Protein AF-A0AAD9J5I2-F1 (afdb_monomer)

Radius of gyration: 40.3 Å; Cα contacts (8 Å, |Δi|>4): 2240; chains: 1; bounding box: 108×95×101 Å

Mean predicted aligned error: 22.35 Å

Solvent-accessible surface area (backbone atoms only — not comparable to full-atom values): 63716 Å² total; per-residue (Å²): 99,77,53,73,35,72,25,70,36,63,68,53,16,51,51,50,46,31,68,74,69,74,49,59,78,89,40,39,51,79,46,80,76,47,84,80,93,63,101,86,72,71,63,14,33,36,36,39,38,56,61,89,86,88,89,81,76,69,79,70,50,55,59,51,52,50,50,51,50,53,52,51,49,33,54,76,68,72,46,62,62,51,76,43,78,77,45,84,52,96,59,36,37,32,34,36,36,45,42,91,52,46,68,66,52,32,32,82,96,39,53,40,36,54,50,52,40,51,55,52,51,54,48,38,56,75,69,68,49,87,52,45,70,43,69,36,52,75,54,47,65,60,55,51,49,56,54,48,54,57,52,50,56,55,46,52,56,49,32,72,74,67,76,49,90,82,83,79,77,93,74,55,74,74,54,52,49,55,52,47,56,66,39,70,77,39,89,97,56,87,81,81,89,85,56,81,73,57,76,77,48,49,46,63,77,45,67,84,34,17,66,61,18,44,55,50,32,62,54,46,52,72,77,34,57,71,59,50,50,51,44,66,74,30,59,86,67,32,84,35,58,75,40,33,32,21,33,24,37,51,33,26,47,70,44,42,53,51,52,55,40,46,41,60,24,29,28,45,57,22,27,10,40,56,42,43,71,47,26,34,41,30,21,44,16,20,42,43,66,34,56,98,89,40,76,61,35,34,35,27,40,34,58,68,47,51,69,60,52,47,51,56,24,40,49,55,23,42,54,37,84,92,86,35,48,34,31,32,37,41,28,38,56,33,60,61,59,46,52,49,53,55,40,36,43,42,64,75,64,51,62,68,68,78,50,88,59,94,47,70,67,54,41,37,48,35,52,50,49,53,53,46,41,76,73,44,66,58,53,45,62,58,24,58,76,57,40,64,32,36,40,27,52,28,70,66,14,42,50,56,50,50,53,26,50,78,68,72,65,57,88,56,55,73,43,71,46,24,79,36,68,80,36,41,65,36,50,38,17,53,45,32,25,60,32,43,58,50,27,52,35,75,68,65,70,61,81,48,53,76,34,32,31,38,34,33,24,51,50,48,40,18,46,12,41,51,53,36,45,40,76,49,46,25,51,51,32,35,24,65,87,52,69,66,44,39,49,52,40,46,75,75,70,31,51,74,50,57,62,86,84,41,35,67,70,31,45,34,39,38,40,28,62,77,52,71,60,73,42,36,59,74,50,61,76,48,37,34,73,65,19,36,39,37,20,63,23,79,58,37,52,31,33,40,55,75,57,38,56,77,70,66,34,46,77,44,78,76,52,92,60,28,30,38,39,33,40,94,87,69,48,32,33,32,38,32,46,75,24,27,52,40,61,62,76,68,67,80,76,84,61,74,83,62,79,92,63,57,66,69,51,74,50,58,12,48,16,67,15,65,27,23,23,35,31,42,12,12,30,35,23,11,41,52,44,26,61,39,28,71,72,24,58,81,37,45,36,45,33,44,19,39,24,33,61,42,37,36,40,38,34,39,30,51,45,62,93,61,93,74,64,61,63,59,51,40,29,51,48,36,41,76,51,53,33,75,42,70,90,52,48,34,21,38,85,78,41,44,71,47,79,56,68,41,73,68,59,70,73,61,53,58,44,30,47,31,94,85,79,79,50,40,18,23,65,43,65,45,54,24,38,10,56,17,25,70,76,31,97,65,27,33,49,54,34,30,53,50,13,21,50,50,32,49,49,53,52,48,41,43,75,70,52,77,48,91,48,60,48,53,20,31,40,30,35,24,26,33,28,27,47,62,82,36,89,65,36,38,48,28,38,40,40,37,62,21,31,50,92,82,69,52,69,66,58,53,38,56,49,45,43,62,75,48,44,43,80,76,40,50,95,31,60,52,98,77,38,45,77,37,58,36,82,84,55,85,39,61,76,40,25,27,55,61,43,75,11,34,43,37,76,53,52,50,46,35,56,52,21,78,78,58,77,77,45,88,55,46,47,45,15,47,31,58,54,33,42,50,34,41,46,21,40,50,24,26,32,52,13,38,36,41,30,75,64,64,41,17,52,28,24,36,21,38,42,30,41,43,62,45,37,41,58,56,81,43,58,48,38,44,28,86,86,45,42,80,55,61,39,71,56,50,21,55,46,46,65,73,66,41,61,70,23,39,52,43,42,33,63,74,46,56,53,58,55,73,60,45,40,69,38,36,45,61,28,68,58,68,48,80,91,40,58,49,64,57,76,57,66,68,52,38,49,61,70,62,56,66,83,60,93,62,85,59,68,48,80,44,59,43,60,79,38,36,65,65,54,52,51,54,54,52,50,53,28,53,78,69,72,37,46,33,34,34,45,36,63,28,87,81,82,60,75,68,61,60,51,57,48,70,74,63,70,44,63,31,62,38,43,37,61,44,40,38,50,45,49,72,78,43,66,85,43,50,33,27,33,68,40,51,42,73,38,50,65,94,40,89,49,62,67,65,49,45,55,52,51,40,49,29,40,76,40,60,37,57,30,33,36,33,44,70,60,73,49,69,64,40,52,52,60,32,54,53,50,36,49,76,64,72,44,84,57,50,48,24,42,25,44,62,63,48,49,34,71,69,51,54,54,49,41,56,64,70,50,48,60,45,64,74,48,66,70,60,54,53,53,48,67,69,40,90,49,47,70,52,21,32,50,54,16,47,55,52,43,54,55,50,45,68,76,34,73,91,73,40,73,40,78,41,76,60,49,91,93,40,70,69,56,56,51,53,54,47,57,59,40,66,75,75,50,96,126

Sequence (1203 aa):
MEAEFEEKTVEDAISLAIATLGITRDQFDVEILEDKRGIFGRKARIKVRTVQQVSLSAETDYEHAIMDFIQGLLQRMNIRGGVDIVDRNDKIISINIYSEDASLLIGKDGKTLDSLQRIVHAISRRLAMEKRVLLDVEQYRERKKQKLLRLVAQIITKVKRTGKQYTFSSMAPSERRIIHQAVAEVEQLSTKSVGEADAYYKQIKDLKLAEWGRKEILLAEQEMPGLMSLRDQFETNKPLKEVRITGSLHMTVQTAVLIETLVMLGADVRWASCNIFSTQDHAAAAVVKGTTNYSSVPVFAWKGETVAEYWDLLWQAFSFPRNMGPQLIVDDGGDAALLFHKGCELEDGSQWVEEDSHNEDEHELKRLLKQIFARDSSFWHRCKEDLRGVSEETTTGVLRLHQREEENSLLIPAINVNDSVTKSKFDNLYGCRESLIDGIKRATDVMIAGKTVVVCGYGNVGKGCAQSLRGYGARVIISESDPICALQALMEGYAVKSVDSVVHEADIFVTATGNTDVITVSHMKKMKDYAIVCNIGHFDNEIQVASLIREGVKRQPIKAQVAKYVFPDNHCIIILAEGRLISKKMDLTNRENTGTKLRSYIVTAEAPGEGHPDKIADQIADAILDAALMRDPYARVACEVLTSTGLVLVGGEITTDGYIDIAKEARQVIQDIGYTSSQYGFDAHSVSILSAIQTQSSDIAQSVIGRNGAVIGAGDQGLVFGYACDETPEYMPFASLYSQRMMKKVAQLRKERTCSWMRPDAKGLVRIAYEQGKVSYLAGLVLSVQHDEHVSQKTIQEFCIEHVVKPLFGDLVCEKTNILINPSGRFIIGGPQGDTGLTGRKIIADSYGGSARHGGGAYSGKDPSKVDRSAAYMARNIAKTIVKAQLASQCEVQLSYAIGVSDPIGCEVSTFGTGKVPDKLLSKKALQVFDCSPQGIIDMFQLRHVLYRNTAVYGHFGREEFPWEQISKDKMHTLVQKNISAPGVCHLLCGKMTREDISFHLERCRVMNIQNVLVLRGDQRNREERIVQREGNHAFCHAGDLVAFVQRKFPDCSIGVAGFPEGHPETPNRFKEMDYLKWKVDQGAHYIVTQLFFDNRDFFDFCERAVLAGIFVPIIAGVMVVRAKKMLQKIAELAQGARIPAKLLSAVQLARNDDEVKKIGIEWALKQLEGLKNTAAGIHWYVLNQPDIAESVLADSCQNSTI

Nearest PDB structures (foldseek):
  5v96-assembly1_A  TM=9.820E-01  e=1.314E-48  Naegleria fowleri
  3ce6-assembly1_C  TM=9.735E-01  e=8.107E-47  Mycobacterium tuberculosis H37Rv
  3ond-assembly1_B  TM=9.559E-01  e=3.093E-47  Lupinus luteus
  8p4h-assembly2_C  TM=9.675E-01  e=4.039E-45  Homo sapiens
  6fbp-assembly1_B-2  TM=9.334E-01  e=6.193E-43  Homo sapiens

pLDDT: mean 83.34, std 14.67, range [24.05, 98.5]

Organism: NCBI:txid53620

InterPro domains:
  IPR000043 Adenosylhomocysteinase-like [PF05221] (203-565)
  IPR000043 Adenosylhomocysteinase-like [PTHR23420] (203-582)
  IPR000043 Adenosylhomocysteinase-like [SM00996] (200-660)
  IPR000043 Adenosylhomocysteinase-like [cd00401] (211-582)
  IPR001374 R3H domain [PF01424] (147-197)
  IPR001374 R3H domain [PS51061] (142-208)
  IPR001374 R3H domain [SM00393] (128-202)
  IPR002133 S-adenosylmethionine synthetase [MF_00086] (599-977)
  IPR002133 S-adenosylmethionine synthetase [TIGR01034] (603-969)
  IPR003171 Methylenetetrahydrofolate reductase-like, catalytic domain [PF02219] (975-1194)
  IPR003171 Methylenetetrahydrofolate reductase-like, catalytic domain [cd00537] (974-1194)
  IPR015878 S-adenosyl-L-homocysteine hydrolase, NAD binding domain [SM00997] (428-593)
  IPR015946 K homology domain-like, alpha/beta [G3DSA:3.30.300.20] (62-142)
  IPR020082 S-adenosyl-L-homocysteine hydrolase, conserved site [PS00738] (273-287)
  IPR020082 S-adenosyl-L-homocysteine hydrolase, conserved site [PS00739] (450-466)
  IPR022628 S-adenosylmethionine synthetase, N-terminal [PF00438] (601-697)
  IPR022629 S-adenosylmethionine synthetase, central domain [PF02772] (712-827)
  IPR022630 S-adenosylmethionine synthetase, C-terminal [PF02773] (829-966)
  IPR022631 S-adenosylmethionine synthetase, conserved site [PS00376] (713-723)
  IPR022631 S-adenosylmethionine synthetase, conserved site [PS00377] (855-863)

Secondary structure (DSSP, 8-state):
-EEEEEESSHHHHHHHHHHHHT--GGGEEEEEEE----TT---EEEEEEE-------HHHHHHHHHHHHHHHHHHHTT--EEEEEEEEETTEEEEEEEETTHHHHH-GGGHHHHHHHHHHHHHHHHTT--SEEEEEETTHHHHHHHHHHHHHHHHHHHHHHH----PPPP--HHHHHHHHHHHHTSTT-------HHHHTS-B-S-GGGHHHHHHHHHHHHHH-HHHHHHHHHTTTT-TTTT-EEEEES--SHHHHHHHHHHHHTT-EEEEE-SSTTT--HHHHHHHHH--SSS----EE--TT--HHHHHHHHHHHH-BTTTB--SEEEESSSHHHHHHHHHHHHHTT--GGGSPPSSHHHHHHHHHHHHHHHH-TTHHHHHHHH--EEEE-SHHHHHHHHHHHHTT---S-EEE-TTSHHHHTTIIIIIHHHHHHHHHHHHH----TT-EEEEE--SHHHHHHHHHHHHTT-EEEEE-S-HHHHHHHHHTTPEE--HHHHTTT-SEEEE-SS-SSSB-HHHHHHSPTTEEEEE-SSSGGGB-HHHHHHTTPEEEEEETTEEEEE-TTS-EEEEEGGGSB--S---STTS---TT----EEEEEEEE-TTSHHHHHHHHHHHHHHHHHTT-TT-EEEEEEEEETTEEEEEEEEE-SS---HHHHHHHHHHHHT---GGGS--TTT-EEEEEEEPPPHHHHHHHB-TTSS-BPPSS-EEEEEEEETTSTTSS-HHHHHHHHHHHHHHHHHHTTSSSSEEEEEEEEEEEEEETTEEEEEEEEEEEEEE-SSS-HHHHHHHHIIIIIHHHHGGG--TT-EEEESTTS---S-GGGTS-EETTTTHHHHTTGGGS---SS-STTB-TT-HHHHHHHHHHHHHHHHHHTTS-SEEEEEEEE-TT-SS-SEEEEE-TT--SS-HHHHHHHHHHHS--SHHHHHHHHT-SSS-STTTSSS-SSS-TTSGGG---HHHHHHHH----SSPPEEEEETTS--HHHHHHHHHHHHHTT--EEEEE------TTHHHHHHHTT-S-SSHHHHHHHHHHH-TTSEEEEEE-TT--TT---HHHHHHHHHHHHHTT--EEEE---SSHHHHHHHHHHHHHTT--S-EEEEEE----HHHHHHHHHHSTTPPPPHHHHHHHHH-SSHHHHHHHHHHHHHHHHHHHTTTSSEEEEE-TT-HHHHHHHHHHHHTT---

Foldseek 3Di:
DKDKFKDQDPVVRLVVVCVVVVDDPVQKDKDWDDDDDDDPGGMTMIMIGGDDDDDDDQPVVLVVVLQVVVVVVCVVVVWDWHKDFPDDDPAETEMEIEGPVLCVCCDDQRVNVVVVLVVSQVVCVVSVNRHRYHYYYPCPVVVVLVVLLVVLVVVVVVCVVPVDDDDDDDDDPVSVVSSQVSQVPDPPDHDDDDDPVVVLFADADDLVLQVVLVVLLVVVCVVCVVLVVLLVVQQPVLQQAAAEEQEAAQADSNVLSVQQSNVSSHYQAAYEYVDQARHDRSNSSNQQVADPSGDHHHYQHYHRDDLLSRLVSSVSSQQDPPLEGGQEYEYEQQVNVVLLLVLVCVLVPDPVLVDDDPDPNRVSSSVVSVVVCVVPSCSSVRNLVRHAEYEYQDPNSVVVQVVCVVVVSRSHDYHDNNPPCCRVQPCLAQLLLPQVVVLVCVQPVDQLAAFEEEEEDQGNNSNSPQNNSVVSHHLYAYEDPDVVSVVVCVVVPHHYDQLVVCLQRGQEYEYAHLDAPSAPPVSVVNHAAAREYEYQDADLRNHPLVVLVVQVFDWADPDVQWIWTADPVRRIYIYGNSSHRSGDDPDPPVPPCPDDWQDKDKDKFKFWACQAQQLLFLLLLLLQVQQQLVQPLPKFWFWKWKFAQLEIEIADEIDHPDDDPSLVSSLVSCVVLPQPDCLLSYHSVRRDYHYHYDHDDPVLVVLQQPPPRDFGAFSAWKKFKAKFFQQDPLRADPQLLLNLVLSVQLSVCVVVCVDVWFHSTKMKMWMFMDGSNHTQATQEIEIETATHPPDFPVNQVVCCCVRRVCVRHVVRDDPNYYYHYNVVGHRHHRHNRVDMHMAQPPVLSQARNPPDDGMDDGQGRGALSHCNNLLNLLQNLLQLLCCVLVQFRMKMWMFTHDRSHFQTPFIWMDRVPRGPDDRVVSRVLSVLLARSGSVSSCVQQVRSHNDSSVSSGSHVGSDPVGSSSDHDPVSSVSSNPDPPVDQDEAEDEALQDAPVRVVVVVVVCVSVVRQHYEYDDQPDDDPVVVVVSVVRNTHGRHSLVVLLVCCVPPVSHQYEYEDELQDDLRDPDPLVSLVSVVSSVVSPHQEYEYDDALDCVSVVSRVVSNVVSVHDHAYAYEAEFFQAPVVVVVCCVVVNGHDHDPVLNVQRVPDDGRRSSRVSRLVSRLVSCVVCVPPHPYYDYPCVPPVVSVVVSVVVVVVPDDD

Structure (mmCIF, N/CA/C/O backbone):
data_AF-A0AAD9J5I2-F1
#
_entry.id   AF-A0AAD9J5I2-F1
#
loop_
_atom_site.group_PDB
_atom_site.id
_atom_site.type_symbol
_atom_site.label_atom_id
_atom_site.label_alt_id
_atom_site.label_comp_id
_atom_site.label_asym_id
_atom_site.label_entity_id
_atom_site.label_seq_id
_atom_site.pdbx_PDB_ins_code
_atom_site.Cartn_x
_atom_site.Cartn_y
_atom_site.Cartn_z
_atom_site.occupancy
_atom_site.B_iso_or_equiv
_atom_site.auth_seq_id
_atom_site.auth_comp_id
_atom_site.auth_asym_id
_atom_site.auth_atom_id
_atom_site.pdbx_PDB_model_num
ATOM 1 N N . MET A 1 1 ? -48.622 -26.595 25.329 1.00 61.03 1 MET A N 1
ATOM 2 C CA . MET A 1 1 ? -49.098 -27.937 24.936 1.00 61.03 1 MET A CA 1
ATOM 3 C C . MET A 1 1 ? -47.968 -28.641 24.198 1.00 61.03 1 MET A C 1
ATOM 5 O O . MET A 1 1 ? -47.240 -27.941 23.504 1.00 61.03 1 MET A O 1
ATOM 9 N N . GLU A 1 2 ? -47.790 -29.955 24.377 1.00 75.69 2 GLU A N 1
ATOM 10 C CA . GLU A 1 2 ? -46.777 -30.761 23.668 1.00 75.69 2 GLU A CA 1
ATOM 11 C C . GLU A 1 2 ? -47.430 -31.949 22.955 1.00 75.69 2 GLU A C 1
ATOM 13 O O . GLU A 1 2 ? -48.237 -32.642 23.573 1.00 75.69 2 GLU A O 1
ATOM 18 N N . ALA A 1 3 ? -47.089 -32.183 21.685 1.00 76.19 3 ALA A N 1
ATOM 19 C CA . ALA A 1 3 ? -47.603 -33.302 20.887 1.00 76.19 3 ALA A CA 1
ATOM 20 C C . ALA A 1 3 ? -46.565 -33.786 19.857 1.00 76.19 3 ALA A C 1
ATOM 22 O O . ALA A 1 3 ? -45.766 -32.988 19.370 1.00 76.19 3 ALA A O 1
ATOM 23 N N . GLU A 1 4 ? -46.573 -35.082 19.531 1.00 88.81 4 GLU A N 1
ATOM 24 C CA . GLU A 1 4 ? -45.664 -35.702 18.554 1.00 88.81 4 GLU A CA 1
ATOM 25 C C . GLU A 1 4 ? -46.397 -36.095 17.270 1.00 88.81 4 GLU A C 1
ATOM 27 O O . GLU A 1 4 ? -47.546 -36.535 17.313 1.00 88.81 4 GLU A O 1
ATOM 32 N N . PHE A 1 5 ? -45.717 -35.952 16.132 1.00 82.69 5 PHE A N 1
ATOM 33 C CA . PHE A 1 5 ? -46.260 -36.216 14.800 1.00 82.69 5 PHE A CA 1
ATOM 34 C C . PHE A 1 5 ? -45.242 -36.986 13.956 1.00 82.69 5 PHE A C 1
ATOM 36 O O . PHE A 1 5 ? -44.043 -36.715 14.023 1.00 82.69 5 PHE A O 1
ATOM 43 N N . GLU A 1 6 ? -45.715 -37.952 13.169 1.00 84.25 6 GLU A N 1
ATOM 44 C CA . GLU A 1 6 ? -44.872 -38.843 12.366 1.00 84.25 6 GLU A CA 1
ATOM 45 C C . GLU A 1 6 ? -45.388 -38.927 10.930 1.00 84.25 6 GLU A C 1
ATOM 47 O O . GLU A 1 6 ? -46.539 -39.297 10.707 1.00 84.25 6 GLU A O 1
ATOM 52 N N . GLU A 1 7 ? -44.530 -38.617 9.959 1.00 81.75 7 GLU A N 1
ATOM 53 C CA . GLU A 1 7 ? -44.855 -38.672 8.530 1.00 81.75 7 GLU A CA 1
ATOM 54 C C . GLU A 1 7 ? -43.626 -38.991 7.674 1.00 81.75 7 GLU A C 1
ATOM 56 O O . GLU A 1 7 ? -42.522 -39.124 8.181 1.00 81.75 7 GLU A O 1
ATOM 61 N N . LYS A 1 8 ? -43.779 -39.154 6.357 1.00 76.38 8 LYS A N 1
ATOM 62 C CA . LYS A 1 8 ? -42.672 -39.556 5.461 1.00 76.38 8 LYS A CA 1
ATOM 63 C C . LYS A 1 8 ? -41.458 -38.620 5.487 1.00 76.38 8 LYS A C 1
ATOM 65 O O . LYS A 1 8 ? -40.343 -39.089 5.233 1.00 76.38 8 LYS A O 1
ATOM 70 N N . THR A 1 9 ? -41.663 -37.334 5.762 1.00 76.94 9 THR A N 1
ATOM 71 C CA . THR A 1 9 ? -40.609 -36.322 5.910 1.00 76.94 9 THR A CA 1
ATOM 72 C C . THR A 1 9 ? -40.885 -35.416 7.110 1.00 76.94 9 THR A C 1
ATOM 74 O O . THR A 1 9 ? -42.014 -35.328 7.592 1.00 76.94 9 THR A O 1
ATOM 77 N N . VAL A 1 10 ? -39.849 -34.728 7.600 1.00 77.75 10 VAL A N 1
ATOM 78 C CA . VAL A 1 10 ? -39.981 -33.752 8.695 1.00 77.75 10 VAL A CA 1
ATOM 79 C C . VAL A 1 10 ? -40.946 -32.624 8.310 1.00 77.75 10 VAL A C 1
ATOM 81 O O . VAL A 1 10 ? -41.762 -32.222 9.133 1.00 77.75 10 VAL A O 1
ATOM 84 N N . GLU A 1 11 ? -40.913 -32.144 7.062 1.00 79.81 11 GLU A N 1
ATOM 85 C CA . GLU A 1 11 ? -41.834 -31.101 6.582 1.00 79.81 11 GLU A CA 1
ATOM 86 C C . GLU A 1 11 ? -43.287 -31.580 6.519 1.00 79.81 11 GLU A C 1
ATOM 88 O O . GLU A 1 11 ? -44.193 -30.837 6.907 1.00 79.81 11 GLU A O 1
ATOM 93 N N . ASP A 1 12 ? -43.517 -32.830 6.110 1.00 82.06 12 ASP A N 1
ATOM 94 C CA . ASP A 1 12 ? -44.853 -33.431 6.122 1.00 82.06 12 ASP A CA 1
ATOM 95 C C . ASP A 1 12 ? -45.376 -33.566 7.560 1.00 82.06 12 ASP A C 1
ATOM 97 O O . ASP A 1 12 ? -46.532 -33.246 7.836 1.00 82.06 12 ASP A O 1
ATOM 101 N N . ALA A 1 13 ? -44.513 -33.959 8.504 1.00 84.50 13 ALA A N 1
ATOM 102 C CA . ALA A 1 13 ? -44.870 -34.066 9.917 1.00 84.50 13 ALA A CA 1
ATOM 103 C C . ALA A 1 13 ? -45.175 -32.691 10.541 1.00 84.50 13 ALA A C 1
ATOM 105 O O . ALA A 1 13 ? -46.119 -32.567 11.323 1.00 84.50 13 ALA A O 1
ATOM 106 N N . ILE A 1 14 ? -44.431 -31.640 10.166 1.00 83.19 14 ILE A N 1
ATOM 107 C CA . ILE A 1 14 ? -44.702 -30.256 10.595 1.00 83.19 14 ILE A CA 1
ATOM 108 C C . ILE A 1 14 ? -46.031 -29.776 10.009 1.00 83.19 14 ILE A C 1
ATOM 110 O O . ILE A 1 14 ? -46.837 -29.177 10.719 1.00 83.19 14 ILE A O 1
ATOM 114 N N . SER A 1 15 ? -46.284 -30.062 8.734 1.00 85.25 15 SER A N 1
ATOM 115 C CA . SER A 1 15 ? -47.533 -29.694 8.063 1.00 85.25 15 SER A CA 1
ATOM 116 C C . SER A 1 15 ? -48.736 -30.399 8.694 1.00 85.25 15 SER A C 1
ATOM 118 O O . SER A 1 15 ? -49.770 -29.770 8.926 1.00 85.25 15 SER A O 1
ATOM 120 N N . LEU A 1 16 ? -48.583 -31.677 9.059 1.00 84.06 16 LEU A N 1
ATOM 121 C CA . LEU A 1 16 ? -49.587 -32.432 9.805 1.00 84.06 16 LEU A CA 1
ATOM 122 C C . LEU A 1 16 ? -49.821 -31.834 11.199 1.00 84.06 16 LEU A C 1
ATOM 124 O O . LEU A 1 16 ? -50.971 -31.722 11.622 1.00 84.06 16 LEU A O 1
ATOM 128 N N . ALA A 1 17 ? -48.765 -31.399 11.893 1.00 83.31 17 ALA A N 1
ATOM 129 C CA . ALA A 1 17 ? -48.886 -30.734 13.188 1.00 83.31 17 ALA A CA 1
ATOM 130 C C . ALA A 1 17 ? -49.653 -29.404 13.085 1.00 83.31 17 ALA A C 1
ATOM 132 O O . ALA A 1 17 ? -50.561 -29.168 13.877 1.00 83.31 17 ALA A O 1
ATOM 133 N N . ILE A 1 18 ? -49.358 -28.574 12.077 1.00 82.75 18 ILE A N 1
ATOM 134 C CA . ILE A 1 18 ? -50.075 -27.313 11.792 1.00 82.75 18 ILE A CA 1
ATOM 135 C C . ILE A 1 18 ? -51.557 -27.583 11.542 1.00 82.75 18 ILE A C 1
ATOM 137 O O . ILE A 1 18 ? -52.419 -26.963 12.165 1.00 82.75 18 ILE A O 1
ATOM 141 N N . ALA A 1 19 ? -51.857 -28.541 10.660 1.00 83.44 19 ALA A N 1
ATOM 142 C CA . ALA A 1 19 ? -53.227 -28.879 10.293 1.00 83.44 19 ALA A CA 1
ATOM 143 C C . ALA A 1 19 ? -54.022 -29.462 11.472 1.00 83.44 19 ALA A C 1
ATOM 145 O O . ALA A 1 19 ? -55.202 -29.155 11.629 1.00 83.44 19 ALA A O 1
ATOM 146 N N . THR A 1 20 ? -53.380 -30.279 12.313 1.00 80.38 20 THR A N 1
ATOM 147 C CA . THR A 1 20 ? -54.040 -30.951 13.443 1.00 80.38 20 THR A CA 1
ATOM 148 C C . THR A 1 20 ? -54.223 -30.023 14.641 1.00 80.38 20 THR A C 1
ATOM 150 O O . THR A 1 20 ? -55.242 -30.093 15.323 1.00 80.38 20 THR A O 1
ATOM 153 N N . LEU A 1 21 ? -53.245 -29.155 14.913 1.00 77.88 21 LEU A N 1
ATOM 154 C CA . LEU A 1 21 ? -53.273 -28.250 16.063 1.00 77.88 21 LEU A CA 1
ATOM 155 C C . LEU A 1 21 ? -53.943 -26.903 15.755 1.00 77.88 21 LEU A C 1
ATOM 157 O O . LEU A 1 21 ? -54.269 -26.176 16.690 1.00 77.88 21 LEU A O 1
ATOM 161 N N . GLY A 1 22 ? -54.167 -26.572 14.478 1.00 72.94 22 GLY A N 1
ATOM 162 C CA . GLY A 1 22 ? -54.841 -25.339 14.061 1.00 72.94 22 GLY A CA 1
ATOM 163 C C . GLY A 1 22 ? -54.053 -24.065 14.381 1.00 72.94 22 GLY A C 1
ATOM 164 O O . GLY A 1 22 ? -54.652 -23.021 14.625 1.00 72.94 22 GLY A O 1
ATOM 165 N N . ILE A 1 23 ? -52.723 -24.160 14.415 1.00 75.56 23 ILE A N 1
ATOM 166 C CA . ILE A 1 23 ? -51.796 -23.083 14.793 1.00 75.56 23 ILE A CA 1
ATOM 167 C C . ILE A 1 23 ? -50.800 -22.816 13.668 1.00 75.56 23 ILE A C 1
ATOM 169 O O . ILE A 1 23 ? -50.444 -23.724 12.918 1.00 75.56 23 ILE A O 1
ATOM 173 N N . THR A 1 24 ? -50.324 -21.581 13.548 1.00 70.56 24 THR A N 1
ATOM 174 C CA . THR A 1 24 ? -49.332 -21.201 12.533 1.00 70.56 24 THR A CA 1
ATOM 175 C C . THR A 1 24 ? -47.908 -21.540 12.994 1.00 70.56 24 THR A C 1
ATOM 177 O O . THR A 1 24 ? -47.651 -21.723 14.184 1.00 70.56 24 THR A O 1
ATOM 180 N N . ARG A 1 25 ? -46.965 -21.708 12.053 1.00 73.50 25 ARG A N 1
ATOM 181 C CA . ARG A 1 25 ? -45.614 -22.257 12.319 1.00 73.50 25 ARG A CA 1
ATOM 182 C C . ARG A 1 25 ? -44.805 -21.474 13.362 1.00 73.50 25 ARG A C 1
ATOM 184 O O . ARG A 1 25 ? -43.940 -22.053 14.010 1.00 73.50 25 ARG A O 1
ATOM 191 N N . ASP A 1 26 ? -45.085 -20.189 13.498 1.00 62.28 26 ASP A N 1
ATOM 192 C CA . ASP A 1 26 ? -44.521 -19.218 14.440 1.00 62.28 26 ASP A CA 1
ATOM 193 C C . ASP A 1 26 ? -45.067 -19.352 15.872 1.00 62.28 26 ASP A C 1
ATOM 195 O O . ASP A 1 26 ? -44.483 -18.820 16.812 1.00 62.28 26 ASP A O 1
ATOM 199 N N . GLN A 1 27 ? -46.161 -20.090 16.059 1.00 66.94 27 GLN A N 1
ATOM 200 C CA . GLN A 1 27 ? -46.820 -20.263 17.355 1.00 66.94 27 GLN A CA 1
ATOM 201 C C . GLN A 1 27 ? -46.332 -21.503 18.115 1.00 66.94 27 GLN A C 1
ATOM 203 O O . GLN A 1 27 ? -46.846 -21.812 19.195 1.00 66.94 27 GLN A O 1
ATOM 208 N N . PHE A 1 28 ? -45.355 -22.233 17.570 1.00 76.06 28 PHE A N 1
ATOM 209 C CA . PHE A 1 28 ? -44.786 -23.414 18.206 1.00 76.06 28 PHE A CA 1
ATOM 210 C C . PHE A 1 28 ? -43.340 -23.701 17.788 1.00 76.06 28 PHE A C 1
ATOM 212 O O . PHE A 1 28 ? -42.938 -23.461 16.653 1.00 76.06 28 PHE A O 1
ATOM 219 N N . ASP A 1 29 ? -42.583 -24.318 18.690 1.00 77.75 29 ASP A N 1
ATOM 220 C CA . ASP A 1 29 ? -41.260 -24.874 18.408 1.00 77.75 29 ASP A CA 1
ATOM 221 C C . ASP A 1 29 ? -41.345 -26.353 18.020 1.00 77.75 29 ASP A C 1
ATOM 223 O O . ASP A 1 29 ? -42.249 -27.063 18.466 1.00 77.75 29 ASP A O 1
ATOM 227 N N . VAL A 1 30 ? -40.402 -26.812 17.186 1.00 78.12 30 VAL A N 1
ATOM 228 C CA . VAL A 1 30 ? -40.324 -28.197 16.687 1.00 78.12 30 VAL A CA 1
ATOM 229 C C . VAL A 1 30 ? -38.977 -28.810 17.045 1.00 78.12 30 VAL A C 1
ATOM 231 O O . VAL A 1 30 ? -37.935 -28.255 16.708 1.00 78.12 30 VAL A O 1
ATOM 234 N N . GLU A 1 31 ? -39.009 -29.991 17.647 1.00 83.62 31 GLU A N 1
ATOM 235 C CA . GLU A 1 31 ? -37.853 -30.838 17.929 1.00 83.62 31 GLU A CA 1
ATOM 236 C C . GLU A 1 31 ? -37.930 -32.111 17.069 1.00 83.62 31 GLU A C 1
ATOM 238 O O . GLU A 1 31 ? -38.962 -32.781 17.036 1.00 83.62 31 GLU A O 1
ATOM 243 N N . ILE A 1 32 ? -36.864 -32.447 16.338 1.00 82.38 32 ILE A N 1
ATOM 244 C CA . ILE A 1 32 ? -36.816 -33.651 15.490 1.00 82.38 32 ILE A CA 1
ATOM 245 C C . ILE A 1 32 ? -36.312 -34.815 16.340 1.00 82.38 32 ILE A C 1
ATOM 247 O O . ILE A 1 32 ? -35.191 -34.771 16.841 1.00 82.38 32 ILE A O 1
ATOM 251 N N . LEU A 1 33 ? -37.129 -35.857 16.486 1.00 82.06 33 LEU A N 1
ATOM 252 C CA . LEU A 1 33 ? -36.809 -37.000 17.339 1.00 82.06 33 LEU A CA 1
ATOM 253 C C . LEU A 1 33 ? -36.090 -38.122 16.576 1.00 82.06 33 LEU A C 1
ATOM 255 O O . LEU A 1 33 ? -35.214 -38.770 17.143 1.00 82.06 33 LEU A O 1
ATOM 259 N N . GLU A 1 34 ? -36.429 -38.358 15.303 1.00 75.62 34 GLU A N 1
ATOM 260 C CA . GLU A 1 34 ? -35.822 -39.431 14.500 1.00 75.62 34 GLU A CA 1
ATOM 261 C C . GLU A 1 34 ? -35.813 -39.124 12.990 1.00 75.62 34 GLU A C 1
ATOM 263 O O . GLU A 1 34 ? -36.843 -38.759 12.420 1.00 75.62 34 GLU A O 1
ATOM 268 N N . ASP A 1 35 ? -34.651 -39.324 12.346 1.00 69.62 35 ASP A N 1
ATOM 269 C CA . ASP A 1 35 ? -34.449 -39.253 10.886 1.00 69.62 35 ASP A CA 1
ATOM 270 C C . ASP A 1 35 ? -33.286 -40.181 10.444 1.00 69.62 35 ASP A C 1
ATOM 272 O O . ASP A 1 35 ? -32.115 -39.790 10.454 1.00 69.62 35 ASP A O 1
ATOM 276 N N . LYS A 1 36 ? -33.564 -41.460 10.121 1.00 53.81 36 LYS A N 1
ATOM 277 C CA . LYS A 1 36 ? -32.543 -42.425 9.635 1.00 53.81 36 LYS A CA 1
ATOM 278 C C . LYS A 1 36 ? -33.032 -43.337 8.498 1.00 53.81 36 LYS A C 1
ATOM 280 O O . LYS A 1 36 ? -34.180 -43.768 8.457 1.00 53.81 36 LYS A O 1
ATOM 285 N N . ARG A 1 37 ? -32.114 -43.675 7.573 1.00 45.59 37 ARG A N 1
ATOM 286 C CA . ARG A 1 37 ? -32.344 -44.512 6.371 1.00 45.59 37 ARG A CA 1
ATOM 287 C C . ARG A 1 37 ? -32.210 -46.016 6.656 1.00 45.59 37 ARG A C 1
ATOM 289 O O . ARG A 1 37 ? -31.135 -46.472 7.030 1.00 45.59 37 ARG A O 1
ATOM 296 N N . GLY A 1 38 ? -33.256 -46.786 6.346 1.00 50.09 38 GLY A N 1
ATOM 297 C CA . GLY A 1 38 ? -33.253 -48.255 6.317 1.00 50.09 38 GLY A CA 1
ATOM 298 C C . GLY A 1 38 ? -34.159 -48.830 5.214 1.00 50.09 38 GLY A C 1
ATOM 299 O O . GLY A 1 38 ? -35.032 -48.140 4.694 1.00 50.09 38 GLY A O 1
ATOM 300 N N . ILE A 1 39 ? -33.927 -50.097 4.853 1.00 43.62 39 ILE A N 1
ATOM 301 C CA . ILE A 1 39 ? -34.329 -50.773 3.595 1.00 43.62 39 ILE A CA 1
ATOM 302 C C . ILE A 1 39 ? -35.860 -50.929 3.375 1.00 43.62 39 ILE A C 1
ATOM 304 O O . ILE A 1 39 ? -36.273 -51.263 2.270 1.00 43.62 39 ILE A O 1
ATOM 308 N N . PHE A 1 40 ? -36.724 -50.616 4.352 1.00 47.34 40 PHE A N 1
ATOM 309 C CA . PHE A 1 40 ? -38.176 -50.891 4.286 1.00 47.34 40 PHE A CA 1
ATOM 310 C C . PHE A 1 40 ? -39.133 -49.669 4.291 1.00 47.34 40 PHE A C 1
ATOM 312 O O . PHE A 1 40 ? -40.333 -49.841 4.482 1.00 47.34 40 PHE A O 1
ATOM 319 N N . GLY A 1 41 ? -38.663 -48.451 3.986 1.00 51.28 41 GLY A N 1
ATOM 320 C CA . GLY A 1 41 ? -39.528 -47.266 3.778 1.00 51.28 41 GLY A CA 1
ATOM 321 C C . GLY A 1 41 ? -39.503 -46.238 4.925 1.00 51.28 41 GLY A C 1
ATOM 322 O O . GLY A 1 41 ? -39.315 -46.595 6.081 1.00 51.28 41 GLY A O 1
ATOM 323 N N . ARG A 1 42 ? -39.621 -44.943 4.575 1.00 70.00 42 ARG A N 1
ATOM 324 C CA . ARG A 1 42 ? -39.322 -43.760 5.420 1.00 70.00 42 ARG A CA 1
ATOM 325 C C . ARG A 1 42 ? -40.470 -43.347 6.347 1.00 70.00 42 ARG A C 1
ATOM 327 O O . ARG A 1 42 ? -41.593 -43.218 5.858 1.00 70.00 42 ARG A O 1
ATOM 334 N N . LYS A 1 43 ? -40.149 -42.993 7.597 1.00 61.50 43 LYS A N 1
ATOM 335 C CA . LYS A 1 43 ? -40.946 -42.103 8.458 1.00 61.50 43 LYS A CA 1
ATOM 336 C C . LYS A 1 43 ? -40.019 -41.257 9.348 1.00 61.50 43 LYS A C 1
ATOM 338 O O . LYS A 1 43 ? -39.061 -41.788 9.900 1.00 61.50 43 LYS A O 1
ATOM 343 N N . ALA A 1 44 ? -40.281 -39.959 9.424 1.00 74.25 44 ALA A N 1
ATOM 344 C CA . ALA A 1 44 ? -39.639 -38.950 10.253 1.00 74.25 44 ALA A CA 1
ATOM 345 C C . ALA A 1 44 ? -40.609 -38.531 11.363 1.00 74.25 44 ALA A C 1
ATOM 347 O O . ALA A 1 44 ? -41.795 -38.308 11.100 1.00 74.25 44 ALA A O 1
ATOM 348 N N . ARG A 1 45 ? -40.108 -38.416 12.597 1.00 83.94 45 ARG A N 1
ATOM 349 C CA . ARG A 1 45 ? -40.926 -38.094 13.774 1.00 83.94 45 ARG A CA 1
ATOM 350 C C . ARG A 1 45 ? -40.453 -36.814 14.449 1.00 83.94 45 ARG A C 1
ATOM 352 O O . ARG A 1 45 ? -39.257 -36.639 14.686 1.00 83.94 45 ARG A O 1
ATOM 359 N N . ILE A 1 46 ? -41.396 -35.936 14.779 1.00 85.50 46 ILE A N 1
ATOM 360 C CA . ILE A 1 46 ? -41.154 -34.629 15.398 1.00 85.50 46 ILE A CA 1
ATOM 361 C C . ILE A 1 46 ? -42.005 -34.441 16.655 1.00 85.50 46 ILE A C 1
ATOM 363 O O . ILE A 1 46 ? -43.065 -35.050 16.788 1.00 85.50 46 ILE A O 1
ATOM 367 N N . LYS A 1 47 ? -41.586 -33.530 17.531 1.00 86.75 47 LYS A N 1
ATOM 368 C CA . LYS A 1 47 ? -42.321 -33.069 18.709 1.00 86.75 47 LYS A CA 1
ATOM 369 C C . LYS A 1 47 ? -42.532 -31.559 18.651 1.00 86.75 47 LYS A C 1
ATOM 371 O O . LYS A 1 47 ? -41.615 -30.828 18.300 1.00 86.75 47 LYS A O 1
ATOM 376 N N . VAL A 1 48 ? -43.729 -31.091 18.994 1.00 84.44 48 VAL A N 1
ATOM 377 C CA . VAL A 1 48 ? -44.157 -29.692 18.847 1.00 84.44 48 VAL A CA 1
ATOM 378 C C . VAL A 1 48 ? -44.574 -29.081 20.188 1.00 84.44 48 VAL A C 1
ATOM 380 O O . VAL A 1 48 ? -45.347 -29.710 20.909 1.00 84.44 48 VAL A O 1
ATOM 383 N N . ARG A 1 49 ? -44.121 -27.854 20.511 1.00 82.44 49 ARG A N 1
ATOM 384 C CA . ARG A 1 49 ? -44.452 -27.117 21.754 1.00 82.44 49 ARG A CA 1
ATOM 385 C C . ARG A 1 49 ? -44.954 -25.688 21.476 1.00 82.44 49 ARG A C 1
ATOM 387 O O . ARG A 1 49 ? -44.212 -24.876 20.946 1.00 82.44 49 ARG A O 1
ATOM 394 N N . THR A 1 50 ? -46.185 -25.350 21.877 1.00 69.06 50 THR A N 1
ATOM 395 C CA . THR A 1 50 ? -46.810 -24.019 21.640 1.00 69.06 50 THR A CA 1
ATOM 396 C C . THR A 1 50 ? -46.291 -22.891 22.541 1.00 69.06 50 THR A C 1
ATOM 398 O O . THR A 1 50 ? -46.187 -23.097 23.755 1.00 69.06 50 THR A O 1
ATOM 401 N N . VAL A 1 51 ? -46.125 -21.685 21.982 1.00 55.84 51 VAL A N 1
ATOM 402 C CA . VAL A 1 51 ? -45.703 -20.442 22.663 1.00 55.84 51 VAL A CA 1
ATOM 403 C C . VAL A 1 51 ? -46.878 -19.444 22.708 1.00 55.84 51 VAL A C 1
ATOM 405 O O . VAL A 1 51 ? -47.501 -19.180 21.686 1.00 55.84 51 VAL A O 1
ATOM 408 N N . GLN A 1 52 ? -47.226 -18.903 23.883 1.00 41.19 52 GLN A N 1
ATOM 409 C CA . GLN A 1 52 ? -48.345 -17.955 24.059 1.00 41.19 52 GLN A CA 1
ATOM 410 C C . GLN A 1 52 ? -47.848 -16.497 24.091 1.00 41.19 52 GLN A C 1
ATOM 412 O O . GLN A 1 52 ? -46.955 -16.180 24.873 1.00 41.19 52 GLN A O 1
ATOM 417 N N . GLN A 1 53 ? -48.471 -15.600 23.315 1.00 36.94 53 GLN A N 1
ATOM 418 C CA . GLN A 1 53 ? -48.305 -14.141 23.424 1.00 36.94 53 GLN A CA 1
ATOM 419 C C . GLN A 1 53 ? -49.612 -13.471 23.877 1.00 36.94 53 GLN A C 1
ATOM 421 O O . GLN A 1 53 ? -50.690 -13.805 23.391 1.00 36.94 53 GLN A O 1
ATOM 426 N N . VAL A 1 54 ? -49.503 -12.506 24.795 1.00 31.42 54 VAL A N 1
ATOM 427 C CA . VAL A 1 54 ? -50.588 -11.626 25.265 1.00 31.42 54 VAL A CA 1
ATOM 428 C C . VAL A 1 54 ? -50.248 -10.187 24.857 1.00 31.42 54 VAL A C 1
ATOM 430 O O . VAL A 1 54 ? -49.105 -9.766 25.014 1.00 31.42 54 VAL A O 1
ATOM 433 N N . SER A 1 55 ? -51.226 -9.438 24.338 1.00 34.31 55 SER A N 1
ATOM 434 C CA . SER A 1 55 ? -51.085 -8.060 23.834 1.00 34.31 55 SER A CA 1
ATOM 435 C C . SER A 1 55 ? -51.732 -7.014 24.760 1.00 34.31 55 SER A C 1
ATOM 437 O O . SER A 1 55 ? -52.922 -7.147 25.044 1.00 34.31 55 SER A O 1
ATOM 439 N N . LEU A 1 56 ? -51.008 -5.946 25.137 1.00 31.16 56 LEU A N 1
ATOM 440 C CA . LEU A 1 56 ? -51.516 -4.696 25.751 1.00 31.16 56 LEU A CA 1
ATOM 441 C C . LEU A 1 56 ? -50.670 -3.478 25.279 1.00 31.16 56 LEU A C 1
ATOM 443 O O . LEU A 1 56 ? -49.533 -3.641 24.848 1.00 31.16 56 LEU A O 1
ATOM 447 N N . SER A 1 57 ? -51.256 -2.273 25.280 1.00 38.69 57 SER A N 1
ATOM 448 C CA . SER A 1 57 ? -50.799 -1.037 24.599 1.00 38.69 57 SER A CA 1
ATOM 449 C C . SER A 1 57 ? -49.564 -0.342 25.215 1.00 38.69 57 SER A C 1
ATOM 451 O O . SER A 1 57 ? -49.558 -0.048 26.405 1.00 38.69 57 SER A O 1
ATOM 453 N N . ALA A 1 58 ? -48.571 0.013 24.386 1.00 52.03 58 ALA A N 1
ATOM 454 C CA . ALA A 1 58 ? -47.180 0.256 24.799 1.00 52.03 58 ALA A CA 1
ATOM 455 C C . ALA A 1 58 ? -46.833 1.610 25.471 1.00 52.03 58 ALA A C 1
ATOM 457 O O . ALA A 1 58 ? -45.976 1.627 26.343 1.00 52.03 58 ALA A O 1
ATOM 458 N N . GLU A 1 59 ? -47.432 2.759 25.132 1.00 47.25 59 GLU A N 1
ATOM 459 C CA . GLU A 1 59 ? -46.912 4.049 25.652 1.00 47.25 59 GLU A CA 1
ATOM 460 C C . GLU A 1 59 ? -47.280 4.356 27.113 1.00 47.25 59 GLU A C 1
ATOM 462 O O . GLU A 1 59 ? -46.497 4.980 27.829 1.00 47.25 59 GLU A O 1
ATOM 467 N N . THR A 1 60 ? -48.449 3.917 27.584 1.00 47.34 60 THR A N 1
ATOM 468 C CA . THR A 1 60 ? -48.912 4.201 28.954 1.00 47.34 60 THR A CA 1
ATOM 469 C C . THR A 1 60 ? -48.257 3.287 29.993 1.00 47.34 60 THR A C 1
ATOM 471 O O . THR A 1 60 ? -48.196 3.655 31.163 1.00 47.34 60 THR A O 1
ATOM 474 N N . ASP A 1 61 ? -47.727 2.135 29.576 1.00 58.94 61 ASP A N 1
ATOM 475 C CA . ASP A 1 61 ? -47.206 1.096 30.472 1.00 58.94 61 ASP A CA 1
ATOM 476 C C . ASP A 1 61 ? -45.784 1.410 30.970 1.00 58.94 61 ASP A C 1
ATOM 478 O O . ASP A 1 61 ? -45.437 1.140 32.115 1.00 58.94 61 ASP A O 1
ATOM 482 N N . TYR A 1 62 ? -44.954 2.063 30.151 1.00 67.50 62 TYR A N 1
ATOM 483 C CA . TYR A 1 62 ? -43.552 2.321 30.496 1.00 67.50 62 TYR A CA 1
ATOM 484 C C . TYR A 1 62 ? -43.351 3.426 31.534 1.00 67.50 62 TYR A C 1
ATOM 486 O O . TYR A 1 62 ? -42.480 3.316 32.400 1.00 67.50 62 TYR A O 1
ATOM 494 N N . GLU A 1 63 ? -44.148 4.495 31.460 1.00 70.56 63 GLU A N 1
ATOM 495 C CA . GLU A 1 63 ? -44.107 5.554 32.471 1.00 70.56 63 GLU A CA 1
ATOM 496 C C . GLU A 1 63 ? -44.592 5.015 33.818 1.00 70.56 63 GLU A C 1
ATOM 498 O O . GLU A 1 63 ? -43.902 5.195 34.819 1.00 70.56 63 GLU A O 1
ATOM 503 N N . HIS A 1 64 ? -45.704 4.271 33.832 1.00 72.81 64 HIS A N 1
ATOM 504 C CA . HIS A 1 64 ? -46.192 3.610 35.043 1.00 72.81 64 HIS A CA 1
ATOM 505 C C . HIS A 1 64 ? -45.179 2.591 35.574 1.00 72.81 64 HIS A C 1
ATOM 507 O O . HIS A 1 64 ? -44.867 2.630 36.757 1.00 72.81 64 HIS A O 1
ATOM 513 N N . ALA A 1 65 ? -44.558 1.773 34.719 1.00 73.50 65 ALA A N 1
ATOM 514 C CA . ALA A 1 65 ? -43.542 0.807 35.134 1.00 73.50 65 ALA A CA 1
ATOM 515 C C . ALA A 1 65 ? -42.304 1.462 35.769 1.00 73.50 65 ALA A C 1
ATOM 517 O O . ALA A 1 65 ? -41.739 0.921 36.720 1.00 73.50 65 ALA A O 1
ATOM 518 N N . ILE A 1 66 ? -41.865 2.628 35.278 1.00 80.06 66 ILE A N 1
ATOM 519 C CA . ILE A 1 66 ? -40.758 3.370 35.899 1.00 80.06 66 ILE A CA 1
ATOM 520 C C . ILE A 1 66 ? -41.188 4.018 37.209 1.00 80.06 66 ILE A C 1
ATOM 522 O O . ILE A 1 66 ? -40.426 3.978 38.175 1.00 80.06 66 ILE A O 1
ATOM 526 N N . MET A 1 67 ? -42.384 4.599 37.257 1.00 82.06 67 MET A N 1
ATOM 527 C CA . MET A 1 67 ? -42.916 5.205 38.475 1.00 82.06 67 MET A CA 1
ATOM 528 C C . MET A 1 67 ? -43.090 4.146 39.564 1.00 82.06 67 MET A C 1
ATOM 530 O O . MET A 1 67 ? -42.553 4.323 40.652 1.00 82.06 67 MET A O 1
ATOM 534 N N . ASP A 1 68 ? -43.689 2.999 39.243 1.00 81.81 68 ASP A N 1
ATOM 535 C CA . ASP A 1 68 ? -43.833 1.845 40.134 1.00 81.81 68 ASP A CA 1
ATOM 536 C C . ASP A 1 68 ? -42.481 1.265 40.542 1.00 81.81 68 ASP A C 1
ATOM 538 O O . ASP A 1 68 ? -42.288 0.883 41.697 1.00 81.81 68 ASP A O 1
ATOM 542 N N . PHE A 1 69 ? -41.505 1.233 39.630 1.00 84.38 69 PHE A N 1
ATOM 543 C CA . PHE A 1 69 ? -40.154 0.808 39.969 1.00 84.38 69 PHE A CA 1
ATOM 544 C C . PHE A 1 69 ? -39.502 1.754 40.985 1.00 84.38 69 PHE A C 1
ATOM 546 O O . PHE A 1 69 ? -38.940 1.289 41.978 1.00 84.38 69 PHE A O 1
ATOM 553 N N . ILE A 1 70 ? -39.575 3.071 40.766 1.00 85.12 70 ILE A N 1
ATOM 554 C CA . ILE A 1 70 ? -39.003 4.062 41.686 1.00 85.12 70 ILE A CA 1
ATOM 555 C C . ILE A 1 70 ? -39.760 4.018 43.020 1.00 85.12 70 ILE A C 1
ATOM 557 O O . ILE A 1 70 ? -39.124 3.957 44.070 1.00 85.12 70 ILE A O 1
ATOM 561 N N . GLN A 1 71 ? -41.092 3.952 42.996 1.00 85.19 71 GLN A N 1
ATOM 562 C CA . GLN A 1 71 ? -41.947 3.837 44.179 1.00 85.19 71 GLN A CA 1
ATOM 563 C C . GLN A 1 71 ? -41.624 2.563 44.981 1.00 85.19 71 GLN A C 1
ATOM 565 O O . GLN A 1 71 ? -41.446 2.610 46.199 1.00 85.19 71 GLN A O 1
ATOM 570 N N . GLY A 1 72 ? -41.471 1.423 44.302 1.00 82.00 72 GLY A N 1
ATOM 571 C CA . GLY A 1 72 ? -41.089 0.148 44.905 1.00 82.00 72 GLY A CA 1
ATOM 572 C C . GLY A 1 72 ? -39.660 0.152 45.450 1.00 82.00 72 GLY A C 1
ATOM 573 O O . GLY A 1 72 ? -39.384 -0.466 46.481 1.00 82.00 72 GLY A O 1
ATOM 574 N N . LEU A 1 73 ? -38.746 0.881 44.807 1.00 82.81 73 LEU A N 1
ATOM 575 C CA . LEU A 1 73 ? -37.388 1.077 45.303 1.00 82.81 73 LEU A CA 1
ATOM 576 C C . LEU A 1 73 ? -37.384 1.918 46.588 1.00 82.81 73 LEU A C 1
ATOM 578 O O . LEU A 1 73 ? -36.739 1.520 47.556 1.00 82.81 73 LEU A O 1
ATOM 582 N N . LEU A 1 74 ? -38.165 3.002 46.647 1.00 83.50 74 LEU A N 1
ATOM 583 C CA . LEU A 1 74 ? -38.348 3.803 47.865 1.00 83.50 74 LEU A CA 1
ATOM 584 C C . LEU A 1 74 ? -38.929 2.963 49.014 1.00 83.50 74 LEU A C 1
ATOM 586 O O . LEU A 1 74 ? -38.403 3.003 50.126 1.00 83.50 74 LEU A O 1
ATOM 590 N N . GLN A 1 75 ? -39.938 2.128 48.735 1.00 81.69 75 GLN A N 1
ATOM 591 C CA . GLN A 1 75 ? -40.521 1.216 49.728 1.00 81.69 75 GLN A CA 1
ATOM 592 C C . GLN A 1 75 ? -39.509 0.196 50.260 1.00 81.69 75 GLN A C 1
ATOM 594 O O . GLN A 1 75 ? -39.412 0.000 51.469 1.00 81.69 75 GLN A O 1
ATOM 599 N N . ARG A 1 76 ? -38.717 -0.437 49.385 1.00 82.50 76 ARG A N 1
ATOM 600 C CA . ARG A 1 76 ? -37.674 -1.397 49.800 1.00 82.50 76 ARG A CA 1
ATOM 601 C C . ARG A 1 76 ? -36.540 -0.736 50.578 1.00 82.50 76 ARG A C 1
ATOM 603 O O . ARG A 1 76 ? -35.923 -1.383 51.416 1.00 82.50 76 ARG A O 1
ATOM 610 N N . MET A 1 77 ? -36.281 0.541 50.311 1.00 78.75 77 MET A N 1
ATOM 611 C CA . MET A 1 77 ? -35.348 1.361 51.083 1.00 78.75 77 MET A CA 1
ATOM 612 C C . MET A 1 77 ? -35.952 1.880 52.397 1.00 78.75 77 MET A C 1
ATOM 614 O O . MET A 1 77 ? -35.240 2.522 53.164 1.00 78.75 77 MET A O 1
ATOM 618 N N . ASN A 1 78 ? -37.228 1.586 52.675 1.00 79.94 78 ASN A N 1
ATOM 619 C CA . ASN A 1 78 ? -37.981 2.069 53.832 1.00 79.94 78 ASN A CA 1
ATOM 620 C C . ASN A 1 78 ? -38.037 3.609 53.925 1.00 79.94 78 ASN A C 1
ATOM 622 O O . ASN A 1 78 ? -38.043 4.169 55.018 1.00 79.94 78 ASN A O 1
ATOM 626 N N . ILE A 1 79 ? -38.062 4.286 52.772 1.00 83.06 79 ILE A N 1
ATOM 627 C CA . ILE A 1 79 ? -38.107 5.748 52.652 1.00 83.06 79 ILE A CA 1
ATOM 628 C C . ILE A 1 79 ? -39.538 6.181 52.327 1.00 83.06 79 ILE A C 1
ATOM 630 O O . ILE A 1 79 ? -40.122 5.724 51.340 1.00 83.06 79 ILE A O 1
ATOM 634 N N . ARG A 1 80 ? -40.112 7.081 53.137 1.00 80.94 80 ARG A N 1
ATOM 635 C CA . ARG A 1 80 ? -41.464 7.614 52.897 1.00 80.94 80 ARG A CA 1
ATOM 636 C C . ARG A 1 80 ? -41.410 8.764 51.899 1.00 80.94 80 ARG A C 1
ATOM 638 O O . ARG A 1 80 ? -40.842 9.818 52.180 1.00 80.94 80 ARG A O 1
ATOM 645 N N . GLY A 1 81 ? -42.007 8.567 50.730 1.00 81.12 81 GLY A N 1
ATOM 646 C CA . GLY A 1 81 ? -42.044 9.566 49.670 1.00 81.12 81 GLY A CA 1
ATOM 647 C C . GLY A 1 81 ? -42.910 9.139 48.493 1.00 81.12 81 GLY A C 1
ATOM 648 O O . GLY A 1 81 ? -43.405 8.013 48.452 1.00 81.12 81 GLY A O 1
ATOM 649 N N . GLY A 1 82 ? -43.091 10.045 47.545 1.00 81.94 82 GLY A N 1
ATOM 650 C CA . GLY A 1 82 ? -43.728 9.760 46.271 1.00 81.94 82 GLY A CA 1
ATOM 651 C C . GLY A 1 82 ? -42.943 10.356 45.114 1.00 81.94 82 GLY A C 1
ATOM 652 O O . GLY A 1 82 ? -41.897 10.988 45.288 1.00 81.94 82 GLY A O 1
ATOM 653 N N . VAL A 1 83 ? -43.432 10.078 43.918 1.00 88.62 83 VAL A N 1
ATOM 654 C CA . VAL A 1 83 ? -42.746 10.355 42.666 1.00 88.62 83 VAL A CA 1
ATOM 655 C C . VAL A 1 83 ? -43.741 11.049 41.748 1.00 88.62 83 VAL A C 1
ATOM 657 O O . VAL A 1 83 ? -44.858 10.566 41.601 1.00 88.62 83 VAL A O 1
ATOM 660 N N . ASP A 1 84 ? -43.327 12.146 41.118 1.00 82.69 84 ASP A N 1
ATOM 661 C CA . ASP A 1 84 ? -44.123 12.891 40.139 1.00 82.69 84 ASP A CA 1
ATOM 662 C C . ASP A 1 84 ? -43.334 13.094 38.846 1.00 82.69 84 ASP A C 1
ATOM 664 O O . ASP A 1 84 ? -42.121 13.318 38.863 1.00 82.69 84 ASP A O 1
ATOM 668 N N . ILE A 1 85 ? -44.031 13.099 37.713 1.00 82.88 85 ILE A N 1
ATOM 669 C CA . ILE A 1 85 ? -43.466 13.552 36.439 1.00 82.88 85 ILE A CA 1
ATOM 670 C C . ILE A 1 85 ? -43.655 15.069 36.357 1.00 82.88 85 ILE A C 1
ATOM 672 O O . ILE A 1 85 ? -44.780 15.561 36.372 1.00 82.88 85 ILE A O 1
ATOM 676 N N . VAL A 1 86 ? -42.553 15.813 36.274 1.00 78.00 86 VAL A N 1
ATOM 677 C CA . VAL A 1 86 ? -42.544 17.287 36.305 1.00 78.00 86 VAL A CA 1
ATOM 678 C C . VAL A 1 86 ? -42.493 17.897 34.911 1.00 78.00 86 VAL A C 1
ATOM 680 O O . VAL A 1 86 ? -43.005 18.993 34.707 1.00 78.00 86 VAL A O 1
ATOM 683 N N . ASP A 1 87 ? -41.883 17.206 33.948 1.00 74.25 87 ASP A N 1
ATOM 684 C CA . ASP A 1 87 ? -41.821 17.672 32.564 1.00 74.25 87 ASP A CA 1
ATOM 685 C C . ASP A 1 87 ? -41.801 16.492 31.588 1.00 74.25 87 ASP A C 1
ATOM 687 O O . ASP A 1 87 ? -41.147 15.471 31.838 1.00 74.25 87 ASP A O 1
ATOM 691 N N . ARG A 1 88 ? -42.517 16.653 30.474 1.00 71.75 88 ARG A N 1
ATOM 692 C CA . ARG A 1 88 ? -42.622 15.684 29.383 1.00 71.75 88 ARG A CA 1
ATOM 693 C C . ARG A 1 88 ? -42.245 16.378 28.086 1.00 71.75 88 ARG A C 1
ATOM 695 O O . ARG A 1 88 ? -43.015 17.164 27.545 1.00 71.75 88 ARG A O 1
ATOM 702 N N . ASN A 1 89 ? -41.075 16.033 27.573 1.00 69.00 89 ASN A N 1
ATOM 703 C CA . ASN A 1 89 ? -40.652 16.403 26.232 1.00 69.00 89 ASN A CA 1
ATOM 704 C C . ASN A 1 89 ? -40.462 15.128 25.397 1.00 69.00 89 ASN A C 1
ATOM 706 O O . ASN A 1 89 ? -40.228 14.047 25.944 1.00 69.00 89 ASN A O 1
ATOM 710 N N . ASP A 1 90 ? -40.494 15.248 24.073 1.00 59.00 90 ASP A N 1
ATOM 711 C CA . ASP A 1 90 ? -40.397 14.137 23.118 1.00 59.00 90 ASP A CA 1
ATOM 712 C C . ASP A 1 90 ? -39.144 13.272 23.329 1.00 59.00 90 ASP A C 1
ATOM 714 O O . ASP A 1 90 ? -39.129 12.097 22.976 1.00 59.00 90 ASP A O 1
ATOM 718 N N . LYS A 1 91 ? -38.099 13.831 23.958 1.00 66.12 91 LYS A N 1
ATOM 719 C CA . LYS A 1 91 ? -36.816 13.156 24.220 1.00 66.12 91 LYS A CA 1
ATOM 720 C C . LYS A 1 91 ? -36.501 12.920 25.700 1.00 66.12 91 LYS A C 1
ATOM 722 O O . LYS A 1 91 ? -35.584 12.151 25.996 1.00 66.12 91 LYS A O 1
ATOM 727 N N . ILE A 1 92 ? -37.184 13.598 26.628 1.00 75.62 92 ILE A N 1
ATOM 728 C CA . ILE A 1 92 ? -36.834 13.592 28.058 1.00 75.62 92 ILE A CA 1
ATOM 729 C C . ILE A 1 92 ? -38.093 13.522 28.925 1.00 75.62 92 ILE A C 1
ATOM 731 O O . ILE A 1 92 ? -39.006 14.324 28.757 1.00 75.62 92 ILE A O 1
ATOM 735 N N . ILE A 1 93 ? -38.085 12.613 29.900 1.00 80.69 93 ILE A N 1
ATOM 736 C CA . ILE A 1 93 ? -39.073 12.548 30.983 1.00 80.69 93 ILE A CA 1
ATOM 737 C C . ILE A 1 93 ? -38.369 12.988 32.265 1.00 80.69 93 ILE A C 1
ATOM 739 O O . ILE A 1 93 ? -37.428 12.329 32.706 1.00 80.69 93 ILE A O 1
ATOM 743 N N . SER A 1 94 ? -38.795 14.101 32.857 1.00 81.38 94 SER A N 1
ATOM 744 C CA . SER A 1 94 ? -38.241 14.583 34.125 1.00 81.38 94 SER A CA 1
ATOM 745 C C . SER A 1 94 ? -39.114 14.119 35.281 1.00 81.38 94 SER A C 1
ATOM 747 O O . SER A 1 94 ? -40.293 14.454 35.344 1.00 81.38 94 SER A O 1
ATOM 749 N N . ILE A 1 95 ? -38.523 13.371 36.202 1.00 87.62 95 ILE A N 1
ATOM 750 C CA . ILE A 1 95 ? -39.165 12.782 37.368 1.00 87.62 95 ILE A CA 1
ATOM 751 C C . ILE A 1 95 ? -38.593 13.434 38.626 1.00 87.62 95 ILE A C 1
ATOM 753 O O . ILE A 1 95 ? -37.376 13.478 38.819 1.00 87.62 95 ILE A O 1
ATOM 757 N N . ASN A 1 96 ? -39.468 13.925 39.496 1.00 87.94 96 ASN A N 1
ATOM 758 C CA . ASN A 1 96 ? -39.104 14.468 40.795 1.00 87.94 96 ASN A CA 1
ATOM 759 C C . ASN A 1 96 ? -39.600 13.555 41.912 1.00 87.94 96 ASN A C 1
ATOM 761 O O . ASN A 1 96 ? -40.768 13.181 41.950 1.00 87.94 96 ASN A O 1
ATOM 765 N N . ILE A 1 97 ? -38.709 13.244 42.847 1.00 89.12 97 ILE A N 1
ATOM 766 C CA . ILE A 1 97 ? -39.039 12.501 44.061 1.00 89.12 97 ILE A CA 1
ATOM 767 C C . ILE A 1 97 ? -39.232 13.493 45.208 1.00 89.12 97 ILE A C 1
ATOM 769 O O . ILE A 1 97 ? -38.377 14.353 45.446 1.00 89.12 97 ILE A O 1
ATOM 773 N N . TYR A 1 98 ? -40.339 13.358 45.931 1.00 86.25 98 TYR A N 1
ATOM 774 C CA . TYR A 1 98 ? -40.636 14.090 47.160 1.00 86.25 98 TYR A CA 1
ATOM 775 C C . TYR A 1 98 ? -40.641 13.116 48.337 1.00 86.25 98 TYR A C 1
ATOM 777 O O . TYR A 1 98 ? -41.216 12.034 48.252 1.00 86.25 98 TYR A O 1
ATOM 785 N N . SER A 1 99 ? -39.962 13.453 49.432 1.00 84.19 99 SER A N 1
ATOM 786 C CA . SER A 1 99 ? -39.814 12.549 50.577 1.00 84.19 99 SER A CA 1
ATOM 787 C C . SER A 1 99 ? -39.460 13.321 51.841 1.00 84.19 99 SER A C 1
ATOM 789 O O . SER A 1 99 ? -38.647 14.240 51.791 1.00 84.19 99 SER A O 1
ATOM 791 N N . GLU A 1 100 ? -39.999 12.891 52.984 1.00 77.81 100 GLU A N 1
ATOM 792 C CA . GLU A 1 100 ? -39.604 13.414 54.304 1.00 77.81 100 GLU A CA 1
ATOM 793 C C . GLU A 1 100 ? -38.124 13.105 54.624 1.00 77.81 100 GLU A C 1
ATOM 795 O O . GLU A 1 100 ? -37.482 13.824 55.388 1.00 77.81 100 GLU A O 1
ATOM 800 N N . ASP A 1 101 ? -37.547 12.104 53.949 1.00 82.25 101 ASP A N 1
ATOM 801 C CA . ASP A 1 101 ? -36.153 11.669 54.054 1.00 82.25 101 ASP A CA 1
ATOM 802 C C . ASP A 1 101 ? -35.295 12.117 52.848 1.00 82.25 101 ASP A C 1
ATOM 804 O O . ASP A 1 101 ? -34.297 11.477 52.499 1.00 82.25 101 ASP A O 1
ATOM 808 N N . ALA A 1 102 ? -35.641 13.229 52.183 1.00 80.62 102 ALA A N 1
ATOM 809 C CA . ALA A 1 102 ? -34.960 13.710 50.970 1.00 80.62 102 ALA A CA 1
ATOM 810 C C . ALA A 1 102 ? -33.423 13.803 51.100 1.00 80.62 102 ALA A C 1
ATOM 812 O O . ALA A 1 102 ? -32.691 13.582 50.133 1.00 80.62 102 ALA A O 1
ATOM 813 N N . SER A 1 103 ? -32.908 14.076 52.303 1.00 78.56 103 SER A N 1
ATOM 814 C CA . SER A 1 103 ? -31.466 14.139 52.581 1.00 78.56 103 SER A CA 1
ATOM 815 C C . SER A 1 103 ? -30.728 12.814 52.322 1.00 78.56 103 SER A C 1
ATOM 817 O O . SER A 1 103 ? -29.602 12.835 51.815 1.00 78.56 103 SER A O 1
ATOM 819 N N . LEU A 1 104 ? -31.368 11.669 52.586 1.00 78.94 104 LEU A N 1
ATOM 820 C CA . LEU A 1 104 ? -30.834 10.329 52.317 1.00 78.94 104 LEU A CA 1
ATOM 821 C C . LEU A 1 104 ? -30.803 10.029 50.813 1.00 78.94 104 LEU A C 1
ATOM 823 O O . LEU A 1 104 ? -29.806 9.507 50.311 1.00 78.94 104 LEU A O 1
ATOM 827 N N . LEU A 1 105 ? -31.859 10.419 50.090 1.00 81.00 105 LEU A N 1
ATOM 828 C CA . LEU A 1 105 ? -31.979 10.238 48.638 1.00 81.00 105 LEU A CA 1
ATOM 829 C C . LEU A 1 105 ? -31.017 11.128 47.845 1.00 81.00 105 LEU A C 1
ATOM 831 O O . LEU A 1 105 ? -30.500 10.715 46.809 1.00 81.00 105 LEU A O 1
ATOM 835 N N . ILE A 1 106 ? -30.737 12.336 48.337 1.00 83.19 106 ILE A N 1
ATOM 836 C CA . ILE A 1 106 ? -29.731 13.226 47.750 1.00 83.19 106 ILE A CA 1
ATOM 837 C C . ILE A 1 106 ? -28.327 12.684 48.059 1.00 83.19 106 ILE A C 1
ATOM 839 O O . ILE A 1 106 ? -27.491 12.544 47.158 1.00 83.19 106 ILE A O 1
ATOM 843 N N . GLY A 1 107 ? -28.072 12.320 49.319 1.00 75.25 107 GLY A N 1
ATOM 844 C CA . GLY A 1 107 ? -26.758 11.902 49.798 1.00 75.25 107 GLY A CA 1
ATOM 845 C C . GLY A 1 107 ? -25.726 13.033 49.792 1.00 75.25 107 GLY A C 1
ATOM 846 O O . GLY A 1 107 ? -25.965 14.141 49.307 1.00 75.25 107 GLY A O 1
ATOM 847 N N . LYS A 1 108 ? -24.526 12.763 50.317 1.00 71.62 108 LYS A N 1
ATOM 848 C CA . LYS A 1 108 ? -23.445 13.762 50.362 1.00 71.62 108 LYS A CA 1
ATOM 849 C C . LYS A 1 108 ? -23.096 14.238 48.943 1.00 71.62 108 LYS A C 1
ATOM 851 O O . LYS A 1 108 ? -22.717 13.434 48.092 1.00 71.62 108 LYS A O 1
ATOM 856 N N . ASP A 1 109 ? -23.258 15.539 48.703 1.00 65.50 109 ASP A N 1
ATOM 857 C CA . ASP A 1 109 ? -23.041 16.237 47.425 1.00 65.50 109 ASP A CA 1
ATOM 858 C C . ASP A 1 109 ? -23.885 15.759 46.223 1.00 65.50 109 ASP A C 1
ATOM 860 O O . ASP A 1 109 ? -23.587 16.139 45.089 1.00 65.50 109 ASP A O 1
ATOM 864 N N . GLY A 1 110 ? -24.960 14.991 46.443 1.00 72.25 110 GLY A N 1
ATOM 865 C CA . GLY A 1 110 ? -25.819 14.461 45.370 1.00 72.25 110 GLY A CA 1
ATOM 866 C C . GLY A 1 110 ? -25.443 13.055 44.879 1.00 72.25 110 GLY A C 1
ATOM 867 O O . GLY A 1 110 ? -26.016 12.572 43.903 1.00 72.25 110 GLY A O 1
ATOM 868 N N . LYS A 1 111 ? -24.484 12.378 45.530 1.00 68.06 111 LYS A N 1
ATOM 869 C CA . LYS A 1 111 ? -23.980 11.060 45.094 1.00 68.06 111 LYS A CA 1
ATOM 870 C C . LYS A 1 111 ? -25.033 9.950 45.113 1.00 68.06 111 LYS A C 1
ATOM 872 O O . LYS A 1 111 ? -24.994 9.064 44.254 1.00 68.06 111 LYS A O 1
ATOM 877 N N . THR A 1 112 ? -25.958 9.976 46.072 1.00 75.44 112 THR A N 1
ATOM 878 C CA . THR A 1 112 ? -27.035 8.978 46.131 1.00 75.44 112 THR A CA 1
ATOM 879 C C . THR A 1 112 ? -28.018 9.212 44.988 1.00 75.44 112 THR A C 1
ATOM 881 O O . THR A 1 112 ? -28.349 8.271 44.270 1.00 75.44 112 THR A O 1
ATOM 884 N N . LEU A 1 113 ? -28.358 10.473 44.713 1.00 82.06 113 LEU A N 1
ATOM 885 C CA . LEU A 1 113 ? -29.205 10.861 43.586 1.00 82.06 113 LEU A CA 1
ATOM 886 C C . LEU A 1 113 ? -28.598 10.468 42.228 1.00 82.06 113 LEU A C 1
ATOM 888 O O . LEU A 1 113 ? -29.300 9.966 41.352 1.00 82.06 113 LEU A O 1
ATOM 892 N N . ASP A 1 114 ? -27.286 10.630 42.044 1.00 75.12 114 ASP A N 1
ATOM 893 C CA . ASP A 1 114 ? -26.592 10.172 40.830 1.00 75.12 114 ASP A CA 1
ATOM 894 C C . ASP A 1 114 ? -26.605 8.640 40.679 1.00 75.12 114 ASP A C 1
ATOM 896 O O . ASP A 1 114 ? -26.673 8.119 39.562 1.00 75.12 114 ASP A O 1
ATOM 900 N N . SER A 1 115 ? -26.561 7.907 41.792 1.00 75.81 115 SER A N 1
ATOM 901 C CA . SER A 1 115 ? -26.632 6.442 41.794 1.00 75.81 115 SER A CA 1
ATOM 902 C C . SER A 1 115 ? -28.042 5.956 41.448 1.00 75.81 115 SER A C 1
ATOM 904 O O . SER A 1 115 ? -28.196 5.088 40.588 1.00 75.81 115 SER A O 1
ATOM 906 N N . LEU A 1 116 ? -29.073 6.586 42.019 1.00 79.94 116 LEU A N 1
ATOM 907 C CA . LEU A 1 116 ? -30.479 6.342 41.681 1.00 79.94 116 LEU A CA 1
ATOM 908 C C . LEU A 1 116 ? -30.758 6.621 40.197 1.00 79.94 116 LEU A C 1
ATOM 910 O O . LEU A 1 116 ? -31.326 5.782 39.499 1.00 79.94 116 LEU A O 1
ATOM 914 N N . GLN A 1 117 ? -30.255 7.743 39.675 1.00 83.31 117 GLN A N 1
ATOM 915 C CA . GLN A 1 117 ? -30.354 8.106 38.259 1.00 83.31 117 GLN A CA 1
ATOM 916 C C . GLN A 1 117 ? -29.763 7.033 37.324 1.00 83.31 117 GLN A C 1
ATOM 918 O O . GLN A 1 117 ? -30.286 6.804 36.230 1.00 83.31 117 GLN A O 1
ATOM 923 N N . ARG A 1 118 ? -28.668 6.371 37.723 1.00 74.00 118 ARG A N 1
ATOM 924 C CA . ARG A 1 118 ? -28.048 5.290 36.935 1.00 74.00 118 ARG A CA 1
ATOM 925 C C . ARG A 1 118 ? -28.887 4.019 36.925 1.00 74.00 118 ARG A C 1
ATOM 927 O O . ARG A 1 118 ? -28.985 3.388 35.875 1.00 74.00 118 ARG A O 1
ATOM 934 N N . ILE A 1 119 ? -29.488 3.663 38.060 1.00 78.31 119 ILE A N 1
ATOM 935 C CA . ILE A 1 119 ? -30.363 2.490 38.177 1.00 78.31 119 ILE A CA 1
ATOM 936 C C . ILE A 1 119 ? -31.587 2.669 37.275 1.00 78.31 119 ILE A C 1
ATOM 938 O O . ILE A 1 119 ? -31.892 1.787 36.474 1.00 78.31 119 ILE A O 1
ATOM 942 N N . VAL A 1 120 ? -32.215 3.846 37.318 1.00 80.12 120 VAL A N 1
ATOM 943 C CA . VAL A 1 120 ? -33.368 4.158 36.462 1.00 80.12 120 VAL A CA 1
ATOM 944 C C . VAL A 1 120 ? -32.991 4.088 34.978 1.00 80.12 120 VAL A C 1
ATOM 946 O O . VAL A 1 120 ? -33.666 3.400 34.222 1.00 80.12 120 VAL A O 1
ATOM 949 N N . HIS A 1 121 ? -31.851 4.653 34.557 1.00 78.44 121 HIS A N 1
ATOM 950 C CA . HIS A 1 121 ? -31.380 4.526 33.166 1.00 78.44 121 HIS A CA 1
ATOM 951 C C . HIS A 1 121 ? -31.086 3.080 32.722 1.00 78.44 121 HIS A C 1
ATOM 953 O O . HIS A 1 121 ? -31.186 2.763 31.533 1.00 78.44 121 HIS A O 1
ATOM 959 N N . ALA A 1 122 ? -30.647 2.203 33.628 1.00 67.31 122 ALA A N 1
ATOM 960 C CA . ALA A 1 122 ? -30.422 0.795 33.301 1.00 67.31 122 ALA A CA 1
ATOM 961 C C . ALA A 1 122 ? -31.747 0.075 33.011 1.00 67.31 122 ALA A C 1
ATOM 963 O O . ALA A 1 122 ? -31.819 -0.747 32.099 1.00 67.31 122 ALA A O 1
ATOM 964 N N . ILE A 1 123 ? -32.802 0.437 33.737 1.00 71.94 123 ILE A N 1
ATOM 965 C CA . ILE A 1 123 ? -34.134 -0.147 33.584 1.00 71.94 123 ILE A CA 1
ATOM 966 C C . ILE A 1 123 ? -34.860 0.431 32.377 1.00 71.94 123 ILE A C 1
ATOM 968 O O . ILE A 1 123 ? -35.399 -0.346 31.597 1.00 71.94 123 ILE A O 1
ATOM 972 N N . SER A 1 124 ? -34.774 1.745 32.138 1.00 70.94 124 SER A N 1
ATOM 973 C CA . SER A 1 124 ? -35.316 2.364 30.920 1.00 70.94 124 SER A CA 1
ATOM 974 C C . SER A 1 124 ? -34.789 1.677 29.654 1.00 70.94 124 SER A C 1
ATOM 976 O O . SER A 1 124 ? -35.557 1.392 28.742 1.00 70.94 124 SER A O 1
ATOM 978 N N . ARG A 1 125 ? -33.495 1.315 29.623 1.00 67.44 125 ARG A N 1
ATOM 979 C CA . ARG A 1 125 ? -32.901 0.559 28.504 1.00 67.44 125 ARG A CA 1
ATOM 980 C C . ARG A 1 125 ? -33.451 -0.859 28.372 1.00 67.44 125 ARG A C 1
ATOM 982 O O . ARG A 1 125 ? -33.653 -1.329 27.261 1.00 67.44 125 ARG A O 1
ATOM 989 N N . ARG A 1 126 ? -33.692 -1.542 29.491 1.00 66.38 126 ARG A N 1
ATOM 990 C CA . ARG A 1 126 ? -34.227 -2.912 29.503 1.00 66.38 126 ARG A CA 1
ATOM 991 C C . ARG A 1 126 ? -35.692 -2.971 29.069 1.00 66.38 126 ARG A C 1
ATOM 993 O O . ARG A 1 126 ? -36.117 -3.979 28.522 1.00 66.38 126 ARG A O 1
ATOM 1000 N N . LEU A 1 127 ? -36.427 -1.886 29.292 1.00 65.94 127 LEU A N 1
ATOM 1001 C CA . LEU A 1 127 ? -37.802 -1.695 28.837 1.00 65.94 127 LEU A CA 1
ATOM 1002 C C . LEU A 1 127 ? -37.889 -1.166 27.393 1.00 65.94 127 LEU A C 1
ATOM 1004 O O . LEU A 1 127 ? -38.982 -0.856 26.942 1.00 65.94 127 LEU A O 1
ATOM 1008 N N . ALA A 1 128 ? -36.762 -1.056 26.675 1.00 60.78 128 ALA A N 1
ATOM 1009 C CA . ALA A 1 128 ? -36.687 -0.498 25.322 1.00 60.78 128 ALA A CA 1
ATOM 1010 C C . ALA A 1 128 ? -37.291 0.918 25.196 1.00 60.78 128 ALA A C 1
ATOM 1012 O O . ALA A 1 128 ? -37.790 1.301 24.142 1.00 60.78 128 ALA A O 1
ATOM 1013 N N . MET A 1 129 ? -37.231 1.719 26.265 1.00 65.00 129 MET A N 1
ATOM 1014 C CA . MET A 1 129 ? -37.733 3.090 26.232 1.00 65.00 129 MET A CA 1
ATOM 1015 C C . MET A 1 129 ? -36.786 4.007 25.463 1.00 65.00 129 MET A C 1
ATOM 1017 O O . MET A 1 129 ? -35.620 4.165 25.828 1.00 65.00 129 MET A O 1
ATOM 1021 N N . GLU A 1 130 ? -37.321 4.689 24.453 1.00 62.34 130 GLU A N 1
ATOM 1022 C CA . GLU A 1 130 ? -36.569 5.659 23.650 1.00 62.34 130 GLU A CA 1
ATOM 1023 C C . GLU A 1 130 ? -36.353 7.005 24.370 1.00 62.34 130 GLU A C 1
ATOM 1025 O O . GLU A 1 130 ? -35.417 7.744 24.056 1.00 62.34 130 GLU A O 1
ATOM 1030 N N . LYS A 1 131 ? -37.178 7.327 25.380 1.00 71.62 131 LYS A N 1
ATOM 1031 C CA . LYS A 1 131 ? -37.100 8.593 26.129 1.00 71.62 131 LYS A CA 1
ATOM 1032 C C . LYS A 1 131 ? -36.101 8.521 27.285 1.00 71.62 131 LYS A C 1
ATOM 1034 O O . LYS A 1 131 ? -36.076 7.572 28.069 1.00 71.62 131 LYS A O 1
ATOM 1039 N N . ARG A 1 132 ? -35.295 9.576 27.449 1.00 75.75 132 ARG A N 1
ATOM 1040 C CA . ARG A 1 132 ? -34.316 9.683 28.540 1.00 75.75 132 ARG A CA 1
ATOM 1041 C C . ARG A 1 132 ? -34.986 10.147 29.833 1.00 75.75 132 ARG A C 1
ATOM 1043 O O . ARG A 1 132 ? -35.542 11.237 29.878 1.00 75.75 132 ARG A O 1
ATOM 1050 N N . VAL A 1 133 ? -34.864 9.370 30.905 1.00 80.88 133 VAL A N 1
ATOM 1051 C CA . VAL A 1 133 ? -35.450 9.719 32.208 1.00 80.88 133 VAL A CA 1
ATOM 1052 C C . VAL A 1 133 ? -34.455 10.508 33.059 1.00 80.88 133 VAL A C 1
ATOM 1054 O O . VAL A 1 133 ? -33.372 10.011 33.352 1.00 80.88 133 VAL A O 1
ATOM 1057 N N . LEU A 1 134 ? -34.799 11.724 33.477 1.00 83.00 134 LEU A N 1
ATOM 1058 C CA . LEU A 1 134 ? -34.016 12.538 34.410 1.00 83.00 134 LEU A CA 1
ATOM 1059 C C . LEU A 1 134 ? -34.668 12.538 35.787 1.00 83.00 134 LEU A C 1
ATOM 1061 O O . LEU A 1 134 ? -35.869 12.724 35.894 1.00 83.00 134 LEU A O 1
ATOM 1065 N N . LEU A 1 135 ? -33.867 12.358 36.830 1.00 86.56 135 LEU A N 1
ATOM 1066 C CA . LEU A 1 135 ? -34.319 12.215 38.203 1.00 86.56 135 LEU A CA 1
ATOM 1067 C C . LEU A 1 135 ? -33.749 13.344 39.066 1.00 86.56 135 LEU A C 1
ATOM 1069 O O . LEU A 1 135 ? -32.529 13.568 39.116 1.00 86.56 135 LEU A O 1
ATOM 1073 N N . ASP A 1 136 ? -34.640 14.044 39.757 1.00 85.31 136 ASP A N 1
ATOM 1074 C CA . ASP A 1 136 ? -34.307 15.043 40.770 1.00 85.31 136 ASP A CA 1
ATOM 1075 C C . ASP A 1 136 ? -35.051 14.734 42.077 1.00 85.31 136 ASP A C 1
ATOM 1077 O O . ASP A 1 136 ? -36.060 14.031 42.085 1.00 85.31 136 ASP A O 1
ATOM 1081 N N . VAL A 1 137 ? -34.528 15.221 43.198 1.00 87.06 137 VAL A N 1
ATOM 1082 C CA . VAL A 1 137 ? -35.153 15.068 44.520 1.00 87.06 137 VAL A CA 1
ATOM 1083 C C . VAL A 1 137 ? -35.409 16.463 45.056 1.00 87.06 137 VAL A C 1
ATOM 1085 O O . VAL A 1 137 ? -34.468 17.229 45.270 1.00 87.06 137 VAL A O 1
ATOM 1088 N N . GLU A 1 138 ? -36.682 16.805 45.228 1.00 83.81 138 GLU A N 1
ATOM 1089 C CA . GLU A 1 138 ? -37.142 18.137 45.631 1.00 83.81 138 GLU A CA 1
ATOM 1090 C C . GLU A 1 138 ? -36.479 19.298 44.861 1.00 83.81 138 GLU A C 1
ATOM 1092 O O . GLU A 1 138 ? -36.160 20.333 45.445 1.00 83.81 138 GLU A O 1
ATOM 1097 N N . GLN A 1 139 ? -36.222 19.151 43.558 1.00 78.25 139 GLN A N 1
ATOM 1098 C CA . GLN A 1 139 ? -35.509 20.159 42.747 1.00 78.25 139 GLN A CA 1
ATOM 1099 C C . GLN A 1 139 ? -34.080 20.493 43.245 1.00 78.25 139 GLN A C 1
ATOM 1101 O O . GLN A 1 139 ? -33.578 21.612 43.069 1.00 78.25 139 GLN A O 1
ATOM 1106 N N . TYR A 1 140 ? -33.397 19.557 43.914 1.00 81.06 140 TYR A N 1
ATOM 1107 C CA . TYR A 1 140 ? -32.031 19.742 44.408 1.00 81.06 140 TYR A CA 1
ATOM 1108 C C . TYR A 1 140 ? -31.056 20.160 43.299 1.00 81.06 140 TYR A C 1
ATOM 1110 O O . TYR A 1 140 ? -30.277 21.100 43.506 1.00 81.06 140 TYR A O 1
ATOM 1118 N N . ARG A 1 141 ? -31.098 19.516 42.121 1.00 74.12 141 ARG A N 1
ATOM 1119 C CA . ARG A 1 141 ? -30.182 19.839 41.013 1.00 74.12 141 ARG A CA 1
ATOM 1120 C C . ARG A 1 141 ? -30.407 21.260 40.498 1.00 74.12 141 ARG A C 1
ATOM 1122 O O . ARG A 1 141 ? -29.429 21.979 40.276 1.00 74.12 141 ARG A O 1
ATOM 1129 N N . GLU A 1 142 ? -31.658 21.700 40.383 1.00 73.81 142 GLU A N 1
ATOM 1130 C CA . GLU A 1 142 ? -31.974 23.059 39.922 1.00 73.81 142 GLU A CA 1
ATOM 1131 C C . GLU A 1 142 ? -31.562 24.125 40.956 1.00 73.81 142 GLU A C 1
ATOM 1133 O O . GLU A 1 142 ? -30.897 25.107 40.613 1.00 73.81 142 GLU A O 1
ATOM 1138 N N . ARG A 1 143 ? -31.818 23.900 42.254 1.00 78.44 143 ARG A N 1
ATOM 1139 C CA . ARG A 1 143 ? -31.348 24.802 43.327 1.00 78.44 143 ARG A CA 1
ATOM 1140 C C . ARG A 1 143 ? -29.819 24.908 43.365 1.00 78.44 143 ARG A C 1
ATOM 1142 O O . ARG A 1 143 ? -29.275 26.001 43.556 1.00 78.44 143 ARG A O 1
ATOM 1149 N N . LYS A 1 144 ? -29.110 23.793 43.153 1.00 75.44 144 LYS A N 1
ATOM 1150 C CA . LYS A 1 144 ? -27.638 23.751 43.109 1.00 75.44 144 LYS A CA 1
ATOM 1151 C C . LYS A 1 144 ? -27.089 24.523 41.905 1.00 75.44 144 LYS A C 1
ATOM 1153 O O . LYS A 1 144 ? -26.159 25.311 42.072 1.00 75.44 144 LYS A O 1
ATOM 1158 N N . LYS A 1 145 ? -27.711 24.381 40.729 1.00 77.38 145 LYS A N 1
ATOM 1159 C CA . LYS A 1 145 ? -27.388 25.143 39.510 1.00 77.38 145 LYS A CA 1
ATOM 1160 C C . LYS A 1 145 ? -27.547 26.652 39.713 1.00 77.38 145 LYS A C 1
ATOM 1162 O O . LYS A 1 145 ? -26.613 27.400 39.426 1.00 77.38 145 LYS A O 1
ATOM 1167 N N . GLN A 1 146 ? -28.669 27.101 40.279 1.00 78.88 146 GLN A N 1
ATOM 1168 C CA . GLN A 1 146 ? -28.912 28.523 40.568 1.00 78.88 146 GLN A CA 1
ATOM 1169 C C . GLN A 1 146 ? -27.879 29.105 41.548 1.00 78.88 146 GLN A C 1
ATOM 1171 O O . GLN A 1 146 ? -27.387 30.221 41.364 1.00 78.88 146 GLN A O 1
ATOM 1176 N N . LYS A 1 147 ? -27.489 28.336 42.573 1.00 80.44 147 LYS A N 1
ATOM 1177 C CA . LYS A 1 147 ? -26.440 28.733 43.525 1.00 80.44 147 LYS A CA 1
ATOM 1178 C C . LYS A 1 147 ? -25.068 28.858 42.850 1.00 80.44 147 LYS A C 1
ATOM 1180 O O . LYS A 1 147 ? -24.339 29.809 43.134 1.00 80.44 147 LYS A O 1
ATOM 1185 N N . LEU A 1 148 ? -24.739 27.939 41.939 1.00 78.75 148 LEU A N 1
ATOM 1186 C CA . LEU A 1 148 ? -23.490 27.957 41.174 1.00 78.75 148 LEU A CA 1
ATOM 1187 C C . LEU A 1 148 ? -23.407 29.183 40.254 1.00 78.75 148 LEU A C 1
ATOM 1189 O O . LEU A 1 148 ? -22.395 29.875 40.253 1.00 78.75 148 LEU A O 1
ATOM 1193 N N . LEU A 1 149 ? -24.483 29.493 39.525 1.00 80.56 149 LEU A N 1
ATOM 1194 C CA . LEU A 1 149 ? -24.538 30.643 38.615 1.00 80.56 149 LEU A CA 1
ATOM 1195 C C . LEU A 1 149 ? -24.343 31.978 39.353 1.00 80.56 149 LEU A C 1
ATOM 1197 O O . LEU A 1 149 ? -23.584 32.831 38.892 1.00 80.56 149 LEU A O 1
ATOM 1201 N N . ARG A 1 150 ? -24.938 32.140 40.546 1.00 83.56 150 ARG A N 1
ATOM 1202 C CA . ARG A 1 150 ? -24.702 33.328 41.392 1.00 83.56 150 ARG A CA 1
ATOM 1203 C C . ARG A 1 150 ? -23.245 33.445 41.842 1.00 83.56 150 ARG A C 1
ATOM 1205 O O . ARG A 1 150 ? -22.690 34.542 41.830 1.00 83.56 150 ARG A O 1
ATOM 1212 N N . LEU A 1 151 ? -22.623 32.328 42.225 1.00 81.00 151 LEU A N 1
ATOM 1213 C CA . LEU A 1 151 ? -21.215 32.298 42.627 1.00 81.00 151 LEU A CA 1
ATOM 1214 C C . LEU A 1 151 ? -20.292 32.662 41.452 1.00 81.00 151 LEU A C 1
ATOM 1216 O O . LEU A 1 151 ? -19.378 33.469 41.614 1.00 81.00 151 LEU A O 1
ATOM 1220 N N . VAL A 1 152 ? -20.565 32.124 40.259 1.00 84.94 152 VAL A N 1
ATOM 1221 C CA . VAL A 1 152 ? -19.818 32.435 39.031 1.00 84.94 152 VAL A CA 1
ATOM 1222 C C . VAL A 1 152 ? -19.907 33.924 38.698 1.00 84.94 152 VAL A C 1
ATOM 1224 O O . VAL A 1 152 ? -18.872 34.544 38.464 1.00 84.94 152 VAL A O 1
ATOM 1227 N N . ALA A 1 153 ? -21.093 34.535 38.772 1.00 83.81 153 ALA A N 1
ATOM 1228 C CA . ALA A 1 153 ? -21.262 35.969 38.520 1.00 83.81 153 ALA A CA 1
ATOM 1229 C C . ALA A 1 153 ? -20.431 36.852 39.479 1.00 83.81 153 ALA A C 1
ATOM 1231 O O . ALA A 1 153 ? -19.811 37.835 39.063 1.00 83.81 153 ALA A O 1
ATOM 1232 N N . GLN A 1 154 ? -20.354 36.485 40.763 1.00 84.50 154 GLN A N 1
ATOM 1233 C CA . GLN A 1 154 ? -19.515 37.189 41.743 1.00 84.50 154 GLN A CA 1
ATOM 1234 C C . GLN A 1 154 ? -18.016 37.024 41.451 1.00 84.50 154 GLN A C 1
ATOM 1236 O O . GLN A 1 154 ? -17.245 37.982 41.568 1.00 84.50 154 GLN A O 1
ATOM 1241 N N . ILE A 1 155 ? -17.597 35.823 41.046 1.00 85.69 155 ILE A N 1
ATOM 1242 C CA . ILE A 1 155 ? -16.202 35.521 40.707 1.00 85.69 155 ILE A CA 1
ATOM 1243 C C . ILE A 1 155 ? -15.780 36.247 39.433 1.00 85.69 155 ILE A C 1
ATOM 1245 O O . ILE A 1 155 ? -14.703 36.832 39.426 1.00 85.69 155 ILE A O 1
ATOM 1249 N N . ILE A 1 156 ? -16.626 36.289 38.401 1.00 85.94 156 ILE A N 1
ATOM 1250 C CA . ILE A 1 156 ? -16.378 37.040 37.161 1.00 85.94 156 ILE A CA 1
ATOM 1251 C C . ILE A 1 156 ? -16.062 38.504 37.482 1.00 85.94 156 ILE A C 1
ATOM 1253 O O . ILE A 1 156 ? -15.024 39.017 37.061 1.00 85.94 156 ILE A O 1
ATOM 1257 N N . THR A 1 157 ? -16.893 39.157 38.300 1.00 84.56 157 THR A N 1
ATOM 1258 C CA . THR A 1 157 ? -16.670 40.548 38.730 1.00 84.56 157 THR A CA 1
ATOM 1259 C C . THR A 1 157 ? -15.355 40.700 39.502 1.00 84.56 157 THR A C 1
ATOM 1261 O O . THR A 1 157 ? -14.601 41.651 39.285 1.00 84.56 157 THR A O 1
ATOM 1264 N N . LYS A 1 158 ? -15.031 39.743 40.380 1.00 82.19 158 LYS A N 1
ATOM 1265 C CA . LYS A 1 158 ? -13.790 39.756 41.164 1.00 82.19 158 LYS A CA 1
ATOM 1266 C C . LYS A 1 158 ? -12.547 39.567 40.289 1.00 82.19 158 LYS A C 1
ATOM 1268 O O . LYS A 1 158 ? -11.589 40.309 40.477 1.00 82.19 158 LYS A O 1
ATOM 1273 N N . VAL A 1 159 ? -12.565 38.624 39.347 1.00 85.25 159 VAL A N 1
ATOM 1274 C CA . VAL A 1 159 ? -11.455 38.336 38.422 1.00 85.25 159 VAL A CA 1
ATOM 1275 C C . VAL A 1 159 ? -11.247 39.502 37.455 1.00 85.25 159 VAL A C 1
ATOM 1277 O O . VAL A 1 159 ? -10.109 39.929 37.287 1.00 85.25 159 VAL A O 1
ATOM 1280 N N . LYS A 1 160 ? -12.320 40.099 36.907 1.00 82.81 160 LYS A N 1
ATOM 1281 C CA . LYS A 1 160 ? -12.216 41.309 36.067 1.00 82.81 160 LYS A CA 1
ATOM 1282 C C . LYS A 1 160 ? -11.586 42.485 36.812 1.00 82.81 160 LYS A C 1
ATOM 1284 O O . LYS A 1 160 ? -10.788 43.213 36.236 1.00 82.81 160 LYS A O 1
ATOM 1289 N N . ARG A 1 161 ? -11.908 42.661 38.099 1.00 81.75 161 ARG A N 1
ATOM 1290 C CA . ARG A 1 161 ? -11.355 43.756 38.912 1.00 81.75 161 ARG A CA 1
ATOM 1291 C C . ARG A 1 161 ? -9.897 43.533 39.322 1.00 81.75 161 ARG A C 1
ATOM 1293 O O . ARG A 1 161 ? -9.162 44.500 39.468 1.00 81.75 161 ARG A O 1
ATOM 1300 N N . THR A 1 162 ? -9.491 42.293 39.596 1.00 82.44 162 THR A N 1
ATOM 1301 C CA . THR A 1 162 ? -8.167 42.001 40.180 1.00 82.44 162 THR A CA 1
ATOM 1302 C C . THR A 1 162 ? -7.144 41.470 39.182 1.00 82.44 162 THR A C 1
ATOM 1304 O O . THR A 1 162 ? -5.960 41.450 39.511 1.00 82.44 162 THR A O 1
ATOM 1307 N N . GLY A 1 163 ? -7.577 40.980 38.017 1.00 80.00 163 GLY A N 1
ATOM 1308 C CA . GLY A 1 163 ? -6.729 40.295 37.037 1.00 80.00 163 GLY A CA 1
ATOM 1309 C C . GLY A 1 163 ? -6.166 38.948 37.511 1.00 80.00 163 GLY A C 1
ATOM 1310 O O . GLY A 1 163 ? -5.358 38.346 36.811 1.00 80.00 163 GLY A O 1
ATOM 1311 N N . LYS A 1 164 ? -6.555 38.457 38.698 1.00 74.69 164 LYS A N 1
ATOM 1312 C CA . LYS A 1 164 ? -6.021 37.220 39.290 1.00 74.69 164 LYS A CA 1
ATOM 1313 C C . LYS A 1 164 ? -6.943 36.031 39.029 1.00 74.69 164 LYS A C 1
ATOM 1315 O O . LYS A 1 164 ? -8.154 36.135 39.214 1.00 74.69 164 LYS A O 1
ATOM 1320 N N . GLN A 1 165 ? -6.355 34.888 38.668 1.00 80.25 165 GLN A N 1
ATOM 1321 C CA . GLN A 1 165 ? -7.075 33.628 38.467 1.00 80.25 165 GLN A CA 1
ATOM 1322 C C . GLN A 1 165 ? -7.778 33.180 39.760 1.00 80.25 165 GLN A C 1
ATOM 1324 O O . GLN A 1 165 ? -7.220 33.282 40.853 1.00 80.25 165 GLN A O 1
ATOM 1329 N N . TYR A 1 166 ? -9.002 32.662 39.627 1.00 80.06 166 TYR A N 1
ATOM 1330 C CA . TYR A 1 166 ? -9.762 32.066 40.724 1.00 80.06 166 TYR A CA 1
ATOM 1331 C C . TYR A 1 166 ? -9.920 30.560 40.500 1.00 80.06 166 TYR A C 1
ATOM 1333 O O . TYR A 1 166 ? -10.356 30.131 39.431 1.00 80.06 166 TYR A O 1
ATOM 1341 N N . THR A 1 167 ? -9.580 29.764 41.512 1.00 80.31 167 THR A N 1
ATOM 1342 C CA . THR A 1 167 ? -9.712 28.303 41.485 1.00 80.31 167 THR A CA 1
ATOM 1343 C C . THR A 1 167 ? -10.956 27.899 42.263 1.00 80.31 167 THR A C 1
ATOM 1345 O O . THR A 1 167 ? -11.088 28.230 43.440 1.00 80.31 167 THR A O 1
ATOM 1348 N N . PHE A 1 168 ? -11.875 27.189 41.610 1.00 74.88 168 PHE A N 1
ATOM 1349 C CA . PHE A 1 168 ? -13.035 26.614 42.284 1.00 74.88 168 PHE A CA 1
ATOM 1350 C C . PHE A 1 168 ? -12.652 25.339 43.048 1.00 74.88 168 PHE A C 1
ATOM 1352 O O . PHE A 1 168 ? -11.733 24.623 42.651 1.00 74.88 168 PHE A O 1
ATOM 1359 N N . SER A 1 169 ? -13.386 25.029 44.117 1.00 67.12 169 SER A N 1
ATOM 1360 C CA . SER A 1 169 ? -13.307 23.731 44.795 1.00 67.12 169 SER A CA 1
ATOM 1361 C C . SER A 1 169 ? -13.744 22.581 43.873 1.00 67.12 169 SER A C 1
ATOM 1363 O O . SER A 1 169 ? -14.464 22.795 42.895 1.00 67.12 169 SER A O 1
ATOM 1365 N N . SER A 1 170 ? -13.303 21.355 44.185 1.00 58.09 170 SER A N 1
ATOM 1366 C CA . SER A 1 170 ? -13.648 20.145 43.422 1.00 58.09 170 SER A CA 1
ATOM 1367 C C . SER A 1 170 ? -15.165 20.000 43.249 1.00 58.09 170 SER A C 1
ATOM 1369 O O . SER A 1 170 ? -15.923 20.213 44.196 1.00 58.09 170 SER A O 1
ATOM 1371 N N . MET A 1 171 ? -15.604 19.676 42.031 1.00 64.81 171 MET A N 1
ATOM 1372 C CA . MET A 1 171 ? -17.016 19.690 41.635 1.00 64.81 171 MET A CA 1
ATOM 1373 C C . MET A 1 171 ? -17.307 18.686 40.508 1.00 64.81 171 MET A C 1
ATOM 1375 O O . MET A 1 171 ? -16.408 18.289 39.758 1.00 64.81 171 MET A O 1
ATOM 1379 N N . ALA A 1 172 ? -18.569 18.282 40.360 1.00 54.84 172 ALA A N 1
ATOM 1380 C CA . ALA A 1 172 ? -18.984 17.263 39.396 1.00 54.84 172 ALA A CA 1
ATOM 1381 C C . ALA A 1 172 ? -18.883 17.755 37.929 1.00 54.84 172 ALA A C 1
ATOM 1383 O O . ALA A 1 172 ? -18.969 18.955 37.663 1.00 54.84 172 ALA A O 1
ATOM 1384 N N . PRO A 1 173 ? -18.734 16.865 36.922 1.00 52.31 173 PRO A N 1
ATOM 1385 C CA . PRO A 1 173 ? -18.677 17.258 35.505 1.00 52.31 173 PRO A CA 1
ATOM 1386 C C . PRO A 1 173 ? -19.870 18.105 35.028 1.00 52.31 173 PRO A C 1
ATOM 1388 O O . PRO A 1 173 ? -19.688 19.041 34.251 1.00 52.31 173 PRO A O 1
ATOM 1391 N N . SER A 1 174 ? -21.076 17.809 35.518 1.00 55.22 174 SER A N 1
ATOM 1392 C CA . SER A 1 174 ? -22.296 18.580 35.244 1.00 55.22 174 SER A CA 1
ATOM 1393 C C . SER A 1 174 ? -22.214 20.014 35.778 1.00 55.22 174 SER A C 1
ATOM 1395 O O . SER A 1 174 ? -22.646 20.944 35.105 1.00 55.22 174 SER A O 1
ATOM 1397 N N . GLU A 1 175 ? -21.592 20.209 36.941 1.00 67.88 175 GLU A N 1
ATOM 1398 C CA . GLU A 1 175 ? -21.368 21.519 37.565 1.00 67.88 175 GLU A CA 1
ATOM 1399 C C . GLU A 1 175 ? -20.290 22.310 36.819 1.00 67.88 175 GLU A C 1
ATOM 1401 O O . GLU A 1 175 ? -20.501 23.478 36.498 1.00 67.88 175 GLU A O 1
ATOM 1406 N N . ARG A 1 176 ? -19.184 21.657 36.428 1.00 72.31 176 ARG A N 1
ATOM 1407 C CA . ARG A 1 176 ? -18.133 22.273 35.594 1.00 72.31 176 ARG A CA 1
ATOM 1408 C C . ARG A 1 176 ? -18.697 22.816 34.285 1.00 72.31 176 ARG A C 1
ATOM 1410 O O . ARG A 1 176 ? -18.328 23.911 33.871 1.00 72.31 176 ARG A O 1
ATOM 1417 N N . ARG A 1 177 ? -19.604 22.072 33.644 1.00 67.81 177 ARG A N 1
ATOM 1418 C CA . ARG A 1 177 ? -20.260 22.493 32.397 1.00 67.81 177 ARG A CA 1
ATOM 1419 C C . ARG A 1 177 ? -21.081 23.771 32.576 1.00 67.81 177 ARG A C 1
ATOM 1421 O O . ARG A 1 177 ? -20.997 24.643 31.718 1.00 67.81 177 ARG A O 1
ATOM 1428 N N . ILE A 1 178 ? -21.809 23.899 33.689 1.00 75.75 178 ILE A N 1
ATOM 1429 C CA . ILE A 1 178 ? -22.578 25.112 34.018 1.00 75.75 178 ILE A CA 1
ATOM 1430 C C . ILE A 1 178 ? -21.639 26.320 34.143 1.00 75.75 178 ILE A C 1
ATOM 1432 O O . ILE A 1 178 ? -21.941 27.385 33.614 1.00 75.75 178 ILE A O 1
ATOM 1436 N N . ILE A 1 179 ? -20.476 26.147 34.781 1.00 79.00 179 ILE A N 1
ATOM 1437 C CA . ILE A 1 179 ? -19.474 27.217 34.915 1.00 79.00 179 ILE A CA 1
ATOM 1438 C C . ILE A 1 179 ? -18.874 27.595 33.560 1.00 79.00 179 ILE A C 1
ATOM 1440 O O . ILE A 1 179 ? -18.806 28.777 33.238 1.00 79.00 179 ILE A O 1
ATOM 1444 N N . HIS A 1 180 ? -18.462 26.609 32.758 1.00 74.00 180 HIS A N 1
ATOM 1445 C CA . HIS A 1 180 ? -17.885 26.860 31.433 1.00 74.00 180 HIS A CA 1
ATOM 1446 C C . HIS A 1 180 ? -18.860 27.587 30.509 1.00 74.00 180 HIS A C 1
ATOM 1448 O O . HIS A 1 180 ? -18.458 28.532 29.841 1.00 74.00 180 HIS A O 1
ATOM 1454 N N . GLN A 1 181 ? -20.137 27.194 30.502 1.00 75.19 181 GLN A N 1
ATOM 1455 C CA . GLN A 1 181 ? -21.161 27.881 29.711 1.00 75.19 181 GLN A CA 1
ATOM 1456 C C . GLN A 1 181 ? -21.380 29.318 30.191 1.00 75.19 181 GLN A C 1
ATOM 1458 O O . GLN A 1 181 ? -21.378 30.230 29.375 1.00 75.19 181 GLN A O 1
ATOM 1463 N N . ALA A 1 182 ? -21.488 29.535 31.503 1.00 78.12 182 ALA A N 1
ATOM 1464 C CA . ALA A 1 182 ? -21.699 30.870 32.056 1.00 78.12 182 ALA A CA 1
ATOM 1465 C C . ALA A 1 182 ? -20.512 31.826 31.824 1.00 78.12 182 ALA A C 1
ATOM 1467 O O . ALA A 1 182 ? -20.714 33.034 31.735 1.00 78.12 182 ALA A O 1
ATOM 1468 N N . VAL A 1 183 ? -19.276 31.316 31.737 1.00 80.88 183 VAL A N 1
ATOM 1469 C CA . VAL A 1 183 ? -18.093 32.145 31.438 1.00 80.88 183 VAL A CA 1
ATOM 1470 C C . VAL A 1 183 ? -17.882 32.340 29.934 1.00 80.88 183 VAL A C 1
ATOM 1472 O O . VAL A 1 183 ? -17.395 33.396 29.542 1.00 80.88 183 VAL A O 1
ATOM 1475 N N . ALA A 1 184 ? -18.282 31.383 29.089 1.00 74.06 184 ALA A N 1
ATOM 1476 C CA . ALA A 1 184 ? -18.161 31.494 27.631 1.00 74.06 184 ALA A CA 1
ATOM 1477 C C . ALA A 1 184 ? -18.920 32.700 27.046 1.00 74.06 184 ALA A C 1
ATOM 1479 O O . ALA A 1 184 ? -18.520 33.232 26.015 1.00 74.06 184 ALA A O 1
ATOM 1480 N N . GLU A 1 185 ? -19.980 33.153 27.717 1.00 71.25 185 GLU A N 1
ATOM 1481 C CA . GLU A 1 185 ? -20.768 34.327 27.322 1.00 71.25 185 GLU A CA 1
ATOM 1482 C C . GLU A 1 185 ? -20.112 35.667 27.701 1.00 71.25 185 GLU A C 1
ATOM 1484 O O . GLU A 1 185 ? -20.623 36.731 27.355 1.00 71.25 185 GLU A O 1
ATOM 1489 N N . VAL A 1 186 ? -18.980 35.653 28.415 1.00 75.31 186 VAL A N 1
ATOM 1490 C CA . VAL A 1 186 ? -18.321 36.866 28.904 1.00 75.31 186 VAL A CA 1
ATOM 1491 C C . VAL A 1 186 ? -17.007 37.108 28.170 1.00 75.31 186 VAL A C 1
ATOM 1493 O O . VAL A 1 186 ? -15.999 36.450 28.425 1.00 75.31 186 VAL A O 1
ATOM 1496 N N . GLU A 1 187 ? -16.994 38.135 27.316 1.00 63.19 187 GLU A N 1
ATOM 1497 C CA . GLU A 1 187 ? -15.787 38.591 26.621 1.00 63.19 187 GLU A CA 1
ATOM 1498 C C . GLU A 1 187 ? -14.624 38.850 27.600 1.00 63.19 187 GLU A C 1
ATOM 1500 O O . GLU A 1 187 ? -14.802 39.450 28.671 1.00 63.19 187 GLU A O 1
ATOM 1505 N N . GLN A 1 188 ? -13.426 38.412 27.187 1.00 74.62 188 GLN A N 1
ATOM 1506 C CA . GLN A 1 188 ? -12.132 38.534 27.885 1.00 74.62 188 GLN A CA 1
ATOM 1507 C C . GLN A 1 188 ? -11.907 37.605 29.095 1.00 74.62 188 GLN A C 1
ATOM 1509 O O . GLN A 1 188 ? -10.923 37.774 29.816 1.00 74.62 188 GLN A O 1
ATOM 1514 N N . LEU A 1 189 ? -12.760 36.600 29.322 1.00 79.38 189 LEU A N 1
ATOM 1515 C CA . LEU A 1 189 ? -12.528 35.558 30.329 1.00 79.38 189 LEU A CA 1
ATOM 1516 C C . LEU A 1 189 ? -12.510 34.163 29.700 1.00 79.38 189 LEU A C 1
ATOM 1518 O O . LEU A 1 189 ? -13.196 33.891 28.724 1.00 79.38 189 LEU A O 1
ATOM 1522 N N . SER A 1 190 ? -11.716 33.263 30.281 1.00 75.62 190 SER A N 1
ATOM 1523 C CA . SER A 1 190 ? -11.697 31.847 29.914 1.00 75.62 190 SER A CA 1
ATOM 1524 C C . SER A 1 190 ? -11.656 30.973 31.162 1.00 75.62 190 SER A C 1
ATOM 1526 O O . SER A 1 190 ? -11.134 31.365 32.209 1.00 75.62 190 SER A O 1
ATOM 1528 N N . THR A 1 191 ? -12.216 29.773 31.055 1.00 79.69 191 THR A N 1
ATOM 1529 C CA . THR A 1 191 ? -12.195 28.757 32.107 1.00 79.69 191 THR A CA 1
ATOM 1530 C C . THR A 1 191 ? -11.508 27.503 31.600 1.00 79.69 191 THR A C 1
ATOM 1532 O O . THR A 1 191 ? -11.746 27.050 30.485 1.00 79.69 191 THR A O 1
ATOM 1535 N N . LYS A 1 192 ? -10.672 26.895 32.445 1.00 68.00 192 LYS A N 1
ATOM 1536 C CA . LYS A 1 192 ? -10.073 25.579 32.195 1.00 68.00 192 LYS A CA 1
ATOM 1537 C C . LYS A 1 192 ? -10.382 24.652 33.359 1.00 68.00 192 LYS A C 1
ATOM 1539 O O . LYS A 1 192 ? -10.283 25.049 34.518 1.00 68.00 192 LYS A O 1
ATOM 1544 N N . SER A 1 193 ? -10.776 23.419 33.060 1.00 56.72 193 SER A N 1
ATOM 1545 C CA . SER A 1 193 ? -10.866 22.380 34.082 1.00 56.72 193 SER A CA 1
ATOM 1546 C C . SER A 1 193 ? -9.488 21.772 34.273 1.00 56.72 193 SER A C 1
ATOM 1548 O O . SER A 1 193 ? -8.953 21.176 33.349 1.00 56.72 193 SER A O 1
ATOM 1550 N N . VAL A 1 194 ? -8.925 21.926 35.467 1.00 48.56 194 VAL A N 1
ATOM 1551 C CA . VAL A 1 194 ? -7.710 21.215 35.867 1.00 48.56 194 VAL A CA 1
ATOM 1552 C C . VAL A 1 194 ? -8.173 20.032 36.703 1.00 48.56 194 VAL A C 1
ATOM 1554 O O . VAL A 1 194 ? -8.639 20.210 37.824 1.00 48.56 194 VAL A O 1
ATOM 1557 N N . GLY A 1 195 ? -8.174 18.844 36.108 1.00 38.78 195 GLY A N 1
ATOM 1558 C CA . GLY A 1 195 ? -8.393 17.602 36.833 1.00 38.78 195 GLY A CA 1
ATOM 1559 C C . GLY A 1 195 ? -7.049 16.937 37.078 1.00 38.78 195 GLY A C 1
ATOM 1560 O O . GLY A 1 195 ? -6.375 16.578 36.119 1.00 38.78 195 GLY A O 1
ATOM 1561 N N . GLU A 1 196 ? -6.700 16.694 38.340 1.00 36.91 196 GLU A N 1
ATOM 1562 C CA . GLU A 1 196 ? -5.603 15.779 38.706 1.00 36.91 196 GLU A CA 1
ATOM 1563 C C . GLU A 1 196 ? -5.848 14.340 38.199 1.00 36.91 196 GLU A C 1
ATOM 1565 O O . GLU A 1 196 ? -4.956 13.504 38.238 1.00 36.91 196 GLU A O 1
ATOM 1570 N N . ALA A 1 197 ? -7.033 14.048 37.650 1.00 37.50 197 ALA A N 1
ATOM 1571 C CA . ALA A 1 197 ? -7.370 12.770 37.034 1.00 37.50 197 ALA A CA 1
ATOM 1572 C C . ALA A 1 197 ? -6.941 12.614 35.559 1.00 37.50 197 ALA A C 1
ATOM 1574 O O . ALA A 1 197 ? -7.066 11.513 35.048 1.00 37.50 197 ALA A O 1
ATOM 1575 N N . ASP A 1 198 ? -6.448 13.642 34.855 1.00 37.34 198 ASP A N 1
ATOM 1576 C CA . ASP A 1 198 ? -5.936 13.440 33.480 1.00 37.34 198 ASP A CA 1
ATOM 1577 C C . ASP A 1 198 ? -4.412 13.233 33.437 1.00 37.34 198 ASP A C 1
ATOM 1579 O O . ASP A 1 198 ? -3.920 12.544 32.548 1.00 37.34 198 ASP A O 1
ATOM 1583 N N . ALA A 1 199 ? -3.662 13.744 34.421 1.00 36.88 199 ALA A N 1
ATOM 1584 C CA . ALA A 1 199 ? -2.202 13.587 34.478 1.00 36.88 199 ALA A CA 1
ATOM 1585 C C . ALA A 1 199 ? -1.743 12.197 34.974 1.00 36.88 199 ALA A C 1
ATOM 1587 O O . ALA A 1 199 ? -0.620 11.789 34.697 1.00 36.88 199 ALA A O 1
ATOM 1588 N N . TYR A 1 200 ? -2.617 11.459 35.673 1.00 41.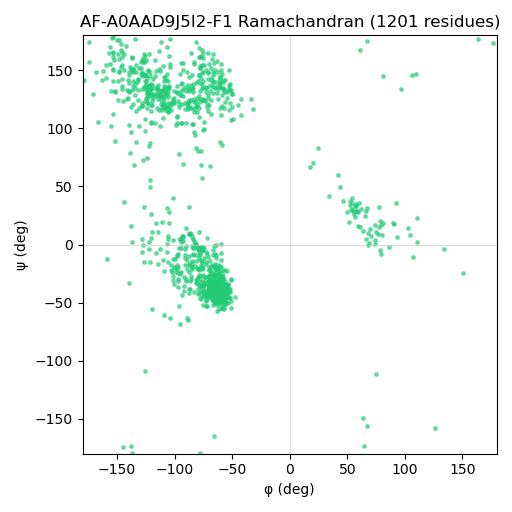16 200 TYR A N 1
ATOM 1589 C CA . TYR A 1 200 ? -2.316 10.141 36.259 1.00 41.16 200 TYR A CA 1
ATOM 1590 C C . TYR A 1 200 ? -2.695 8.934 35.378 1.00 41.16 200 TYR A C 1
ATOM 1592 O O . TYR A 1 200 ? -2.474 7.790 35.779 1.00 41.16 200 TYR A O 1
ATOM 1600 N N . TYR A 1 201 ? -3.308 9.151 34.208 1.00 53.19 201 TYR A N 1
ATOM 1601 C CA . TYR A 1 201 ? -3.990 8.067 33.480 1.00 53.19 201 TYR A CA 1
ATOM 1602 C C . TYR A 1 201 ? -3.569 7.892 32.015 1.00 53.19 201 TYR A C 1
ATOM 1604 O O . TYR A 1 201 ? -4.105 7.007 31.357 1.00 53.19 201 TYR A O 1
ATOM 1612 N N . LYS A 1 202 ? -2.643 8.705 31.492 1.00 64.50 202 LYS A N 1
ATOM 1613 C CA . LYS A 1 202 ? -2.066 8.555 30.142 1.00 64.50 202 LYS A CA 1
ATOM 1614 C C . LYS A 1 202 ? -0.894 9.516 29.952 1.00 64.50 202 LYS A C 1
ATOM 1616 O O . LYS A 1 202 ? -1.054 10.714 30.181 1.00 64.50 202 LYS A O 1
ATOM 1621 N N . GLN A 1 203 ? 0.248 9.015 29.496 1.00 78.88 203 GLN A N 1
ATOM 1622 C CA . GLN A 1 203 ? 1.406 9.830 29.125 1.00 78.88 203 GLN A CA 1
ATOM 1623 C C . GLN A 1 203 ? 1.895 9.384 27.747 1.00 78.88 203 GLN A C 1
ATOM 1625 O O . GLN A 1 203 ? 2.512 8.337 27.588 1.00 78.88 203 GLN A O 1
ATOM 1630 N N . ILE A 1 204 ? 1.533 10.174 26.738 1.00 87.38 204 ILE A N 1
ATOM 1631 C CA . ILE A 1 204 ? 1.846 9.943 25.327 1.00 87.38 204 ILE A CA 1
ATOM 1632 C C . ILE A 1 204 ? 2.274 11.262 24.687 1.00 87.38 204 ILE A C 1
ATOM 1634 O O . ILE A 1 204 ? 1.936 12.337 25.185 1.00 87.38 204 ILE A O 1
ATOM 1638 N N . LYS A 1 205 ? 2.952 11.187 23.541 1.00 82.06 205 LYS A N 1
ATOM 1639 C CA . LYS A 1 205 ? 3.516 12.365 22.870 1.00 82.06 205 LYS A CA 1
ATOM 1640 C C . LYS A 1 205 ? 2.482 13.349 22.325 1.00 82.06 205 LYS A C 1
ATOM 1642 O O . LYS A 1 205 ? 2.574 14.544 22.587 1.00 82.06 205 LYS A O 1
ATOM 1647 N N . ASP A 1 206 ? 1.520 12.867 21.534 1.00 84.19 206 ASP A N 1
ATOM 1648 C CA . ASP A 1 206 ? 0.499 13.717 20.909 1.00 84.19 206 ASP A CA 1
ATOM 1649 C C . ASP A 1 206 ? -0.797 12.945 20.615 1.00 84.19 206 ASP A C 1
ATOM 1651 O O . ASP A 1 206 ? -0.866 12.103 19.719 1.00 84.19 206 ASP A O 1
ATOM 1655 N N . LEU A 1 207 ? -1.872 13.292 21.328 1.00 85.62 207 LEU A N 1
ATOM 1656 C CA . LEU A 1 207 ? -3.194 12.685 21.154 1.00 85.62 207 LEU A CA 1
ATOM 1657 C C . LEU A 1 207 ? -3.831 12.998 19.782 1.00 85.62 207 LEU A C 1
ATOM 1659 O O . LEU A 1 207 ? -4.736 12.283 19.346 1.00 85.62 207 LEU A O 1
ATOM 1663 N N . LYS A 1 208 ? -3.380 14.040 19.067 1.00 89.94 208 LYS A N 1
ATOM 1664 C CA . LYS A 1 208 ? -3.900 14.387 17.730 1.00 89.94 208 LYS A CA 1
ATOM 1665 C C . LYS A 1 208 ? -3.611 13.303 16.693 1.00 89.94 208 LYS A C 1
ATOM 1667 O O . LYS A 1 208 ? -4.357 13.181 15.724 1.00 89.94 208 LYS A O 1
ATOM 1672 N N . LEU A 1 209 ? -2.588 12.480 16.922 1.00 89.06 209 LEU A N 1
ATOM 1673 C CA . LEU A 1 209 ? -2.202 11.388 16.027 1.00 89.06 209 LEU A CA 1
ATOM 1674 C C . LEU A 1 209 ? -3.188 10.207 16.042 1.00 89.06 209 LEU A C 1
ATOM 1676 O O . LEU A 1 209 ? -3.092 9.314 15.203 1.00 89.06 209 LEU A O 1
ATOM 1680 N N . ALA A 1 210 ? -4.168 10.208 16.948 1.00 89.19 210 ALA A N 1
ATOM 1681 C CA . ALA A 1 210 ? -5.084 9.092 17.151 1.00 89.19 210 ALA A CA 1
ATOM 1682 C C . ALA A 1 210 ? -5.917 8.710 15.915 1.00 89.19 210 ALA A C 1
ATOM 1684 O O . ALA A 1 210 ? -6.247 7.540 15.743 1.00 89.19 210 ALA A O 1
ATOM 1685 N N . GLU A 1 211 ? -6.280 9.664 15.048 1.00 88.50 211 GLU A N 1
ATOM 1686 C CA . GLU A 1 211 ? -7.027 9.337 13.822 1.00 88.50 211 GLU A CA 1
ATOM 1687 C C . GLU A 1 211 ? -6.155 8.572 12.817 1.00 88.50 211 GLU A C 1
ATOM 1689 O O . GLU A 1 211 ? -6.612 7.610 12.202 1.00 88.50 211 GLU A O 1
ATOM 1694 N N . TRP A 1 212 ? -4.886 8.965 12.681 1.00 88.25 212 TRP A N 1
ATOM 1695 C CA . TRP A 1 212 ? -3.923 8.240 11.857 1.00 88.25 212 TRP A CA 1
ATOM 1696 C C . TRP A 1 212 ? -3.654 6.850 12.437 1.00 88.25 212 TRP A C 1
ATOM 1698 O O . TRP A 1 212 ? -3.798 5.861 11.721 1.00 88.25 212 TRP A O 1
ATOM 1708 N N . GLY A 1 213 ? -3.379 6.759 13.741 1.00 88.56 213 GLY A N 1
ATOM 1709 C CA . GLY A 1 213 ? -3.202 5.476 14.420 1.00 88.56 213 GLY A CA 1
ATOM 1710 C C . GLY A 1 213 ? -4.394 4.545 14.242 1.00 88.56 213 GLY A C 1
ATOM 1711 O O . GLY A 1 213 ? -4.210 3.376 13.927 1.00 88.56 213 GLY A O 1
ATOM 1712 N N . ARG A 1 214 ? -5.627 5.063 14.330 1.00 93.50 214 ARG A N 1
ATOM 1713 C CA . ARG A 1 214 ? -6.834 4.260 14.101 1.00 93.50 214 ARG A CA 1
ATOM 1714 C C . ARG A 1 214 ? -6.893 3.684 12.687 1.00 93.50 214 ARG A C 1
ATOM 1716 O O . ARG A 1 214 ? -7.271 2.529 12.534 1.00 93.50 214 ARG A O 1
ATOM 1723 N N . LYS A 1 215 ? -6.518 4.460 11.665 1.00 88.62 215 LYS A N 1
ATOM 1724 C CA . LYS A 1 215 ? -6.481 3.976 10.274 1.00 88.62 215 LYS A CA 1
ATOM 1725 C C . LYS A 1 215 ? -5.471 2.842 10.105 1.00 88.62 215 LYS A C 1
ATOM 1727 O O . LYS A 1 215 ? -5.789 1.859 9.449 1.00 88.62 215 LYS A O 1
ATOM 1732 N N . GLU A 1 216 ? -4.296 2.941 10.728 1.00 81.38 216 GLU A N 1
ATOM 1733 C CA . GLU A 1 216 ? -3.310 1.854 10.679 1.00 81.38 216 GLU A CA 1
ATOM 1734 C C . GLU A 1 216 ? -3.738 0.622 11.481 1.00 81.38 216 GLU A C 1
ATOM 1736 O O . GLU A 1 216 ? -3.518 -0.491 11.013 1.00 81.38 216 GLU A O 1
ATOM 1741 N N . ILE A 1 217 ? -4.398 0.799 12.632 1.00 90.62 217 ILE A N 1
ATOM 1742 C CA . ILE A 1 217 ? -4.965 -0.314 13.412 1.00 90.62 217 ILE A CA 1
ATOM 1743 C C . ILE A 1 217 ? -5.992 -1.086 12.578 1.00 90.62 217 ILE A C 1
ATOM 1745 O O . ILE A 1 217 ? -5.901 -2.303 12.505 1.00 90.62 217 ILE A O 1
ATOM 1749 N N . LEU A 1 218 ? -6.904 -0.402 11.876 1.00 88.31 218 LEU A N 1
ATOM 1750 C CA . LEU A 1 218 ? -7.901 -1.060 11.016 1.00 88.31 218 LEU A CA 1
ATOM 1751 C C . LEU A 1 218 ? -7.268 -1.860 9.865 1.00 88.31 218 LEU A C 1
ATOM 1753 O O . LEU A 1 218 ? -7.800 -2.893 9.467 1.00 88.31 218 LEU A O 1
ATOM 1757 N N . LEU A 1 219 ? -6.136 -1.393 9.328 1.00 74.75 219 LEU A N 1
ATOM 1758 C CA . LEU A 1 219 ? -5.365 -2.153 8.340 1.00 74.75 219 LEU A CA 1
ATOM 1759 C C . LEU A 1 219 ? -4.688 -3.365 8.988 1.00 74.75 219 LEU A C 1
ATOM 1761 O O . LEU A 1 219 ? -4.754 -4.463 8.445 1.00 74.75 219 LEU A O 1
ATOM 1765 N N . ALA A 1 220 ? -4.080 -3.186 10.161 1.00 78.56 220 ALA A N 1
ATOM 1766 C CA . ALA A 1 220 ? -3.416 -4.266 10.882 1.00 78.56 220 ALA A CA 1
ATOM 1767 C C . ALA A 1 220 ? -4.387 -5.364 11.336 1.00 78.56 220 ALA A C 1
ATOM 1769 O O . ALA A 1 220 ? -4.016 -6.529 11.311 1.00 78.56 220 ALA A O 1
ATOM 1770 N N . GLU A 1 221 ? -5.635 -5.033 11.677 1.00 87.69 221 GLU A N 1
ATOM 1771 C CA . GLU A 1 221 ? -6.668 -6.028 11.992 1.00 87.69 221 GLU A CA 1
ATOM 1772 C C . GLU A 1 221 ? -6.903 -7.014 10.833 1.00 87.69 221 GLU A C 1
ATOM 1774 O O . GLU A 1 221 ? -7.146 -8.192 11.085 1.00 87.69 221 GLU A O 1
ATOM 1779 N N . GLN A 1 222 ? -6.771 -6.578 9.570 1.00 81.75 222 GLN A N 1
ATOM 1780 C CA . GLN A 1 222 ? -6.886 -7.477 8.409 1.00 81.75 222 GLN A CA 1
ATOM 1781 C C . GLN A 1 222 ? -5.704 -8.453 8.302 1.00 81.75 222 GLN A C 1
ATOM 1783 O O . GLN A 1 222 ? -5.876 -9.581 7.850 1.00 81.75 222 GLN A O 1
ATOM 1788 N N . GLU A 1 223 ? -4.527 -8.039 8.770 1.00 74.12 223 GLU A N 1
ATOM 1789 C CA . GLU A 1 223 ? -3.285 -8.822 8.743 1.00 74.12 223 GLU A CA 1
ATOM 1790 C C . GLU A 1 223 ? -3.035 -9.598 10.053 1.00 74.12 223 GLU A C 1
ATOM 1792 O O . GLU A 1 223 ? -2.017 -10.274 10.196 1.00 74.12 223 GLU A O 1
ATOM 1797 N N . MET A 1 224 ? -3.951 -9.528 11.028 1.00 85.88 224 MET A N 1
ATOM 1798 C CA . MET A 1 224 ? -3.854 -10.227 12.319 1.00 85.88 224 MET A CA 1
ATOM 1799 C C . MET A 1 224 ? -5.046 -11.176 12.558 1.00 85.88 224 MET A C 1
ATOM 1801 O O . MET A 1 224 ? -5.707 -11.092 13.601 1.00 85.88 224 MET A O 1
ATOM 1805 N N . PRO A 1 225 ? -5.319 -12.127 11.638 1.00 78.06 225 PRO A N 1
ATOM 1806 C CA . PRO A 1 225 ? -6.508 -12.982 11.695 1.00 78.06 225 PRO A CA 1
ATOM 1807 C C . PRO A 1 225 ? -6.582 -13.840 12.965 1.00 78.06 225 PRO A C 1
ATOM 1809 O O . PRO A 1 225 ? -7.677 -14.143 13.431 1.00 78.06 225 PRO A O 1
ATOM 1812 N N . GLY A 1 226 ? -5.441 -14.193 13.570 1.00 84.06 226 GLY A N 1
ATOM 1813 C CA . GLY A 1 226 ? -5.411 -14.938 14.833 1.00 84.06 226 GLY A CA 1
ATOM 1814 C C . GLY A 1 226 ? -6.055 -14.175 15.997 1.00 84.06 226 GLY A C 1
ATOM 1815 O O . GLY A 1 226 ? -6.883 -14.735 16.711 1.00 84.06 226 GLY A O 1
ATOM 1816 N N . LEU A 1 227 ? -5.739 -12.883 16.159 1.00 91.31 227 LEU A N 1
ATOM 1817 C CA . LEU A 1 227 ? -6.363 -12.049 17.193 1.00 91.31 227 LEU A CA 1
ATOM 1818 C C . LEU A 1 227 ? -7.834 -11.778 16.880 1.00 91.31 227 LEU A C 1
ATOM 1820 O O . LEU A 1 227 ? -8.665 -11.813 17.785 1.00 91.31 227 LEU A O 1
ATOM 1824 N N . MET A 1 228 ? -8.170 -11.565 15.605 1.00 92.69 228 MET A N 1
ATOM 1825 C CA . MET A 1 228 ? -9.559 -11.353 15.200 1.00 92.69 228 MET A CA 1
ATOM 1826 C C . MET A 1 228 ? -10.430 -12.585 15.463 1.00 92.69 228 MET A C 1
ATOM 1828 O O . MET A 1 228 ? -11.506 -12.460 16.037 1.00 92.69 228 MET A O 1
ATOM 1832 N N . SER A 1 229 ? -9.926 -13.785 15.177 1.00 90.44 229 SER A N 1
ATOM 1833 C CA . SER A 1 229 ? -10.634 -15.026 15.495 1.00 90.44 229 SER A CA 1
ATOM 1834 C C . SER A 1 229 ? -10.854 -15.213 17.001 1.00 90.44 229 SER A C 1
ATOM 1836 O O . SER A 1 229 ? -11.894 -15.735 17.394 1.00 90.44 229 SER A O 1
ATOM 1838 N N . LEU A 1 230 ? -9.906 -14.798 17.853 1.00 90.06 230 LEU A N 1
ATOM 1839 C CA . LEU A 1 230 ? -10.072 -14.856 19.313 1.00 90.06 230 LEU A CA 1
ATOM 1840 C C . LEU A 1 230 ? -11.145 -13.880 19.803 1.00 90.06 230 LEU A C 1
ATOM 1842 O O . LEU A 1 230 ? -11.916 -14.215 20.703 1.00 90.06 230 LEU A O 1
ATOM 1846 N N . ARG A 1 231 ? -11.210 -12.686 19.205 1.00 91.69 231 ARG A N 1
ATOM 1847 C CA . ARG A 1 231 ? -12.264 -11.705 19.482 1.00 91.69 231 ARG A CA 1
ATOM 1848 C C . ARG A 1 231 ? -13.643 -12.287 19.182 1.00 91.69 231 ARG A C 1
ATOM 1850 O O . ARG A 1 231 ? -14.502 -12.248 20.060 1.00 91.69 231 ARG A O 1
ATOM 1857 N N . ASP A 1 232 ? -13.814 -12.881 18.005 1.00 89.56 232 ASP A N 1
ATOM 1858 C CA . ASP A 1 232 ? -15.082 -13.485 17.581 1.00 89.56 232 ASP A CA 1
ATOM 1859 C C . ASP A 1 232 ? -15.461 -14.678 18.473 1.00 89.56 232 ASP A C 1
ATOM 1861 O O . ASP A 1 232 ? -16.584 -14.773 18.968 1.00 89.56 232 ASP A O 1
ATOM 1865 N N . GLN A 1 233 ? -14.502 -15.568 18.755 1.00 90.88 233 GLN A N 1
ATOM 1866 C CA . GLN A 1 233 ? -14.728 -16.765 19.569 1.00 90.88 233 GLN A CA 1
ATOM 1867 C C . GLN A 1 233 ? -15.198 -16.438 20.995 1.00 90.88 233 GLN A C 1
ATOM 1869 O O . GLN A 1 233 ? -16.030 -17.152 21.559 1.00 90.88 233 GLN A O 1
ATOM 1874 N N . PHE A 1 234 ? -14.656 -15.381 21.599 1.00 89.50 234 PHE A N 1
ATOM 1875 C CA . PHE A 1 234 ? -14.905 -15.024 22.997 1.00 89.50 234 PHE A CA 1
ATOM 1876 C C . PHE A 1 234 ? -15.725 -13.739 23.155 1.00 89.50 234 PHE A C 1
ATOM 1878 O O . PHE A 1 234 ? -15.753 -13.146 24.240 1.00 89.50 234 PHE A O 1
ATOM 1885 N N . GLU A 1 235 ? -16.440 -13.321 22.105 1.00 81.00 235 GLU A N 1
ATOM 1886 C CA . GLU A 1 235 ? -17.266 -12.115 22.123 1.00 81.00 235 GLU A CA 1
ATOM 1887 C C . GLU A 1 235 ? -18.279 -12.144 23.279 1.00 81.00 235 GLU A C 1
ATOM 1889 O O . GLU A 1 235 ? -18.432 -11.149 23.992 1.00 81.00 235 GLU A O 1
ATOM 1894 N N . THR A 1 236 ? -18.900 -13.301 23.520 1.00 85.50 236 THR A N 1
ATOM 1895 C CA . THR A 1 236 ? -19.909 -13.513 24.569 1.00 85.50 236 THR A CA 1
ATOM 1896 C C . THR A 1 236 ? -19.312 -13.909 25.922 1.00 85.50 236 THR A C 1
ATOM 1898 O O . THR A 1 236 ? -19.791 -13.447 26.956 1.00 85.50 236 THR A O 1
ATOM 1901 N N . ASN A 1 237 ? -18.262 -14.739 25.936 1.00 86.12 237 ASN A N 1
ATOM 1902 C CA . ASN A 1 237 ? -17.768 -15.411 27.148 1.00 86.12 237 ASN A CA 1
ATOM 1903 C C . ASN A 1 237 ? -16.649 -14.659 27.905 1.00 86.12 237 ASN A C 1
ATOM 1905 O O . ASN A 1 237 ? -16.089 -15.213 28.841 1.00 86.12 237 ASN A O 1
ATOM 1909 N N . LYS A 1 238 ? -16.315 -13.418 27.513 1.00 90.50 238 LYS A N 1
ATOM 1910 C CA . LYS A 1 238 ? -15.420 -12.453 28.208 1.00 90.50 238 LYS A CA 1
ATOM 1911 C C . LYS A 1 238 ? -14.480 -13.067 29.279 1.00 90.50 238 LYS A C 1
ATOM 1913 O O . LYS A 1 238 ? -14.645 -12.783 30.469 1.00 90.50 238 LYS A O 1
ATOM 1918 N N . PRO A 1 239 ? -13.502 -13.908 28.890 1.00 94.31 239 PRO A N 1
ATOM 1919 C CA . PRO A 1 239 ? -12.732 -14.726 29.832 1.00 94.31 239 PRO A CA 1
ATOM 1920 C C . PRO A 1 239 ? -11.805 -13.911 30.743 1.00 94.31 239 PRO A C 1
ATOM 1922 O O . PRO A 1 239 ? -11.379 -14.404 31.782 1.00 94.31 239 PRO A O 1
ATOM 1925 N N . LEU A 1 240 ? -11.503 -12.666 30.370 1.00 95.19 240 LEU A N 1
ATOM 1926 C CA . LEU A 1 240 ? -10.641 -11.757 31.124 1.00 95.19 240 LEU A CA 1
ATOM 1927 C C . LEU A 1 240 ? -11.438 -10.674 31.858 1.00 95.19 240 LEU A C 1
ATOM 1929 O O . LEU A 1 240 ? -10.874 -9.648 32.228 1.00 95.19 240 LEU A O 1
ATOM 1933 N N . LYS A 1 241 ? -12.748 -10.868 32.055 1.00 94.38 241 LYS A N 1
ATOM 1934 C CA . LYS A 1 241 ? -13.628 -9.883 32.694 1.00 94.38 241 LYS A CA 1
ATOM 1935 C C . LYS A 1 241 ? -13.056 -9.385 34.027 1.00 94.38 241 LYS A C 1
ATOM 1937 O O . LYS A 1 241 ? -12.913 -10.159 34.966 1.00 94.38 241 LYS A O 1
ATOM 1942 N N . GLU A 1 242 ? -12.795 -8.077 34.090 1.00 89.00 242 GLU A N 1
ATOM 1943 C CA . GLU A 1 242 ? -12.273 -7.345 35.258 1.00 89.00 242 GLU A CA 1
ATOM 1944 C C . GLU A 1 242 ? -10.857 -7.758 35.707 1.00 89.00 242 GLU A C 1
ATOM 1946 O O . GLU A 1 242 ? -10.397 -7.329 36.767 1.00 89.00 242 GLU A O 1
ATOM 1951 N N . VAL A 1 243 ? -10.132 -8.535 34.894 1.00 96.25 243 VAL A N 1
ATOM 1952 C CA . VAL A 1 243 ? -8.736 -8.895 35.170 1.00 96.25 243 VAL A CA 1
ATOM 1953 C C . VAL A 1 243 ? -7.832 -7.704 34.871 1.00 96.25 243 VAL A C 1
ATOM 1955 O O . VAL A 1 243 ? -7.842 -7.180 33.757 1.00 96.25 243 VAL A O 1
ATOM 1958 N N . ARG A 1 244 ? -7.028 -7.288 35.856 1.00 96.75 244 ARG A N 1
ATOM 1959 C CA . ARG A 1 244 ? -6.065 -6.185 35.706 1.00 96.75 244 ARG A CA 1
ATOM 1960 C C . ARG A 1 244 ? -4.787 -6.666 35.029 1.00 96.75 244 ARG A C 1
ATOM 1962 O O . ARG A 1 244 ? -4.091 -7.515 35.589 1.00 96.75 244 ARG A O 1
ATOM 1969 N N . ILE A 1 245 ? -4.463 -6.116 33.863 1.00 97.75 245 ILE A N 1
ATOM 1970 C CA . ILE A 1 245 ? -3.295 -6.509 33.066 1.00 97.75 245 ILE A CA 1
ATOM 1971 C C . ILE A 1 245 ? -2.357 -5.318 32.879 1.00 97.75 245 ILE A C 1
ATOM 1973 O O . ILE A 1 245 ? -2.764 -4.292 32.329 1.00 97.75 245 ILE A O 1
ATOM 1977 N N . THR A 1 246 ? -1.096 -5.477 33.281 1.00 97.81 246 THR A N 1
ATOM 1978 C CA . THR A 1 246 ? -0.011 -4.569 32.881 1.00 97.81 246 THR A CA 1
ATOM 1979 C C . THR A 1 246 ? 0.736 -5.182 31.704 1.00 97.81 246 THR A C 1
ATOM 1981 O O . THR A 1 246 ? 1.226 -6.304 31.803 1.00 97.81 246 THR A O 1
ATOM 1984 N N . GLY A 1 247 ? 0.825 -4.448 30.598 1.00 97.12 247 GLY A N 1
ATOM 1985 C CA . GLY A 1 247 ? 1.688 -4.797 29.473 1.00 97.12 247 GLY A CA 1
ATOM 1986 C C . GLY A 1 247 ? 2.978 -3.982 29.477 1.00 97.12 247 GLY A C 1
ATOM 1987 O O . GLY A 1 247 ? 2.923 -2.758 29.605 1.00 97.12 247 GLY A O 1
ATOM 1988 N N . SER A 1 248 ? 4.109 -4.662 29.311 1.00 96.69 248 SER A N 1
ATOM 1989 C CA . SER A 1 248 ? 5.432 -4.095 29.037 1.00 96.69 248 SER A CA 1
ATOM 1990 C C . SER A 1 248 ? 5.933 -4.697 27.731 1.00 96.69 248 SER A C 1
ATOM 1992 O O . SER A 1 248 ? 6.586 -5.733 27.709 1.00 96.69 248 SER A O 1
ATOM 1994 N N . LEU A 1 249 ? 5.517 -4.090 26.622 1.00 94.00 249 LEU A N 1
ATOM 1995 C CA . LEU A 1 249 ? 5.768 -4.588 25.269 1.00 94.00 249 LEU A CA 1
ATOM 1996 C C . LEU A 1 249 ? 5.763 -3.398 24.321 1.00 94.00 249 LEU A C 1
ATOM 1998 O O . LEU A 1 249 ? 4.933 -2.498 24.479 1.00 94.00 249 LEU A O 1
ATOM 2002 N N . HIS A 1 250 ? 6.662 -3.387 23.336 1.00 91.81 250 HIS A N 1
ATOM 2003 C CA . HIS A 1 250 ? 6.761 -2.367 22.288 1.00 91.81 250 HIS A CA 1
ATOM 2004 C C . HIS A 1 250 ? 5.397 -1.771 21.902 1.00 91.81 250 HIS A C 1
ATOM 2006 O O . HIS A 1 250 ? 4.536 -2.472 21.368 1.00 91.81 250 HIS A O 1
ATOM 2012 N N . MET A 1 251 ? 5.184 -0.472 22.126 1.00 95.38 251 MET A N 1
ATOM 2013 C CA . MET A 1 251 ? 3.880 0.165 21.892 1.00 95.38 251 MET A CA 1
ATOM 2014 C C . MET A 1 251 ? 3.666 0.486 20.400 1.00 95.38 251 MET A C 1
ATOM 2016 O O . MET A 1 251 ? 3.858 1.614 19.948 1.00 95.38 251 MET A O 1
ATOM 2020 N N . THR A 1 252 ? 3.279 -0.524 19.616 1.00 93.00 252 THR A N 1
ATOM 2021 C CA . THR A 1 252 ? 3.112 -0.459 18.148 1.00 93.00 252 THR A CA 1
ATOM 2022 C C . THR A 1 252 ? 1.651 -0.587 17.703 1.00 93.00 252 THR A C 1
ATOM 2024 O O . THR A 1 252 ? 0.771 -0.875 18.512 1.00 93.00 252 THR A O 1
ATOM 2027 N N . VAL A 1 253 ? 1.376 -0.417 16.403 1.00 89.25 253 VAL A N 1
ATOM 2028 C CA . VAL A 1 253 ? 0.055 -0.709 15.812 1.00 89.25 253 VAL A CA 1
ATOM 2029 C C . VAL A 1 253 ? -0.372 -2.164 16.053 1.00 89.25 253 VAL A C 1
ATOM 2031 O O . VAL A 1 253 ? -1.530 -2.407 16.371 1.00 89.25 253 VAL A O 1
ATOM 2034 N N . GLN A 1 254 ? 0.543 -3.132 15.957 1.00 90.00 254 GLN A N 1
ATOM 2035 C CA . GLN A 1 254 ? 0.243 -4.546 16.221 1.00 90.00 254 GLN A CA 1
ATOM 2036 C C . GLN A 1 254 ? -0.137 -4.764 17.690 1.00 90.00 254 GLN A C 1
ATOM 2038 O O . GLN A 1 254 ? -1.129 -5.421 18.002 1.00 90.00 254 GLN A O 1
ATOM 2043 N N . THR A 1 255 ? 0.612 -4.136 18.595 1.00 95.19 255 THR A N 1
ATOM 2044 C CA . THR A 1 255 ? 0.340 -4.170 20.036 1.00 95.19 255 THR A CA 1
ATOM 2045 C C . THR A 1 255 ? -0.983 -3.493 20.373 1.00 95.19 255 THR A C 1
ATOM 2047 O O . THR A 1 255 ? -1.702 -3.961 21.245 1.00 95.19 255 THR A O 1
ATOM 2050 N N . ALA A 1 256 ? -1.371 -2.442 19.647 1.00 95.69 256 ALA A N 1
ATOM 2051 C CA . ALA A 1 256 ? -2.690 -1.837 19.799 1.00 95.69 256 ALA A CA 1
ATOM 2052 C C . ALA A 1 256 ? -3.825 -2.835 19.497 1.00 95.69 256 ALA A C 1
ATOM 2054 O O . ALA A 1 256 ? -4.801 -2.882 20.244 1.00 95.69 256 ALA A O 1
ATOM 2055 N N . VAL A 1 257 ? -3.679 -3.688 18.472 1.00 94.94 257 VAL A N 1
ATOM 2056 C CA . VAL A 1 257 ? -4.645 -4.767 18.186 1.00 94.94 257 VAL A CA 1
ATOM 2057 C C . VAL A 1 257 ? -4.664 -5.800 19.321 1.00 94.94 257 VAL A C 1
ATOM 2059 O O . VAL A 1 257 ? -5.742 -6.250 19.719 1.00 94.94 257 VAL A O 1
ATOM 2062 N N . LEU A 1 258 ? -3.510 -6.148 19.900 1.00 96.12 258 LEU A N 1
ATOM 2063 C CA . LEU A 1 258 ? -3.434 -7.019 21.082 1.00 96.12 258 LEU A CA 1
ATOM 2064 C C . LEU A 1 258 ? -4.151 -6.400 22.292 1.00 96.12 258 LEU A C 1
ATOM 2066 O O . LEU A 1 258 ? -5.018 -7.046 22.877 1.00 96.12 258 LEU A O 1
ATOM 2070 N N . ILE A 1 259 ? -3.858 -5.140 22.623 1.00 96.31 259 ILE A N 1
ATOM 2071 C CA . ILE A 1 259 ? -4.490 -4.395 23.723 1.00 96.31 259 ILE A CA 1
ATOM 2072 C C . ILE A 1 259 ? -6.011 -4.388 23.564 1.00 96.31 259 ILE A C 1
ATOM 2074 O O . ILE A 1 259 ? -6.736 -4.749 24.488 1.00 96.31 259 ILE A O 1
ATOM 2078 N N . GLU A 1 260 ? -6.507 -4.022 22.382 1.00 94.81 260 GLU A N 1
ATOM 2079 C CA . GLU A 1 260 ? -7.947 -3.975 22.113 1.00 94.81 260 GLU A CA 1
ATOM 2080 C C . GLU A 1 260 ? -8.594 -5.361 22.157 1.00 94.81 260 GLU A C 1
ATOM 2082 O O . GLU A 1 260 ? -9.747 -5.485 22.568 1.00 94.81 260 GLU A O 1
ATOM 2087 N N . THR A 1 261 ? -7.841 -6.414 21.824 1.00 94.75 261 THR A N 1
ATOM 2088 C CA . THR A 1 261 ? -8.289 -7.799 22.010 1.00 94.75 261 THR A CA 1
ATOM 2089 C C . THR A 1 261 ? -8.446 -8.116 23.492 1.00 94.75 261 THR A C 1
ATOM 2091 O O . THR A 1 261 ? -9.515 -8.558 23.897 1.00 94.75 261 THR A O 1
ATOM 2094 N N . LEU A 1 262 ? -7.444 -7.829 24.328 1.00 95.06 262 LEU A N 1
ATOM 2095 C CA . LEU A 1 262 ? -7.513 -8.068 25.776 1.00 95.06 262 LEU A CA 1
ATOM 2096 C C . LEU A 1 262 ? -8.689 -7.320 26.424 1.00 95.06 262 LEU A C 1
ATOM 2098 O O . LEU A 1 262 ? -9.449 -7.909 27.196 1.00 95.06 262 LEU A O 1
ATOM 2102 N N . VAL A 1 263 ? -8.898 -6.054 26.048 1.00 93.38 263 VAL A N 1
ATOM 2103 C CA . VAL A 1 263 ? -10.050 -5.252 26.494 1.00 93.38 263 VAL A CA 1
ATOM 2104 C C . VAL A 1 263 ? -11.367 -5.870 26.027 1.00 93.38 263 VAL A C 1
ATOM 2106 O O . VAL A 1 263 ? -12.303 -5.998 26.816 1.00 93.38 263 VAL A O 1
ATOM 2109 N N . MET A 1 264 ? -11.454 -6.307 24.768 1.00 90.88 264 MET A N 1
ATOM 2110 C CA . MET A 1 264 ? -12.651 -6.971 24.249 1.00 90.88 264 MET A CA 1
ATOM 2111 C C . MET A 1 264 ? -12.934 -8.291 24.968 1.00 90.88 264 MET A C 1
ATOM 2113 O O . MET A 1 264 ? -14.100 -8.637 25.139 1.00 90.88 264 MET A O 1
ATOM 2117 N N . LEU A 1 265 ? -11.908 -9.006 25.424 1.00 93.00 265 LEU A N 1
ATOM 2118 C CA . LEU A 1 265 ? -12.043 -10.201 26.257 1.00 93.00 265 LEU A CA 1
ATOM 2119 C C . LEU A 1 265 ? -12.413 -9.877 27.717 1.00 93.00 265 LEU A C 1
ATOM 2121 O O . LEU A 1 265 ? -12.704 -10.797 28.480 1.00 93.00 265 LEU A O 1
ATOM 2125 N N . GLY A 1 266 ? -12.474 -8.594 28.090 1.00 92.12 266 GLY A N 1
ATOM 2126 C CA . GLY A 1 266 ? -12.987 -8.092 29.364 1.00 92.12 266 GLY A CA 1
ATOM 2127 C C . GLY A 1 266 ? -11.941 -7.503 30.318 1.00 92.12 266 GLY A C 1
ATOM 2128 O O . GLY A 1 266 ? -12.324 -7.111 31.421 1.00 92.12 266 GLY A O 1
ATOM 2129 N N . ALA A 1 267 ? -10.665 -7.443 29.925 1.00 94.69 267 ALA A N 1
ATOM 2130 C CA . ALA A 1 267 ? -9.572 -7.006 30.795 1.00 94.69 267 ALA A CA 1
ATOM 2131 C C . ALA A 1 267 ? -9.571 -5.490 31.072 1.00 94.69 267 ALA A C 1
ATOM 2133 O O . ALA A 1 267 ? -9.939 -4.685 30.213 1.00 94.69 267 ALA A O 1
ATOM 2134 N N . ASP A 1 268 ? -9.073 -5.106 32.250 1.00 93.38 268 ASP A N 1
ATOM 2135 C CA . ASP A 1 268 ? -8.673 -3.736 32.595 1.00 93.38 268 ASP A CA 1
ATOM 2136 C C . ASP A 1 268 ? -7.167 -3.582 32.343 1.00 93.38 268 ASP A C 1
ATOM 2138 O O . ASP A 1 268 ? -6.339 -4.129 33.073 1.00 93.38 268 ASP A O 1
ATOM 2142 N N . VAL A 1 269 ? -6.809 -2.896 31.260 1.00 95.31 269 VAL A N 1
ATOM 2143 C CA . VAL A 1 269 ? -5.447 -2.897 30.712 1.00 95.31 269 VAL A CA 1
ATOM 2144 C C . VAL A 1 269 ? -4.732 -1.579 31.016 1.00 95.31 269 VAL A C 1
ATOM 2146 O O . VAL A 1 269 ? -5.320 -0.505 30.902 1.00 95.31 269 VAL A O 1
ATOM 2149 N N . ARG A 1 270 ? -3.440 -1.643 31.346 1.00 96.06 270 ARG A N 1
ATOM 2150 C CA . ARG A 1 270 ? -2.502 -0.506 31.373 1.00 96.06 270 ARG A CA 1
ATOM 2151 C C . ARG A 1 270 ? -1.226 -0.907 30.640 1.00 96.06 270 ARG A C 1
ATOM 2153 O O . ARG A 1 270 ? -0.800 -2.052 30.760 1.00 96.06 270 ARG A O 1
ATOM 2160 N N . TRP A 1 271 ? -0.620 0.006 29.885 1.00 97.50 271 TRP A N 1
ATOM 2161 C CA . TRP A 1 271 ? 0.487 -0.354 28.993 1.00 97.50 271 TRP A CA 1
ATOM 2162 C C . TRP A 1 271 ? 1.668 0.612 29.064 1.00 97.50 271 TRP A C 1
ATOM 2164 O O . TRP A 1 271 ? 1.470 1.828 29.060 1.00 97.50 271 TRP A O 1
ATOM 2174 N N . ALA A 1 272 ? 2.879 0.063 29.055 1.00 96.69 272 ALA A N 1
ATOM 2175 C CA . ALA A 1 272 ? 4.136 0.756 28.795 1.00 96.69 272 ALA A CA 1
ATOM 2176 C C . ALA A 1 272 ? 4.893 0.039 27.665 1.00 96.69 272 ALA A C 1
ATOM 2178 O O . ALA A 1 272 ? 4.647 -1.132 27.368 1.00 96.69 272 ALA A O 1
ATOM 2179 N N . SER A 1 273 ? 5.788 0.762 26.999 1.00 94.44 273 SER A N 1
ATOM 2180 C CA . SER A 1 273 ? 6.716 0.153 26.043 1.00 94.44 273 SER A CA 1
ATOM 2181 C C . SER A 1 273 ? 7.817 -0.606 26.792 1.00 94.44 273 SER A C 1
ATOM 2183 O O . SER A 1 273 ? 8.140 -0.218 27.906 1.00 94.44 273 SER A O 1
ATOM 2185 N N . CYS A 1 274 ? 8.428 -1.624 26.177 1.00 90.06 274 CYS A N 1
ATOM 2186 C CA . CYS A 1 274 ? 9.644 -2.286 26.686 1.00 90.06 274 CYS A CA 1
ATOM 2187 C C . CYS A 1 274 ? 10.942 -1.722 26.064 1.00 90.06 274 CYS A C 1
ATOM 2189 O O . CYS A 1 274 ? 12.036 -2.235 26.270 1.00 90.06 274 CYS A O 1
ATOM 2191 N N . ASN A 1 275 ? 10.841 -0.673 25.232 1.00 86.31 275 ASN A N 1
ATOM 2192 C CA . ASN A 1 275 ? 12.011 -0.023 24.639 1.00 86.31 275 ASN A CA 1
ATOM 2193 C C . ASN A 1 275 ? 11.738 1.439 24.261 1.00 86.31 275 ASN A C 1
ATOM 2195 O O . ASN A 1 275 ? 10.785 1.725 23.521 1.00 86.31 275 ASN A O 1
ATOM 2199 N N . ILE A 1 276 ? 12.664 2.318 24.656 1.00 85.69 276 ILE A N 1
ATOM 2200 C CA . ILE A 1 276 ? 12.609 3.781 24.506 1.00 85.69 276 ILE A CA 1
ATOM 2201 C C . ILE A 1 276 ? 12.421 4.306 23.073 1.00 85.69 276 ILE A C 1
ATOM 2203 O O . ILE A 1 276 ? 11.973 5.436 22.882 1.00 85.69 276 ILE A O 1
ATOM 2207 N N . PHE A 1 277 ? 12.750 3.526 22.036 1.00 82.25 277 PHE A N 1
ATOM 2208 C CA . PHE A 1 277 ? 12.640 3.951 20.630 1.00 82.25 277 PHE A CA 1
ATOM 2209 C C . PHE A 1 277 ? 11.575 3.205 19.826 1.00 82.25 277 PHE A C 1
ATOM 2211 O O . PHE A 1 277 ? 11.349 3.533 18.657 1.00 82.25 277 PHE A O 1
ATOM 2218 N N . SER A 1 278 ? 10.929 2.212 20.429 1.00 83.12 278 SER A N 1
ATOM 2219 C CA . SER A 1 278 ? 10.033 1.298 19.714 1.00 83.12 278 SER A CA 1
ATOM 2220 C C . SER A 1 278 ? 8.589 1.786 19.604 1.00 83.12 278 SER A C 1
ATOM 2222 O O . SER A 1 278 ? 7.838 1.303 18.752 1.00 83.12 278 SER A O 1
ATOM 2224 N N . THR A 1 279 ? 8.200 2.756 20.432 1.00 89.88 279 THR A N 1
ATOM 2225 C CA . THR A 1 279 ? 6.843 3.297 20.445 1.00 89.88 279 THR A CA 1
ATOM 2226 C C . THR A 1 279 ? 6.490 3.943 19.106 1.00 89.88 279 THR A C 1
ATOM 2228 O O . THR A 1 279 ? 7.246 4.736 18.545 1.00 89.88 279 THR A O 1
ATOM 2231 N N . GLN A 1 280 ? 5.301 3.629 18.600 1.00 89.19 280 GLN A N 1
ATOM 2232 C CA . GLN A 1 280 ? 4.649 4.339 17.506 1.00 89.19 280 GLN A CA 1
ATOM 2233 C C . GLN A 1 280 ? 3.642 5.316 18.112 1.00 89.19 280 GLN A C 1
ATOM 2235 O O . GLN A 1 280 ? 2.577 4.917 18.588 1.00 89.19 280 GLN A O 1
ATOM 2240 N N . ASP A 1 281 ? 3.992 6.604 18.109 1.00 92.12 281 ASP A N 1
ATOM 2241 C CA . ASP A 1 281 ? 3.246 7.651 18.821 1.00 92.12 281 ASP A CA 1
ATOM 2242 C C . ASP A 1 281 ? 1.768 7.723 18.380 1.00 92.12 281 ASP A C 1
ATOM 2244 O O . ASP A 1 281 ? 0.874 7.966 19.193 1.00 92.12 281 ASP A O 1
ATOM 2248 N N . HIS A 1 282 ? 1.481 7.453 17.101 1.00 89.19 282 HIS A N 1
ATOM 2249 C CA . HIS A 1 282 ? 0.118 7.398 16.566 1.00 89.19 282 HIS A CA 1
ATOM 2250 C C . HIS A 1 282 ? -0.677 6.190 17.066 1.00 89.19 282 HIS A C 1
ATOM 2252 O O . HIS A 1 282 ? -1.863 6.339 17.364 1.00 89.19 282 HIS A O 1
ATOM 2258 N N . ALA A 1 283 ? -0.043 5.023 17.219 1.00 92.12 283 ALA A N 1
ATOM 2259 C CA . ALA A 1 283 ? -0.676 3.840 17.801 1.00 92.12 283 ALA A CA 1
ATOM 2260 C C . ALA A 1 283 ? -1.030 4.076 19.277 1.00 92.12 283 ALA A C 1
ATOM 2262 O O . ALA A 1 283 ? -2.179 3.867 19.672 1.00 92.12 283 ALA A O 1
ATOM 2263 N N . ALA A 1 284 ? -0.083 4.607 20.060 1.00 94.38 284 ALA A N 1
ATOM 2264 C CA . ALA A 1 284 ? -0.310 4.991 21.453 1.00 94.38 284 ALA A CA 1
ATOM 2265 C C . ALA A 1 284 ? -1.479 5.987 21.574 1.00 94.38 284 ALA A C 1
ATOM 2267 O O . ALA A 1 284 ? -2.402 5.786 22.364 1.00 94.38 284 ALA A O 1
ATOM 2268 N N . ALA A 1 285 ? -1.512 7.017 20.720 1.00 93.12 285 ALA A N 1
ATOM 2269 C CA . ALA A 1 285 ? -2.603 7.988 20.684 1.00 93.12 285 ALA A CA 1
ATOM 2270 C C . ALA A 1 285 ? -3.968 7.362 20.359 1.00 93.12 285 ALA A C 1
ATOM 2272 O O . ALA A 1 285 ? -4.979 7.747 20.951 1.00 93.12 285 ALA A O 1
ATOM 2273 N N . ALA A 1 286 ? -4.021 6.401 19.434 1.00 93.19 286 ALA A N 1
ATOM 2274 C CA . ALA A 1 286 ? -5.264 5.747 19.031 1.00 93.19 286 ALA A CA 1
ATOM 2275 C C . ALA A 1 286 ? -5.844 4.832 20.117 1.00 93.19 286 ALA A C 1
ATOM 2277 O O . ALA A 1 286 ? -7.064 4.824 20.304 1.00 93.19 286 ALA A O 1
ATOM 2278 N N . VAL A 1 287 ? -4.983 4.115 20.843 1.00 93.00 287 VAL A N 1
ATOM 2279 C CA . VAL A 1 287 ? -5.359 3.275 21.992 1.00 93.00 287 VAL A CA 1
ATOM 2280 C C . VAL A 1 287 ? -5.873 4.138 23.146 1.00 93.00 287 VAL A C 1
ATOM 2282 O O . VAL A 1 287 ? -6.939 3.883 23.706 1.00 93.00 287 VAL A O 1
ATOM 2285 N N . VAL A 1 288 ? -5.171 5.234 23.439 1.00 92.06 288 VAL A N 1
ATOM 2286 C CA . VAL A 1 288 ? -5.567 6.188 24.483 1.00 92.06 288 VAL A CA 1
ATOM 2287 C C . VAL A 1 288 ? -6.869 6.914 24.147 1.00 92.06 288 VAL A C 1
ATOM 2289 O O . VAL A 1 288 ? -7.662 7.212 25.036 1.00 92.06 288 VAL A O 1
ATOM 2292 N N . LYS A 1 289 ? -7.117 7.241 22.875 1.00 89.81 289 LYS A N 1
ATOM 2293 C CA . LYS A 1 289 ? -8.370 7.897 22.475 1.00 89.81 289 LYS A CA 1
ATOM 2294 C C . LYS A 1 289 ? -9.573 6.954 22.582 1.00 89.81 289 LYS A C 1
ATOM 2296 O O . LYS A 1 289 ? -10.672 7.429 22.867 1.00 89.81 289 LYS A O 1
ATOM 2301 N N . GLY A 1 290 ? -9.366 5.655 22.366 1.00 83.44 290 GLY A N 1
ATOM 2302 C CA . GLY A 1 290 ? -10.434 4.660 22.290 1.00 83.44 290 GLY A CA 1
ATOM 2303 C C . GLY A 1 290 ? -11.376 4.881 21.097 1.00 83.44 290 GLY A C 1
ATOM 2304 O O . GLY A 1 290 ? -11.149 5.731 20.229 1.00 83.44 290 GLY A O 1
ATOM 2305 N N . THR A 1 291 ? -12.452 4.099 21.047 1.00 77.81 291 THR A N 1
ATOM 2306 C CA . THR A 1 291 ? -13.534 4.199 20.054 1.00 77.81 291 THR A CA 1
ATOM 2307 C C . THR A 1 291 ? -14.896 4.026 20.737 1.00 77.81 291 THR A C 1
ATOM 2309 O O . THR A 1 291 ? -14.989 3.950 21.958 1.00 77.81 291 THR A O 1
ATOM 2312 N N . THR A 1 292 ? -15.979 3.958 19.959 1.00 68.94 292 THR A N 1
ATOM 2313 C CA . THR A 1 292 ? -17.294 3.542 20.478 1.00 68.94 292 THR A CA 1
ATOM 2314 C C . THR A 1 292 ? -17.307 2.089 20.951 1.00 68.94 292 THR A C 1
ATOM 2316 O O . THR A 1 292 ? -18.104 1.753 21.821 1.00 68.94 292 THR A O 1
ATOM 2319 N N . ASN A 1 293 ? -16.426 1.249 20.396 1.00 62.12 293 ASN A N 1
ATOM 2320 C CA . ASN A 1 293 ? -16.368 -0.189 20.665 1.00 62.12 293 ASN A CA 1
ATOM 2321 C C . ASN A 1 293 ? -15.285 -0.546 21.695 1.00 62.12 293 ASN A C 1
ATOM 2323 O O . ASN A 1 293 ? -15.393 -1.571 22.360 1.00 62.12 293 ASN A O 1
ATOM 2327 N N . TYR A 1 294 ? -14.265 0.306 21.852 1.00 70.12 294 TYR A N 1
ATOM 2328 C CA . TYR A 1 294 ? -13.141 0.093 22.765 1.00 70.12 294 TYR A CA 1
ATOM 2329 C C . TYR A 1 294 ? -13.004 1.267 23.730 1.00 70.12 294 TYR A C 1
ATOM 2331 O O . TYR A 1 294 ? -12.863 2.418 23.313 1.00 70.12 294 TYR A O 1
ATOM 2339 N N . SER A 1 295 ? -13.011 0.983 25.028 1.00 70.50 295 SER A N 1
ATOM 2340 C CA . SER A 1 295 ? -12.725 1.977 26.061 1.00 70.50 295 SER A CA 1
ATOM 2341 C C . SER A 1 295 ? -11.302 2.532 25.935 1.00 70.50 295 SER A C 1
ATOM 2343 O O . SER A 1 295 ? -10.387 1.831 25.516 1.00 70.50 295 SER A O 1
ATOM 2345 N N . SER A 1 296 ? -11.117 3.798 26.322 1.00 84.94 296 SER A N 1
ATOM 2346 C CA . SER A 1 296 ? -9.795 4.426 26.471 1.00 84.94 296 SER A CA 1
ATOM 2347 C C . SER A 1 296 ? -8.913 3.590 27.398 1.00 84.94 296 SER A C 1
ATOM 2349 O O . SER A 1 296 ? -9.291 3.367 28.548 1.00 84.94 296 SER A O 1
ATOM 2351 N N . VAL A 1 297 ? -7.723 3.212 26.933 1.00 90.94 297 VAL A N 1
ATOM 2352 C CA . VAL A 1 297 ? -6.735 2.459 27.722 1.00 90.94 297 VAL A CA 1
ATOM 2353 C C . VAL A 1 297 ? -5.587 3.386 28.151 1.00 90.94 297 VAL A C 1
ATOM 2355 O O . VAL A 1 297 ? -5.076 4.134 27.314 1.00 90.94 297 VAL A O 1
ATOM 2358 N N . PRO A 1 298 ? -5.167 3.374 29.429 1.00 93.31 298 PRO A N 1
ATOM 2359 C CA . PRO A 1 298 ? -3.956 4.055 29.883 1.00 93.31 298 PRO A CA 1
ATOM 2360 C C . PRO A 1 298 ? -2.692 3.526 29.197 1.00 93.31 298 PRO A C 1
ATOM 2362 O O . PRO A 1 298 ? -2.324 2.364 29.371 1.00 93.31 298 PRO A O 1
ATOM 2365 N N . VAL A 1 299 ? -2.010 4.399 28.454 1.00 95.19 299 VAL A N 1
ATOM 2366 C CA . VAL A 1 299 ? -0.705 4.122 27.836 1.00 95.19 299 VAL A CA 1
ATOM 2367 C C . VAL A 1 299 ? 0.313 5.142 28.337 1.00 95.19 299 VAL A C 1
ATOM 2369 O O . VAL A 1 299 ? 0.019 6.342 28.389 1.00 95.19 299 VAL A O 1
ATOM 2372 N N . PHE A 1 300 ? 1.491 4.647 28.704 1.00 95.62 300 PHE A N 1
ATOM 2373 C CA . PHE A 1 300 ? 2.628 5.383 29.250 1.00 95.62 300 PHE A CA 1
ATOM 2374 C C . PHE A 1 300 ? 3.836 5.110 28.355 1.00 95.62 300 PHE A C 1
ATOM 2376 O O . PHE A 1 300 ? 4.665 4.262 28.665 1.00 95.62 300 PHE A O 1
ATOM 2383 N N . ALA A 1 301 ? 3.850 5.726 27.173 1.00 94.00 301 ALA A N 1
ATOM 2384 C CA . ALA A 1 301 ? 4.882 5.475 26.175 1.00 94.00 301 ALA A CA 1
ATOM 2385 C C . ALA A 1 301 ? 4.937 6.577 25.105 1.00 94.00 301 ALA A C 1
ATOM 2387 O O . ALA A 1 301 ? 3.900 7.043 24.615 1.00 94.00 301 ALA A O 1
ATOM 2388 N N . TRP A 1 302 ? 6.142 6.933 24.664 1.00 93.56 302 TRP A N 1
ATOM 2389 C CA . TRP A 1 302 ? 6.401 7.699 23.443 1.00 93.56 302 TRP A CA 1
ATOM 2390 C C . TRP A 1 302 ? 7.743 7.336 22.818 1.00 93.56 302 TRP A C 1
ATOM 2392 O O . TRP A 1 302 ? 8.610 6.706 23.411 1.00 93.56 302 TRP A O 1
ATOM 2402 N N . LYS A 1 303 ? 7.936 7.720 21.560 1.00 86.50 303 LYS A N 1
ATOM 2403 C CA . LYS A 1 303 ? 9.204 7.476 20.881 1.00 86.50 303 LYS A CA 1
ATOM 2404 C C . LYS A 1 303 ? 10.272 8.472 21.325 1.00 86.50 303 LYS A C 1
ATOM 2406 O O . LYS A 1 303 ? 10.117 9.677 21.093 1.00 86.50 303 LYS A O 1
ATOM 2411 N N . GLY A 1 304 ? 11.388 7.949 21.825 1.00 83.81 304 GLY A N 1
ATOM 2412 C CA . GLY A 1 304 ? 12.550 8.717 22.271 1.00 83.81 304 GLY A CA 1
ATOM 2413 C C . GLY A 1 304 ? 12.520 9.067 23.756 1.00 83.81 304 GLY A C 1
ATOM 2414 O O . GLY A 1 304 ? 12.933 10.168 24.104 1.00 83.81 304 GLY A O 1
ATOM 2415 N N . GLU A 1 305 ? 12.002 8.168 24.592 1.00 87.44 305 GLU A N 1
ATOM 2416 C CA . GLU A 1 305 ? 12.109 8.256 26.053 1.00 87.44 305 GLU A CA 1
ATOM 2417 C C . GLU A 1 305 ? 13.583 8.257 26.497 1.00 87.44 305 GLU A C 1
ATOM 2419 O O . GLU A 1 305 ? 14.456 7.671 25.851 1.00 87.44 305 GLU A O 1
ATOM 2424 N N . THR A 1 306 ? 13.867 8.908 27.618 1.00 89.44 306 THR A N 1
ATOM 2425 C CA . THR A 1 306 ? 15.094 8.672 28.386 1.00 89.44 306 THR A CA 1
ATOM 2426 C C . THR A 1 306 ? 14.968 7.384 29.203 1.00 89.44 306 THR A C 1
ATOM 2428 O O . THR A 1 306 ? 13.864 6.914 29.472 1.00 89.44 306 THR A O 1
ATOM 2431 N N . VAL A 1 307 ? 16.093 6.816 29.645 1.00 87.00 307 VAL A N 1
ATOM 2432 C CA . VAL A 1 307 ? 16.099 5.617 30.505 1.00 87.00 307 VAL A CA 1
ATOM 2433 C C . VAL A 1 307 ? 15.367 5.872 31.834 1.00 87.00 307 VAL A C 1
ATOM 2435 O O . VAL A 1 307 ? 14.643 5.010 32.326 1.00 87.00 307 VAL A O 1
ATOM 2438 N N . ALA A 1 308 ? 15.477 7.083 32.385 1.00 91.38 308 ALA A N 1
ATOM 2439 C CA . ALA A 1 308 ? 14.735 7.484 33.579 1.00 91.38 308 ALA A CA 1
ATOM 2440 C C . ALA A 1 308 ? 13.213 7.503 33.341 1.00 91.38 308 ALA A C 1
ATOM 2442 O O . ALA A 1 308 ? 12.453 6.947 34.136 1.00 91.38 308 ALA A O 1
ATOM 2443 N N . GLU A 1 309 ? 12.773 8.113 32.232 1.00 93.19 309 GLU A N 1
ATOM 2444 C CA . GLU A 1 309 ? 11.357 8.157 31.847 1.00 93.19 309 GLU A CA 1
ATOM 2445 C C . GLU A 1 309 ? 10.803 6.752 31.608 1.00 93.19 309 GLU A C 1
ATOM 2447 O O . GLU A 1 309 ? 9.714 6.454 32.082 1.00 93.19 309 GLU A O 1
ATOM 2452 N N . TYR A 1 310 ? 11.557 5.877 30.940 1.00 93.81 310 TYR A N 1
ATOM 2453 C CA . TYR A 1 310 ? 11.176 4.486 30.689 1.00 93.81 310 TYR A CA 1
ATOM 2454 C C . TYR A 1 310 ? 10.735 3.754 31.964 1.00 93.81 310 TYR A C 1
ATOM 2456 O O . TYR A 1 310 ? 9.611 3.251 32.045 1.00 93.81 310 TYR A O 1
ATOM 2464 N N . TRP A 1 311 ? 11.588 3.754 32.992 1.00 95.94 311 TRP A N 1
ATOM 2465 C CA . TRP A 1 311 ? 11.285 3.099 34.264 1.00 95.94 311 TRP A CA 1
ATOM 2466 C C . TRP A 1 311 ? 10.113 3.774 34.990 1.00 95.94 311 TRP A C 1
ATOM 2468 O O . TRP A 1 311 ? 9.217 3.088 35.491 1.00 95.94 311 TRP A O 1
ATOM 2478 N N . ASP A 1 312 ? 10.061 5.110 35.004 1.00 94.44 312 ASP A N 1
ATOM 2479 C CA . ASP A 1 312 ? 8.960 5.859 35.623 1.00 94.44 312 ASP A CA 1
ATOM 2480 C C . ASP A 1 312 ? 7.606 5.575 34.933 1.00 94.44 312 ASP A C 1
ATOM 2482 O O . ASP A 1 312 ? 6.564 5.502 35.594 1.00 94.44 312 ASP A O 1
ATOM 2486 N N . LEU A 1 313 ? 7.596 5.399 33.609 1.00 95.12 313 LEU A N 1
ATOM 2487 C CA . LEU A 1 313 ? 6.413 5.055 32.816 1.00 95.12 313 LEU A CA 1
ATOM 2488 C C . LEU A 1 313 ? 5.984 3.600 33.029 1.00 95.12 313 LEU A C 1
ATOM 2490 O O . LEU A 1 313 ? 4.789 3.341 33.204 1.00 95.12 313 LEU A O 1
ATOM 2494 N N . LEU A 1 314 ? 6.936 2.664 33.090 1.00 95.81 314 LEU A N 1
ATOM 2495 C CA . LEU A 1 314 ? 6.661 1.267 33.427 1.00 95.81 314 LEU A CA 1
ATOM 2496 C C . LEU A 1 314 ? 6.012 1.157 34.810 1.00 95.81 314 LEU A C 1
ATOM 2498 O O . LEU A 1 314 ? 4.995 0.481 34.971 1.00 95.81 314 LEU A O 1
ATOM 2502 N N . TRP A 1 315 ? 6.519 1.901 35.794 1.00 94.81 315 TRP A N 1
ATOM 2503 C CA . TRP A 1 315 ? 5.892 2.002 37.108 1.00 94.81 315 TRP A CA 1
ATOM 2504 C C . TRP A 1 315 ? 4.453 2.530 37.039 1.00 94.81 315 TRP A C 1
ATOM 2506 O O . TRP A 1 315 ? 3.554 1.985 37.683 1.00 94.81 315 TRP A O 1
ATOM 2516 N N . GLN A 1 316 ? 4.191 3.562 36.232 1.00 92.62 316 GLN A N 1
ATOM 2517 C CA . GLN A 1 316 ? 2.831 4.074 36.044 1.00 92.62 316 GLN A CA 1
ATOM 2518 C C . GLN A 1 316 ? 1.893 3.040 35.403 1.00 92.62 316 GLN A C 1
ATOM 2520 O O . GLN A 1 316 ? 0.718 2.971 35.782 1.00 92.62 316 GLN A O 1
ATOM 2525 N N . ALA A 1 317 ? 2.381 2.217 34.472 1.00 93.69 317 ALA A N 1
ATOM 2526 C CA . ALA A 1 317 ? 1.613 1.106 33.912 1.00 93.69 317 ALA A CA 1
ATOM 2527 C C . ALA A 1 317 ? 1.361 -0.005 34.948 1.00 93.69 317 ALA A C 1
ATOM 2529 O O . ALA A 1 317 ? 0.276 -0.588 34.962 1.00 93.69 317 ALA A O 1
ATOM 2530 N N . PHE A 1 318 ? 2.318 -0.255 35.845 1.00 93.38 318 PHE A N 1
ATOM 2531 C CA . PHE A 1 318 ? 2.214 -1.238 36.929 1.00 93.38 318 PHE A CA 1
ATOM 2532 C C . PHE A 1 318 ? 1.270 -0.787 38.060 1.00 93.38 318 PHE A C 1
ATOM 2534 O O . PHE A 1 318 ? 0.578 -1.595 38.677 1.00 93.38 318 PHE A O 1
ATOM 2541 N N . SER A 1 319 ? 1.202 0.516 38.337 1.00 90.25 319 SER A N 1
ATOM 2542 C CA . SER A 1 319 ? 0.405 1.072 39.433 1.00 90.25 319 SER A CA 1
ATOM 2543 C C . SER A 1 319 ? -1.056 1.294 39.019 1.00 90.25 319 SER A C 1
ATOM 2545 O O . SER A 1 319 ? -1.393 2.255 38.318 1.00 90.25 319 SER A O 1
ATOM 2547 N N . PHE A 1 320 ? -1.954 0.413 39.468 1.00 90.75 320 PHE A N 1
ATOM 2548 C CA . PHE A 1 320 ? -3.397 0.557 39.274 1.00 90.75 320 PHE A CA 1
ATOM 2549 C C . PHE A 1 320 ? -4.026 1.473 40.342 1.00 90.75 320 PHE A C 1
ATOM 2551 O O . PHE A 1 320 ? -3.515 1.609 41.460 1.00 90.75 320 PHE A O 1
ATOM 2558 N N . PRO A 1 321 ? -5.178 2.109 40.040 1.00 84.50 321 PRO A N 1
ATOM 2559 C CA . PRO A 1 321 ? -5.878 2.963 40.996 1.00 84.50 321 PRO A CA 1
ATOM 2560 C C . PRO A 1 321 ? -6.155 2.267 42.334 1.00 84.50 321 PRO A C 1
ATOM 2562 O O . PRO A 1 321 ? -6.398 1.065 42.382 1.00 84.50 321 PRO A O 1
ATOM 2565 N N . ARG A 1 322 ? -6.207 3.058 43.417 1.00 80.00 322 ARG A N 1
ATOM 2566 C CA . ARG A 1 322 ? -6.370 2.584 44.810 1.00 80.00 322 ARG A CA 1
ATOM 2567 C C . ARG A 1 322 ? -5.175 1.775 45.341 1.00 80.00 322 ARG A C 1
ATOM 2569 O O . ARG A 1 322 ? -5.367 0.921 46.197 1.00 80.00 322 ARG A O 1
ATOM 2576 N N . ASN A 1 323 ? -3.963 2.088 44.872 1.00 79.50 323 ASN A N 1
ATOM 2577 C CA . ASN A 1 323 ? -2.707 1.425 45.257 1.00 79.50 323 ASN A CA 1
ATOM 2578 C C . ASN A 1 323 ? -2.718 -0.092 45.002 1.00 79.50 323 ASN A C 1
ATOM 2580 O O . ASN A 1 323 ? -2.145 -0.859 45.775 1.00 79.50 323 ASN A O 1
ATOM 2584 N N . MET A 1 324 ? -3.390 -0.502 43.926 1.00 86.62 324 MET A N 1
ATOM 2585 C CA . MET A 1 324 ? -3.466 -1.891 43.480 1.00 86.62 324 MET A CA 1
ATOM 2586 C C . MET A 1 324 ? -2.353 -2.172 42.460 1.00 86.62 324 MET A C 1
ATOM 2588 O O . MET A 1 324 ? -1.893 -1.258 41.775 1.00 86.62 324 MET A O 1
ATOM 2592 N N . GLY A 1 325 ? -1.968 -3.439 42.318 1.00 91.25 325 GLY A N 1
ATOM 2593 C CA . GLY A 1 325 ? -1.116 -3.924 41.227 1.00 91.25 325 GLY A CA 1
ATOM 2594 C C . GLY A 1 325 ? -1.892 -4.701 40.155 1.00 91.25 325 GLY A C 1
ATOM 2595 O O . GLY A 1 325 ? -3.107 -4.922 40.304 1.00 91.25 325 GLY A O 1
ATOM 2596 N N . PRO A 1 326 ? -1.208 -5.137 39.082 1.00 96.50 326 PRO A N 1
ATOM 2597 C CA . PRO A 1 326 ? -1.769 -6.052 38.100 1.00 96.50 326 PRO A CA 1
ATOM 2598 C C . PRO A 1 326 ? -2.055 -7.427 38.710 1.00 96.50 326 PRO A C 1
ATOM 2600 O O . PRO A 1 326 ? -1.441 -7.840 39.689 1.00 96.50 326 PRO A O 1
ATOM 2603 N N . GLN A 1 327 ? -2.983 -8.152 38.090 1.00 97.31 327 GLN A N 1
ATOM 2604 C CA . GLN A 1 327 ? -3.211 -9.577 38.337 1.00 97.31 327 GLN A CA 1
ATOM 2605 C C . GLN A 1 327 ? -2.499 -10.449 37.304 1.00 97.31 327 GLN A C 1
ATOM 2607 O O . GLN A 1 327 ? -2.193 -11.599 37.597 1.00 97.31 327 GLN A O 1
ATOM 2612 N N . LEU A 1 328 ? -2.224 -9.919 36.111 1.00 98.06 328 LEU A N 1
ATOM 2613 C CA . LEU A 1 328 ? -1.411 -10.570 35.086 1.00 98.06 328 LEU A CA 1
ATOM 2614 C C . LEU A 1 328 ? -0.442 -9.567 34.463 1.00 98.06 328 LEU A C 1
ATOM 2616 O O . LEU A 1 328 ? -0.765 -8.383 34.324 1.00 98.06 328 LEU A O 1
ATOM 2620 N N . ILE A 1 329 ? 0.717 -10.065 34.047 1.00 97.94 329 ILE A N 1
ATOM 2621 C CA . ILE A 1 329 ? 1.707 -9.301 33.288 1.00 97.94 329 ILE A CA 1
ATOM 2622 C C . ILE A 1 329 ? 1.839 -9.908 31.888 1.00 97.94 329 ILE A C 1
ATOM 2624 O O . ILE A 1 329 ? 1.963 -11.124 31.744 1.00 97.94 329 ILE A O 1
ATOM 2628 N N . VAL A 1 330 ? 1.830 -9.052 30.867 1.00 97.81 330 VAL A N 1
ATOM 2629 C CA . VAL A 1 330 ? 2.291 -9.385 29.512 1.00 97.81 330 VAL A CA 1
ATOM 2630 C C . VAL A 1 330 ? 3.642 -8.704 29.330 1.00 97.81 330 VAL A C 1
ATOM 2632 O O . VAL A 1 330 ? 3.699 -7.476 29.381 1.00 97.81 330 VAL A O 1
ATOM 2635 N N . ASP A 1 331 ? 4.710 -9.481 29.178 1.00 95.69 331 ASP A N 1
ATOM 2636 C CA . ASP A 1 331 ? 6.088 -8.981 29.208 1.00 95.69 331 ASP A CA 1
ATOM 2637 C C . ASP A 1 331 ? 6.855 -9.372 27.935 1.00 95.69 331 ASP A C 1
ATOM 2639 O O . ASP A 1 331 ? 6.625 -10.428 27.334 1.00 95.69 331 ASP A O 1
ATOM 2643 N N . ASP A 1 332 ? 7.746 -8.482 27.519 1.00 90.19 332 ASP A N 1
ATOM 2644 C CA . ASP A 1 332 ? 8.650 -8.619 26.379 1.00 90.19 332 ASP A CA 1
ATOM 2645 C C . ASP A 1 332 ? 10.011 -8.084 26.836 1.00 90.19 332 ASP A C 1
ATOM 2647 O O . ASP A 1 332 ? 10.240 -6.875 26.896 1.00 90.19 332 ASP A O 1
ATOM 2651 N N . GLY A 1 333 ? 10.877 -9.014 27.244 1.00 84.31 333 GLY A N 1
ATOM 2652 C CA . GLY A 1 333 ? 12.209 -8.748 27.794 1.00 84.31 333 GLY A CA 1
ATOM 2653 C C . GLY A 1 333 ? 12.343 -8.966 29.298 1.00 84.31 333 GLY A C 1
ATOM 2654 O O . GLY A 1 333 ? 13.459 -9.029 29.829 1.00 84.31 333 GLY A O 1
ATOM 2655 N N . GLY A 1 334 ? 11.225 -9.157 29.994 1.00 90.06 334 GLY A N 1
ATOM 2656 C CA . GLY A 1 334 ? 11.182 -9.474 31.417 1.00 90.06 334 GLY A CA 1
ATOM 2657 C C . GLY A 1 334 ? 11.378 -8.276 32.347 1.00 90.06 334 GLY A C 1
ATOM 2658 O O . GLY A 1 334 ? 11.724 -8.482 33.510 1.00 90.06 334 GLY A O 1
ATOM 2659 N N . ASP A 1 335 ? 11.229 -7.037 31.871 1.00 93.62 335 ASP A N 1
ATOM 2660 C CA . ASP A 1 335 ? 11.481 -5.839 32.684 1.00 93.62 335 ASP A CA 1
ATOM 2661 C C . ASP A 1 335 ? 10.360 -5.574 33.701 1.00 93.62 335 ASP A C 1
ATOM 2663 O O . ASP A 1 335 ? 10.643 -5.172 34.834 1.00 93.62 335 ASP A O 1
ATOM 2667 N N . ALA A 1 336 ? 9.096 -5.863 33.364 1.00 95.31 336 ALA A N 1
ATOM 2668 C CA . ALA A 1 336 ? 7.999 -5.755 34.329 1.00 95.31 336 ALA A CA 1
ATOM 2669 C C . ALA A 1 336 ? 8.111 -6.835 35.415 1.00 95.31 336 ALA A C 1
ATOM 2671 O O . ALA A 1 336 ? 7.920 -6.556 36.604 1.00 95.31 336 ALA A O 1
ATOM 2672 N N . ALA A 1 337 ? 8.470 -8.060 35.022 1.00 94.69 337 ALA A N 1
ATOM 2673 C CA . ALA A 1 337 ? 8.772 -9.140 35.949 1.00 94.69 337 ALA A CA 1
ATOM 2674 C C . ALA A 1 337 ? 9.987 -8.802 36.828 1.00 94.69 337 ALA A C 1
ATOM 2676 O O . ALA A 1 337 ? 9.942 -9.028 38.040 1.00 94.69 337 ALA A O 1
ATOM 2677 N N . LEU A 1 338 ? 11.052 -8.229 36.258 1.00 94.38 338 LEU A N 1
ATOM 2678 C CA . LEU A 1 338 ? 12.245 -7.802 36.993 1.00 94.38 338 LEU A CA 1
ATOM 2679 C C . LEU A 1 338 ? 11.909 -6.741 38.043 1.00 94.38 338 LEU A C 1
ATOM 2681 O O . LEU A 1 338 ? 12.310 -6.894 39.198 1.00 94.38 338 LEU A O 1
ATOM 2685 N N . LEU A 1 339 ? 11.152 -5.709 37.657 1.00 96.25 339 LEU A N 1
ATOM 2686 C CA . LEU A 1 339 ? 10.713 -4.636 38.547 1.00 96.25 339 LEU A CA 1
ATOM 2687 C C . LEU A 1 339 ? 9.946 -5.194 39.755 1.00 96.25 339 LEU A C 1
ATOM 2689 O O . LEU A 1 339 ? 10.246 -4.833 40.893 1.00 96.25 339 LEU A O 1
ATOM 2693 N N . PHE A 1 340 ? 9.016 -6.125 39.519 1.00 96.56 340 PHE A N 1
ATOM 2694 C CA . PHE A 1 340 ? 8.259 -6.790 40.581 1.00 96.56 340 PHE A CA 1
ATOM 2695 C C . PHE A 1 340 ? 9.158 -7.589 41.536 1.00 96.56 340 PHE A C 1
ATOM 2697 O O . PHE A 1 340 ? 9.091 -7.398 42.750 1.00 96.56 340 PHE A O 1
ATOM 2704 N N . HIS A 1 341 ? 10.024 -8.459 41.005 1.00 95.94 341 HIS A N 1
ATOM 2705 C CA . HIS A 1 341 ? 10.874 -9.309 41.841 1.00 95.94 341 HIS A CA 1
ATOM 2706 C C . HIS A 1 341 ? 11.877 -8.486 42.653 1.00 95.94 341 HIS A C 1
ATOM 2708 O O . HIS A 1 341 ? 11.998 -8.696 43.857 1.00 95.94 341 HIS A O 1
ATOM 2714 N N . LYS A 1 342 ? 12.552 -7.511 42.030 1.00 95.69 342 LYS A N 1
ATOM 2715 C CA . LYS A 1 342 ? 13.496 -6.626 42.731 1.00 95.69 342 LYS A CA 1
ATOM 2716 C C . LYS A 1 342 ? 12.804 -5.730 43.755 1.00 95.69 342 LYS A C 1
ATOM 2718 O O . LYS A 1 342 ? 13.389 -5.448 44.797 1.00 95.69 342 LYS A O 1
ATOM 2723 N N . GLY A 1 343 ? 11.559 -5.339 43.494 1.00 95.94 343 GLY A N 1
ATOM 2724 C CA . GLY A 1 343 ? 10.706 -4.664 44.464 1.00 95.94 343 GLY A CA 1
ATOM 2725 C C . GLY A 1 343 ? 10.430 -5.507 45.708 1.00 95.94 343 GLY A C 1
ATOM 2726 O O . GLY A 1 343 ? 10.662 -5.035 46.818 1.00 95.94 343 GLY A O 1
ATOM 2727 N N . CYS A 1 344 ? 10.012 -6.766 45.538 1.00 95.50 344 CYS A N 1
ATOM 2728 C CA . CYS A 1 344 ? 9.830 -7.689 46.663 1.00 95.50 344 CYS A CA 1
ATOM 2729 C C . CYS A 1 344 ? 11.142 -7.964 47.409 1.00 95.50 344 CYS A C 1
ATOM 2731 O O . CYS A 1 344 ? 11.155 -7.904 48.630 1.00 95.50 344 CYS A O 1
ATOM 2733 N N . GLU A 1 345 ? 12.247 -8.205 46.694 1.00 95.06 345 GLU A N 1
ATOM 2734 C CA . GLU A 1 345 ? 13.569 -8.416 47.304 1.00 95.06 345 GLU A CA 1
ATOM 2735 C C . GLU A 1 345 ? 13.981 -7.218 48.181 1.00 95.06 345 GLU A C 1
ATOM 2737 O O . GLU A 1 345 ? 14.519 -7.406 49.272 1.00 95.06 345 GLU A O 1
ATOM 2742 N N . LEU A 1 346 ? 13.719 -5.986 47.727 1.00 96.31 346 LEU A N 1
ATOM 2743 C CA . LEU A 1 346 ? 13.978 -4.771 48.502 1.00 96.31 346 LEU A CA 1
ATOM 2744 C C . LEU A 1 346 ? 13.101 -4.699 49.760 1.00 96.31 346 LEU A C 1
ATOM 2746 O O . LEU A 1 346 ? 13.610 -4.398 50.838 1.00 96.31 346 LEU A O 1
ATOM 2750 N N . GLU A 1 347 ? 11.805 -4.998 49.642 1.00 96.12 347 GLU A N 1
ATOM 2751 C CA . GLU A 1 347 ? 10.891 -5.025 50.791 1.00 96.12 347 GLU A CA 1
ATOM 2752 C C . GLU A 1 347 ? 11.216 -6.161 51.782 1.00 96.12 347 GLU A C 1
ATOM 2754 O O . GLU A 1 347 ? 10.999 -6.004 52.983 1.00 96.12 347 GLU A O 1
ATOM 2759 N N . ASP A 1 348 ? 11.817 -7.256 51.309 1.00 94.88 348 ASP A N 1
ATOM 2760 C CA . ASP A 1 348 ? 12.354 -8.356 52.124 1.00 94.88 348 ASP A CA 1
ATOM 2761 C C . ASP A 1 348 ? 13.726 -8.022 52.764 1.00 94.88 348 ASP A C 1
ATOM 2763 O O . ASP A 1 348 ? 14.271 -8.818 53.534 1.00 94.88 348 ASP A O 1
ATOM 2767 N N . GLY A 1 349 ? 14.283 -6.833 52.492 1.00 93.50 349 GLY A N 1
ATOM 2768 C CA . GLY A 1 349 ? 15.484 -6.296 53.144 1.00 93.50 349 GLY A CA 1
ATOM 2769 C C . GLY A 1 349 ? 16.776 -6.346 52.320 1.00 93.50 349 GLY A C 1
ATOM 2770 O O . GLY A 1 349 ? 17.846 -6.040 52.857 1.00 93.50 349 GLY A O 1
ATOM 2771 N N . SER A 1 350 ? 16.711 -6.705 51.033 1.00 94.38 350 SER A N 1
ATOM 2772 C CA . SER A 1 350 ? 17.877 -6.719 50.141 1.00 94.38 350 SER A CA 1
ATOM 2773 C C . SER A 1 350 ? 18.555 -5.349 50.056 1.00 94.38 350 SER A C 1
ATOM 2775 O O . SER A 1 350 ? 17.905 -4.322 49.869 1.00 94.38 350 SER A O 1
ATOM 2777 N N . GLN A 1 351 ? 19.887 -5.339 50.144 1.00 93.88 351 GLN A N 1
ATOM 2778 C CA . GLN A 1 351 ? 20.710 -4.132 50.008 1.00 93.88 351 GLN A CA 1
ATOM 2779 C C . GLN A 1 351 ? 21.194 -3.896 48.568 1.00 93.88 351 GLN A C 1
ATOM 2781 O O . GLN A 1 351 ? 21.951 -2.962 48.331 1.00 93.88 351 GLN A O 1
ATOM 2786 N N . TRP A 1 352 ? 20.737 -4.693 47.593 1.00 93.88 352 TRP A N 1
ATOM 2787 C CA . TRP A 1 352 ? 21.180 -4.610 46.193 1.00 93.88 352 TRP A CA 1
ATOM 2788 C C . TRP A 1 352 ? 21.048 -3.202 45.590 1.00 93.88 352 TRP A C 1
ATOM 2790 O O . TRP A 1 352 ? 21.879 -2.776 44.791 1.00 93.88 352 TRP A O 1
ATOM 2800 N N . VAL A 1 353 ? 20.027 -2.440 45.993 1.00 92.94 353 VAL A N 1
ATOM 2801 C CA . VAL A 1 353 ? 19.830 -1.061 45.516 1.00 92.94 353 VAL A CA 1
ATOM 2802 C C . VAL A 1 353 ? 20.916 -0.084 45.987 1.00 92.94 353 VAL A C 1
ATOM 2804 O O . VAL A 1 353 ? 21.046 0.996 45.413 1.00 92.94 353 VAL A O 1
ATOM 2807 N N . GLU A 1 354 ? 21.687 -0.433 47.018 1.00 92.94 354 GLU A N 1
ATOM 2808 C CA . GLU A 1 354 ? 22.832 0.342 47.513 1.00 92.94 354 GLU A CA 1
ATOM 2809 C C . GLU A 1 354 ? 24.162 -0.061 46.856 1.00 92.94 354 GLU A C 1
ATOM 2811 O O . GLU A 1 354 ? 25.158 0.636 47.028 1.00 92.94 354 GLU A O 1
ATOM 2816 N N . GLU A 1 355 ? 24.188 -1.151 46.085 1.00 93.06 355 GLU A N 1
ATOM 2817 C CA . GLU A 1 355 ? 25.371 -1.584 45.337 1.00 93.06 355 GLU A CA 1
ATOM 2818 C C . GLU A 1 355 ? 25.592 -0.730 44.078 1.00 93.06 355 GLU A C 1
ATOM 2820 O O . GLU A 1 355 ? 24.641 -0.205 43.480 1.00 93.06 355 GLU A O 1
ATOM 2825 N N . ASP A 1 356 ? 26.847 -0.653 43.625 1.00 86.94 356 ASP A N 1
ATOM 2826 C CA . ASP A 1 356 ? 27.215 0.037 42.386 1.00 86.94 356 ASP A CA 1
ATOM 2827 C C . ASP A 1 356 ? 26.429 -0.514 41.184 1.00 86.94 356 ASP A C 1
ATOM 2829 O O . ASP A 1 356 ? 26.142 -1.706 41.087 1.00 86.94 356 ASP A O 1
ATOM 2833 N N . SER A 1 357 ? 26.031 0.372 40.270 1.00 86.12 357 SER A N 1
ATOM 2834 C CA . SER A 1 357 ? 25.267 0.001 39.069 1.00 86.12 357 SER A CA 1
ATOM 2835 C C . SER A 1 357 ? 26.211 -0.356 37.922 1.00 86.12 357 SER A C 1
ATOM 2837 O O . SER A 1 357 ? 27.181 0.364 37.678 1.00 86.12 357 SER A O 1
ATOM 2839 N N . HIS A 1 358 ? 25.922 -1.425 37.178 1.00 76.69 358 HIS A N 1
ATOM 2840 C CA . HIS A 1 358 ? 26.754 -1.822 36.039 1.00 76.69 358 HIS A CA 1
ATOM 2841 C C . HIS A 1 358 ? 26.503 -0.970 34.788 1.00 76.69 358 HIS A C 1
ATOM 2843 O O . HIS A 1 358 ? 27.410 -0.780 33.972 1.00 76.69 358 HIS A O 1
ATOM 2849 N N . ASN A 1 359 ? 25.283 -0.455 34.626 1.00 78.94 359 ASN A N 1
ATOM 2850 C CA . ASN A 1 359 ? 24.873 0.389 33.506 1.00 78.94 359 ASN A CA 1
ATOM 2851 C C . ASN A 1 359 ? 23.798 1.415 33.928 1.00 78.94 359 ASN A C 1
ATOM 2853 O O . ASN A 1 359 ? 23.352 1.434 35.076 1.00 78.94 359 ASN A O 1
ATOM 2857 N N . GLU A 1 360 ? 23.422 2.294 32.995 1.00 83.56 360 GLU A N 1
ATOM 2858 C CA . GLU A 1 360 ? 22.417 3.345 33.213 1.00 83.56 360 GLU A CA 1
ATOM 2859 C C . GLU A 1 360 ? 21.016 2.767 33.478 1.00 83.56 360 GLU A C 1
ATOM 2861 O O . GLU A 1 360 ? 20.325 3.249 34.371 1.00 83.56 360 GLU A O 1
ATOM 2866 N N . ASP A 1 361 ? 20.624 1.696 32.778 1.00 84.50 361 ASP A N 1
ATOM 2867 C CA . ASP A 1 361 ? 19.339 1.015 32.994 1.00 84.50 361 ASP A CA 1
ATOM 2868 C C . ASP A 1 361 ? 19.191 0.500 34.435 1.00 84.50 361 ASP A C 1
ATOM 2870 O O . ASP A 1 361 ? 18.172 0.740 35.083 1.00 84.50 361 ASP A O 1
ATOM 2874 N N . GLU A 1 362 ? 20.221 -0.151 34.978 1.00 88.69 362 GLU A N 1
ATOM 2875 C CA . GLU A 1 362 ? 20.242 -0.626 36.363 1.00 88.69 362 GLU A CA 1
ATOM 2876 C C . GLU A 1 362 ? 20.239 0.537 37.362 1.00 88.69 362 GLU A C 1
ATOM 2878 O O . GLU A 1 362 ? 19.555 0.474 38.386 1.00 88.69 362 GLU A O 1
ATOM 2883 N N . HIS A 1 363 ? 20.979 1.607 37.061 1.00 91.50 363 HIS A N 1
ATOM 2884 C CA . HIS A 1 363 ? 21.030 2.799 37.903 1.00 91.50 363 HIS A CA 1
ATOM 2885 C C . HIS A 1 363 ? 19.642 3.425 38.081 1.00 91.50 363 HIS A C 1
ATOM 2887 O O . HIS A 1 363 ? 19.208 3.692 39.207 1.00 91.50 363 HIS A O 1
ATOM 2893 N N . GLU A 1 364 ? 18.919 3.608 36.977 1.00 94.44 364 GLU A N 1
ATOM 2894 C CA . GLU A 1 364 ? 17.581 4.195 36.979 1.00 94.44 364 GLU A CA 1
ATOM 2895 C C . GLU A 1 364 ? 16.534 3.264 37.609 1.00 94.44 364 GLU A C 1
ATOM 2897 O O . GLU A 1 364 ? 15.675 3.734 38.361 1.00 94.44 364 GLU A O 1
ATOM 2902 N N . LEU A 1 365 ? 16.650 1.943 37.424 1.00 95.19 365 LEU A N 1
ATOM 2903 C CA . LEU A 1 365 ? 15.824 0.963 38.137 1.00 95.19 365 LEU A CA 1
ATOM 2904 C C . LEU A 1 365 ? 16.029 1.047 39.659 1.00 95.19 365 LEU A C 1
ATOM 2906 O O . LEU A 1 365 ? 15.059 1.121 40.420 1.00 95.19 365 LEU A O 1
ATOM 2910 N N . LYS A 1 366 ? 17.285 1.073 40.124 1.00 96.88 366 LYS A N 1
ATOM 2911 C CA . LYS A 1 366 ? 17.615 1.220 41.553 1.00 96.88 366 LYS A CA 1
ATOM 2912 C C . LYS A 1 366 ? 17.069 2.538 42.110 1.00 96.88 366 LYS A C 1
ATOM 2914 O O . LYS A 1 366 ? 16.480 2.541 43.195 1.00 96.88 366 LYS A O 1
ATOM 2919 N N . ARG A 1 367 ? 17.202 3.646 41.365 1.00 96.69 367 ARG A N 1
ATOM 2920 C CA . ARG A 1 367 ? 16.614 4.951 41.724 1.00 96.69 367 ARG A CA 1
ATOM 2921 C C . ARG A 1 367 ? 15.102 4.835 41.914 1.00 96.69 367 ARG A C 1
ATOM 2923 O O . ARG A 1 367 ? 14.589 5.277 42.944 1.00 96.69 367 ARG A O 1
ATOM 2930 N N . LEU A 1 368 ? 14.397 4.260 40.941 1.00 96.88 368 LEU A N 1
ATOM 2931 C CA . LEU A 1 368 ? 12.946 4.102 40.983 1.00 96.88 368 LEU A CA 1
ATOM 2932 C C . LEU A 1 368 ? 12.508 3.253 42.184 1.00 96.88 368 LEU A C 1
ATOM 2934 O O . LEU A 1 368 ? 11.618 3.662 42.928 1.00 96.88 368 LEU A O 1
ATOM 2938 N N . LEU A 1 369 ? 13.151 2.107 42.423 1.00 97.25 369 LEU A N 1
ATOM 2939 C CA . LEU A 1 369 ? 12.812 1.221 43.541 1.00 97.25 369 LEU A CA 1
ATOM 2940 C C . LEU A 1 369 ? 12.967 1.915 44.899 1.00 97.25 369 LEU A C 1
ATOM 2942 O O . LEU A 1 369 ? 12.068 1.815 45.734 1.00 97.25 369 LEU A O 1
ATOM 2946 N N . LYS A 1 370 ? 14.039 2.695 45.099 1.00 96.19 370 LYS A N 1
ATOM 2947 C CA . LYS A 1 370 ? 14.214 3.522 46.308 1.00 96.19 370 LYS A CA 1
ATOM 2948 C C . LYS A 1 370 ? 13.087 4.540 46.473 1.00 96.19 370 LYS A C 1
ATOM 2950 O O . LYS A 1 370 ? 12.585 4.730 47.579 1.00 96.19 370 LYS A O 1
ATOM 2955 N N . GLN A 1 371 ? 12.668 5.188 45.384 1.00 95.38 371 GLN A N 1
ATOM 2956 C CA . GLN A 1 371 ? 11.566 6.153 45.413 1.00 95.38 371 GLN A CA 1
ATOM 2957 C C . GLN A 1 371 ? 10.222 5.496 45.748 1.00 95.38 371 GLN A C 1
ATOM 2959 O O . GLN A 1 371 ? 9.451 6.057 46.530 1.00 95.38 371 GLN A O 1
ATOM 2964 N N . ILE A 1 372 ? 9.943 4.316 45.188 1.00 94.44 372 ILE A N 1
ATOM 2965 C CA . ILE A 1 372 ? 8.726 3.550 45.481 1.00 94.44 372 ILE A CA 1
ATOM 2966 C C . ILE A 1 372 ? 8.733 3.110 46.946 1.00 94.44 372 ILE A C 1
ATOM 2968 O O . ILE A 1 372 ? 7.774 3.398 47.656 1.00 94.44 372 ILE A O 1
ATOM 2972 N N . PHE A 1 373 ? 9.833 2.522 47.421 1.00 94.81 373 PHE A N 1
ATOM 2973 C CA . PHE A 1 373 ? 9.971 2.041 48.797 1.00 94.81 373 PHE A CA 1
ATOM 2974 C C . PHE A 1 373 ? 9.845 3.165 49.835 1.00 94.81 373 PHE A C 1
ATOM 2976 O O . PHE A 1 373 ? 9.167 3.009 50.848 1.00 94.81 373 PHE A O 1
ATOM 2983 N N . ALA A 1 374 ? 10.432 4.337 49.565 1.00 94.38 374 ALA A N 1
ATOM 2984 C CA . ALA A 1 374 ? 10.297 5.509 50.431 1.00 94.38 374 ALA A CA 1
ATOM 2985 C C . ALA A 1 374 ? 8.856 6.046 50.496 1.00 94.38 374 ALA A C 1
ATOM 2987 O O . ALA A 1 374 ? 8.459 6.647 51.495 1.00 94.38 374 ALA A O 1
ATOM 2988 N N . ARG A 1 375 ? 8.075 5.859 49.425 1.00 91.62 375 ARG A N 1
ATOM 2989 C CA . ARG A 1 375 ? 6.674 6.285 49.351 1.00 91.62 375 ARG A CA 1
ATOM 2990 C C . ARG A 1 375 ? 5.726 5.270 49.989 1.00 91.62 375 ARG A C 1
ATOM 2992 O O . ARG A 1 375 ? 4.759 5.675 50.632 1.00 91.62 375 ARG A O 1
ATOM 2999 N N . ASP A 1 376 ? 5.968 3.986 49.762 1.00 90.81 376 ASP A N 1
ATOM 3000 C CA . ASP A 1 376 ? 5.170 2.868 50.256 1.00 90.81 376 ASP A CA 1
ATOM 3001 C C . ASP A 1 376 ? 6.045 1.613 50.332 1.00 90.81 376 ASP A C 1
ATOM 3003 O O . ASP A 1 376 ? 6.305 0.958 49.325 1.00 90.81 376 ASP A O 1
ATOM 3007 N N . SER A 1 377 ? 6.485 1.276 51.542 1.00 93.12 377 SER A N 1
ATOM 3008 C CA . SER A 1 377 ? 7.416 0.173 51.805 1.00 93.12 377 SER A CA 1
ATOM 3009 C C . SER A 1 377 ? 6.765 -1.217 51.796 1.00 93.12 377 SER A C 1
ATOM 3011 O O . SER A 1 377 ? 7.356 -2.163 52.303 1.00 93.12 377 SER A O 1
ATOM 3013 N N . SER A 1 378 ? 5.514 -1.326 51.344 1.00 92.44 378 SER A N 1
ATOM 3014 C CA . SER A 1 378 ? 4.746 -2.583 51.299 1.00 92.44 378 SER A CA 1
ATOM 3015 C C . SER A 1 378 ? 3.960 -2.735 49.996 1.00 92.44 378 SER A C 1
ATOM 3017 O O . SER A 1 378 ? 2.990 -3.494 49.916 1.00 92.44 378 SER A O 1
ATOM 3019 N N . PHE A 1 379 ? 4.303 -1.943 48.982 1.00 93.56 379 PHE A N 1
ATOM 3020 C CA . PHE A 1 379 ? 3.587 -1.932 47.720 1.00 93.56 379 PHE A CA 1
ATOM 3021 C C . PHE A 1 379 ? 3.725 -3.273 46.990 1.00 93.56 379 PHE A C 1
ATOM 3023 O O . PHE A 1 379 ? 2.723 -3.805 46.498 1.00 93.56 379 PHE A O 1
ATOM 3030 N N . TRP A 1 380 ? 4.935 -3.831 46.927 1.00 94.62 380 TRP A N 1
ATOM 3031 C CA . TRP A 1 380 ? 5.215 -5.039 46.153 1.00 94.62 380 TRP A CA 1
ATOM 3032 C C . TRP A 1 380 ? 4.657 -6.292 46.828 1.00 94.62 380 TRP A C 1
ATOM 3034 O O . TRP A 1 380 ? 4.034 -7.112 46.150 1.00 94.62 380 TRP A O 1
ATOM 3044 N N . HIS A 1 381 ? 4.756 -6.406 48.157 1.00 93.50 381 HIS A N 1
ATOM 3045 C CA . HIS A 1 381 ? 4.103 -7.465 48.934 1.00 93.50 381 HIS A CA 1
ATOM 3046 C C . HIS A 1 381 ? 2.589 -7.479 48.730 1.00 93.50 381 HIS A C 1
ATOM 3048 O O . HIS A 1 381 ? 2.022 -8.551 48.536 1.00 93.50 381 HIS A O 1
ATOM 3054 N N . ARG A 1 382 ? 1.929 -6.314 48.687 1.00 92.25 382 ARG A N 1
ATOM 3055 C CA . ARG A 1 382 ? 0.490 -6.259 48.371 1.00 92.25 382 ARG A CA 1
ATOM 3056 C C . ARG A 1 382 ? 0.191 -6.696 46.940 1.00 92.25 382 ARG A C 1
ATOM 3058 O O . ARG A 1 382 ? -0.786 -7.399 46.711 1.00 92.25 382 ARG A O 1
ATOM 3065 N N . CYS A 1 383 ? 1.021 -6.312 45.969 1.00 91.62 383 CYS A N 1
ATOM 3066 C CA . CYS A 1 383 ? 0.850 -6.768 44.586 1.00 91.62 383 CYS A CA 1
ATOM 3067 C C . CYS A 1 383 ? 1.002 -8.290 44.460 1.00 91.62 383 CYS A C 1
ATOM 3069 O O . CYS A 1 383 ? 0.265 -8.918 43.701 1.00 91.62 383 CYS A O 1
ATOM 3071 N N . LYS A 1 384 ? 1.918 -8.884 45.233 1.00 92.56 384 LYS A N 1
ATOM 3072 C CA . LYS A 1 384 ? 2.181 -10.328 45.253 1.00 92.56 384 LYS A CA 1
ATOM 3073 C C . LYS A 1 384 ? 0.954 -11.162 45.641 1.00 92.56 384 LYS A C 1
ATOM 3075 O O . LYS A 1 384 ? 0.835 -12.286 45.169 1.00 92.56 384 LYS A O 1
ATOM 3080 N N . GLU A 1 385 ? 0.035 -10.634 46.453 1.00 90.88 385 GLU A N 1
ATOM 3081 C CA . GLU A 1 385 ? -1.190 -11.352 46.850 1.00 90.88 385 GLU A CA 1
ATOM 3082 C C . GLU A 1 385 ? -2.151 -11.592 45.669 1.00 90.88 385 GLU A C 1
ATOM 3084 O O . GLU A 1 385 ? -2.827 -12.625 45.602 1.00 90.88 385 GLU A O 1
ATOM 3089 N N . ASP A 1 386 ? -2.190 -10.649 44.725 1.00 91.81 386 ASP A N 1
ATOM 3090 C CA . ASP A 1 386 ? -3.140 -10.629 43.609 1.00 91.81 386 ASP A CA 1
ATOM 3091 C C . ASP A 1 386 ? -2.536 -11.095 42.276 1.00 91.81 386 ASP A C 1
ATOM 3093 O O . ASP A 1 386 ? -3.283 -11.531 41.391 1.00 91.81 386 ASP A O 1
ATOM 3097 N N . LEU A 1 387 ? -1.213 -11.004 42.116 1.00 95.00 387 LEU A N 1
ATOM 3098 C CA . LEU A 1 387 ? -0.509 -11.330 40.878 1.00 95.00 387 LEU A CA 1
ATOM 3099 C C . LEU A 1 387 ? -0.496 -12.846 40.625 1.00 95.00 387 LEU A C 1
ATOM 3101 O O . LEU A 1 387 ? 0.041 -13.630 41.404 1.00 95.00 387 LEU A O 1
ATOM 3105 N N . ARG A 1 388 ? -1.107 -13.273 39.516 1.00 96.00 388 ARG A N 1
ATOM 3106 C CA . ARG A 1 388 ? -1.329 -14.686 39.163 1.00 96.00 388 ARG A CA 1
ATOM 3107 C C . ARG A 1 388 ? -0.310 -15.255 38.190 1.00 96.00 388 ARG A C 1
ATOM 3109 O O . ARG A 1 388 ? -0.174 -16.473 38.131 1.00 96.00 388 ARG A O 1
ATOM 3116 N N . GLY A 1 389 ? 0.388 -14.409 37.441 1.00 96.12 389 GLY A N 1
ATOM 3117 C CA . GLY A 1 389 ? 1.453 -14.858 36.556 1.00 96.12 389 GLY A CA 1
ATOM 3118 C C . GLY A 1 389 ? 1.867 -13.841 35.503 1.00 96.12 389 GLY A C 1
ATOM 3119 O O . GLY A 1 389 ? 1.278 -12.763 35.379 1.00 96.12 389 GLY A O 1
ATOM 3120 N N . VAL A 1 390 ? 2.887 -14.225 34.742 1.00 97.25 390 VAL A N 1
ATOM 3121 C CA . VAL A 1 390 ? 3.455 -13.471 33.622 1.00 97.25 390 VAL A CA 1
ATOM 3122 C C . VAL A 1 390 ? 3.470 -14.325 32.354 1.00 97.25 390 VAL A C 1
ATOM 3124 O O . VAL A 1 390 ? 3.755 -15.519 32.411 1.00 97.25 390 VAL A O 1
ATOM 3127 N N . SER A 1 391 ? 3.164 -13.731 31.203 1.00 97.25 391 SER A N 1
ATOM 3128 C CA . SER A 1 391 ? 3.418 -14.327 29.887 1.00 97.25 391 SER A CA 1
ATOM 3129 C C . SER A 1 391 ? 4.554 -13.573 29.203 1.00 97.25 391 SER A C 1
ATOM 3131 O O . SER A 1 391 ? 4.398 -12.378 28.956 1.00 97.25 391 SER A O 1
ATOM 3133 N N . GLU A 1 392 ? 5.657 -14.259 28.902 1.00 94.25 392 GLU A N 1
ATOM 3134 C CA . GLU A 1 392 ? 6.878 -13.653 28.352 1.00 94.25 392 GLU A CA 1
ATOM 3135 C C . GLU A 1 392 ? 7.110 -14.064 26.892 1.00 94.25 392 GLU A C 1
ATOM 3137 O O . GLU A 1 392 ? 7.130 -15.255 26.555 1.00 94.25 392 GLU A O 1
ATOM 3142 N N . GLU A 1 393 ? 7.286 -13.066 26.025 1.00 88.56 393 GLU A N 1
ATOM 3143 C CA . GLU A 1 393 ? 7.342 -13.228 24.570 1.00 88.56 393 GLU A CA 1
ATOM 3144 C C . GLU A 1 393 ? 8.753 -13.495 24.014 1.00 88.56 393 GLU A C 1
ATOM 3146 O O . GLU A 1 393 ? 8.880 -14.049 22.917 1.00 88.56 393 GLU A O 1
ATOM 3151 N N . THR A 1 394 ? 9.825 -13.151 24.730 1.00 82.25 394 THR A N 1
ATOM 3152 C CA . THR A 1 394 ? 11.191 -13.175 24.176 1.00 82.25 394 THR A CA 1
ATOM 3153 C C . THR A 1 394 ? 12.106 -14.215 24.793 1.00 82.25 394 THR A C 1
ATOM 3155 O O . THR A 1 394 ? 12.017 -14.543 25.972 1.00 82.25 394 THR A O 1
ATOM 3158 N N . THR A 1 395 ? 13.073 -14.684 23.999 1.00 80.25 395 THR A N 1
ATOM 3159 C CA . THR A 1 395 ? 14.132 -15.592 24.462 1.00 80.25 395 THR A CA 1
ATOM 3160 C C . THR A 1 395 ? 14.857 -15.043 25.693 1.00 80.25 395 THR A C 1
ATOM 3162 O O . THR A 1 395 ? 15.186 -15.790 26.608 1.00 80.25 395 THR A O 1
ATOM 3165 N N . THR A 1 396 ? 15.109 -13.734 25.728 1.00 80.25 396 THR A N 1
ATOM 3166 C CA . THR A 1 396 ? 15.885 -13.105 26.795 1.00 80.25 396 THR A CA 1
ATOM 3167 C C . THR A 1 396 ? 15.101 -12.991 28.099 1.00 80.25 396 THR A C 1
ATOM 3169 O O . THR A 1 396 ? 15.638 -13.329 29.155 1.00 80.25 396 THR A O 1
ATOM 3172 N N . GLY A 1 397 ? 13.831 -12.583 28.043 1.00 87.12 397 GLY A N 1
ATOM 3173 C CA . GLY A 1 397 ? 12.972 -12.602 29.226 1.00 87.12 397 GLY A CA 1
ATOM 3174 C C . GLY A 1 397 ? 12.759 -14.026 29.750 1.00 87.12 397 GLY A C 1
ATOM 3175 O O . GLY A 1 397 ? 12.853 -14.258 30.953 1.00 87.12 397 GLY A O 1
ATOM 3176 N N . VAL A 1 398 ? 12.588 -15.008 28.856 1.00 89.19 398 VAL A N 1
ATOM 3177 C CA . VAL A 1 398 ? 12.489 -16.432 29.224 1.00 89.19 398 VAL A CA 1
ATOM 3178 C C . VAL A 1 398 ? 13.749 -16.917 29.941 1.00 89.19 398 VAL A C 1
ATOM 3180 O O . VAL A 1 398 ? 13.642 -17.593 30.960 1.00 89.19 398 VAL A O 1
ATOM 3183 N N . LEU A 1 399 ? 14.941 -16.535 29.470 1.00 86.50 399 LEU A N 1
ATOM 3184 C CA . LEU A 1 399 ? 16.196 -16.891 30.136 1.00 86.50 399 LEU A CA 1
ATOM 3185 C C . LEU A 1 399 ? 16.271 -16.311 31.557 1.00 86.50 399 LEU A C 1
ATOM 3187 O O . LEU A 1 399 ? 16.658 -17.020 32.482 1.00 86.50 399 LEU A O 1
ATOM 3191 N N . ARG A 1 400 ? 15.850 -15.053 31.753 1.00 87.44 400 ARG A N 1
ATOM 3192 C CA . ARG A 1 400 ? 15.770 -14.427 33.088 1.00 87.44 400 ARG A CA 1
ATOM 3193 C C . ARG A 1 400 ? 14.806 -15.178 34.012 1.00 87.44 400 ARG A C 1
ATOM 3195 O O . ARG A 1 400 ? 15.082 -15.323 35.201 1.00 87.44 400 ARG A O 1
ATOM 3202 N N . LEU A 1 401 ? 13.682 -15.655 33.477 1.00 92.25 401 LEU A N 1
ATOM 3203 C CA . LEU A 1 401 ? 12.699 -16.432 34.234 1.00 92.25 401 LEU A CA 1
ATOM 3204 C C . LEU A 1 401 ? 13.237 -17.818 34.612 1.00 92.25 401 LEU A C 1
ATOM 3206 O O . LEU A 1 401 ? 13.096 -18.206 35.768 1.00 92.25 401 LEU A O 1
ATOM 3210 N N . HIS A 1 402 ? 13.908 -18.518 33.692 1.00 89.88 402 HIS A N 1
ATOM 3211 C CA . HIS A 1 402 ? 14.565 -19.794 33.990 1.00 89.88 402 HIS A CA 1
ATOM 3212 C C . HIS A 1 402 ? 15.695 -19.643 35.004 1.00 89.88 402 HIS A C 1
ATOM 3214 O O . HIS A 1 402 ? 15.771 -20.435 35.933 1.00 89.88 402 HIS A O 1
ATOM 3220 N N . GLN A 1 403 ? 16.516 -18.595 34.900 1.00 89.19 403 GLN A N 1
ATOM 3221 C CA . GLN A 1 403 ? 17.551 -18.326 35.898 1.00 89.19 403 GLN A CA 1
ATOM 3222 C C . GLN A 1 403 ? 16.940 -18.186 37.301 1.00 89.19 403 GLN A C 1
ATOM 3224 O O . GLN A 1 403 ? 17.420 -18.785 38.259 1.00 89.19 403 GLN A O 1
ATOM 3229 N N . ARG A 1 404 ? 15.832 -17.448 37.428 1.00 91.81 404 ARG A N 1
ATOM 3230 C CA . ARG A 1 404 ? 15.120 -17.315 38.707 1.00 91.81 404 ARG A CA 1
ATOM 3231 C C . ARG A 1 404 ? 14.468 -18.617 39.166 1.00 91.81 404 ARG A C 1
ATOM 3233 O O . ARG A 1 404 ? 14.402 -18.866 40.366 1.00 91.81 404 ARG A O 1
ATOM 3240 N N . GLU A 1 405 ? 13.969 -19.438 38.248 1.00 92.69 405 GLU A N 1
ATOM 3241 C CA . GLU A 1 405 ? 13.439 -20.770 38.557 1.00 92.69 405 GLU A CA 1
ATOM 3242 C C . GLU A 1 405 ? 14.541 -21.686 39.113 1.00 92.69 405 GLU A C 1
ATOM 3244 O O . GLU A 1 405 ? 14.366 -22.276 40.178 1.00 92.69 405 GLU A O 1
ATOM 3249 N N . GLU A 1 406 ? 15.704 -21.730 38.459 1.00 92.31 406 GLU A N 1
ATOM 3250 C CA . GLU A 1 406 ? 16.886 -22.484 38.898 1.00 92.31 406 GLU A CA 1
ATOM 3251 C C . GLU A 1 406 ? 17.406 -21.998 40.261 1.00 92.31 406 GLU A C 1
ATOM 3253 O O . GLU A 1 406 ? 17.759 -22.801 41.129 1.00 92.31 406 GLU A O 1
ATOM 3258 N N . GLU A 1 407 ? 17.387 -20.684 40.489 1.00 92.94 407 GLU A N 1
ATOM 3259 C CA . GLU A 1 407 ? 17.742 -20.050 41.763 1.00 92.94 407 GLU A CA 1
ATOM 3260 C C . GLU A 1 407 ? 16.644 -20.183 42.842 1.00 92.94 407 GLU A C 1
ATOM 3262 O O . GLU A 1 407 ? 16.841 -19.737 43.972 1.00 92.94 407 GLU A O 1
ATOM 3267 N N . ASN A 1 408 ? 15.492 -20.796 42.532 1.00 91.56 408 ASN A N 1
ATOM 3268 C CA . ASN A 1 408 ? 14.297 -20.857 43.389 1.00 91.56 408 ASN A CA 1
ATOM 3269 C C . ASN A 1 408 ? 13.808 -19.475 43.877 1.00 91.56 408 ASN A C 1
ATOM 3271 O O . ASN A 1 408 ? 13.230 -19.349 44.959 1.00 91.56 408 ASN A O 1
ATOM 3275 N N . SER A 1 409 ? 14.037 -18.431 43.080 1.00 91.94 409 SER A N 1
ATOM 3276 C CA . SER A 1 409 ? 13.674 -17.038 43.362 1.00 91.94 409 SER A CA 1
ATOM 3277 C C . SER A 1 409 ? 12.487 -16.532 42.527 1.00 91.94 409 SER A C 1
ATOM 3279 O O . SER A 1 409 ? 12.075 -15.380 42.678 1.00 91.94 409 SER A O 1
ATOM 3281 N N . LEU A 1 410 ? 11.911 -17.372 41.658 1.00 94.69 410 LEU A N 1
ATOM 3282 C CA . LEU A 1 410 ? 10.724 -17.044 40.866 1.00 94.69 410 LEU A CA 1
ATOM 3283 C C . LEU A 1 410 ? 9.468 -16.982 41.757 1.00 94.69 410 LEU A C 1
ATOM 3285 O O . LEU A 1 410 ? 9.035 -17.982 42.326 1.00 94.69 410 LEU A O 1
ATOM 3289 N N . LEU A 1 411 ? 8.872 -15.793 41.877 1.00 93.19 411 LEU A N 1
ATOM 3290 C CA . LEU A 1 411 ? 7.780 -15.513 42.820 1.00 93.19 411 LEU A CA 1
ATOM 3291 C C . LEU A 1 411 ? 6.377 -15.740 42.245 1.00 93.19 411 LEU A C 1
ATOM 3293 O O . LEU A 1 411 ? 5.418 -15.820 43.014 1.00 93.19 411 LEU A O 1
ATOM 3297 N N . ILE A 1 412 ? 6.245 -15.809 40.919 1.00 93.12 412 ILE A N 1
ATOM 3298 C CA . ILE A 1 412 ? 4.971 -15.957 40.207 1.00 93.12 412 ILE A CA 1
ATOM 3299 C C . ILE A 1 412 ? 5.078 -16.992 39.079 1.00 93.12 412 ILE A C 1
ATOM 3301 O O . ILE A 1 412 ? 6.148 -17.129 38.488 1.00 93.12 412 ILE A O 1
ATOM 3305 N N . PRO A 1 413 ? 3.982 -17.686 38.723 1.00 95.62 413 PRO A N 1
ATOM 3306 C CA . PRO A 1 413 ? 3.956 -18.554 37.550 1.00 95.62 413 PRO A CA 1
ATOM 3307 C C . PRO A 1 413 ? 4.304 -17.795 36.265 1.00 95.62 413 PRO A C 1
ATOM 3309 O O . PRO A 1 413 ? 3.846 -16.668 36.063 1.00 95.62 413 PRO A O 1
ATOM 3312 N N . ALA A 1 414 ? 5.057 -18.435 35.373 1.00 95.94 414 ALA A N 1
ATOM 3313 C CA . ALA A 1 414 ? 5.442 -17.866 34.090 1.00 95.94 414 ALA A CA 1
ATOM 3314 C C . ALA A 1 414 ? 5.032 -18.771 32.922 1.00 95.94 414 ALA A C 1
ATOM 3316 O O . ALA A 1 414 ? 5.204 -19.988 32.970 1.00 95.94 414 ALA A O 1
ATOM 3317 N N . ILE A 1 415 ? 4.503 -18.168 31.859 1.00 96.56 415 ILE A N 1
ATOM 3318 C CA . ILE A 1 415 ? 4.240 -18.829 30.581 1.00 96.56 415 ILE A CA 1
ATOM 3319 C C . ILE A 1 415 ? 5.295 -18.358 29.585 1.00 96.56 415 ILE A C 1
ATOM 3321 O O . ILE A 1 415 ? 5.339 -17.183 29.218 1.00 96.56 415 ILE A O 1
ATOM 3325 N N . ASN A 1 416 ? 6.111 -19.299 29.119 1.00 94.56 416 ASN A N 1
ATOM 3326 C CA . ASN A 1 416 ? 7.042 -19.094 28.018 1.00 94.56 416 ASN A CA 1
ATOM 3327 C C . ASN A 1 416 ? 6.263 -19.091 26.692 1.00 94.56 416 ASN A C 1
ATOM 3329 O O . ASN A 1 416 ? 5.909 -20.142 26.153 1.00 94.56 416 ASN A O 1
ATOM 3333 N N . VAL A 1 417 ? 5.963 -17.896 26.180 1.00 91.88 417 VAL A N 1
ATOM 3334 C CA . VAL A 1 417 ? 5.300 -17.725 24.881 1.00 91.88 417 VAL A CA 1
ATOM 3335 C C . VAL A 1 417 ? 6.318 -17.842 23.748 1.00 91.88 417 VAL A C 1
ATOM 3337 O O . VAL A 1 417 ? 5.978 -18.376 22.689 1.00 91.88 417 VAL A O 1
ATOM 3340 N N . ASN A 1 418 ? 7.565 -17.407 23.972 1.00 85.06 418 ASN A N 1
ATOM 3341 C CA . ASN A 1 418 ? 8.628 -17.417 22.966 1.00 85.06 418 ASN A CA 1
ATOM 3342 C C . ASN A 1 418 ? 8.805 -18.787 22.298 1.00 85.06 418 ASN A C 1
ATOM 3344 O O . ASN A 1 418 ? 8.868 -18.871 21.070 1.00 85.06 418 ASN A O 1
ATOM 3348 N N . ASP A 1 419 ? 8.833 -19.855 23.094 1.00 85.81 419 ASP A N 1
ATOM 3349 C CA . ASP A 1 419 ? 9.126 -21.211 22.620 1.00 85.81 419 ASP A CA 1
ATOM 3350 C C . ASP A 1 419 ? 7.907 -21.934 22.041 1.00 85.81 419 ASP A C 1
ATOM 3352 O O . ASP A 1 419 ? 8.012 -23.063 21.552 1.00 85.81 419 ASP A O 1
ATOM 3356 N N . SER A 1 420 ? 6.755 -21.259 21.976 1.00 86.75 420 SER A N 1
ATOM 3357 C CA . SER A 1 420 ? 5.674 -21.704 21.102 1.00 86.75 420 SER A CA 1
ATOM 3358 C C . SER A 1 420 ? 6.194 -21.787 19.666 1.00 86.75 420 SER A C 1
ATOM 3360 O O . SER A 1 420 ? 6.841 -20.865 19.159 1.00 86.75 420 SER A O 1
ATOM 3362 N N . VAL A 1 421 ? 5.899 -22.888 18.969 1.00 77.69 421 VAL A N 1
ATOM 3363 C CA . VAL A 1 421 ? 6.371 -23.111 17.588 1.00 77.69 421 VAL A CA 1
ATOM 3364 C C . VAL A 1 421 ? 5.925 -21.973 16.667 1.00 77.69 421 VAL A C 1
ATOM 3366 O O . VAL A 1 421 ? 6.704 -21.473 15.859 1.00 77.69 421 VAL A O 1
ATOM 3369 N N . THR A 1 422 ? 4.683 -21.521 16.832 1.00 77.19 422 THR A N 1
ATOM 3370 C CA . THR A 1 422 ? 4.084 -20.415 16.075 1.00 77.19 422 THR A CA 1
ATOM 3371 C C . THR A 1 422 ? 4.681 -19.047 16.400 1.00 77.19 422 THR A C 1
ATOM 3373 O O . THR A 1 422 ? 4.474 -18.122 15.624 1.00 77.19 422 THR A O 1
ATOM 3376 N N . LYS A 1 423 ? 5.444 -18.910 17.491 1.00 82.62 423 LYS A N 1
ATOM 3377 C CA . LYS A 1 423 ? 6.184 -17.691 17.829 1.00 82.62 423 LYS A CA 1
ATOM 3378 C C . LYS A 1 423 ? 7.622 -17.812 17.336 1.00 82.62 423 LYS A C 1
ATOM 3380 O O . LYS A 1 423 ? 7.994 -17.161 16.362 1.00 82.62 423 LYS A O 1
ATOM 3385 N N . SER A 1 424 ? 8.413 -18.700 17.934 1.00 75.00 424 SER A N 1
ATOM 3386 C CA . SER A 1 424 ? 9.850 -18.844 17.655 1.00 75.00 424 SER A CA 1
ATOM 3387 C C . SER A 1 424 ? 10.195 -19.081 16.178 1.00 75.00 424 SER A C 1
ATOM 3389 O O . SER A 1 424 ? 11.226 -18.593 15.709 1.00 75.00 424 SER A O 1
ATOM 3391 N N . LYS A 1 425 ? 9.369 -19.823 15.424 1.00 74.25 425 LYS A N 1
ATOM 3392 C CA . LYS A 1 425 ? 9.629 -20.132 14.004 1.00 74.25 425 LYS A CA 1
ATOM 3393 C C . LYS A 1 425 ? 9.037 -19.131 13.022 1.00 74.25 425 LYS A C 1
ATOM 3395 O O . LYS A 1 425 ? 9.409 -19.185 11.854 1.00 74.25 425 LYS A O 1
ATOM 3400 N N . PHE A 1 426 ? 8.168 -18.229 13.471 1.00 72.06 426 PHE A N 1
ATOM 3401 C CA . PHE A 1 426 ? 7.565 -17.218 12.605 1.00 72.06 426 PHE A CA 1
ATOM 3402 C C . PHE A 1 426 ? 8.103 -15.828 12.903 1.00 72.06 426 PHE A C 1
ATOM 3404 O O . PHE A 1 426 ? 8.726 -15.233 12.029 1.00 72.06 426 PHE A O 1
ATOM 3411 N N . ASP A 1 427 ? 7.920 -15.341 14.127 1.00 77.12 427 ASP A N 1
ATOM 3412 C CA . ASP A 1 427 ? 8.334 -13.995 14.522 1.00 77.12 427 ASP A CA 1
ATOM 3413 C C . ASP A 1 427 ? 9.858 -13.842 14.417 1.00 77.12 427 ASP A C 1
ATOM 3415 O O . ASP A 1 427 ? 10.361 -13.065 13.605 1.00 77.12 427 ASP A O 1
ATOM 3419 N N . ASN A 1 428 ? 10.611 -14.694 15.119 1.00 78.44 428 ASN A N 1
ATOM 3420 C CA . ASN A 1 428 ? 12.068 -14.565 15.162 1.00 78.44 428 ASN A CA 1
ATOM 3421 C C . ASN A 1 428 ? 12.718 -14.853 13.794 1.00 78.44 428 ASN A C 1
ATOM 3423 O O . ASN A 1 428 ? 13.739 -14.263 13.473 1.00 78.44 428 ASN A O 1
ATOM 3427 N N . LEU A 1 429 ? 12.163 -15.762 12.983 1.00 80.19 429 LEU A N 1
ATOM 3428 C CA . LEU A 1 429 ? 12.744 -16.126 11.683 1.00 80.19 429 LEU A CA 1
ATOM 3429 C C . LEU A 1 429 ? 12.237 -15.221 10.553 1.00 80.19 429 LEU A C 1
ATOM 3431 O O . LEU A 1 429 ? 13.013 -14.495 9.934 1.00 80.19 429 LEU A O 1
ATOM 3435 N N . TYR A 1 430 ? 10.938 -15.275 10.257 1.00 77.50 430 TYR A N 1
ATOM 3436 C CA . TYR A 1 430 ? 10.353 -14.542 9.134 1.00 77.50 430 TYR A CA 1
ATOM 3437 C C . TYR A 1 430 ? 10.185 -13.057 9.446 1.00 77.50 430 TYR A C 1
ATOM 3439 O O . TYR A 1 430 ? 10.441 -12.232 8.572 1.00 77.50 430 TYR A O 1
ATOM 3447 N N . GLY A 1 431 ? 9.847 -12.701 10.689 1.00 77.62 431 GLY A N 1
ATOM 3448 C CA . GLY A 1 431 ? 9.778 -11.304 11.118 1.00 77.62 431 GLY A CA 1
ATOM 3449 C C . GLY A 1 431 ? 11.123 -10.597 10.951 1.00 77.62 431 GLY A C 1
ATOM 3450 O O . GLY A 1 431 ? 11.190 -9.546 10.308 1.00 77.62 431 GLY A O 1
ATOM 3451 N N . CYS A 1 432 ? 12.219 -11.194 11.431 1.00 82.94 432 CYS A N 1
ATOM 3452 C CA . CYS A 1 432 ? 13.564 -10.631 11.250 1.00 82.94 432 CYS A CA 1
ATOM 3453 C C . CYS A 1 432 ? 14.025 -10.646 9.785 1.00 82.94 432 CYS A C 1
ATOM 3455 O O . CYS A 1 432 ? 14.715 -9.717 9.360 1.00 82.94 432 CYS A O 1
ATOM 3457 N N . ARG A 1 433 ? 13.603 -11.639 8.985 1.00 87.19 433 ARG A N 1
ATOM 3458 C CA . ARG A 1 433 ? 13.896 -11.679 7.543 1.00 87.19 433 ARG A CA 1
ATOM 3459 C C . ARG A 1 433 ? 13.343 -10.458 6.804 1.00 87.19 433 ARG A C 1
ATOM 3461 O O . ARG A 1 433 ? 14.044 -9.885 5.974 1.00 87.19 433 ARG A O 1
ATOM 3468 N N . GLU A 1 434 ? 12.126 -10.034 7.119 1.00 81.75 434 GLU A N 1
ATOM 3469 C CA . GLU A 1 434 ? 11.514 -8.860 6.484 1.00 81.75 434 GLU A CA 1
ATOM 3470 C C . GLU A 1 434 ? 12.034 -7.540 7.082 1.00 81.75 434 GLU A C 1
ATOM 3472 O O . GLU A 1 434 ? 12.336 -6.584 6.368 1.00 81.75 434 GLU A O 1
ATOM 3477 N N . SER A 1 435 ? 12.171 -7.474 8.407 1.00 82.44 435 SER A N 1
ATOM 3478 C CA . SER A 1 435 ? 12.401 -6.211 9.122 1.00 82.44 435 SER A CA 1
ATOM 3479 C C . SER A 1 435 ? 13.865 -5.768 9.219 1.00 82.44 435 SER A C 1
ATOM 3481 O O . SER A 1 435 ? 14.111 -4.560 9.286 1.00 82.44 435 SER A O 1
ATOM 3483 N N . LEU A 1 436 ? 14.841 -6.688 9.195 1.00 90.69 436 LEU A N 1
ATOM 3484 C CA . LEU A 1 436 ? 16.266 -6.334 9.257 1.00 90.69 436 LEU A CA 1
ATOM 3485 C C . LEU A 1 436 ? 16.647 -5.384 8.122 1.00 90.69 436 LEU A C 1
ATOM 3487 O O . LEU A 1 436 ? 17.215 -4.309 8.333 1.00 90.69 436 LEU A O 1
ATOM 3491 N N . ILE A 1 437 ? 16.362 -5.819 6.896 1.00 90.81 437 ILE A N 1
ATOM 3492 C CA . ILE A 1 437 ? 16.797 -5.119 5.695 1.00 90.81 437 ILE A CA 1
ATOM 3493 C C . ILE A 1 437 ? 16.074 -3.787 5.532 1.00 90.81 437 ILE A C 1
ATOM 3495 O O . ILE A 1 437 ? 16.689 -2.814 5.098 1.00 90.81 437 ILE A O 1
ATOM 3499 N N . ASP A 1 438 ? 14.805 -3.723 5.939 1.00 83.88 438 ASP A N 1
ATOM 3500 C CA . ASP A 1 438 ? 14.034 -2.486 6.002 1.00 83.88 438 ASP A CA 1
ATOM 3501 C C . ASP A 1 438 ? 14.701 -1.479 6.955 1.00 83.88 438 ASP A C 1
ATOM 3503 O O . ASP A 1 438 ? 14.955 -0.339 6.567 1.00 83.88 438 ASP A O 1
ATOM 3507 N N . GLY A 1 439 ? 15.097 -1.912 8.159 1.00 85.69 439 GLY A N 1
ATOM 3508 C CA . GLY A 1 439 ? 15.827 -1.080 9.121 1.00 85.69 439 GLY A CA 1
ATOM 3509 C C . GLY A 1 439 ? 17.144 -0.531 8.563 1.00 85.69 439 GLY A C 1
ATOM 3510 O O . GLY A 1 439 ? 17.372 0.681 8.586 1.00 85.69 439 GLY A O 1
ATOM 3511 N N . ILE A 1 440 ? 17.985 -1.396 7.983 1.00 91.38 440 ILE A N 1
ATOM 3512 C CA . ILE A 1 440 ? 19.267 -0.989 7.377 1.00 91.38 440 ILE A CA 1
ATOM 3513 C C . ILE A 1 440 ? 19.040 -0.005 6.220 1.00 91.38 440 ILE A C 1
ATOM 3515 O O . ILE A 1 440 ? 19.730 1.017 6.130 1.00 91.38 440 ILE A O 1
ATOM 3519 N N . LYS A 1 441 ? 18.065 -0.278 5.343 1.00 89.62 441 LYS A N 1
ATOM 3520 C CA . LYS A 1 441 ? 17.755 0.579 4.192 1.00 89.62 441 LYS A CA 1
ATOM 3521 C C . LYS A 1 441 ? 17.213 1.932 4.619 1.00 89.62 441 LYS A C 1
ATOM 3523 O O . LYS A 1 441 ? 17.739 2.938 4.168 1.00 89.62 441 LYS A O 1
ATOM 3528 N N . ARG A 1 442 ? 16.247 1.995 5.536 1.00 80.56 442 ARG A N 1
ATOM 3529 C CA . ARG A 1 442 ? 15.738 3.282 6.041 1.00 80.56 442 ARG A CA 1
ATOM 3530 C C . ARG A 1 442 ? 16.821 4.090 6.742 1.00 80.56 442 ARG A C 1
ATOM 3532 O O . ARG A 1 442 ? 16.836 5.317 6.641 1.00 80.56 442 ARG A O 1
ATOM 3539 N N . ALA A 1 443 ? 17.734 3.426 7.444 1.00 85.06 443 ALA A N 1
ATOM 3540 C CA . ALA A 1 443 ? 18.833 4.091 8.121 1.00 85.06 443 ALA A CA 1
ATOM 3541 C C . ALA A 1 443 ? 19.852 4.691 7.143 1.00 85.06 443 ALA A C 1
ATOM 3543 O O . ALA A 1 443 ? 20.272 5.834 7.326 1.00 85.06 443 ALA A O 1
ATOM 3544 N N . THR A 1 444 ? 20.247 3.940 6.115 1.00 87.56 444 THR A N 1
ATOM 3545 C CA . THR A 1 444 ? 21.482 4.229 5.363 1.00 87.56 444 THR A CA 1
ATOM 3546 C C . THR A 1 444 ? 21.312 4.348 3.852 1.00 87.56 444 THR A C 1
ATOM 3548 O O . THR A 1 444 ? 22.236 4.813 3.191 1.00 87.56 444 THR A O 1
ATOM 3551 N N . ASP A 1 445 ? 20.180 3.901 3.300 1.00 88.50 445 ASP A N 1
ATOM 3552 C CA . ASP A 1 445 ? 19.909 3.763 1.860 1.00 88.50 445 ASP A CA 1
ATOM 3553 C C . ASP A 1 445 ? 20.999 2.981 1.097 1.00 88.50 445 ASP A C 1
ATOM 3555 O O . ASP A 1 445 ? 21.122 3.056 -0.127 1.00 88.50 445 ASP A O 1
ATOM 3559 N N . VAL A 1 446 ? 21.805 2.198 1.821 1.00 91.25 446 VAL A N 1
ATOM 3560 C CA . VAL A 1 446 ? 22.996 1.559 1.272 1.00 91.25 446 VAL A CA 1
ATOM 3561 C C . VAL A 1 446 ? 22.625 0.428 0.306 1.00 91.25 446 VAL A C 1
ATOM 3563 O O . VAL A 1 446 ? 21.682 -0.346 0.518 1.00 91.25 446 VAL A O 1
ATOM 3566 N N . MET A 1 447 ? 23.405 0.298 -0.768 1.00 94.19 447 MET A N 1
ATOM 3567 C CA . MET A 1 447 ? 23.355 -0.878 -1.634 1.00 94.19 447 MET A CA 1
ATOM 3568 C C . MET A 1 447 ? 23.864 -2.103 -0.869 1.00 94.19 447 MET A C 1
ATOM 3570 O O . MET A 1 447 ? 24.930 -2.059 -0.263 1.00 94.19 447 MET A O 1
ATOM 3574 N N . ILE A 1 448 ? 23.098 -3.193 -0.915 1.00 96.81 448 ILE A N 1
ATOM 3575 C CA . ILE A 1 448 ? 23.387 -4.439 -0.187 1.00 96.81 448 ILE A CA 1
ATOM 3576 C C . ILE A 1 448 ? 24.084 -5.454 -1.098 1.00 96.81 448 ILE A C 1
ATOM 3578 O O . ILE A 1 448 ? 24.997 -6.154 -0.666 1.00 96.81 448 ILE A O 1
ATOM 3582 N N . ALA A 1 449 ? 23.693 -5.491 -2.375 1.00 95.62 449 ALA A N 1
ATOM 3583 C CA . ALA A 1 449 ? 24.279 -6.384 -3.363 1.00 95.62 449 ALA A CA 1
ATOM 3584 C C . ALA A 1 449 ? 25.796 -6.171 -3.479 1.00 95.62 449 ALA A C 1
ATOM 3586 O O . ALA A 1 449 ? 26.270 -5.039 -3.591 1.00 95.62 449 ALA A O 1
ATOM 3587 N N . GLY A 1 450 ? 26.550 -7.270 -3.435 1.00 92.31 450 GLY A N 1
ATOM 3588 C CA . GLY A 1 450 ? 28.012 -7.274 -3.502 1.00 92.31 450 GLY A CA 1
ATOM 3589 C C . GLY A 1 450 ? 28.729 -6.917 -2.195 1.00 92.31 450 GLY A C 1
ATOM 3590 O O . GLY A 1 450 ? 29.946 -7.084 -2.125 1.00 92.31 450 GLY A O 1
ATOM 3591 N N . LYS A 1 451 ? 28.019 -6.471 -1.147 1.00 97.12 451 LYS A N 1
ATOM 3592 C CA . LYS A 1 451 ? 28.635 -6.204 0.161 1.00 97.12 451 LYS A CA 1
ATOM 3593 C C . LYS A 1 451 ? 28.922 -7.481 0.928 1.00 97.12 451 LYS A C 1
ATOM 3595 O O . LYS A 1 451 ? 28.177 -8.456 0.845 1.00 97.12 451 LYS A O 1
ATOM 3600 N N . THR A 1 452 ? 29.988 -7.448 1.718 1.00 98.19 452 THR A N 1
ATOM 3601 C CA . THR A 1 452 ? 30.289 -8.495 2.694 1.00 98.19 452 THR A CA 1
ATOM 3602 C C . THR A 1 452 ? 29.586 -8.169 4.001 1.00 98.19 452 THR A C 1
ATOM 3604 O O . THR A 1 452 ? 29.807 -7.098 4.566 1.00 98.19 452 THR A O 1
ATOM 3607 N N . VAL A 1 453 ? 28.750 -9.083 4.485 1.00 98.31 453 VAL A N 1
ATOM 3608 C CA . VAL A 1 453 ? 27.957 -8.877 5.700 1.00 98.31 453 VAL A CA 1
ATOM 3609 C C . VAL A 1 453 ? 28.241 -9.988 6.692 1.00 98.31 453 VAL A C 1
ATOM 3611 O O . VAL A 1 453 ? 28.166 -11.161 6.334 1.00 98.31 453 VAL A O 1
ATOM 3614 N N . VAL A 1 454 ? 28.556 -9.619 7.929 1.00 98.50 454 VAL A N 1
ATOM 3615 C CA . VAL A 1 454 ? 28.770 -10.564 9.026 1.00 98.50 454 VAL A CA 1
ATOM 3616 C C . VAL A 1 454 ? 27.532 -10.568 9.908 1.00 98.50 454 VAL A C 1
ATOM 3618 O O . VAL A 1 454 ? 27.151 -9.528 10.444 1.00 98.50 454 VAL A O 1
ATOM 3621 N N . VAL A 1 455 ? 26.909 -11.734 10.051 1.00 98.31 455 VAL A N 1
ATOM 3622 C CA . VAL A 1 455 ? 25.808 -11.972 10.989 1.00 98.31 455 VAL A CA 1
ATOM 3623 C C . VAL A 1 455 ? 26.357 -12.784 12.161 1.00 98.31 455 VAL A C 1
ATOM 3625 O O . VAL A 1 455 ? 26.816 -13.913 11.984 1.00 98.31 455 VAL A O 1
ATOM 3628 N N . CYS A 1 456 ? 26.346 -12.198 13.354 1.00 97.50 456 CYS A N 1
ATOM 3629 C CA . CYS A 1 456 ? 26.792 -12.847 14.581 1.00 97.50 456 CYS A CA 1
ATOM 3630 C C . CYS A 1 456 ? 25.601 -13.537 15.255 1.00 97.50 456 CYS A C 1
ATOM 3632 O O . CYS A 1 456 ? 24.664 -12.861 15.674 1.00 97.50 456 CYS A O 1
ATOM 3634 N N . GLY A 1 457 ? 25.654 -14.864 15.366 1.00 95.69 457 GLY A N 1
ATOM 3635 C CA . GLY A 1 457 ? 24.569 -15.728 15.834 1.00 95.69 457 GLY A CA 1
ATOM 3636 C C . GLY A 1 457 ? 23.763 -16.322 14.677 1.00 95.69 457 GLY A C 1
ATOM 3637 O O . GLY A 1 457 ? 23.380 -15.611 13.748 1.00 95.69 457 GLY A O 1
ATOM 3638 N N . TYR A 1 458 ? 23.486 -17.632 14.728 1.00 96.88 458 TYR A N 1
ATOM 3639 C CA . TYR A 1 458 ? 22.705 -18.349 13.703 1.00 96.88 458 TYR A CA 1
ATOM 3640 C C . TYR A 1 458 ? 21.518 -19.129 14.288 1.00 96.88 458 TYR A C 1
ATOM 3642 O O . TYR A 1 458 ? 21.087 -20.162 13.765 1.00 96.88 458 TYR A O 1
ATOM 3650 N N . GLY A 1 459 ? 20.939 -18.592 15.366 1.00 90.00 459 GLY A N 1
ATOM 3651 C CA . GLY A 1 459 ? 19.619 -18.978 15.870 1.00 90.00 459 GLY A CA 1
ATOM 3652 C C . GLY A 1 459 ? 18.488 -18.607 14.896 1.00 90.00 459 GLY A C 1
ATOM 3653 O O . GLY A 1 459 ? 18.727 -18.296 13.731 1.00 90.00 459 GLY A O 1
ATOM 3654 N N . ASN A 1 460 ? 17.228 -18.621 15.346 1.00 87.38 460 ASN A N 1
ATOM 3655 C CA . ASN A 1 460 ? 16.094 -18.288 14.463 1.00 87.38 460 ASN A CA 1
ATOM 3656 C C . ASN A 1 460 ? 16.214 -16.860 13.876 1.00 87.38 460 ASN A C 1
ATOM 3658 O O . ASN A 1 460 ? 16.019 -16.694 12.675 1.00 87.38 460 ASN A O 1
ATOM 3662 N N . VAL A 1 461 ? 16.628 -15.874 14.687 1.00 88.94 461 VAL A N 1
ATOM 3663 C CA . VAL A 1 461 ? 16.887 -14.487 14.244 1.00 88.94 461 VAL A CA 1
ATOM 3664 C C . VAL A 1 461 ? 18.002 -14.443 13.203 1.00 88.94 461 VAL A C 1
ATOM 3666 O O . VAL A 1 461 ? 17.790 -13.984 12.083 1.00 88.94 461 VAL A O 1
ATOM 3669 N N . GLY A 1 462 ? 19.173 -14.995 13.534 1.00 95.00 462 GLY A N 1
ATOM 3670 C CA . GLY A 1 462 ? 20.332 -15.035 12.641 1.00 95.00 462 GLY A CA 1
ATOM 3671 C C . GLY A 1 462 ? 20.052 -15.696 11.287 1.00 95.00 462 GLY A C 1
ATOM 3672 O O . GLY A 1 462 ? 20.463 -15.169 10.252 1.00 95.00 462 GLY A O 1
ATOM 3673 N N . LYS A 1 463 ? 19.281 -16.792 11.272 1.00 95.62 463 LYS A N 1
ATOM 3674 C CA . LYS A 1 463 ? 18.812 -17.444 10.037 1.00 95.62 463 LYS A CA 1
ATOM 3675 C C . LYS A 1 463 ? 17.974 -16.494 9.176 1.00 95.62 463 LYS A C 1
ATOM 3677 O O . LYS A 1 463 ? 18.218 -16.375 7.977 1.00 95.62 463 LYS A O 1
ATOM 3682 N N . GLY A 1 464 ? 17.029 -15.774 9.782 1.00 92.00 464 GLY A N 1
ATOM 3683 C CA . GLY A 1 464 ? 16.185 -14.801 9.081 1.00 92.00 464 GLY A CA 1
ATOM 3684 C C . GLY A 1 464 ? 17.010 -13.667 8.476 1.00 92.00 464 GLY A C 1
ATOM 3685 O O . GLY A 1 464 ? 16.872 -13.342 7.294 1.00 92.00 464 GLY A O 1
ATOM 3686 N N . CYS A 1 465 ? 17.944 -13.133 9.263 1.00 96.44 465 CYS A N 1
ATOM 3687 C CA . CYS A 1 465 ? 18.895 -12.106 8.849 1.00 96.44 465 CYS A CA 1
ATOM 3688 C C . CYS A 1 465 ? 19.738 -12.547 7.646 1.00 96.44 465 CYS A C 1
ATOM 3690 O O . CYS A 1 465 ? 19.824 -11.838 6.641 1.00 96.44 465 CYS A O 1
ATOM 3692 N N . ALA A 1 466 ? 20.333 -13.738 7.728 1.00 97.25 466 ALA A N 1
ATOM 3693 C CA . ALA A 1 466 ? 21.189 -14.286 6.685 1.00 97.25 466 ALA A CA 1
ATOM 3694 C C . ALA A 1 466 ? 20.427 -14.559 5.380 1.00 97.25 466 ALA A C 1
ATOM 3696 O O . ALA A 1 466 ? 20.945 -14.282 4.292 1.00 97.25 466 ALA A O 1
ATOM 3697 N N . GLN A 1 467 ? 19.191 -15.061 5.470 1.00 95.19 467 GLN A N 1
ATOM 3698 C CA . GLN A 1 467 ? 18.319 -15.264 4.311 1.00 95.19 467 GLN A CA 1
ATOM 3699 C C . GLN A 1 467 ? 17.962 -13.934 3.642 1.00 95.19 467 GLN A C 1
ATOM 3701 O O . GLN A 1 467 ? 18.084 -13.810 2.423 1.00 95.19 467 GLN A O 1
ATOM 3706 N N . SER A 1 468 ? 17.593 -12.924 4.435 1.00 93.88 468 SER A N 1
ATOM 3707 C CA . SER A 1 468 ? 17.248 -11.584 3.946 1.00 93.88 468 SER A CA 1
ATOM 3708 C C . SER A 1 468 ? 18.402 -10.945 3.177 1.00 93.88 468 SER A C 1
ATOM 3710 O O . SER A 1 468 ? 18.280 -10.591 2.004 1.00 93.88 468 SER A O 1
ATOM 3712 N N . LEU A 1 469 ? 19.574 -10.872 3.809 1.00 97.19 469 LEU A N 1
ATOM 3713 C CA . LEU A 1 469 ? 20.753 -10.227 3.238 1.00 97.19 469 LEU A CA 1
ATOM 3714 C C . LEU A 1 469 ? 21.250 -10.948 1.978 1.00 97.19 469 LEU A C 1
ATOM 3716 O O . LEU A 1 469 ? 21.598 -10.294 0.992 1.00 97.19 469 LEU A O 1
ATOM 3720 N N . ARG A 1 470 ? 21.226 -12.288 1.968 1.00 96.38 470 ARG A N 1
ATOM 3721 C CA . ARG A 1 470 ? 21.564 -13.075 0.776 1.00 96.38 470 ARG A CA 1
ATOM 3722 C C . ARG A 1 470 ? 20.571 -12.851 -0.362 1.00 96.38 470 ARG A C 1
ATOM 3724 O O . ARG A 1 470 ? 21.004 -12.735 -1.505 1.00 96.38 470 ARG A O 1
ATOM 3731 N N . GLY A 1 471 ? 19.275 -12.740 -0.063 1.00 92.25 471 GLY A N 1
ATOM 3732 C CA . GLY A 1 471 ? 18.237 -12.416 -1.049 1.00 92.25 471 GLY A CA 1
ATOM 3733 C C . GLY A 1 471 ? 18.471 -11.073 -1.752 1.00 92.25 471 GLY A C 1
ATOM 3734 O O . GLY A 1 471 ? 18.155 -10.926 -2.928 1.00 92.25 471 GLY A O 1
ATOM 3735 N N . TYR A 1 472 ? 19.122 -10.125 -1.072 1.00 94.62 472 TYR A N 1
ATOM 3736 C CA . TYR A 1 472 ? 19.561 -8.846 -1.642 1.00 94.62 472 TYR A CA 1
ATOM 3737 C C . TYR A 1 472 ? 20.951 -8.888 -2.307 1.00 94.62 472 TYR A C 1
ATOM 3739 O O . TYR A 1 472 ? 21.487 -7.840 -2.671 1.00 94.62 472 TYR A O 1
ATOM 3747 N N . GLY A 1 473 ? 21.545 -10.072 -2.480 1.00 93.62 473 GLY A N 1
ATOM 3748 C CA . GLY A 1 473 ? 22.822 -10.266 -3.168 1.00 93.62 473 GLY A CA 1
ATOM 3749 C C . GLY A 1 473 ? 24.067 -9.984 -2.320 1.00 93.62 473 GLY A C 1
ATOM 3750 O O . GLY A 1 473 ? 25.137 -9.754 -2.888 1.00 93.62 473 GLY A O 1
ATOM 3751 N N . ALA A 1 474 ? 23.960 -9.954 -0.987 1.00 97.25 474 ALA A N 1
ATOM 3752 C CA . ALA A 1 474 ? 25.125 -9.827 -0.112 1.00 97.25 474 ALA A CA 1
ATOM 3753 C C . ALA A 1 474 ? 25.924 -11.138 -0.011 1.00 97.25 474 ALA A C 1
ATOM 3755 O O . ALA A 1 474 ? 25.363 -12.237 -0.005 1.00 97.25 474 ALA A O 1
ATOM 3756 N N . ARG A 1 475 ? 27.243 -11.018 0.174 1.00 97.75 475 ARG A N 1
ATOM 3757 C CA . ARG A 1 475 ? 28.110 -12.119 0.609 1.00 97.75 475 ARG A CA 1
ATOM 3758 C C . ARG A 1 475 ? 28.030 -12.233 2.130 1.00 97.75 475 ARG A C 1
ATOM 3760 O O . ARG A 1 475 ? 28.709 -11.500 2.846 1.00 97.75 475 ARG A O 1
ATOM 3767 N N . VAL A 1 476 ? 27.181 -13.137 2.609 1.00 98.31 476 VAL A N 1
ATOM 3768 C CA . VAL A 1 476 ? 26.917 -13.321 4.042 1.00 98.31 476 VAL A CA 1
ATOM 3769 C C . VAL A 1 476 ? 27.917 -14.298 4.670 1.00 98.31 476 VAL A C 1
ATOM 3771 O O . VAL A 1 476 ? 28.157 -15.386 4.143 1.00 98.31 476 VAL A O 1
ATOM 3774 N N . ILE A 1 477 ? 28.482 -13.900 5.807 1.00 98.50 477 ILE A N 1
ATOM 3775 C CA . ILE A 1 477 ? 29.367 -14.686 6.669 1.00 98.50 477 ILE A CA 1
ATOM 3776 C C . ILE A 1 477 ? 28.704 -14.795 8.040 1.00 98.50 477 ILE A C 1
ATOM 3778 O O . ILE A 1 477 ? 28.185 -13.807 8.555 1.00 98.50 477 ILE A O 1
ATOM 3782 N N . ILE A 1 478 ? 28.737 -15.980 8.635 1.00 98.50 478 ILE A N 1
ATOM 3783 C CA . ILE A 1 478 ? 28.173 -16.254 9.952 1.00 98.50 478 ILE A CA 1
ATOM 3784 C C . ILE A 1 478 ? 29.291 -16.371 10.988 1.00 98.50 478 ILE A C 1
ATOM 3786 O O . ILE A 1 478 ? 30.298 -17.031 10.741 1.00 98.50 478 ILE A O 1
ATOM 3790 N N . SER A 1 479 ? 29.102 -15.764 12.157 1.00 97.75 479 SER A N 1
ATOM 3791 C CA . SER A 1 479 ? 29.912 -16.037 13.349 1.00 97.75 479 SER A CA 1
ATOM 3792 C C . SER A 1 479 ? 29.053 -16.787 14.359 1.00 97.75 479 SER A C 1
ATOM 3794 O O . SER A 1 479 ? 28.013 -16.275 14.765 1.00 97.75 479 SER A O 1
ATOM 3796 N N . GLU A 1 480 ? 29.478 -17.983 14.762 1.00 96.88 480 GLU A N 1
ATOM 3797 C CA . GLU A 1 480 ? 28.750 -18.839 15.704 1.00 96.88 480 GLU A CA 1
ATOM 3798 C C . GLU A 1 480 ? 29.706 -19.539 16.676 1.00 96.88 480 GLU A C 1
ATOM 3800 O O . GLU A 1 480 ? 30.786 -19.982 16.283 1.00 96.88 480 GLU A O 1
ATOM 3805 N N . SER A 1 481 ? 29.275 -19.649 17.929 1.00 92.94 481 SER A N 1
ATOM 3806 C CA . SER A 1 481 ? 29.818 -20.512 18.971 1.00 92.94 481 SER A CA 1
ATOM 3807 C C . SER A 1 481 ? 29.164 -21.899 19.012 1.00 92.94 481 SER A C 1
ATOM 3809 O O . SER A 1 481 ? 29.837 -22.861 19.375 1.00 92.94 481 SER A O 1
ATOM 3811 N N . ASP A 1 482 ? 27.880 -22.029 18.654 1.00 90.62 482 ASP A N 1
ATOM 3812 C CA . ASP A 1 482 ? 27.178 -23.317 18.641 1.00 90.62 482 ASP A CA 1
ATOM 3813 C C . ASP A 1 482 ? 27.536 -24.109 17.363 1.00 90.62 482 ASP A C 1
ATOM 3815 O O . ASP A 1 482 ? 27.281 -23.642 16.243 1.00 90.62 482 ASP A O 1
ATOM 3819 N N . PRO A 1 483 ? 28.107 -25.325 17.488 1.00 86.25 483 PRO A N 1
ATOM 3820 C CA . PRO A 1 483 ? 28.564 -26.107 16.342 1.00 86.25 483 PRO A CA 1
ATOM 3821 C C . PRO A 1 483 ? 27.421 -26.632 15.459 1.00 86.25 483 PRO A C 1
ATOM 3823 O O . PRO A 1 483 ? 27.627 -26.843 14.264 1.00 86.25 483 PRO A O 1
ATOM 3826 N N . ILE A 1 484 ? 26.221 -26.837 16.006 1.00 89.12 484 ILE A N 1
ATOM 3827 C CA . ILE A 1 484 ? 25.043 -27.288 15.256 1.00 89.12 484 ILE A CA 1
ATOM 3828 C C . ILE A 1 484 ? 24.531 -26.141 14.388 1.00 89.12 484 ILE A C 1
ATOM 3830 O O . ILE A 1 484 ? 24.316 -26.322 13.187 1.00 89.12 484 ILE A O 1
ATOM 3834 N N . CYS A 1 485 ? 24.380 -24.950 14.966 1.00 91.25 485 CYS A N 1
ATOM 3835 C CA . CYS A 1 485 ? 23.989 -23.755 14.221 1.00 91.25 485 CYS A CA 1
ATOM 3836 C C . CYS A 1 485 ? 25.041 -23.378 13.164 1.00 91.25 485 CYS A C 1
ATOM 3838 O O . CYS A 1 485 ? 24.684 -23.067 12.025 1.00 91.25 485 CYS A O 1
ATOM 3840 N N . ALA A 1 486 ? 26.332 -23.493 13.488 1.00 90.69 486 ALA A N 1
ATOM 3841 C CA . ALA A 1 486 ? 27.416 -23.326 12.522 1.00 90.69 486 ALA A CA 1
ATOM 3842 C C . ALA A 1 486 ? 27.322 -24.332 11.361 1.00 90.69 486 ALA A C 1
ATOM 3844 O O . ALA A 1 486 ? 27.423 -23.950 10.194 1.00 90.69 486 ALA A O 1
ATOM 3845 N N . LEU A 1 487 ? 27.084 -25.615 11.655 1.00 86.81 487 LEU A N 1
ATOM 3846 C CA . LEU A 1 487 ? 26.919 -26.637 10.622 1.00 86.81 487 LEU A CA 1
ATOM 3847 C C . LEU A 1 487 ? 25.711 -26.338 9.724 1.00 86.81 487 LEU A C 1
ATOM 3849 O O . LEU A 1 487 ? 25.820 -26.460 8.507 1.00 86.81 487 LEU A O 1
ATOM 3853 N N . GLN A 1 488 ? 24.590 -25.885 10.291 1.00 89.94 488 GLN A N 1
ATOM 3854 C CA . GLN A 1 488 ? 23.420 -25.454 9.516 1.00 89.94 488 GLN A CA 1
ATOM 3855 C C . GLN A 1 488 ? 23.765 -24.310 8.553 1.00 89.94 488 GLN A C 1
ATOM 3857 O O . GLN A 1 488 ? 23.433 -24.390 7.372 1.00 89.94 488 GLN A O 1
ATOM 3862 N N . ALA A 1 489 ? 24.488 -23.288 9.022 1.00 95.19 489 ALA A N 1
ATOM 3863 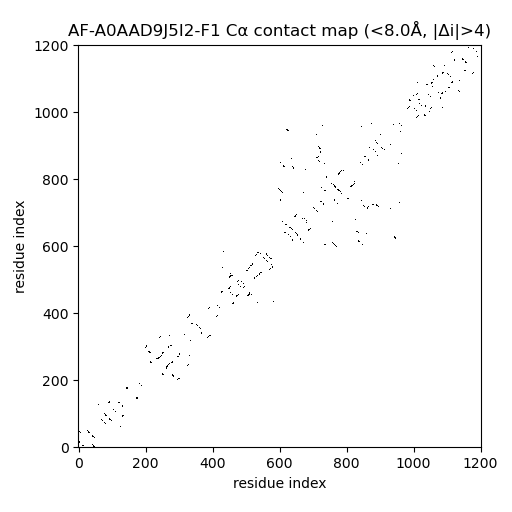C CA . ALA A 1 489 ? 24.936 -22.183 8.177 1.00 95.19 489 ALA A CA 1
ATOM 3864 C C . ALA A 1 489 ? 25.812 -22.661 7.005 1.00 95.19 489 ALA A C 1
ATOM 3866 O O . ALA A 1 489 ? 25.611 -22.234 5.866 1.00 95.19 489 ALA A O 1
ATOM 3867 N N . LEU A 1 490 ? 26.746 -23.586 7.262 1.00 91.69 490 LEU A N 1
ATOM 3868 C CA . LEU A 1 490 ? 27.589 -24.185 6.221 1.00 91.69 490 LEU A CA 1
ATOM 3869 C C . LEU A 1 490 ? 26.762 -24.964 5.192 1.00 91.69 490 LEU A C 1
ATOM 3871 O O . LEU A 1 490 ? 27.018 -24.847 3.995 1.00 91.69 490 LEU A O 1
ATOM 3875 N N . MET A 1 491 ? 25.760 -25.730 5.636 1.00 89.38 491 MET A N 1
ATOM 3876 C CA . MET A 1 491 ? 24.876 -26.495 4.744 1.00 89.38 491 MET A CA 1
ATOM 3877 C C . MET A 1 491 ? 24.006 -25.596 3.864 1.00 89.38 491 MET A C 1
ATOM 3879 O O . MET A 1 491 ? 23.697 -25.956 2.731 1.00 89.38 491 MET A O 1
ATOM 3883 N N . GLU A 1 492 ? 23.661 -24.401 4.340 1.00 90.38 492 GLU A N 1
ATOM 3884 C CA . GLU A 1 492 ? 22.983 -23.389 3.529 1.00 90.38 492 GLU A CA 1
ATOM 3885 C C . GLU A 1 492 ? 23.951 -22.631 2.599 1.00 90.38 492 GLU A C 1
ATOM 3887 O O . GLU A 1 492 ? 23.516 -21.858 1.747 1.00 90.38 492 GLU A O 1
ATOM 3892 N N . GLY A 1 493 ? 25.263 -22.867 2.691 1.00 90.56 493 GLY A N 1
ATOM 3893 C CA . GLY A 1 493 ? 26.286 -22.270 1.828 1.00 90.56 493 GLY A CA 1
ATOM 3894 C C . GLY A 1 493 ? 26.851 -20.940 2.333 1.00 90.56 493 GLY A C 1
ATOM 3895 O O . GLY A 1 493 ? 27.423 -20.186 1.544 1.00 90.56 493 GLY A O 1
ATOM 3896 N N . TYR A 1 494 ? 26.687 -20.629 3.620 1.00 97.38 494 TYR A N 1
ATOM 3897 C CA . TYR A 1 494 ? 27.341 -19.490 4.261 1.00 97.38 494 TYR A CA 1
ATOM 3898 C C . TYR A 1 494 ? 28.723 -19.879 4.788 1.00 97.38 494 TYR A C 1
ATOM 3900 O O . TYR A 1 494 ? 28.915 -20.978 5.299 1.00 97.38 494 TYR A O 1
ATOM 3908 N N . ALA A 1 495 ? 29.695 -18.969 4.715 1.00 96.88 495 ALA A N 1
ATOM 3909 C CA . ALA A 1 495 ? 30.975 -19.179 5.388 1.00 96.88 495 ALA A CA 1
ATOM 3910 C C . ALA A 1 495 ? 30.810 -18.954 6.897 1.00 96.88 495 ALA A C 1
ATOM 3912 O O . ALA A 1 495 ? 30.228 -17.943 7.287 1.00 96.88 495 ALA A O 1
ATOM 3913 N N . VAL A 1 496 ? 31.363 -19.840 7.730 1.00 97.81 496 VAL A N 1
ATOM 3914 C CA . VAL A 1 496 ? 31.411 -19.655 9.189 1.00 97.81 496 VAL A CA 1
ATOM 3915 C C . VAL A 1 496 ? 32.817 -19.242 9.607 1.00 97.81 496 VAL A C 1
ATOM 3917 O O . VAL A 1 496 ? 33.779 -19.962 9.337 1.00 97.81 496 VAL A O 1
ATOM 3920 N N . LYS A 1 497 ? 32.951 -18.063 10.217 1.00 97.69 497 LYS A N 1
ATOM 3921 C CA . LYS A 1 497 ? 34.235 -17.457 10.599 1.00 97.69 497 LYS A CA 1
ATOM 3922 C C . LYS A 1 497 ? 34.089 -16.643 11.887 1.00 97.69 497 LYS A C 1
ATOM 3924 O O . LYS A 1 497 ? 33.022 -16.101 12.150 1.00 97.69 497 LYS A O 1
ATOM 3929 N N . SER A 1 498 ? 35.169 -16.506 12.660 1.00 96.50 498 SER A N 1
ATOM 3930 C CA . SER A 1 498 ? 35.187 -15.599 13.816 1.00 96.50 498 SER A CA 1
ATOM 3931 C C . SER A 1 498 ? 35.194 -14.139 13.364 1.00 96.50 498 SER A C 1
ATOM 3933 O O . SER A 1 498 ? 35.815 -13.819 12.345 1.00 96.50 498 SER A O 1
ATOM 3935 N N . VAL A 1 499 ? 34.569 -13.246 14.141 1.00 96.50 499 VAL A N 1
ATOM 3936 C CA . VAL A 1 499 ? 34.544 -11.797 13.861 1.00 96.50 499 VAL A CA 1
ATOM 3937 C C . VAL A 1 499 ? 35.957 -11.243 13.644 1.00 96.50 499 VAL A C 1
ATOM 3939 O O . VAL A 1 499 ? 36.186 -10.560 12.648 1.00 96.50 499 VAL A O 1
ATOM 3942 N N . ASP A 1 500 ? 36.925 -11.608 14.493 1.00 95.44 500 ASP A N 1
ATOM 3943 C CA . ASP A 1 500 ? 38.328 -11.178 14.374 1.00 95.44 500 ASP A CA 1
ATOM 3944 C C . ASP A 1 500 ? 38.952 -11.477 13.006 1.00 95.44 500 ASP A C 1
ATOM 3946 O O . ASP A 1 500 ? 39.745 -10.688 12.497 1.00 95.44 500 ASP A O 1
ATOM 3950 N N . SER A 1 501 ? 38.591 -12.604 12.388 1.00 95.62 501 SER A N 1
ATOM 3951 C CA . SER A 1 501 ? 39.164 -13.016 11.102 1.00 95.62 501 SER A CA 1
ATOM 3952 C C . SER A 1 501 ? 38.590 -12.262 9.899 1.00 95.62 501 SER A C 1
ATOM 3954 O O . SER A 1 501 ? 39.195 -12.275 8.828 1.00 95.62 501 SER A O 1
ATOM 3956 N N . VAL A 1 502 ? 37.430 -11.612 10.055 1.00 95.56 502 VAL A N 1
ATOM 3957 C CA . VAL A 1 502 ? 36.695 -10.953 8.958 1.00 95.56 502 VAL A CA 1
ATOM 3958 C C . VAL A 1 502 ? 36.436 -9.468 9.184 1.00 95.56 502 VAL A C 1
ATOM 3960 O O . VAL A 1 502 ? 35.922 -8.792 8.291 1.00 95.56 502 VAL A O 1
ATOM 3963 N N . VAL A 1 503 ? 36.815 -8.933 10.346 1.00 96.25 503 VAL A N 1
ATOM 3964 C CA . VAL A 1 503 ? 36.524 -7.548 10.740 1.00 96.25 503 VAL A CA 1
ATOM 3965 C C . VAL A 1 503 ? 37.039 -6.514 9.728 1.00 96.25 503 VAL A C 1
ATOM 3967 O O . VAL A 1 503 ? 36.397 -5.493 9.501 1.00 96.25 503 VAL A O 1
ATOM 3970 N N . HIS A 1 504 ? 38.147 -6.815 9.049 1.00 95.12 504 HIS A N 1
ATOM 3971 C CA . HIS A 1 504 ? 38.766 -5.944 8.048 1.00 95.12 504 HIS A CA 1
ATOM 3972 C C . HIS A 1 504 ? 38.120 -6.033 6.649 1.00 95.12 504 HIS A C 1
ATOM 3974 O O . HIS A 1 504 ? 38.318 -5.144 5.821 1.00 95.12 504 HIS A O 1
ATOM 3980 N N . GLU A 1 505 ? 37.363 -7.097 6.350 1.00 93.25 505 GLU A N 1
ATOM 3981 C CA . GLU A 1 505 ? 36.777 -7.338 5.019 1.00 93.25 505 GLU A CA 1
ATOM 3982 C C . GLU A 1 505 ? 35.266 -7.088 4.943 1.00 93.25 505 GLU A C 1
ATOM 3984 O O . GLU A 1 505 ? 34.732 -6.953 3.838 1.00 93.25 505 GLU A O 1
ATOM 3989 N N . ALA A 1 506 ? 34.579 -6.990 6.078 1.00 97.25 506 ALA A N 1
ATOM 3990 C CA . ALA A 1 506 ? 33.137 -6.791 6.127 1.00 97.25 506 ALA A CA 1
ATOM 3991 C C . ALA A 1 506 ? 32.729 -5.312 6.024 1.00 97.25 506 ALA A C 1
ATOM 3993 O O . ALA A 1 506 ? 33.425 -4.415 6.494 1.00 97.25 506 ALA A O 1
ATOM 3994 N N . ASP A 1 507 ? 31.590 -5.071 5.376 1.00 98.00 507 ASP A N 1
ATOM 3995 C CA . ASP A 1 507 ? 30.997 -3.743 5.189 1.00 98.00 507 ASP A CA 1
ATOM 3996 C C . ASP A 1 507 ? 29.836 -3.494 6.167 1.00 98.00 507 ASP A C 1
ATOM 3998 O O . ASP A 1 507 ? 29.537 -2.346 6.496 1.00 98.00 507 ASP A O 1
ATOM 4002 N N . ILE A 1 508 ? 29.161 -4.563 6.608 1.00 98.38 508 ILE A N 1
ATOM 4003 C CA . ILE A 1 508 ? 28.023 -4.511 7.534 1.00 98.38 508 ILE A CA 1
ATOM 4004 C C . ILE A 1 508 ? 28.178 -5.610 8.591 1.00 98.38 508 ILE A C 1
ATOM 4006 O O . ILE A 1 508 ? 28.492 -6.753 8.256 1.00 98.38 508 ILE A O 1
ATOM 4010 N N . PHE A 1 509 ? 27.906 -5.269 9.847 1.00 98.31 509 PHE A N 1
ATOM 4011 C CA . PHE A 1 509 ? 27.867 -6.179 10.987 1.00 98.31 509 PHE A CA 1
ATOM 4012 C C . PHE A 1 509 ? 26.474 -6.156 11.615 1.00 98.31 509 PHE A C 1
ATOM 4014 O O . PHE A 1 509 ? 25.936 -5.085 11.914 1.00 98.31 509 PHE A O 1
ATOM 4021 N N . VAL A 1 510 ? 25.903 -7.343 11.808 1.00 97.94 510 VAL A N 1
ATOM 4022 C CA . VAL A 1 510 ? 24.588 -7.552 12.417 1.00 97.94 510 VAL A CA 1
ATOM 4023 C C . VAL A 1 510 ? 24.748 -8.495 13.602 1.00 97.94 510 VAL A C 1
ATOM 4025 O O . VAL A 1 510 ? 25.130 -9.648 13.412 1.00 97.94 510 VAL A O 1
ATOM 4028 N N . THR A 1 511 ? 24.449 -8.034 14.813 1.00 97.19 511 THR A N 1
ATOM 4029 C CA . THR A 1 511 ? 24.429 -8.887 16.012 1.00 97.19 511 THR A CA 1
ATOM 4030 C C . THR A 1 511 ? 23.025 -9.439 16.252 1.00 97.19 511 THR A C 1
ATOM 4032 O O . THR A 1 511 ? 22.051 -8.689 16.212 1.00 97.19 511 THR A O 1
ATOM 4035 N N . ALA A 1 512 ? 22.913 -10.757 16.413 1.00 94.38 512 ALA A N 1
ATOM 4036 C CA . ALA A 1 512 ? 21.661 -11.507 16.513 1.00 94.38 512 ALA A CA 1
ATOM 4037 C C . ALA A 1 512 ? 21.784 -12.675 17.514 1.00 94.38 512 ALA A C 1
ATOM 4039 O O . ALA A 1 512 ? 21.277 -13.774 17.262 1.00 94.38 512 ALA A O 1
ATOM 4040 N N . THR A 1 513 ? 22.521 -12.468 18.609 1.00 89.19 513 THR A N 1
ATOM 4041 C CA . THR A 1 513 ? 22.921 -13.551 19.521 1.00 89.19 513 THR A CA 1
ATOM 4042 C C . THR A 1 513 ? 22.081 -13.618 20.795 1.00 89.19 513 THR A C 1
ATOM 4044 O O . THR A 1 513 ? 21.898 -14.706 21.334 1.00 89.19 513 THR A O 1
ATOM 4047 N N . GLY A 1 514 ? 21.576 -12.482 21.287 1.00 81.44 514 GLY A N 1
ATOM 4048 C CA . GLY A 1 514 ? 21.061 -12.358 22.652 1.00 81.44 514 GLY A CA 1
ATOM 4049 C C . GLY A 1 514 ? 22.151 -12.417 23.732 1.00 81.44 514 GLY A C 1
ATOM 4050 O O . GLY A 1 514 ? 21.821 -12.607 24.899 1.00 81.44 514 GLY A O 1
ATOM 4051 N N . ASN A 1 515 ? 23.428 -12.289 23.357 1.00 85.94 515 ASN A N 1
ATOM 4052 C CA . ASN A 1 515 ? 24.599 -12.367 24.232 1.00 85.94 515 ASN A CA 1
ATOM 4053 C C . ASN A 1 515 ? 25.315 -11.007 24.328 1.00 85.94 515 ASN A C 1
ATOM 4055 O O . ASN A 1 515 ? 25.074 -10.109 23.527 1.00 85.94 515 ASN A O 1
ATOM 4059 N N . THR A 1 516 ? 26.219 -10.843 25.289 1.00 84.75 516 THR A N 1
ATOM 4060 C CA . THR A 1 516 ? 26.936 -9.582 25.517 1.00 84.75 516 THR A CA 1
ATOM 4061 C C . THR A 1 516 ? 28.288 -9.546 24.810 1.00 84.75 516 THR A C 1
ATOM 4063 O O . THR A 1 516 ? 28.890 -10.580 24.526 1.00 84.75 516 THR A O 1
ATOM 4066 N N . ASP A 1 517 ? 28.785 -8.338 24.535 1.00 89.69 517 ASP A N 1
ATOM 4067 C CA . ASP A 1 517 ? 30.158 -8.089 24.062 1.00 89.69 517 ASP A CA 1
ATOM 4068 C C . ASP A 1 517 ? 30.548 -8.802 22.752 1.00 89.69 517 ASP A C 1
ATOM 4070 O O . ASP A 1 517 ? 31.720 -9.075 22.486 1.00 89.69 517 ASP A O 1
ATOM 4074 N N . VAL A 1 518 ? 29.570 -9.053 21.882 1.00 94.50 518 VAL A N 1
ATOM 4075 C CA . VAL A 1 518 ? 29.763 -9.696 20.573 1.00 94.50 518 VAL A CA 1
ATOM 4076 C C . VAL A 1 518 ? 30.604 -8.812 19.646 1.00 94.50 518 VAL A C 1
ATOM 4078 O O . VAL A 1 518 ? 31.534 -9.275 18.977 1.00 94.50 518 VAL A O 1
ATOM 4081 N N . ILE A 1 519 ? 30.298 -7.512 19.610 1.00 96.44 519 ILE A N 1
ATOM 4082 C CA . ILE A 1 519 ? 31.076 -6.500 18.893 1.00 96.44 519 ILE A CA 1
ATOM 4083 C C . ILE A 1 519 ? 31.719 -5.555 19.907 1.00 96.44 519 ILE A C 1
ATOM 4085 O O . ILE A 1 519 ? 31.093 -4.643 20.450 1.00 96.44 519 ILE A O 1
ATOM 4089 N N . THR A 1 520 ? 33.011 -5.775 20.143 1.00 95.06 520 THR A N 1
ATOM 4090 C CA . THR A 1 520 ? 33.816 -5.003 21.092 1.00 95.06 520 THR A CA 1
ATOM 4091 C C . THR A 1 520 ? 34.394 -3.733 20.467 1.00 95.06 520 THR A C 1
ATOM 4093 O O . THR A 1 520 ? 34.482 -3.602 19.241 1.00 95.06 520 THR A O 1
ATOM 4096 N N . VAL A 1 521 ? 34.876 -2.804 21.301 1.00 92.62 521 VAL A N 1
ATOM 4097 C CA . VAL A 1 521 ? 35.609 -1.613 20.821 1.00 92.62 521 VAL A CA 1
ATOM 4098 C C . VAL A 1 521 ? 36.848 -2.001 20.002 1.00 92.62 521 VAL A C 1
ATOM 4100 O O . VAL A 1 521 ? 37.155 -1.358 18.998 1.00 92.62 521 VAL A O 1
ATOM 4103 N N . SER A 1 522 ? 37.519 -3.099 20.370 1.00 93.69 522 SER A N 1
ATOM 4104 C CA . SER A 1 522 ? 38.654 -3.653 19.617 1.00 93.69 522 SER A CA 1
ATOM 4105 C C . SER A 1 522 ? 38.257 -4.079 18.200 1.00 93.69 522 SER A C 1
ATOM 4107 O O . SER A 1 522 ? 38.990 -3.795 17.251 1.00 93.69 522 SER A O 1
ATOM 4109 N N . HIS A 1 523 ? 37.082 -4.699 18.030 1.00 97.06 523 HIS A N 1
ATOM 4110 C CA . HIS A 1 523 ? 36.549 -5.008 16.701 1.00 97.06 523 HIS A CA 1
ATOM 4111 C C . HIS A 1 523 ? 36.266 -3.719 15.927 1.00 97.06 523 HIS A C 1
ATOM 4113 O O . HIS A 1 523 ? 36.725 -3.562 14.801 1.00 97.06 523 HIS A O 1
ATOM 4119 N N . MET A 1 524 ? 35.566 -2.765 16.545 1.00 96.12 524 MET A N 1
ATOM 4120 C CA . MET A 1 524 ? 35.143 -1.530 15.881 1.00 96.12 524 MET A CA 1
ATOM 4121 C C . MET A 1 524 ? 36.315 -0.678 15.372 1.00 96.12 524 MET A C 1
ATOM 4123 O O . MET A 1 524 ? 36.235 -0.172 14.259 1.00 96.12 524 MET A O 1
ATOM 4127 N N . LYS A 1 525 ? 37.436 -0.612 16.104 1.00 93.75 525 LYS A N 1
ATOM 4128 C CA . LYS A 1 525 ? 38.682 0.047 15.651 1.00 93.75 525 LYS A CA 1
ATOM 4129 C C . LYS A 1 525 ? 39.302 -0.575 14.395 1.00 93.75 525 LYS A C 1
ATOM 4131 O O . LYS A 1 525 ? 40.085 0.067 13.709 1.00 93.75 525 LYS A O 1
ATOM 4136 N N . LYS A 1 526 ? 39.019 -1.851 14.134 1.00 95.75 526 LYS A N 1
ATOM 4137 C CA . LYS A 1 526 ? 39.592 -2.629 13.026 1.00 95.75 526 LYS A CA 1
ATOM 4138 C C . LYS A 1 526 ? 38.686 -2.676 11.792 1.00 95.75 526 LYS A C 1
ATOM 4140 O O . LYS A 1 526 ? 39.105 -3.211 10.762 1.00 95.75 526 LYS A O 1
ATOM 4145 N N . MET A 1 527 ? 37.453 -2.181 11.907 1.00 97.44 527 MET A N 1
ATOM 4146 C CA . MET A 1 527 ? 36.469 -2.193 10.826 1.00 97.44 527 MET A CA 1
ATOM 4147 C C . MET A 1 527 ? 36.878 -1.264 9.684 1.00 97.44 527 MET A C 1
ATOM 4149 O O . MET A 1 527 ? 37.642 -0.321 9.869 1.00 97.44 527 MET A O 1
ATOM 4153 N N . LYS A 1 528 ? 36.321 -1.494 8.493 1.00 96.38 528 LYS A N 1
ATOM 4154 C CA . LYS A 1 528 ? 36.468 -0.555 7.376 1.00 96.38 528 LYS A CA 1
ATOM 4155 C C . LYS A 1 528 ? 35.903 0.820 7.721 1.00 96.38 528 LYS A C 1
ATOM 4157 O O . LYS A 1 528 ? 34.986 0.950 8.536 1.00 96.38 528 LYS A O 1
ATOM 4162 N N . ASP A 1 529 ? 36.413 1.831 7.030 1.00 95.94 529 ASP A N 1
ATOM 4163 C CA . ASP A 1 529 ? 35.814 3.159 7.053 1.00 95.94 529 ASP A CA 1
ATOM 4164 C C . ASP A 1 529 ? 34.372 3.102 6.520 1.00 95.94 529 ASP A C 1
ATOM 4166 O O . ASP A 1 529 ? 34.080 2.427 5.530 1.00 95.94 529 ASP A O 1
ATOM 4170 N N . TYR A 1 530 ? 33.467 3.779 7.221 1.00 95.44 530 TYR A N 1
ATOM 4171 C CA . TYR A 1 530 ? 32.015 3.756 7.036 1.00 95.44 530 TYR A CA 1
ATOM 4172 C C . TYR A 1 530 ? 31.352 2.369 7.130 1.00 95.44 530 TYR A C 1
ATOM 4174 O O . TYR A 1 530 ? 30.241 2.191 6.623 1.00 95.44 530 TYR A O 1
ATOM 4182 N N . ALA A 1 531 ? 31.971 1.396 7.809 1.00 97.62 531 ALA A N 1
ATOM 4183 C CA . ALA A 1 531 ? 31.294 0.139 8.121 1.00 97.62 531 ALA A CA 1
ATOM 4184 C C . ALA A 1 531 ? 30.015 0.394 8.936 1.00 97.62 531 ALA A C 1
ATOM 4186 O O . ALA A 1 531 ? 29.987 1.249 9.827 1.00 97.62 531 ALA A O 1
ATOM 4187 N N . ILE A 1 532 ? 28.953 -0.348 8.624 1.00 98.19 532 ILE A N 1
ATOM 4188 C CA . ILE A 1 532 ? 27.664 -0.238 9.314 1.00 98.19 532 ILE A CA 1
ATOM 4189 C C . ILE A 1 532 ? 27.604 -1.299 10.408 1.00 98.19 532 ILE A C 1
ATOM 4191 O O . ILE A 1 532 ? 27.802 -2.480 10.137 1.00 98.19 532 ILE A O 1
ATOM 4195 N N . VAL A 1 533 ? 27.284 -0.889 11.631 1.00 97.50 533 VAL A N 1
ATOM 4196 C CA . VAL A 1 533 ? 27.116 -1.778 12.782 1.00 97.50 533 VAL A CA 1
ATOM 4197 C C . VAL A 1 533 ? 25.702 -1.618 13.318 1.00 97.50 533 VAL A C 1
ATOM 4199 O O . VAL A 1 533 ? 25.233 -0.505 13.576 1.00 97.50 533 VAL A O 1
ATOM 4202 N N . CYS A 1 534 ? 25.002 -2.734 13.464 1.00 95.94 534 CYS A N 1
ATOM 4203 C CA . CYS A 1 534 ? 23.645 -2.749 13.980 1.00 95.94 534 CYS A CA 1
ATOM 4204 C C . CYS A 1 534 ? 23.353 -4.027 14.757 1.00 95.94 534 CYS A C 1
ATOM 4206 O O . CYS A 1 534 ? 24.025 -5.046 14.592 1.00 95.94 534 CYS A O 1
ATOM 4208 N N . ASN A 1 535 ? 22.325 -3.948 15.590 1.00 93.69 535 ASN A N 1
ATOM 4209 C CA . ASN A 1 535 ? 21.879 -5.033 16.438 1.00 93.69 535 ASN A CA 1
ATOM 4210 C C . ASN A 1 535 ? 20.411 -5.327 16.168 1.00 93.69 535 ASN A C 1
ATOM 4212 O O . ASN A 1 535 ? 19.594 -4.414 16.064 1.00 93.69 535 ASN A O 1
ATOM 4216 N N . ILE A 1 536 ? 20.085 -6.603 16.044 1.00 89.19 536 ILE A N 1
ATOM 4217 C CA . ILE A 1 536 ? 18.718 -7.098 15.894 1.00 89.19 536 ILE A CA 1
ATOM 4218 C C . ILE A 1 536 ? 18.352 -8.098 17.001 1.00 89.19 536 ILE A C 1
ATOM 4220 O O . ILE A 1 536 ? 17.246 -8.632 17.022 1.00 89.19 536 ILE A O 1
ATOM 4224 N N . GLY A 1 537 ? 19.270 -8.344 17.936 1.00 81.38 537 GLY A N 1
ATOM 4225 C CA . GLY A 1 537 ? 18.954 -8.962 19.212 1.00 81.38 537 GLY A CA 1
ATOM 4226 C C . GLY A 1 537 ? 18.315 -7.978 20.190 1.00 81.38 537 GLY A C 1
ATOM 4227 O O . GLY A 1 537 ? 18.047 -6.821 19.866 1.00 81.38 537 GLY A O 1
ATOM 4228 N N . HIS A 1 538 ? 18.017 -8.473 21.386 1.00 70.19 538 HIS A N 1
ATOM 4229 C CA . HIS A 1 538 ? 17.059 -7.837 22.287 1.00 70.19 538 HIS A CA 1
ATOM 4230 C C . HIS A 1 538 ? 17.616 -6.590 23.012 1.00 70.19 538 HIS A C 1
ATOM 4232 O O . HIS A 1 538 ? 16.976 -5.539 22.996 1.00 70.19 538 HIS A O 1
ATOM 4238 N N . PHE A 1 539 ? 18.826 -6.667 23.579 1.00 71.81 539 PHE A N 1
ATOM 4239 C CA . PHE A 1 539 ? 19.462 -5.566 24.324 1.00 71.81 539 PHE A CA 1
ATOM 4240 C C . PHE A 1 539 ? 20.583 -4.883 23.541 1.00 71.81 539 PHE A C 1
ATOM 4242 O O . PHE A 1 539 ? 21.121 -5.449 22.596 1.00 71.81 539 PHE A O 1
ATOM 4249 N N . ASP A 1 540 ? 20.971 -3.674 23.952 1.00 75.88 540 ASP A N 1
ATOM 4250 C CA . ASP A 1 540 ? 22.043 -2.888 23.325 1.00 75.88 540 ASP A CA 1
ATOM 4251 C C . ASP A 1 540 ? 23.468 -3.323 23.677 1.00 75.88 540 ASP A C 1
ATOM 4253 O O . ASP A 1 540 ? 24.426 -2.870 23.053 1.00 75.88 540 ASP A O 1
ATOM 4257 N N . ASN A 1 541 ? 23.621 -4.250 24.618 1.00 81.56 541 ASN A N 1
ATOM 4258 C CA . ASN A 1 541 ? 24.910 -4.733 25.103 1.00 81.56 541 ASN A CA 1
ATOM 4259 C C . ASN A 1 541 ? 25.572 -5.811 24.221 1.00 81.56 541 ASN A C 1
ATOM 4261 O O . ASN A 1 541 ? 26.688 -6.236 24.529 1.00 81.56 541 ASN A O 1
ATOM 4265 N N . GLU A 1 542 ? 24.962 -6.214 23.097 1.00 88.81 542 GLU A N 1
ATOM 4266 C CA . GLU A 1 542 ? 25.679 -6.994 22.070 1.00 88.81 542 GLU A CA 1
ATOM 4267 C C . GLU A 1 542 ? 26.825 -6.165 21.452 1.00 88.81 542 GLU A C 1
ATOM 4269 O O . GLU A 1 542 ? 27.822 -6.716 20.975 1.00 88.81 542 GLU A O 1
ATOM 4274 N N . ILE A 1 543 ? 26.694 -4.830 21.466 1.00 93.00 543 ILE A N 1
ATOM 4275 C CA . ILE A 1 543 ? 27.663 -3.876 20.922 1.00 93.00 543 ILE A CA 1
ATOM 4276 C C . ILE A 1 543 ? 28.147 -2.953 22.044 1.00 93.00 543 ILE A C 1
ATOM 4278 O O . ILE A 1 543 ? 27.360 -2.304 22.725 1.00 93.00 543 ILE A O 1
ATOM 4282 N N . GLN A 1 544 ? 29.462 -2.797 22.197 1.00 91.25 544 GLN A N 1
ATOM 4283 C CA . GLN A 1 544 ? 30.052 -1.954 23.248 1.00 91.25 544 GLN A CA 1
ATOM 4284 C C . GLN A 1 544 ? 29.976 -0.436 22.958 1.00 91.25 544 GLN A C 1
ATOM 4286 O O . GLN A 1 544 ? 30.995 0.261 22.937 1.00 91.25 544 GLN A O 1
ATOM 4291 N N . VAL A 1 545 ? 28.774 0.114 22.748 1.00 87.56 545 VAL A N 1
ATOM 4292 C CA . VAL A 1 545 ? 28.564 1.532 22.390 1.00 87.56 545 VAL A CA 1
ATOM 4293 C C . VAL A 1 545 ? 28.990 2.480 23.516 1.00 87.56 545 VAL A C 1
ATOM 4295 O O . VAL A 1 545 ? 29.706 3.450 23.264 1.00 87.56 545 VAL A O 1
ATOM 4298 N N . ALA A 1 546 ? 28.634 2.180 24.770 1.00 81.06 546 ALA A N 1
ATOM 4299 C CA . ALA A 1 546 ? 29.012 2.997 25.930 1.00 81.06 546 ALA A CA 1
ATOM 4300 C C . ALA A 1 546 ? 30.539 3.091 26.120 1.00 81.06 546 ALA A C 1
ATOM 4302 O O . ALA A 1 546 ? 31.075 4.099 26.589 1.00 81.06 546 ALA A O 1
ATOM 4303 N N . SER A 1 547 ? 31.271 2.045 25.731 1.00 84.56 547 SER A N 1
ATOM 4304 C CA . SER A 1 547 ? 32.733 2.016 25.813 1.00 84.56 547 SER A CA 1
ATOM 4305 C C . SER A 1 547 ? 33.401 2.891 24.745 1.00 84.56 547 SER A C 1
ATOM 4307 O O . SER A 1 547 ? 34.452 3.459 25.024 1.00 84.56 547 SER A O 1
ATOM 4309 N N . LEU A 1 548 ? 32.776 3.115 23.578 1.00 83.88 548 LEU A N 1
ATOM 4310 C CA . LEU A 1 548 ? 33.304 4.038 22.556 1.00 83.88 548 LEU A CA 1
ATOM 4311 C C . LEU A 1 548 ? 33.409 5.475 23.070 1.00 83.88 548 LEU A C 1
ATOM 4313 O O . LEU A 1 548 ? 34.405 6.155 22.828 1.00 83.88 548 LEU A O 1
ATOM 4317 N N . ILE A 1 549 ? 32.386 5.931 23.798 1.00 73.06 549 ILE A N 1
ATOM 4318 C CA . ILE A 1 549 ? 32.345 7.291 24.350 1.00 73.06 549 ILE A CA 1
ATOM 4319 C C . ILE A 1 549 ? 33.478 7.475 25.369 1.00 73.06 549 ILE A C 1
ATOM 4321 O O . ILE A 1 549 ? 34.165 8.498 25.352 1.00 73.06 549 ILE A O 1
ATOM 4325 N N . ARG A 1 550 ? 33.727 6.458 26.207 1.00 75.06 550 ARG A N 1
ATOM 4326 C CA . ARG A 1 550 ? 34.822 6.455 27.193 1.00 75.06 550 ARG A CA 1
ATOM 4327 C C . ARG A 1 550 ? 36.210 6.488 26.548 1.00 75.06 550 ARG A C 1
ATOM 4329 O O . ARG A 1 550 ? 37.124 7.069 27.122 1.00 75.06 550 ARG A O 1
ATOM 4336 N N . GLU A 1 551 ? 36.364 5.931 25.350 1.00 78.62 551 GLU A N 1
ATOM 4337 C CA . GLU A 1 551 ? 37.629 5.930 24.603 1.00 78.62 551 GLU A CA 1
ATOM 4338 C C . GLU A 1 551 ? 37.875 7.193 23.751 1.00 78.62 551 GLU A C 1
ATOM 4340 O O . GLU A 1 551 ? 38.821 7.246 22.964 1.00 78.62 551 GLU A O 1
ATOM 4345 N N . GLY A 1 552 ? 37.052 8.236 23.901 1.00 78.81 552 GLY A N 1
ATOM 4346 C CA . GLY A 1 552 ? 37.241 9.509 23.197 1.00 78.81 552 GLY A CA 1
ATOM 4347 C C . GLY A 1 552 ? 36.799 9.496 21.729 1.00 78.81 552 GLY A C 1
ATOM 4348 O O . GLY A 1 552 ? 37.142 10.413 20.978 1.00 78.81 552 GLY A O 1
ATOM 4349 N N . VAL A 1 553 ? 36.021 8.490 21.311 1.00 89.19 553 VAL A N 1
ATOM 4350 C CA . VAL A 1 553 ? 35.408 8.425 19.977 1.00 89.19 553 VAL A CA 1
ATOM 4351 C C . VAL A 1 553 ? 34.296 9.470 19.881 1.00 89.19 553 VAL A C 1
ATOM 4353 O O . VAL A 1 553 ? 33.382 9.521 20.708 1.00 89.19 553 VAL A O 1
ATOM 4356 N N . LYS A 1 554 ? 34.352 10.328 18.859 1.00 89.62 554 LYS A N 1
ATOM 4357 C CA . LYS A 1 554 ? 33.398 11.433 18.700 1.00 89.62 554 LYS A CA 1
ATOM 4358 C C . LYS A 1 554 ? 32.139 10.964 17.980 1.00 89.62 554 LYS A C 1
ATOM 4360 O O . LYS A 1 554 ? 32.188 10.607 16.804 1.00 89.62 554 LYS A O 1
ATOM 4365 N N . ARG A 1 555 ? 30.992 11.044 18.656 1.00 91.69 555 ARG A N 1
ATOM 4366 C CA . ARG A 1 555 ? 29.671 10.817 18.052 1.00 91.69 555 ARG A CA 1
ATOM 4367 C C . ARG A 1 555 ? 29.228 12.042 17.247 1.00 91.69 555 ARG A C 1
ATOM 4369 O O . ARG A 1 555 ? 29.140 13.146 17.777 1.00 91.69 555 ARG A O 1
ATOM 4376 N N . GLN A 1 556 ? 28.901 11.835 15.977 1.00 91.00 556 GLN A N 1
ATOM 4377 C CA . GLN A 1 556 ? 28.333 12.824 15.063 1.00 91.00 556 GLN A CA 1
ATOM 4378 C C . GLN A 1 556 ? 26.971 12.318 14.557 1.00 91.00 556 GLN A C 1
ATOM 4380 O O . GLN A 1 556 ? 26.933 11.394 13.740 1.00 91.00 556 GLN A O 1
ATOM 4385 N N . PRO A 1 557 ? 25.841 12.871 15.032 1.00 88.38 557 PRO A N 1
ATOM 4386 C CA . PRO A 1 557 ? 24.523 12.451 14.564 1.00 88.38 557 PRO A CA 1
ATOM 4387 C C . PRO A 1 557 ? 24.339 12.796 13.077 1.00 88.38 557 PRO A C 1
ATOM 4389 O O . PRO A 1 557 ? 24.668 13.901 12.653 1.00 88.38 557 PRO A O 1
ATOM 4392 N N . ILE A 1 558 ? 23.806 11.854 12.294 1.00 84.56 558 ILE A N 1
ATOM 4393 C CA . ILE A 1 558 ? 23.426 12.063 10.885 1.00 84.56 558 ILE A CA 1
ATOM 4394 C C . ILE A 1 558 ? 21.932 12.385 10.810 1.00 84.56 558 ILE A C 1
ATOM 4396 O O . ILE A 1 558 ? 21.524 13.390 10.234 1.00 84.56 558 ILE A O 1
ATOM 4400 N N . LYS A 1 559 ? 21.113 11.520 11.409 1.00 81.62 559 LYS A N 1
ATOM 4401 C CA . LYS A 1 559 ? 19.665 11.684 11.579 1.00 81.62 559 LYS A CA 1
ATOM 4402 C C . LYS A 1 559 ? 19.213 10.899 12.810 1.00 81.62 559 LYS A C 1
ATOM 4404 O O . LYS A 1 559 ? 20.029 10.250 13.464 1.00 81.62 559 LYS A O 1
ATOM 4409 N N . ALA A 1 560 ? 17.926 10.962 13.140 1.00 74.88 560 ALA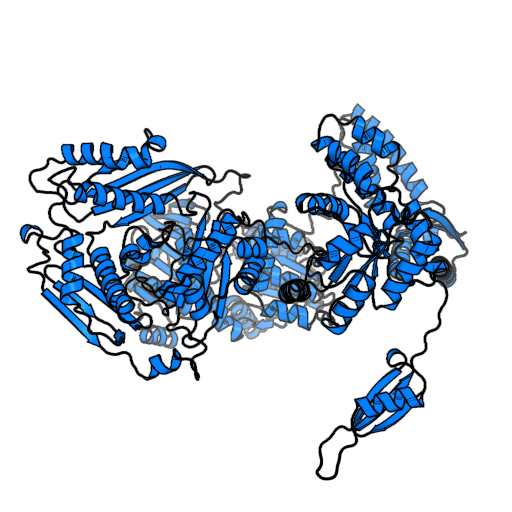 A N 1
ATOM 4410 C CA . ALA A 1 560 ? 17.370 10.178 14.239 1.00 74.88 560 ALA A CA 1
ATOM 4411 C C . ALA A 1 560 ? 17.773 8.694 14.099 1.00 74.88 560 ALA A C 1
ATOM 4413 O O . ALA A 1 560 ? 17.654 8.118 13.018 1.00 74.88 560 ALA A O 1
ATOM 4414 N N . GLN A 1 561 ? 18.310 8.116 15.181 1.00 81.31 561 GLN A N 1
ATOM 4415 C CA . GLN A 1 561 ? 18.789 6.728 15.253 1.00 81.31 561 GLN A CA 1
ATOM 4416 C C . GLN A 1 561 ? 19.933 6.362 14.278 1.00 81.31 561 GLN A C 1
ATOM 4418 O O . GLN A 1 561 ? 20.221 5.182 14.097 1.00 81.31 561 GLN A O 1
ATOM 4423 N N . VAL A 1 562 ? 20.616 7.334 13.664 1.00 90.06 562 VAL A N 1
ATOM 4424 C CA . VAL A 1 562 ? 21.787 7.082 12.807 1.00 90.06 562 VAL A CA 1
ATOM 4425 C C . VAL A 1 562 ? 22.896 8.057 13.170 1.00 90.06 562 VAL A C 1
ATOM 4427 O O . VAL A 1 562 ? 22.768 9.268 12.966 1.00 90.06 562 VAL A O 1
ATOM 4430 N N . ALA A 1 563 ? 24.004 7.532 13.683 1.00 90.88 563 ALA A N 1
ATOM 4431 C CA . ALA A 1 563 ? 25.152 8.338 14.071 1.00 90.88 563 ALA A CA 1
ATOM 4432 C C . ALA A 1 563 ? 26.454 7.762 13.518 1.00 90.88 563 ALA A C 1
ATOM 4434 O O . ALA A 1 563 ? 26.667 6.550 13.477 1.00 90.88 563 ALA A O 1
ATOM 4435 N N . LYS A 1 564 ? 27.336 8.671 13.111 1.00 94.44 564 LYS A N 1
ATOM 4436 C CA . LYS A 1 564 ? 28.719 8.376 12.762 1.00 94.44 564 LYS A CA 1
ATOM 4437 C C . LYS A 1 564 ? 29.576 8.460 14.022 1.00 94.44 564 LYS A C 1
ATOM 4439 O O . LYS A 1 564 ? 29.464 9.428 14.771 1.00 94.44 564 LYS A O 1
ATOM 4444 N N . TYR A 1 565 ? 30.443 7.485 14.240 1.00 94.69 565 TYR A N 1
ATOM 4445 C CA . TYR A 1 565 ? 31.406 7.457 15.337 1.00 94.69 565 TYR A CA 1
ATOM 4446 C C . TYR A 1 565 ? 32.803 7.609 14.745 1.00 94.69 565 TYR A C 1
ATOM 4448 O O . TYR A 1 565 ? 33.221 6.777 13.945 1.00 94.69 565 TYR A O 1
ATOM 4456 N N . VAL A 1 566 ? 33.471 8.714 15.083 1.00 94.69 566 VAL A N 1
ATOM 4457 C CA . VAL A 1 566 ? 34.764 9.123 14.518 1.00 94.69 566 VAL A CA 1
ATOM 4458 C C . VAL A 1 566 ? 35.875 8.815 15.515 1.00 94.69 566 VAL A C 1
ATOM 4460 O O . VAL A 1 566 ? 35.908 9.395 16.607 1.00 94.69 566 VAL A O 1
ATOM 4463 N N . PHE A 1 567 ? 36.770 7.909 15.142 1.00 93.50 567 PHE A N 1
ATOM 4464 C CA . PHE A 1 567 ? 37.930 7.512 15.931 1.00 93.50 567 PHE A CA 1
ATOM 4465 C C . PHE A 1 567 ? 39.054 8.565 15.856 1.00 93.50 567 PHE A C 1
ATOM 4467 O O . PHE A 1 567 ? 39.046 9.427 14.969 1.00 93.50 567 PHE A O 1
ATOM 4474 N N . PRO A 1 568 ? 40.028 8.544 16.790 1.00 89.19 568 PRO A N 1
ATOM 4475 C CA . PRO A 1 568 ? 41.130 9.514 16.814 1.00 89.19 568 PRO A CA 1
ATOM 4476 C C . PRO A 1 568 ? 42.006 9.547 15.551 1.00 89.19 568 PRO A C 1
ATOM 4478 O O . PRO A 1 568 ? 42.625 10.568 15.265 1.00 89.19 568 PRO A O 1
ATOM 4481 N N . ASP A 1 569 ? 42.052 8.454 14.792 1.00 89.94 569 ASP A N 1
ATOM 4482 C CA . ASP A 1 569 ? 42.757 8.310 13.511 1.00 89.94 569 ASP A CA 1
ATOM 4483 C C . ASP A 1 569 ? 41.917 8.754 12.291 1.00 89.94 569 ASP A C 1
ATOM 4485 O O . ASP A 1 569 ? 42.340 8.575 11.151 1.00 89.94 569 ASP A O 1
ATOM 4489 N N . ASN A 1 570 ? 40.760 9.389 12.525 1.00 88.38 570 ASN A N 1
ATOM 4490 C CA . ASN A 1 570 ? 39.753 9.822 11.545 1.00 88.38 570 ASN A CA 1
ATOM 4491 C C . ASN A 1 570 ? 38.977 8.701 10.835 1.00 88.38 570 ASN A C 1
ATOM 4493 O O . ASN A 1 570 ? 38.095 9.013 10.030 1.00 88.38 570 ASN A O 1
ATOM 4497 N N . HIS A 1 571 ? 39.234 7.430 11.151 1.00 92.50 571 HIS A N 1
ATOM 4498 C CA . HIS A 1 571 ? 38.365 6.330 10.736 1.00 92.50 571 HIS A CA 1
ATOM 4499 C C . HIS A 1 571 ? 36.965 6.519 11.330 1.00 92.50 571 HIS A C 1
ATOM 4501 O O . HIS A 1 571 ? 36.795 7.008 12.452 1.00 92.50 571 HIS A O 1
ATOM 4507 N N . CYS A 1 572 ? 35.941 6.188 10.552 1.00 93.94 572 CYS A N 1
ATOM 4508 C CA . CYS A 1 572 ? 34.556 6.344 10.953 1.00 93.94 572 CYS A CA 1
ATOM 4509 C C . CYS A 1 572 ? 33.786 5.032 10.813 1.00 93.94 572 CYS A C 1
ATOM 4511 O O . CYS A 1 572 ? 33.960 4.297 9.849 1.00 93.94 572 CYS A O 1
ATOM 4513 N N . ILE A 1 573 ? 32.832 4.793 11.710 1.00 97.00 573 ILE A N 1
ATOM 4514 C CA . ILE A 1 573 ? 31.791 3.764 11.542 1.00 97.00 573 ILE A CA 1
ATOM 4515 C C . ILE A 1 573 ? 30.406 4.385 11.688 1.00 97.00 573 ILE A C 1
ATOM 4517 O O . ILE A 1 573 ? 30.250 5.453 12.285 1.00 97.00 573 ILE A O 1
ATOM 4521 N N . ILE A 1 574 ? 29.391 3.717 11.151 1.00 97.06 574 ILE A N 1
ATOM 4522 C CA . ILE A 1 574 ? 27.988 4.098 11.311 1.00 97.06 574 ILE A CA 1
ATOM 4523 C C . ILE A 1 574 ? 27.338 3.101 12.265 1.00 97.06 574 ILE A C 1
ATOM 4525 O O . ILE A 1 574 ? 27.256 1.918 11.947 1.00 97.06 574 ILE A O 1
ATOM 4529 N N . ILE A 1 575 ? 26.839 3.576 13.405 1.00 94.94 575 ILE A N 1
ATOM 4530 C CA . ILE A 1 575 ? 26.073 2.746 14.342 1.00 94.94 575 ILE A CA 1
ATOM 4531 C C . ILE A 1 575 ? 24.599 3.120 14.240 1.00 94.94 575 ILE A C 1
ATOM 4533 O O . ILE A 1 575 ? 24.226 4.299 14.290 1.00 94.94 575 ILE A O 1
ATOM 4537 N N . LEU A 1 576 ? 23.764 2.097 14.081 1.00 92.75 576 LEU A N 1
ATOM 4538 C CA . LEU A 1 576 ? 22.316 2.239 13.990 1.00 92.75 576 LEU A CA 1
ATOM 4539 C C . LEU A 1 576 ? 21.674 2.076 15.367 1.00 92.75 576 LEU A C 1
ATOM 4541 O O . LEU A 1 576 ? 22.084 1.220 16.146 1.00 92.75 576 LEU A O 1
ATOM 4545 N N . ALA A 1 577 ? 20.675 2.913 15.650 1.00 86.25 577 ALA A N 1
ATOM 4546 C CA . ALA A 1 577 ? 19.861 2.903 16.867 1.00 86.25 577 ALA A CA 1
ATOM 4547 C C . ALA A 1 577 ? 20.664 2.853 18.182 1.00 86.25 577 ALA A C 1
ATOM 4549 O O . ALA A 1 577 ? 20.182 2.334 19.180 1.00 86.25 577 ALA A O 1
ATOM 4550 N N . GLU A 1 578 ? 21.892 3.383 18.180 1.00 86.00 578 GLU A N 1
ATOM 4551 C CA . GLU A 1 578 ? 22.803 3.346 19.338 1.00 86.00 578 GLU A CA 1
ATOM 4552 C C . GLU A 1 578 ? 23.060 1.925 19.867 1.00 86.00 578 GLU A C 1
ATOM 4554 O O . GLU A 1 578 ? 23.333 1.736 21.044 1.00 86.00 578 GLU A O 1
ATOM 4559 N N . GLY A 1 579 ? 22.988 0.922 18.986 1.00 84.94 579 GLY A N 1
ATOM 4560 C CA . GLY A 1 579 ? 23.167 -0.484 19.342 1.00 84.94 579 GLY A CA 1
ATOM 4561 C C . GLY A 1 579 ? 21.897 -1.183 19.829 1.00 84.94 579 GLY A C 1
ATOM 4562 O O . GLY A 1 579 ? 21.932 -2.387 20.049 1.00 84.94 579 GLY A O 1
ATOM 4563 N N . ARG A 1 580 ? 20.759 -0.486 19.936 1.00 83.50 580 ARG A N 1
ATOM 4564 C CA . ARG A 1 580 ? 19.450 -1.098 20.227 1.00 83.50 580 ARG A CA 1
ATOM 4565 C C . ARG A 1 580 ? 18.879 -1.807 18.993 1.00 83.50 580 ARG A C 1
ATOM 4567 O O . ARG A 1 580 ? 19.324 -1.578 17.866 1.00 83.50 580 ARG A O 1
ATOM 4574 N N . LEU A 1 581 ? 17.872 -2.650 19.224 1.00 81.19 581 LEU A N 1
ATOM 4575 C CA . LEU A 1 581 ? 17.191 -3.444 18.202 1.00 81.19 581 LEU A CA 1
ATOM 4576 C C . LEU A 1 581 ? 16.715 -2.583 17.016 1.00 81.19 581 LEU A C 1
ATOM 4578 O O . LEU A 1 581 ? 15.917 -1.656 17.171 1.00 81.19 581 LEU A O 1
ATOM 4582 N N . ILE A 1 582 ? 17.179 -2.912 15.807 1.00 81.94 582 ILE A N 1
ATOM 4583 C CA . ILE A 1 582 ? 16.816 -2.189 14.577 1.00 81.94 582 ILE A CA 1
ATOM 4584 C C . ILE A 1 582 ? 15.504 -2.676 13.944 1.00 81.94 582 ILE A C 1
ATOM 4586 O O . ILE A 1 582 ? 14.925 -1.975 13.109 1.00 81.94 582 ILE A O 1
ATOM 4590 N N . SER A 1 583 ? 15.015 -3.860 14.331 1.00 58.75 583 SER A N 1
ATOM 4591 C CA . SER A 1 583 ? 13.848 -4.515 13.729 1.00 58.75 583 SER A CA 1
ATOM 4592 C C . SER A 1 583 ? 12.522 -4.204 14.419 1.00 58.75 583 SER A C 1
ATOM 4594 O O . SER A 1 583 ? 11.889 -5.079 15.000 1.00 58.75 583 SER A O 1
ATOM 4596 N N . LYS A 1 584 ? 12.050 -2.965 14.297 1.00 46.66 584 LYS A N 1
ATOM 4597 C CA . LYS A 1 584 ? 10.609 -2.648 14.249 1.00 46.66 584 LYS A CA 1
ATOM 4598 C C . LYS A 1 584 ? 10.461 -1.204 13.774 1.00 46.66 584 LYS A C 1
ATOM 4600 O O . LYS A 1 584 ? 10.787 -0.269 14.494 1.00 46.66 584 LYS A O 1
ATOM 4605 N N . LYS A 1 585 ? 10.036 -1.057 12.508 1.00 45.28 585 LYS A N 1
ATOM 4606 C CA . LYS A 1 585 ? 9.763 0.191 11.765 1.00 45.28 585 LYS A CA 1
ATOM 4607 C C . LYS A 1 585 ? 10.530 1.415 12.305 1.00 45.28 585 LYS A C 1
ATOM 4609 O O . LYS A 1 585 ? 9.958 2.254 13.003 1.00 45.28 585 LYS A O 1
ATOM 4614 N N . MET A 1 586 ? 11.796 1.576 11.892 1.00 33.44 586 MET A N 1
ATOM 4615 C CA . MET A 1 586 ? 12.388 2.917 11.782 1.00 33.44 586 MET A CA 1
ATOM 4616 C C . MET A 1 586 ? 11.391 3.757 10.989 1.00 33.44 586 MET A C 1
ATOM 4618 O O . MET A 1 586 ? 11.129 3.475 9.827 1.00 33.44 586 MET A O 1
ATOM 4622 N N . ASP A 1 587 ? 10.713 4.675 11.655 1.00 33.50 587 ASP A N 1
ATOM 4623 C CA . ASP A 1 587 ? 9.513 5.290 11.116 1.00 33.50 587 ASP A CA 1
ATOM 4624 C C . ASP A 1 587 ? 9.800 6.036 9.796 1.00 33.50 587 ASP A C 1
ATOM 4626 O O . ASP A 1 587 ? 10.853 6.647 9.610 1.00 33.50 587 ASP A O 1
ATOM 4630 N N . LEU A 1 588 ? 8.829 5.979 8.881 1.00 33.16 588 LEU A N 1
ATOM 4631 C CA . LEU A 1 588 ? 8.738 6.777 7.651 1.00 33.16 588 LEU A CA 1
ATOM 4632 C C . LEU A 1 588 ? 8.587 8.285 7.967 1.00 33.16 588 LEU A C 1
ATOM 4634 O O . LEU A 1 588 ? 8.516 9.127 7.064 1.00 33.16 588 LEU A O 1
ATOM 4638 N N . THR A 1 589 ? 8.559 8.657 9.250 1.00 29.58 589 THR A N 1
ATOM 4639 C CA . THR A 1 589 ? 8.466 10.021 9.771 1.00 29.58 589 THR A CA 1
ATOM 4640 C C . THR A 1 589 ? 9.793 10.777 9.689 1.00 29.58 589 THR A C 1
ATOM 4642 O O . THR A 1 589 ? 10.399 11.150 10.686 1.00 29.58 589 THR A O 1
ATOM 4645 N N . ASN A 1 590 ? 10.207 11.074 8.463 1.00 25.52 590 ASN A N 1
ATOM 4646 C CA . ASN A 1 590 ? 10.561 12.453 8.106 1.00 25.52 590 ASN A CA 1
ATOM 4647 C C . ASN A 1 590 ? 9.684 12.955 6.941 1.00 25.52 590 ASN A C 1
ATOM 4649 O O . ASN A 1 590 ? 10.033 13.860 6.174 1.00 25.52 590 ASN A O 1
ATOM 4653 N N . ARG A 1 591 ? 8.477 12.394 6.810 1.00 29.00 591 ARG A N 1
ATOM 4654 C CA . ARG A 1 591 ? 7.354 13.111 6.210 1.00 29.00 591 ARG A CA 1
ATOM 4655 C C . ARG A 1 591 ? 6.521 13.717 7.327 1.00 29.00 591 ARG A C 1
ATOM 4657 O O . ARG A 1 591 ? 5.472 13.201 7.682 1.00 29.00 591 ARG A O 1
ATOM 4664 N N . GLU A 1 592 ? 7.018 14.824 7.880 1.00 27.28 592 GLU A N 1
ATOM 4665 C CA . GLU A 1 592 ? 6.162 15.778 8.575 1.00 27.28 592 GLU A CA 1
ATOM 4666 C C . GLU A 1 592 ? 4.907 16.012 7.731 1.00 27.28 592 GLU A C 1
ATOM 4668 O O . GLU A 1 592 ? 4.991 16.483 6.588 1.00 27.28 592 GLU A O 1
ATOM 4673 N N . ASN A 1 593 ? 3.757 15.698 8.32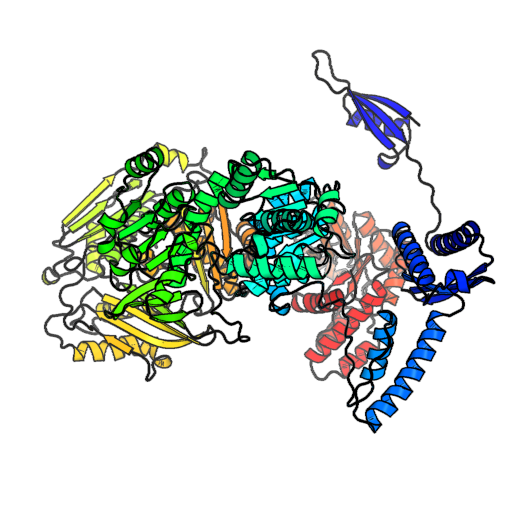5 1.00 26.30 593 ASN A N 1
ATOM 4674 C CA . ASN A 1 593 ? 2.450 16.189 7.923 1.00 26.30 593 ASN A CA 1
ATOM 4675 C C . ASN A 1 593 ? 2.405 17.692 8.252 1.00 26.30 593 ASN A C 1
ATOM 4677 O O . ASN A 1 593 ? 1.703 18.157 9.146 1.00 26.30 593 ASN A O 1
ATOM 4681 N N . THR A 1 594 ? 3.217 18.466 7.533 1.00 24.05 594 THR A N 1
ATOM 4682 C CA . THR A 1 594 ? 2.892 19.862 7.272 1.00 24.05 594 THR A CA 1
ATOM 4683 C C . THR A 1 594 ? 1.604 19.824 6.466 1.00 24.05 594 THR A C 1
ATOM 4685 O O . THR A 1 594 ? 1.516 19.097 5.475 1.00 24.05 594 THR A O 1
ATOM 4688 N N . GLY A 1 595 ? 0.574 20.522 6.944 1.00 27.28 595 GLY A N 1
ATOM 4689 C CA . GLY A 1 595 ? -0.726 20.568 6.285 1.00 27.28 595 GLY A CA 1
ATOM 4690 C C . GLY A 1 595 ? -0.566 20.724 4.776 1.00 27.28 595 GLY A C 1
ATOM 4691 O O . GLY A 1 595 ? 0.155 21.606 4.320 1.00 27.28 595 GLY A O 1
ATOM 4692 N N . THR A 1 596 ? -1.181 19.805 4.035 1.00 34.62 596 THR A N 1
ATOM 4693 C CA . THR A 1 596 ? -1.479 19.861 2.600 1.00 34.62 596 THR A CA 1
ATOM 4694 C C . THR A 1 596 ? -0.635 20.862 1.798 1.00 34.62 596 THR A C 1
ATOM 4696 O O . THR A 1 596 ? -1.126 21.862 1.281 1.00 34.62 596 THR A O 1
ATOM 4699 N N . LYS A 1 597 ? 0.655 20.563 1.635 1.00 30.59 597 LYS A N 1
ATOM 4700 C CA . LYS A 1 597 ? 1.402 20.967 0.443 1.00 30.59 597 LYS A CA 1
ATOM 4701 C C . LYS A 1 597 ? 2.017 19.712 -0.147 1.00 30.59 597 LYS A C 1
ATOM 4703 O O . LYS A 1 597 ? 3.044 19.228 0.318 1.00 30.59 597 LYS A O 1
ATOM 4708 N N . LEU A 1 598 ? 1.335 19.165 -1.152 1.00 41.91 598 LEU A N 1
ATOM 4709 C CA . LEU A 1 598 ? 1.863 18.143 -2.052 1.00 41.91 598 LEU A CA 1
ATOM 4710 C C . LEU A 1 598 ? 3.310 18.536 -2.433 1.00 41.91 598 LEU A C 1
ATOM 4712 O O . LEU A 1 598 ? 3.530 19.580 -3.052 1.00 41.91 598 LEU A O 1
ATOM 4716 N N . ARG A 1 599 ? 4.293 17.756 -1.955 1.00 52.66 599 ARG A N 1
ATOM 4717 C CA . ARG A 1 599 ? 5.730 18.048 -2.104 1.00 52.66 599 ARG A CA 1
ATOM 4718 C C . ARG A 1 599 ? 6.134 17.994 -3.578 1.00 52.66 599 ARG A C 1
ATOM 4720 O O . ARG A 1 599 ? 5.558 17.224 -4.341 1.00 52.66 599 ARG A O 1
ATOM 4727 N N . SER A 1 600 ? 7.141 18.774 -3.958 1.00 73.12 600 SER A N 1
ATOM 4728 C CA . SER A 1 600 ? 7.735 18.698 -5.293 1.00 73.12 600 SER A CA 1
ATOM 4729 C C . SER A 1 600 ? 8.584 17.430 -5.441 1.00 73.12 600 SER A C 1
ATOM 4731 O O . SER A 1 600 ? 9.356 17.101 -4.539 1.00 73.12 600 SER A O 1
ATOM 4733 N N . TYR A 1 601 ? 8.456 16.719 -6.560 1.00 84.75 601 TYR A N 1
ATOM 4734 C CA . TYR A 1 601 ? 9.236 15.511 -6.875 1.00 84.75 601 TYR A CA 1
ATOM 4735 C C . TYR A 1 601 ? 9.499 15.407 -8.383 1.00 84.75 601 TYR A C 1
ATOM 4737 O O . TYR A 1 601 ? 8.912 16.149 -9.165 1.00 84.75 601 TYR A O 1
ATOM 4745 N N . ILE A 1 602 ? 10.405 14.520 -8.807 1.00 88.25 602 ILE A N 1
ATOM 4746 C CA . ILE A 1 602 ? 10.748 14.315 -10.224 1.00 88.25 602 ILE A CA 1
ATOM 4747 C C . ILE A 1 602 ? 10.514 12.852 -10.591 1.00 88.25 602 ILE A C 1
ATOM 4749 O O . ILE A 1 602 ? 11.016 11.965 -9.904 1.00 88.25 602 ILE A O 1
ATOM 4753 N N . VAL A 1 603 ? 9.814 12.612 -11.700 1.00 90.19 603 VAL A N 1
ATOM 4754 C CA . VAL A 1 603 ? 9.660 11.279 -12.305 1.00 90.19 603 VAL A CA 1
ATOM 4755 C C . VAL A 1 603 ? 10.491 11.215 -13.579 1.00 90.19 603 VAL A C 1
ATOM 4757 O O . VAL A 1 603 ? 10.587 12.195 -14.317 1.00 90.19 603 VAL A O 1
ATOM 4760 N N . THR A 1 604 ? 11.116 10.064 -13.822 1.00 92.19 604 THR A N 1
ATOM 4761 C CA . THR A 1 604 ? 11.949 9.812 -15.002 1.00 92.19 604 THR A CA 1
ATOM 4762 C C . THR A 1 604 ? 11.411 8.610 -15.765 1.00 92.19 604 THR A C 1
ATOM 4764 O O . THR A 1 604 ?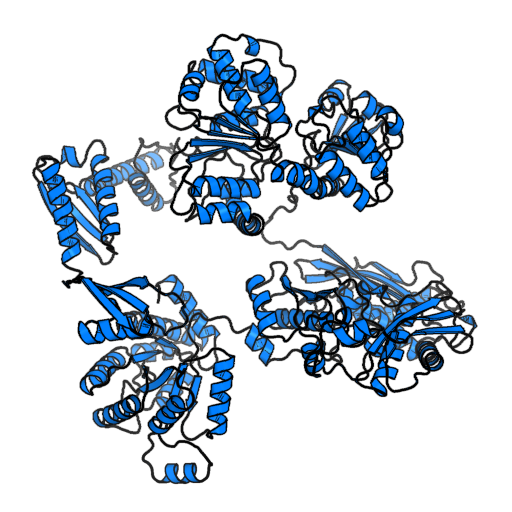 11.089 7.594 -15.152 1.00 92.19 604 THR A O 1
ATOM 4767 N N . ALA A 1 605 ? 11.348 8.717 -17.090 1.00 93.81 605 ALA A N 1
ATOM 4768 C CA . ALA A 1 605 ? 10.987 7.619 -17.976 1.00 93.81 605 ALA A CA 1
ATOM 4769 C C . ALA A 1 605 ? 11.968 7.526 -19.149 1.00 93.81 605 ALA A C 1
ATOM 4771 O O . ALA A 1 605 ? 12.376 8.548 -19.707 1.00 93.81 605 ALA A O 1
ATOM 4772 N N . GLU A 1 606 ? 12.327 6.300 -19.527 1.00 93.69 606 GLU A N 1
ATOM 4773 C CA . GLU A 1 606 ? 13.109 6.010 -20.730 1.00 93.69 606 GLU A CA 1
ATOM 4774 C C . GLU A 1 606 ? 12.217 5.452 -21.844 1.00 93.69 606 GLU A C 1
ATOM 4776 O O . GLU A 1 606 ? 11.183 4.845 -21.572 1.00 93.69 606 GLU A O 1
ATOM 4781 N N . ALA A 1 607 ? 12.616 5.663 -23.096 1.00 94.69 607 ALA A N 1
ATOM 4782 C CA . ALA A 1 607 ? 12.013 5.027 -24.259 1.00 94.69 607 ALA A CA 1
ATOM 4783 C C . ALA A 1 607 ? 13.092 4.734 -25.316 1.00 94.69 607 ALA A C 1
ATOM 4785 O O . ALA A 1 607 ? 13.788 5.661 -25.745 1.00 94.69 607 ALA A O 1
ATOM 4786 N N . PRO A 1 608 ? 13.253 3.474 -25.751 1.00 95.19 608 PRO A N 1
ATOM 4787 C CA . PRO A 1 608 ? 14.066 3.135 -26.915 1.00 95.19 608 PRO A CA 1
ATOM 4788 C C . PRO A 1 608 ? 13.323 3.434 -28.231 1.00 95.19 608 PRO A C 1
ATOM 4790 O O . PRO A 1 608 ? 12.092 3.397 -28.298 1.00 95.19 608 PRO A O 1
ATOM 4793 N N . GLY A 1 609 ? 14.075 3.730 -29.290 1.00 94.88 609 GLY A N 1
ATOM 4794 C CA . GLY A 1 609 ? 13.566 3.893 -30.650 1.00 94.88 609 GLY A CA 1
ATOM 4795 C C . GLY A 1 609 ? 13.305 2.558 -31.353 1.00 94.88 609 GLY A C 1
ATOM 4796 O O . GLY A 1 609 ? 13.734 1.502 -30.899 1.00 94.88 609 GLY A O 1
ATOM 4797 N N . GLU A 1 610 ? 12.628 2.602 -32.504 1.00 95.44 610 GLU A N 1
ATOM 4798 C CA . GLU A 1 610 ? 12.268 1.398 -33.279 1.00 95.44 610 GLU A CA 1
ATOM 4799 C C . GLU A 1 610 ? 13.476 0.610 -33.821 1.00 95.44 610 GLU A C 1
ATOM 4801 O O . GLU A 1 610 ? 13.332 -0.569 -34.124 1.00 95.44 610 GLU A O 1
ATOM 4806 N N . GLY A 1 611 ? 14.652 1.241 -33.942 1.00 95.12 611 GLY A N 1
ATOM 4807 C CA . GLY A 1 611 ? 15.903 0.586 -34.338 1.00 95.12 611 GLY A CA 1
ATOM 4808 C C . GLY A 1 611 ? 16.740 0.038 -33.181 1.00 95.12 611 GLY A C 1
ATOM 4809 O O . GLY A 1 611 ? 17.786 -0.557 -33.420 1.00 95.12 611 GLY A O 1
ATOM 4810 N N . HIS A 1 612 ? 16.301 0.208 -31.934 1.00 96.12 612 HIS A N 1
ATOM 4811 C CA . HIS A 1 612 ? 16.985 -0.382 -30.787 1.00 96.12 612 HIS A CA 1
ATOM 4812 C C . HIS A 1 612 ? 16.886 -1.920 -30.838 1.00 96.12 612 HIS A C 1
ATOM 4814 O O . HIS A 1 612 ? 15.799 -2.419 -31.139 1.00 96.12 612 HIS A O 1
ATOM 4820 N N . PRO A 1 613 ? 17.935 -2.694 -30.487 1.00 95.50 613 PRO A N 1
ATOM 4821 C CA . PRO A 1 613 ? 17.923 -4.161 -30.591 1.00 95.50 613 PRO A CA 1
ATOM 4822 C C . PRO A 1 613 ? 16.706 -4.829 -29.944 1.00 95.50 613 PRO A C 1
ATOM 4824 O O . PRO A 1 613 ? 16.021 -5.615 -30.591 1.00 95.50 613 PRO A O 1
ATOM 4827 N N . ASP A 1 614 ? 16.370 -4.455 -28.705 1.00 96.00 614 ASP A N 1
ATOM 4828 C CA . ASP A 1 614 ? 15.174 -4.981 -28.021 1.00 96.00 614 ASP A CA 1
ATOM 4829 C C . ASP A 1 614 ? 13.874 -4.709 -28.803 1.00 96.00 614 ASP A C 1
ATOM 4831 O O . ASP A 1 614 ? 13.009 -5.574 -28.904 1.00 96.00 614 ASP A O 1
ATOM 4835 N N . LYS A 1 615 ? 13.746 -3.531 -29.430 1.00 96.19 615 LYS A N 1
ATOM 4836 C CA . LYS A 1 615 ? 12.547 -3.169 -30.201 1.00 96.19 615 LYS A CA 1
ATOM 4837 C C . LYS A 1 615 ? 12.526 -3.810 -31.585 1.00 96.19 615 LYS A C 1
ATOM 4839 O O . LYS A 1 615 ? 11.443 -4.031 -32.122 1.00 96.19 615 LYS A O 1
ATOM 4844 N N . ILE A 1 616 ? 13.683 -4.138 -32.163 1.00 97.00 616 ILE A N 1
ATOM 4845 C CA . ILE A 1 616 ? 13.759 -4.991 -33.358 1.00 97.00 616 ILE A CA 1
ATOM 4846 C C . ILE A 1 616 ? 13.240 -6.391 -33.002 1.00 97.00 616 ILE A C 1
ATOM 4848 O O . ILE A 1 616 ? 12.394 -6.919 -33.721 1.00 97.00 616 ILE A O 1
ATOM 4852 N N . ALA A 1 617 ? 13.694 -6.964 -31.882 1.00 97.62 617 ALA A N 1
ATOM 4853 C CA . ALA A 1 617 ? 13.235 -8.268 -31.408 1.00 97.62 617 ALA A CA 1
ATOM 4854 C C . ALA A 1 617 ? 11.714 -8.305 -31.179 1.00 97.62 617 ALA A C 1
ATOM 4856 O O . ALA A 1 617 ? 11.043 -9.215 -31.668 1.00 97.62 617 ALA A O 1
ATOM 4857 N N . ASP A 1 618 ? 11.156 -7.296 -30.503 1.00 97.25 618 ASP A N 1
ATOM 4858 C CA . ASP A 1 618 ? 9.709 -7.169 -30.295 1.00 97.25 618 ASP A CA 1
ATOM 4859 C C . ASP A 1 618 ? 8.931 -7.084 -31.616 1.00 97.25 618 ASP A C 1
ATOM 4861 O O . ASP A 1 618 ? 7.949 -7.799 -31.806 1.00 97.25 618 ASP A O 1
ATOM 4865 N N . GLN A 1 619 ? 9.381 -6.239 -32.553 1.00 97.69 619 GLN A N 1
ATOM 4866 C CA . GLN A 1 619 ? 8.706 -6.060 -33.841 1.00 97.69 619 GLN A CA 1
ATOM 4867 C C . GLN A 1 619 ? 8.743 -7.319 -34.705 1.00 97.69 619 GLN A C 1
ATOM 4869 O O . GLN A 1 619 ? 7.765 -7.593 -35.394 1.00 97.69 619 GLN A O 1
ATOM 4874 N N . ILE A 1 620 ? 9.844 -8.078 -34.689 1.00 98.00 620 ILE A N 1
ATOM 4875 C CA . ILE A 1 620 ? 9.930 -9.357 -35.407 1.00 98.00 620 ILE A CA 1
ATOM 4876 C C . ILE A 1 620 ? 8.979 -10.375 -34.771 1.00 98.00 620 ILE A C 1
ATOM 4878 O O . ILE A 1 620 ? 8.228 -11.026 -35.494 1.00 98.00 620 ILE A O 1
ATOM 4882 N N . ALA A 1 621 ? 8.971 -10.487 -33.439 1.00 97.12 621 ALA A N 1
ATOM 4883 C CA . ALA A 1 621 ? 8.090 -11.413 -32.730 1.00 97.12 621 ALA A CA 1
ATOM 4884 C C . ALA A 1 621 ? 6.605 -11.116 -33.016 1.00 97.12 621 ALA A C 1
ATOM 4886 O O . ALA A 1 621 ? 5.837 -12.021 -33.346 1.00 97.12 621 ALA A O 1
ATOM 4887 N N . ASP A 1 622 ? 6.211 -9.842 -32.971 1.00 97.00 622 ASP A N 1
ATOM 4888 C CA . ASP A 1 622 ? 4.833 -9.429 -33.244 1.00 97.00 622 ASP A CA 1
ATOM 4889 C C . ASP A 1 622 ? 4.467 -9.470 -34.736 1.00 97.00 622 ASP A C 1
ATOM 4891 O O . ASP A 1 622 ? 3.312 -9.732 -35.063 1.00 97.00 622 ASP A O 1
ATOM 4895 N N . ALA A 1 623 ? 5.425 -9.293 -35.653 1.00 97.31 623 ALA A N 1
ATOM 4896 C CA . ALA A 1 623 ? 5.194 -9.517 -37.082 1.00 97.31 623 ALA A CA 1
ATOM 4897 C C . ALA A 1 623 ? 4.927 -10.998 -37.394 1.00 97.31 623 ALA A C 1
ATOM 4899 O O . ALA A 1 623 ? 4.064 -11.308 -38.212 1.00 97.31 623 ALA A O 1
ATOM 4900 N N . ILE A 1 624 ? 5.624 -11.917 -36.717 1.00 96.19 624 ILE A N 1
ATOM 4901 C CA . ILE A 1 624 ? 5.371 -13.360 -36.834 1.00 96.19 624 ILE A CA 1
ATOM 4902 C C . ILE A 1 624 ? 3.978 -13.705 -36.293 1.00 96.19 624 ILE A C 1
ATOM 4904 O O . ILE A 1 624 ? 3.249 -14.456 -36.940 1.00 96.19 624 ILE A O 1
ATOM 4908 N N . LEU A 1 625 ? 3.585 -13.128 -35.151 1.00 95.25 625 LEU A N 1
ATOM 4909 C CA . LEU A 1 625 ? 2.234 -13.272 -34.602 1.00 95.25 625 LEU A CA 1
ATOM 4910 C C . LEU A 1 625 ? 1.165 -12.763 -35.580 1.00 95.25 625 LEU A C 1
ATOM 4912 O O . LEU A 1 625 ? 0.206 -13.476 -35.866 1.00 95.25 625 LEU A O 1
ATOM 4916 N N . ASP A 1 626 ? 1.347 -11.567 -36.134 1.00 96.06 626 ASP A N 1
ATOM 4917 C CA . ASP A 1 626 ? 0.438 -10.995 -37.127 1.00 96.06 626 ASP A CA 1
ATOM 4918 C C . ASP A 1 626 ? 0.349 -11.874 -38.391 1.00 96.06 626 ASP A C 1
ATOM 4920 O O . ASP A 1 626 ? -0.746 -12.132 -38.894 1.00 96.06 626 ASP A O 1
ATOM 4924 N N . ALA A 1 627 ? 1.477 -12.402 -38.880 1.00 94.31 627 ALA A N 1
ATOM 4925 C CA . ALA A 1 627 ? 1.518 -13.312 -40.027 1.00 94.31 627 ALA A CA 1
ATOM 4926 C C . ALA A 1 627 ? 0.852 -14.674 -39.748 1.00 94.31 627 ALA A C 1
ATOM 4928 O O . ALA A 1 627 ? 0.350 -15.314 -40.679 1.00 94.31 627 ALA A O 1
ATOM 4929 N N . ALA A 1 628 ? 0.842 -15.122 -38.488 1.00 92.50 628 ALA A N 1
ATOM 4930 C CA . ALA A 1 628 ? 0.101 -16.300 -38.050 1.00 92.50 628 ALA A CA 1
ATOM 4931 C C . ALA A 1 628 ? -1.409 -16.017 -38.035 1.00 92.50 628 ALA A C 1
ATOM 4933 O O . ALA A 1 628 ? -2.166 -16.705 -38.717 1.00 92.50 628 ALA A O 1
ATOM 4934 N N . LEU A 1 629 ? -1.831 -14.946 -37.351 1.00 91.31 629 LEU A N 1
ATOM 4935 C CA . LEU A 1 629 ? -3.242 -14.566 -37.203 1.00 91.31 629 LEU A CA 1
ATOM 4936 C C . LEU A 1 629 ? -3.917 -14.202 -38.528 1.00 91.31 629 LEU A C 1
ATOM 4938 O O . LEU A 1 629 ? -5.108 -14.448 -38.704 1.00 91.31 629 LEU A O 1
ATOM 4942 N N . MET A 1 630 ? -3.163 -13.645 -39.480 1.00 91.88 630 MET A N 1
ATOM 4943 C CA . MET A 1 630 ? -3.664 -13.355 -40.826 1.00 91.88 630 MET A CA 1
ATOM 4944 C C . MET A 1 630 ? -4.096 -14.620 -41.578 1.00 91.88 630 MET A C 1
ATOM 4946 O O . MET A 1 630 ? -4.995 -14.559 -42.415 1.00 91.88 630 MET A O 1
ATOM 4950 N N . ARG A 1 631 ? -3.440 -15.755 -41.314 1.00 89.25 631 ARG A N 1
ATOM 4951 C CA . ARG A 1 631 ? -3.745 -17.042 -41.956 1.00 89.25 631 ARG A CA 1
ATOM 4952 C C . ARG A 1 631 ? -4.744 -17.855 -41.149 1.00 89.25 631 ARG A C 1
ATOM 4954 O O . ARG A 1 631 ? -5.624 -18.482 -41.727 1.00 89.25 631 ARG A O 1
ATOM 4961 N N . ASP A 1 632 ? -4.585 -17.828 -39.835 1.00 89.69 632 ASP A N 1
ATOM 4962 C CA . ASP A 1 632 ? -5.365 -18.592 -38.880 1.00 89.69 632 ASP A CA 1
ATOM 4963 C C . ASP A 1 632 ? -5.661 -17.709 -37.655 1.00 89.69 632 ASP A C 1
ATOM 4965 O O . ASP A 1 632 ? -4.791 -17.525 -36.800 1.00 89.69 632 ASP A O 1
ATOM 4969 N N . PRO A 1 633 ? -6.891 -17.177 -37.527 1.00 88.00 633 PRO A N 1
ATOM 4970 C CA . PRO A 1 633 ? -7.296 -16.361 -36.381 1.00 88.00 633 PRO A CA 1
ATOM 4971 C C . PRO A 1 633 ? -7.194 -17.072 -35.020 1.00 88.00 633 PRO A C 1
ATOM 4973 O O . PRO A 1 633 ? -7.311 -16.422 -33.980 1.00 88.00 633 PRO A O 1
ATOM 4976 N N . TYR A 1 634 ? -7.019 -18.396 -35.011 1.00 87.12 634 TYR A N 1
ATOM 4977 C CA . TYR A 1 634 ? -6.878 -19.234 -33.822 1.00 87.12 634 TYR A CA 1
ATOM 4978 C C . TYR A 1 634 ? -5.438 -19.704 -33.586 1.00 87.12 634 TYR A C 1
ATOM 4980 O O . TYR A 1 634 ? -5.206 -20.483 -32.655 1.00 87.12 634 TYR A O 1
ATOM 4988 N N . ALA A 1 635 ? -4.479 -19.200 -34.369 1.00 87.94 635 ALA A N 1
ATOM 4989 C CA . ALA A 1 635 ? -3.072 -19.524 -34.216 1.00 87.94 635 ALA A CA 1
ATOM 4990 C C . ALA A 1 635 ? -2.592 -19.286 -32.774 1.00 87.94 635 ALA A C 1
ATOM 4992 O O . ALA A 1 635 ? -2.902 -18.273 -32.139 1.00 87.94 635 ALA A O 1
ATOM 4993 N N . ARG A 1 636 ? -1.794 -20.227 -32.267 1.00 88.00 636 ARG A N 1
ATOM 4994 C CA . ARG A 1 636 ? -1.096 -20.121 -30.982 1.00 88.00 636 ARG A CA 1
ATOM 4995 C C . ARG A 1 636 ? 0.346 -19.749 -31.243 1.00 88.00 636 ARG A C 1
ATOM 4997 O O . ARG A 1 636 ? 1.043 -20.454 -31.970 1.00 88.00 636 ARG A O 1
ATOM 5004 N N . VAL A 1 637 ? 0.788 -18.651 -30.648 1.00 89.62 637 VAL A N 1
ATOM 5005 C CA . VAL A 1 637 ? 2.125 -18.104 -30.870 1.00 89.62 637 VAL A CA 1
ATOM 5006 C C . VAL A 1 637 ? 2.697 -17.700 -29.524 1.00 89.62 637 VAL A C 1
ATOM 5008 O O . VAL A 1 637 ? 2.136 -16.874 -28.806 1.00 89.62 637 VAL A O 1
ATOM 5011 N N . ALA A 1 638 ? 3.831 -18.294 -29.188 1.00 91.50 638 ALA A N 1
ATOM 5012 C CA . ALA A 1 638 ? 4.664 -17.911 -28.067 1.00 91.50 638 ALA A CA 1
ATOM 5013 C C . ALA A 1 638 ? 6.119 -17.983 -28.532 1.00 91.50 638 ALA A C 1
ATOM 5015 O O . ALA A 1 638 ? 6.817 -18.962 -28.273 1.00 91.50 638 ALA A O 1
ATOM 5016 N N . CYS A 1 639 ? 6.560 -16.959 -29.260 1.00 93.00 639 CYS A N 1
ATOM 5017 C CA . CYS A 1 639 ? 7.915 -16.882 -29.793 1.00 93.00 639 CYS A CA 1
ATOM 5018 C C . CYS A 1 639 ? 8.696 -15.710 -29.202 1.00 93.00 639 CYS A C 1
ATOM 5020 O O . CYS A 1 639 ? 8.145 -14.657 -28.890 1.00 93.00 639 CYS A O 1
ATOM 5022 N N . GLU A 1 640 ? 10.001 -15.895 -29.091 1.00 95.31 640 GLU A N 1
ATOM 5023 C CA . GLU A 1 640 ? 10.960 -14.915 -28.610 1.00 95.31 640 GLU A CA 1
ATOM 5024 C C . GLU A 1 640 ? 12.067 -14.760 -29.645 1.00 95.31 640 GLU A C 1
ATOM 5026 O O . GLU A 1 640 ? 12.437 -15.699 -30.357 1.00 95.31 640 GLU A O 1
ATOM 5031 N N . VAL A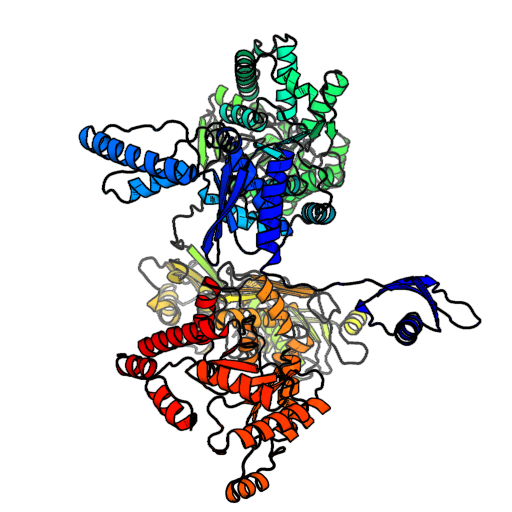 1 641 ? 12.577 -13.543 -29.750 1.00 97.75 641 VAL A N 1
ATOM 5032 C CA . VAL A 1 641 ? 13.569 -13.157 -30.739 1.00 97.75 641 VAL A CA 1
ATOM 5033 C C . VAL A 1 641 ? 14.772 -12.585 -30.014 1.00 97.75 641 VAL A C 1
ATOM 5035 O O . VAL A 1 641 ? 14.647 -11.696 -29.174 1.00 97.75 641 VAL A O 1
ATOM 5038 N N . LEU A 1 642 ? 15.950 -13.084 -30.368 1.00 97.62 642 LEU A N 1
ATOM 5039 C CA . LEU A 1 642 ? 17.230 -12.508 -29.990 1.00 97.62 642 LEU A CA 1
ATOM 5040 C C . LEU A 1 642 ? 17.854 -11.861 -31.223 1.00 97.62 642 LEU A C 1
ATOM 5042 O O . LEU A 1 642 ? 17.956 -12.487 -32.278 1.00 97.62 642 LEU A O 1
ATOM 5046 N N . THR A 1 643 ? 18.306 -10.619 -31.085 1.00 95.50 643 THR A N 1
ATOM 5047 C CA . THR A 1 643 ? 18.991 -9.882 -32.156 1.00 95.50 643 THR A CA 1
ATOM 5048 C C . THR A 1 643 ? 20.392 -9.502 -31.710 1.00 95.50 643 THR A C 1
ATOM 5050 O O . THR A 1 643 ? 20.555 -8.900 -30.651 1.00 95.50 643 THR A O 1
ATOM 5053 N N . SER A 1 644 ? 21.402 -9.798 -32.517 1.00 92.62 644 SER A N 1
ATOM 5054 C CA . SER A 1 644 ? 22.793 -9.412 -32.270 1.00 92.62 644 SER A CA 1
ATOM 5055 C C . SER A 1 644 ? 23.491 -9.089 -33.596 1.00 92.62 644 SER A C 1
ATOM 5057 O O . SER A 1 644 ? 22.855 -9.052 -34.654 1.00 92.62 644 SER A O 1
ATOM 5059 N N . THR A 1 645 ? 24.795 -8.829 -33.566 1.00 89.44 645 THR A N 1
ATOM 5060 C CA . THR A 1 645 ? 25.555 -8.410 -34.750 1.00 89.44 645 THR A CA 1
ATOM 5061 C C . THR A 1 645 ? 25.471 -9.473 -35.848 1.00 89.44 645 THR A C 1
ATOM 5063 O O . THR A 1 645 ? 25.999 -10.573 -35.705 1.00 89.44 645 THR A O 1
ATOM 5066 N N . GLY A 1 646 ? 24.782 -9.150 -36.946 1.00 87.38 646 GLY A N 1
ATOM 5067 C CA . GLY A 1 646 ? 24.576 -10.057 -38.080 1.00 87.38 646 GLY A CA 1
ATOM 5068 C C . GLY A 1 646 ? 23.690 -11.284 -37.811 1.00 87.38 646 GLY A C 1
ATOM 5069 O O . GLY A 1 646 ? 23.623 -12.152 -38.681 1.00 87.38 646 GLY A O 1
ATOM 5070 N N . LEU A 1 647 ? 22.998 -11.362 -36.666 1.00 92.94 647 LEU A N 1
ATOM 5071 C CA . LEU A 1 647 ? 22.209 -12.530 -36.262 1.00 92.94 647 LEU A CA 1
ATOM 5072 C C . LEU A 1 647 ? 20.820 -12.146 -35.736 1.00 92.94 647 LEU A C 1
ATOM 5074 O O . LEU A 1 647 ? 20.684 -11.282 -34.871 1.00 92.94 647 LEU A O 1
ATOM 5078 N N . VAL A 1 648 ? 19.809 -12.877 -36.195 1.00 97.38 648 VAL A N 1
ATOM 5079 C CA . VAL A 1 648 ? 18.479 -12.964 -35.589 1.00 97.38 648 VAL A CA 1
ATOM 5080 C C . VAL A 1 648 ? 18.188 -14.430 -35.293 1.00 97.38 648 VAL A C 1
ATOM 5082 O O . VAL A 1 648 ? 18.203 -15.259 -36.200 1.00 97.38 648 VAL A O 1
ATOM 5085 N N . LEU A 1 649 ? 17.918 -14.753 -34.032 1.00 97.38 649 LEU A N 1
ATOM 5086 C CA . LEU A 1 649 ? 17.463 -16.072 -33.606 1.00 97.38 649 LEU A CA 1
ATOM 5087 C C . LEU A 1 649 ? 16.007 -15.965 -33.164 1.00 97.38 649 LEU A C 1
ATOM 5089 O O . LEU A 1 649 ? 15.702 -15.215 -32.244 1.00 97.38 649 LEU A O 1
ATOM 5093 N N . VAL A 1 650 ? 15.128 -16.725 -33.806 1.00 97.25 650 VAL A N 1
ATOM 5094 C CA . VAL A 1 650 ? 13.711 -16.832 -33.453 1.00 97.25 650 VAL A CA 1
ATOM 5095 C C . VAL A 1 650 ? 13.482 -18.200 -32.822 1.00 97.25 650 VAL A C 1
ATOM 5097 O O . VAL A 1 650 ? 13.683 -19.213 -33.489 1.00 97.25 650 VAL A O 1
ATOM 5100 N N . GLY A 1 651 ? 13.067 -18.243 -31.560 1.00 94.56 651 GLY A N 1
ATOM 5101 C CA . GLY A 1 651 ? 12.783 -19.478 -30.825 1.00 94.56 651 GLY A CA 1
ATOM 5102 C C . GLY A 1 651 ? 11.394 -19.466 -30.194 1.00 94.56 651 GLY A C 1
ATOM 5103 O O . GLY A 1 651 ? 10.801 -18.407 -30.017 1.00 94.56 651 GLY A O 1
ATOM 5104 N N . GLY A 1 652 ? 10.864 -20.641 -29.861 1.00 91.25 652 GLY A N 1
ATOM 5105 C CA . GLY A 1 652 ? 9.591 -20.778 -29.148 1.00 91.25 652 GLY A CA 1
ATOM 5106 C C . GLY A 1 652 ? 8.591 -21.687 -29.852 1.00 91.25 652 GLY A C 1
ATOM 5107 O O . GLY A 1 652 ? 8.965 -22.554 -30.641 1.00 91.25 652 GLY A O 1
ATOM 5108 N N . GLU A 1 653 ? 7.313 -21.501 -29.541 1.00 89.12 653 GLU A N 1
ATOM 5109 C CA . GLU A 1 653 ? 6.234 -22.397 -29.951 1.00 89.12 653 GLU A CA 1
ATOM 5110 C C . GLU A 1 653 ? 5.256 -21.697 -30.889 1.00 89.12 653 GLU A C 1
ATOM 5112 O O . GLU A 1 653 ? 4.746 -20.618 -30.578 1.00 89.12 653 GLU A O 1
ATOM 5117 N N . ILE A 1 654 ? 4.968 -22.327 -32.029 1.00 89.75 654 ILE A N 1
ATOM 5118 C CA . ILE A 1 654 ? 3.951 -21.852 -32.971 1.00 89.75 654 ILE A CA 1
ATOM 5119 C C . ILE A 1 654 ? 3.094 -23.034 -33.416 1.00 89.75 654 ILE A C 1
ATOM 5121 O O . ILE A 1 654 ? 3.608 -24.056 -33.866 1.00 89.75 654 ILE A O 1
ATOM 5125 N N . THR A 1 655 ? 1.776 -22.877 -33.307 1.00 88.06 655 THR A N 1
ATOM 5126 C CA . THR A 1 655 ? 0.779 -23.814 -33.836 1.00 88.06 655 THR A CA 1
ATOM 5127 C C . THR A 1 655 ? -0.215 -23.032 -34.685 1.00 88.06 655 THR A C 1
ATOM 5129 O O . THR A 1 655 ? -0.851 -22.106 -34.190 1.00 88.06 655 THR A O 1
ATOM 5132 N N . THR A 1 656 ? -0.313 -23.370 -35.968 1.00 86.69 656 THR A N 1
ATOM 5133 C CA . THR A 1 656 ? -1.183 -22.700 -36.942 1.00 86.69 656 THR A CA 1
ATOM 5134 C C . THR A 1 656 ? -1.425 -23.617 -38.141 1.00 86.69 656 THR A C 1
ATOM 5136 O O . THR A 1 656 ? -0.573 -24.450 -38.459 1.00 86.69 656 THR A O 1
ATOM 5139 N N . ASP A 1 657 ? -2.547 -23.434 -38.836 1.00 79.94 657 ASP A N 1
ATOM 5140 C CA . ASP A 1 657 ? -2.891 -24.185 -40.054 1.00 79.94 657 ASP A CA 1
ATOM 5141 C C . ASP A 1 657 ? -2.093 -23.758 -41.312 1.00 79.94 657 ASP A C 1
ATOM 5143 O O . ASP A 1 657 ? -2.247 -24.350 -42.383 1.00 79.94 657 ASP A O 1
ATOM 5147 N N . GLY A 1 658 ? -1.228 -22.735 -41.224 1.00 77.31 658 GLY A N 1
ATOM 5148 C CA . GLY A 1 658 ? -0.500 -22.171 -42.369 1.00 77.31 658 GLY A CA 1
ATOM 5149 C C . GLY A 1 658 ? 1.019 -22.058 -42.193 1.00 77.31 658 GLY A C 1
ATOM 5150 O O . GLY A 1 658 ? 1.528 -21.789 -41.112 1.00 77.31 658 GLY A O 1
ATOM 5151 N N . TYR A 1 659 ? 1.775 -22.182 -43.290 1.00 84.31 659 TYR A N 1
ATOM 5152 C CA . TYR A 1 659 ? 3.227 -21.950 -43.278 1.00 84.31 659 TYR A CA 1
ATOM 5153 C C . TYR A 1 659 ? 3.565 -20.464 -43.075 1.00 84.31 659 TYR A C 1
ATOM 5155 O O . TYR A 1 659 ? 3.038 -19.603 -43.782 1.00 84.31 659 TYR A O 1
ATOM 5163 N N . ILE A 1 660 ? 4.489 -20.155 -42.158 1.00 88.69 660 ILE A N 1
ATOM 5164 C CA . ILE A 1 660 ? 5.020 -18.804 -41.926 1.00 88.69 660 ILE A CA 1
ATOM 5165 C C . ILE A 1 660 ? 6.486 -18.754 -42.350 1.00 88.69 660 ILE A C 1
ATOM 5167 O O . ILE A 1 660 ? 7.328 -19.460 -41.803 1.00 88.69 660 ILE A O 1
ATOM 5171 N N . ASP A 1 661 ? 6.798 -17.876 -43.304 1.00 92.12 661 ASP A N 1
ATOM 5172 C CA . ASP A 1 661 ? 8.175 -17.609 -43.709 1.00 92.12 661 ASP A CA 1
ATOM 5173 C C . ASP A 1 661 ? 8.829 -16.626 -42.727 1.00 92.12 661 ASP A C 1
ATOM 5175 O O . ASP A 1 661 ? 8.876 -15.417 -42.953 1.00 92.12 661 ASP A O 1
ATOM 5179 N N . ILE A 1 662 ? 9.319 -17.164 -41.609 1.00 94.31 662 ILE A N 1
ATOM 5180 C CA . ILE A 1 662 ? 9.944 -16.393 -40.524 1.00 94.31 662 ILE A CA 1
ATOM 5181 C C . ILE A 1 662 ? 11.103 -15.534 -41.042 1.00 94.31 662 ILE A C 1
ATOM 5183 O O . ILE A 1 662 ? 11.277 -14.394 -40.609 1.00 94.31 662 ILE A O 1
ATOM 5187 N N . ALA A 1 663 ? 11.890 -16.063 -41.983 1.00 93.88 663 ALA A N 1
ATOM 5188 C CA . ALA A 1 663 ? 13.020 -15.337 -42.542 1.00 93.88 663 ALA A CA 1
ATOM 5189 C C . ALA A 1 663 ? 12.554 -14.123 -43.349 1.00 93.88 663 ALA A C 1
ATOM 5191 O O . ALA A 1 663 ? 13.114 -13.035 -43.205 1.00 93.88 663 ALA A O 1
ATOM 5192 N N . LYS A 1 664 ? 11.514 -14.283 -44.172 1.00 95.31 664 LYS A N 1
ATOM 5193 C CA . LYS A 1 664 ? 10.925 -13.173 -44.922 1.00 95.31 664 LYS A CA 1
ATOM 5194 C C . LYS A 1 664 ? 10.349 -12.100 -43.998 1.00 95.31 664 LYS A C 1
ATOM 5196 O O . LYS A 1 664 ? 10.660 -10.928 -44.204 1.00 95.31 664 LYS A O 1
ATOM 5201 N N . GLU A 1 665 ? 9.575 -12.482 -42.981 1.00 95.81 665 GLU A N 1
ATOM 5202 C CA . GLU A 1 665 ? 8.971 -11.519 -42.047 1.00 95.81 665 GLU A CA 1
ATOM 5203 C C . GLU A 1 665 ? 10.042 -10.735 -41.275 1.00 95.81 665 GLU A C 1
ATOM 5205 O O . GLU A 1 665 ? 10.010 -9.504 -41.236 1.00 95.81 665 GLU A O 1
ATOM 5210 N N . ALA A 1 666 ? 11.059 -11.421 -40.741 1.00 96.81 666 ALA A N 1
ATOM 5211 C CA . ALA A 1 666 ? 12.155 -10.765 -40.036 1.00 96.81 666 ALA A CA 1
ATOM 5212 C C . ALA A 1 666 ? 12.928 -9.789 -40.943 1.00 96.81 666 ALA A C 1
ATOM 5214 O O . ALA A 1 666 ? 13.194 -8.658 -40.536 1.00 96.81 666 ALA A O 1
ATOM 5215 N N . ARG A 1 667 ? 13.241 -10.170 -42.192 1.00 97.00 667 ARG A N 1
ATOM 5216 C CA . ARG A 1 667 ? 13.906 -9.262 -43.148 1.00 97.00 667 ARG A CA 1
ATOM 5217 C C . ARG A 1 667 ? 13.053 -8.047 -43.480 1.00 97.00 667 ARG A C 1
ATOM 5219 O O . ARG A 1 667 ? 13.588 -6.941 -43.518 1.00 97.00 667 ARG A O 1
ATOM 5226 N N . GLN A 1 668 ? 11.750 -8.237 -43.688 1.00 97.06 668 GLN A N 1
ATOM 5227 C CA . GLN A 1 668 ? 10.837 -7.135 -43.982 1.00 97.06 668 GLN A CA 1
ATOM 5228 C C . GLN A 1 668 ? 10.795 -6.135 -42.822 1.00 97.06 668 GLN A C 1
ATOM 5230 O O . GLN A 1 668 ? 10.906 -4.933 -43.046 1.00 97.06 668 GLN A O 1
ATOM 5235 N N . VAL A 1 669 ? 10.727 -6.616 -41.577 1.00 97.31 669 VAL A N 1
ATOM 5236 C CA . VAL A 1 669 ? 10.776 -5.753 -40.388 1.00 97.31 669 VAL A CA 1
ATOM 5237 C C . VAL A 1 669 ? 12.080 -4.953 -40.331 1.00 97.31 669 VAL A C 1
ATOM 5239 O O . VAL A 1 669 ? 12.044 -3.735 -40.159 1.00 97.31 669 VAL A O 1
ATOM 5242 N N . ILE A 1 670 ? 13.228 -5.606 -40.525 1.00 97.00 670 ILE A N 1
ATOM 5243 C CA . ILE A 1 670 ? 14.551 -4.958 -40.508 1.00 97.00 670 ILE A CA 1
ATOM 5244 C C . ILE A 1 670 ? 14.656 -3.894 -41.616 1.00 97.00 670 ILE A C 1
ATOM 5246 O O . ILE A 1 670 ? 15.178 -2.796 -41.385 1.00 97.00 670 ILE A O 1
ATOM 5250 N N . GLN A 1 671 ? 14.104 -4.183 -42.797 1.00 96.31 671 GLN A N 1
ATOM 5251 C CA . GLN A 1 671 ? 14.042 -3.255 -43.922 1.00 96.31 671 GLN A CA 1
ATOM 5252 C C . GLN A 1 671 ? 13.141 -2.046 -43.627 1.00 96.31 671 GLN A C 1
ATOM 5254 O O . GLN A 1 671 ? 13.558 -0.914 -43.872 1.00 96.31 671 GLN A O 1
ATOM 5259 N N . ASP A 1 672 ? 11.955 -2.256 -43.052 1.00 95.44 672 ASP A N 1
ATOM 5260 C CA . ASP A 1 672 ? 11.002 -1.190 -42.702 1.00 95.44 672 ASP A CA 1
ATOM 5261 C C . ASP A 1 672 ? 11.547 -0.259 -41.602 1.00 95.44 672 ASP A C 1
ATOM 5263 O O . ASP A 1 672 ? 11.280 0.948 -41.588 1.00 95.44 672 ASP A O 1
ATOM 5267 N N . ILE A 1 673 ? 12.346 -0.810 -40.683 1.00 95.62 673 ILE A N 1
ATOM 5268 C CA . ILE A 1 673 ? 13.105 -0.043 -39.689 1.00 95.62 673 ILE A CA 1
ATOM 5269 C C . ILE A 1 673 ? 14.225 0.752 -40.371 1.00 95.62 673 ILE A C 1
ATOM 5271 O O . ILE A 1 673 ? 14.584 1.825 -39.901 1.00 95.62 673 ILE A O 1
ATOM 5275 N N . GLY A 1 674 ? 14.744 0.318 -41.518 1.00 93.38 674 GLY A N 1
ATOM 5276 C CA . GLY A 1 674 ? 15.723 1.057 -42.320 1.00 93.38 674 GLY A CA 1
ATOM 5277 C C . GLY A 1 674 ? 17.164 0.558 -42.203 1.00 93.38 674 GLY A C 1
ATOM 5278 O O . GLY A 1 674 ? 18.075 1.250 -42.658 1.00 93.38 674 GLY A O 1
ATOM 5279 N N . TYR A 1 675 ? 17.385 -0.638 -41.650 1.00 93.88 675 TYR A N 1
ATOM 5280 C CA . TYR A 1 675 ? 18.677 -1.331 -41.714 1.00 93.88 675 TYR A CA 1
ATOM 5281 C C . TYR A 1 675 ? 18.864 -1.962 -43.101 1.00 93.88 675 TYR A C 1
ATOM 5283 O O . TYR A 1 675 ? 18.601 -3.142 -43.314 1.00 93.88 675 TYR A O 1
ATOM 5291 N N . THR A 1 676 ? 19.268 -1.125 -44.058 1.00 90.69 676 THR A N 1
ATOM 5292 C CA . THR A 1 676 ? 19.315 -1.426 -45.507 1.00 90.69 676 THR A CA 1
ATOM 5293 C C . THR A 1 676 ? 20.720 -1.316 -46.110 1.00 90.69 676 THR A C 1
ATOM 5295 O O . THR A 1 676 ? 20.885 -1.273 -47.328 1.00 90.69 676 THR A O 1
ATOM 5298 N N . SER A 1 677 ? 21.741 -1.196 -45.260 1.00 85.38 677 SER A N 1
ATOM 5299 C CA . SER A 1 677 ? 23.137 -1.088 -45.672 1.00 85.38 677 SER A CA 1
ATOM 5300 C C . SER A 1 677 ? 24.029 -1.863 -44.715 1.00 85.38 677 SER A C 1
ATOM 5302 O O . SER A 1 677 ? 23.966 -1.676 -43.497 1.00 85.38 677 SER A O 1
ATOM 5304 N N . SER A 1 678 ? 24.941 -2.663 -45.268 1.00 80.62 678 SER A N 1
ATOM 5305 C CA . SER A 1 678 ? 25.959 -3.397 -44.507 1.00 80.62 678 SER A CA 1
ATOM 5306 C C . SER A 1 678 ? 26.894 -2.483 -43.702 1.00 80.62 678 SER A C 1
ATOM 5308 O O . SER A 1 678 ? 27.491 -2.921 -42.720 1.00 80.62 678 SER A O 1
ATOM 5310 N N . GLN A 1 679 ? 26.970 -1.191 -44.047 1.00 78.62 679 GLN A N 1
ATOM 5311 C CA . GLN A 1 679 ? 27.734 -0.180 -43.304 1.00 78.62 679 GLN A CA 1
ATOM 5312 C C . GLN A 1 679 ? 27.201 0.073 -41.886 1.00 78.62 679 GLN A C 1
ATOM 5314 O O . GLN A 1 679 ? 27.905 0.659 -41.064 1.00 78.62 679 GLN A O 1
ATOM 5319 N N . TYR A 1 680 ? 25.968 -0.343 -41.587 1.00 81.31 680 TYR A N 1
ATOM 5320 C CA . TYR A 1 680 ? 25.388 -0.245 -40.247 1.00 81.31 680 TYR A CA 1
ATOM 5321 C C . TYR A 1 680 ? 25.766 -1.427 -39.340 1.00 81.31 680 TYR A C 1
ATOM 5323 O O . TYR A 1 680 ? 25.299 -1.480 -38.207 1.00 81.31 680 TYR A O 1
ATOM 5331 N N . GLY A 1 681 ? 26.536 -2.407 -39.841 1.00 74.19 681 GLY A N 1
ATOM 5332 C CA . GLY A 1 681 ? 26.882 -3.642 -39.123 1.00 74.19 681 GLY A CA 1
ATOM 5333 C C . GLY A 1 681 ? 25.708 -4.603 -38.889 1.00 74.19 681 GLY A C 1
ATOM 5334 O O . GLY A 1 681 ? 25.887 -5.675 -38.312 1.00 74.19 681 GLY A O 1
ATOM 5335 N N . PHE A 1 682 ? 24.515 -4.230 -39.351 1.00 88.38 682 PHE A N 1
ATOM 5336 C CA . PHE A 1 682 ? 23.286 -5.009 -39.338 1.00 88.38 682 PHE A CA 1
ATOM 5337 C C . PHE A 1 682 ? 22.452 -4.588 -40.556 1.00 88.38 682 PHE A C 1
ATOM 5339 O O . PHE A 1 682 ? 22.198 -3.400 -40.747 1.00 88.38 682 PHE A O 1
ATOM 5346 N N . ASP A 1 683 ? 22.083 -5.544 -41.407 1.00 91.38 683 ASP A N 1
ATOM 5347 C CA . ASP A 1 683 ? 21.462 -5.287 -42.711 1.00 91.38 683 ASP A CA 1
ATOM 5348 C C . ASP A 1 683 ? 20.450 -6.379 -43.069 1.00 91.38 683 ASP A C 1
ATOM 5350 O O . ASP A 1 683 ? 20.735 -7.566 -42.911 1.00 91.38 683 ASP A O 1
ATOM 5354 N N . ALA A 1 684 ? 19.286 -5.982 -43.588 1.00 93.62 684 ALA A N 1
ATOM 5355 C CA . ALA A 1 684 ? 18.196 -6.892 -43.935 1.00 93.62 684 ALA A CA 1
ATOM 5356 C C . ALA A 1 684 ? 18.590 -7.959 -44.973 1.00 93.62 684 ALA A C 1
ATOM 5358 O O . ALA A 1 684 ? 18.026 -9.056 -44.963 1.00 93.62 684 ALA A O 1
ATOM 5359 N N . HIS A 1 685 ? 19.542 -7.673 -45.868 1.00 90.62 685 HIS A N 1
ATOM 5360 C CA . HIS A 1 685 ? 19.933 -8.600 -46.929 1.00 90.62 685 HIS A CA 1
ATOM 5361 C C . HIS A 1 685 ? 20.999 -9.599 -46.472 1.00 90.62 685 HIS A C 1
ATOM 5363 O O . HIS A 1 685 ? 20.925 -10.768 -46.852 1.00 90.62 685 HIS A O 1
ATOM 5369 N N . SER A 1 686 ? 21.964 -9.169 -45.653 1.00 89.88 686 SER A N 1
ATOM 5370 C CA . SER A 1 686 ? 23.075 -10.023 -45.207 1.00 89.88 686 SER A CA 1
ATOM 5371 C C . SER A 1 686 ? 22.895 -10.665 -43.825 1.00 89.88 686 SER A C 1
ATOM 5373 O O . SER A 1 686 ? 23.721 -11.492 -43.442 1.00 89.88 686 SER A O 1
ATOM 5375 N N . VAL A 1 687 ? 21.872 -10.289 -43.049 1.00 93.38 687 VAL A N 1
ATOM 5376 C CA . VAL A 1 687 ? 21.630 -10.851 -41.708 1.00 93.38 687 VAL A CA 1
ATOM 5377 C C . VAL A 1 687 ? 21.318 -12.351 -41.760 1.00 93.38 687 VAL A C 1
ATOM 5379 O O . VAL A 1 687 ? 20.524 -12.823 -42.582 1.00 93.38 687 VAL A O 1
ATOM 5382 N N . SER A 1 688 ? 21.932 -13.106 -40.847 1.00 94.50 688 SER A N 1
ATOM 5383 C CA . SER A 1 688 ? 21.627 -14.522 -40.635 1.00 94.50 688 SER A CA 1
ATOM 5384 C C . SER A 1 688 ? 20.371 -14.655 -39.785 1.00 94.50 688 SER A C 1
ATOM 5386 O O . SER A 1 688 ? 20.307 -14.096 -38.693 1.00 94.50 688 SER A O 1
ATOM 5388 N N . ILE A 1 689 ? 19.381 -15.406 -40.269 1.00 96.00 689 ILE A N 1
ATOM 5389 C CA . ILE A 1 689 ? 18.140 -15.675 -39.535 1.00 96.00 689 ILE A CA 1
ATOM 5390 C C . ILE A 1 689 ? 18.083 -17.164 -39.231 1.00 96.00 689 ILE A C 1
ATOM 5392 O O . ILE A 1 689 ? 18.044 -17.987 -40.145 1.00 96.00 689 ILE A O 1
ATOM 5396 N N . LEU A 1 690 ? 18.090 -17.496 -37.945 1.00 94.88 690 LEU A N 1
ATOM 5397 C CA . LEU A 1 690 ? 17.965 -18.854 -37.440 1.00 94.88 690 LEU A CA 1
ATOM 5398 C C . LEU A 1 690 ? 16.585 -19.021 -36.813 1.00 94.88 690 LEU A C 1
ATOM 5400 O O . LEU A 1 690 ? 16.165 -18.202 -35.999 1.00 94.88 690 LEU A O 1
ATOM 5404 N N . SER A 1 691 ? 15.889 -20.090 -37.188 1.00 92.69 691 SER A N 1
ATOM 5405 C CA . SER A 1 691 ? 14.608 -20.460 -36.596 1.00 92.69 691 SER A CA 1
ATOM 5406 C C . SER A 1 691 ? 14.766 -21.751 -35.802 1.00 92.69 691 SER A C 1
ATOM 5408 O O . SER A 1 691 ? 15.219 -22.763 -36.332 1.00 92.69 691 SER A O 1
ATOM 5410 N N . ALA A 1 692 ? 14.391 -21.690 -34.530 1.00 92.06 692 ALA A N 1
ATOM 5411 C CA . ALA A 1 692 ? 14.287 -22.795 -33.589 1.00 92.06 692 ALA A CA 1
ATOM 5412 C C . ALA A 1 692 ? 12.842 -22.867 -33.059 1.00 92.06 692 ALA A C 1
ATOM 5414 O O . ALA A 1 692 ? 12.603 -22.868 -31.851 1.00 92.06 692 ALA A O 1
ATOM 5415 N N . ILE A 1 693 ? 11.870 -22.837 -33.979 1.00 88.81 693 ILE A N 1
ATOM 5416 C CA . ILE A 1 693 ? 10.449 -22.982 -33.657 1.00 88.81 693 ILE A CA 1
ATOM 5417 C C . ILE A 1 693 ? 10.090 -24.462 -33.550 1.00 88.81 693 ILE A C 1
ATOM 5419 O O . ILE A 1 693 ? 10.438 -25.261 -34.419 1.00 88.81 693 ILE A O 1
ATOM 5423 N N . GLN A 1 694 ? 9.349 -24.802 -32.503 1.00 82.44 694 GLN A N 1
ATOM 5424 C CA . GLN A 1 694 ? 8.800 -26.133 -32.271 1.00 82.44 694 GLN A CA 1
ATOM 5425 C C . GLN A 1 694 ? 7.272 -26.085 -32.149 1.00 82.44 694 GLN A C 1
ATOM 5427 O O . GLN A 1 694 ? 6.671 -25.022 -31.975 1.00 82.44 694 GLN A O 1
ATOM 5432 N N . THR A 1 695 ? 6.630 -27.244 -32.259 1.00 66.88 695 THR A N 1
ATOM 5433 C CA . THR A 1 695 ? 5.188 -27.384 -32.018 1.00 66.88 695 THR A CA 1
ATOM 5434 C C . THR A 1 695 ? 4.918 -27.425 -30.512 1.00 66.88 695 THR A C 1
ATOM 5436 O O . THR A 1 695 ? 5.726 -27.957 -29.751 1.00 66.88 695 THR A O 1
ATOM 5439 N N . GLN A 1 696 ? 3.792 -26.865 -30.072 1.00 61.47 696 GLN A N 1
ATOM 5440 C CA . GLN A 1 696 ? 3.417 -26.822 -28.655 1.00 61.47 696 GLN A CA 1
ATOM 5441 C C . GLN A 1 696 ? 3.140 -28.227 -28.082 1.00 61.47 696 GLN A C 1
ATOM 5443 O O . GLN A 1 696 ? 2.621 -29.098 -28.782 1.00 61.47 696 GLN A O 1
ATOM 5448 N N . SER A 1 697 ? 3.455 -28.445 -26.797 1.00 55.09 697 SER A N 1
ATOM 5449 C CA . SER A 1 697 ? 3.174 -29.711 -26.096 1.00 55.09 697 SER A CA 1
ATOM 5450 C C . SER A 1 697 ? 1.673 -30.036 -26.047 1.00 55.09 697 SER A C 1
ATOM 5452 O O . SER A 1 697 ? 0.843 -29.172 -25.740 1.00 55.09 697 SER A O 1
ATOM 5454 N N . SER A 1 698 ? 1.327 -31.309 -26.274 1.00 51.75 698 SER A N 1
ATOM 5455 C CA . SER A 1 698 ? -0.051 -31.817 -26.223 1.00 51.75 698 SER A CA 1
ATOM 5456 C C . SER A 1 698 ? -0.717 -31.645 -24.853 1.00 51.75 698 SER A C 1
ATOM 5458 O O . SER A 1 698 ? -1.928 -31.438 -24.796 1.00 51.75 698 SER A O 1
ATOM 5460 N N . ASP A 1 699 ? 0.051 -31.676 -23.761 1.00 51.97 699 ASP A N 1
ATOM 5461 C CA . ASP A 1 699 ? -0.481 -31.615 -22.388 1.00 51.97 699 ASP A CA 1
ATOM 5462 C C . ASP A 1 699 ? -0.934 -30.192 -22.002 1.00 51.97 699 ASP A C 1
ATOM 5464 O O . ASP A 1 699 ? -1.945 -29.997 -21.319 1.00 51.97 699 ASP A O 1
ATOM 5468 N N . ILE A 1 700 ? -0.225 -29.172 -22.504 1.00 52.56 700 ILE A N 1
ATOM 5469 C CA . ILE A 1 700 ? -0.580 -27.755 -22.319 1.00 52.56 700 ILE A CA 1
ATOM 5470 C C . ILE A 1 700 ? -1.753 -27.388 -23.232 1.00 52.56 700 ILE A C 1
ATOM 5472 O O . ILE A 1 700 ? -2.698 -26.735 -22.788 1.00 52.56 700 ILE A O 1
ATOM 5476 N N . ALA A 1 701 ? -1.750 -27.871 -24.478 1.00 55.06 701 ALA A N 1
ATOM 5477 C CA . ALA A 1 701 ? -2.854 -27.661 -25.409 1.00 55.06 701 ALA A CA 1
ATOM 5478 C C . ALA A 1 701 ? -4.189 -28.199 -24.851 1.00 55.06 701 ALA A C 1
ATOM 5480 O O . ALA A 1 701 ? -5.206 -27.510 -24.920 1.00 55.06 701 ALA A O 1
ATOM 5481 N N . GLN A 1 702 ? -4.188 -29.378 -24.213 1.00 50.09 702 GLN A N 1
ATOM 5482 C CA . GLN A 1 702 ? -5.382 -29.965 -23.580 1.00 50.09 702 GLN A CA 1
ATOM 5483 C C . GLN A 1 702 ? -5.907 -29.176 -22.369 1.00 50.09 702 GLN A C 1
ATOM 5485 O O . GLN A 1 702 ? -7.097 -29.251 -22.071 1.00 50.09 702 GLN A O 1
ATOM 5490 N N . SER A 1 703 ? -5.047 -28.423 -21.678 1.00 48.31 703 SER A N 1
ATOM 5491 C CA . SER A 1 703 ? -5.410 -27.642 -20.483 1.00 48.31 703 SER A CA 1
ATOM 5492 C C . SER A 1 703 ? -5.985 -26.257 -20.823 1.00 48.31 703 SER A C 1
ATOM 5494 O O . SER A 1 703 ? -6.667 -25.645 -20.005 1.00 48.31 703 SER A O 1
ATOM 5496 N N . VAL A 1 704 ? -5.726 -25.768 -22.041 1.00 53.62 704 VAL A N 1
ATOM 5497 C CA . VAL A 1 704 ? -6.184 -24.465 -22.562 1.00 53.62 704 VAL A CA 1
ATOM 5498 C C . VAL A 1 704 ? -7.401 -24.624 -23.490 1.00 53.62 704 VAL A C 1
ATOM 5500 O O . VAL A 1 704 ? -8.175 -23.683 -23.675 1.00 53.62 704 VAL A O 1
ATOM 5503 N N . ILE A 1 705 ? -7.617 -25.825 -24.037 1.00 55.19 705 ILE A N 1
ATOM 5504 C CA . ILE A 1 705 ? -8.817 -26.201 -24.793 1.00 55.19 705 ILE A CA 1
ATOM 5505 C C . ILE A 1 705 ? -9.849 -26.764 -23.810 1.00 55.19 705 ILE A C 1
ATOM 5507 O O . ILE A 1 705 ? -9.729 -27.896 -23.345 1.00 55.19 705 ILE A O 1
ATOM 5511 N N . GLY A 1 706 ? -10.886 -25.986 -23.491 1.00 47.19 706 GLY A N 1
ATOM 5512 C CA . GLY A 1 706 ? -11.984 -26.470 -22.657 1.00 47.19 706 GLY A CA 1
ATOM 5513 C C . GLY A 1 706 ? -12.572 -27.771 -23.211 1.00 47.19 706 GLY A C 1
ATOM 5514 O O . GLY A 1 706 ? -12.867 -27.866 -24.406 1.00 47.19 706 GLY A O 1
ATOM 5515 N N . ARG A 1 707 ? -12.766 -28.772 -22.340 1.00 36.25 707 ARG A N 1
ATOM 5516 C CA . ARG A 1 707 ? -13.531 -29.991 -22.654 1.00 36.25 707 ARG A CA 1
ATOM 5517 C C . ARG A 1 707 ? -14.882 -29.549 -23.239 1.00 36.25 707 ARG A C 1
ATOM 5519 O O . ARG A 1 707 ? -15.710 -29.034 -22.498 1.00 36.25 707 ARG A O 1
ATOM 5526 N N . ASN A 1 708 ? -15.079 -29.717 -24.550 1.00 36.41 708 ASN A N 1
ATOM 5527 C CA . ASN A 1 708 ? -16.261 -29.325 -25.347 1.00 36.41 708 ASN A CA 1
ATOM 5528 C C . ASN A 1 708 ? -16.277 -27.919 -25.990 1.00 36.41 708 ASN A C 1
ATOM 5530 O O . ASN A 1 708 ? -17.339 -27.469 -26.411 1.00 36.41 708 ASN A O 1
ATOM 5534 N N . GLY A 1 709 ? -15.137 -27.235 -26.137 1.00 44.34 709 GLY A N 1
ATOM 5535 C CA . GLY A 1 709 ? -15.021 -26.092 -27.060 1.00 44.34 709 GLY A CA 1
ATOM 5536 C C . GLY A 1 709 ? -15.690 -24.779 -26.628 1.00 44.34 709 GLY A C 1
ATOM 5537 O O . GLY A 1 709 ? -15.870 -23.907 -27.471 1.00 44.34 709 GLY A O 1
ATOM 5538 N N . ALA A 1 710 ? -16.045 -24.611 -25.349 1.00 45.56 710 ALA A N 1
ATOM 5539 C CA . ALA A 1 710 ? -16.780 -23.423 -24.890 1.00 45.56 710 ALA A CA 1
ATOM 5540 C C . ALA A 1 710 ? -15.980 -22.430 -24.021 1.00 45.56 710 ALA A C 1
ATOM 5542 O O . ALA A 1 710 ? -16.359 -21.266 -23.968 1.00 45.56 710 ALA A O 1
ATOM 5543 N N . VAL A 1 711 ? -14.892 -22.831 -23.344 1.00 53.62 711 VAL A N 1
ATOM 5544 C CA . VAL A 1 711 ? -14.162 -21.930 -22.423 1.00 53.62 711 VAL A CA 1
ATOM 5545 C C . VAL A 1 711 ? -12.651 -22.149 -22.517 1.00 53.62 711 VAL A C 1
ATOM 5547 O O . VAL A 1 711 ? -12.176 -23.273 -22.365 1.00 53.62 711 VAL A O 1
ATOM 5550 N N . ILE A 1 712 ? -11.903 -21.073 -22.780 1.00 64.62 712 ILE A N 1
ATOM 5551 C CA . ILE A 1 712 ? -10.432 -21.061 -22.805 1.00 64.62 712 ILE A CA 1
ATOM 5552 C C . ILE A 1 712 ? -9.924 -20.744 -21.393 1.00 64.62 712 ILE A C 1
ATOM 5554 O O . ILE A 1 712 ? -10.245 -19.687 -20.848 1.00 64.62 712 ILE A O 1
ATOM 5558 N N . GLY A 1 713 ? -9.139 -21.651 -20.807 1.00 61.22 713 GLY A N 1
ATOM 5559 C CA . GLY A 1 713 ? -8.420 -21.413 -19.550 1.00 61.22 713 GLY A CA 1
ATOM 5560 C C . GLY A 1 713 ? -7.146 -20.590 -19.764 1.00 61.22 713 GLY A C 1
ATOM 5561 O O . GLY A 1 713 ? -6.638 -20.510 -20.884 1.00 61.22 713 GLY A O 1
ATOM 5562 N N . ALA A 1 714 ? -6.609 -19.977 -18.706 1.00 66.44 714 ALA A N 1
ATOM 5563 C CA . ALA A 1 714 ? -5.365 -19.217 -18.797 1.00 66.44 714 ALA A CA 1
ATOM 5564 C C . ALA A 1 714 ? -4.206 -20.101 -19.292 1.00 66.44 714 ALA A C 1
ATOM 5566 O O . ALA A 1 714 ? -3.955 -21.185 -18.761 1.00 66.44 714 ALA A O 1
ATOM 5567 N N . GLY A 1 715 ? -3.497 -19.625 -20.318 1.00 57.94 715 GLY A N 1
ATOM 5568 C CA . GLY A 1 715 ? -2.380 -20.342 -20.936 1.00 57.94 715 GLY A CA 1
ATOM 5569 C C . GLY A 1 715 ? -1.034 -20.197 -20.221 1.00 57.94 715 GLY A C 1
ATOM 5570 O O . GLY A 1 715 ? -0.047 -20.708 -20.752 1.00 57.94 715 GLY A O 1
ATOM 5571 N N . ASP A 1 716 ? -0.996 -19.471 -19.097 1.00 67.00 716 ASP A N 1
ATOM 5572 C CA . ASP A 1 716 ? 0.153 -19.304 -18.197 1.00 67.00 716 ASP A CA 1
ATOM 5573 C C . ASP A 1 716 ? -0.318 -18.894 -16.781 1.00 67.00 716 ASP A C 1
ATOM 5575 O O . ASP A 1 716 ? -1.468 -18.480 -16.597 1.00 67.00 716 ASP A O 1
ATOM 5579 N N . GLN A 1 717 ? 0.562 -19.014 -15.786 1.00 77.94 717 GLN A N 1
ATOM 5580 C CA . GLN A 1 717 ? 0.394 -18.422 -14.457 1.00 77.94 717 GLN A CA 1
ATOM 5581 C C . GLN A 1 717 ? 1.071 -17.055 -14.446 1.00 77.94 717 GLN A C 1
ATOM 5583 O O . GLN A 1 717 ? 2.208 -16.913 -14.885 1.00 77.94 717 GLN A O 1
ATOM 5588 N N . GLY A 1 718 ? 0.402 -16.034 -13.920 1.00 73.81 718 GLY A N 1
ATOM 5589 C CA . GLY A 1 718 ? 0.963 -14.695 -14.032 1.00 73.81 718 GLY A CA 1
ATOM 5590 C C . GLY A 1 718 ? 0.281 -13.655 -13.170 1.00 73.81 718 GLY A C 1
ATOM 5591 O O . GLY A 1 718 ? -0.922 -13.712 -12.906 1.00 73.81 718 GLY A O 1
ATOM 5592 N N . LEU A 1 719 ? 1.095 -12.690 -12.750 1.00 88.19 719 LEU A N 1
ATOM 5593 C CA . LEU A 1 719 ? 0.676 -11.448 -12.124 1.00 88.19 719 LEU A CA 1
ATOM 5594 C C . LEU A 1 719 ? 0.807 -10.334 -13.161 1.00 88.19 719 LEU A C 1
ATOM 5596 O O . LEU A 1 719 ? 1.896 -10.103 -13.688 1.00 88.19 719 LEU A O 1
ATOM 5600 N N . VAL A 1 720 ? -0.290 -9.645 -13.445 1.00 92.44 720 VAL A N 1
ATOM 5601 C CA . VAL A 1 720 ? -0.351 -8.576 -14.449 1.00 92.44 720 VAL A CA 1
ATOM 5602 C C . VAL A 1 720 ? -0.909 -7.304 -13.840 1.00 92.44 720 VAL A C 1
ATOM 5604 O O . VAL A 1 720 ? -1.782 -7.342 -12.973 1.00 92.44 720 VAL A O 1
ATOM 5607 N N . PHE A 1 721 ? -0.406 -6.171 -14.325 1.00 95.31 721 PHE A N 1
ATOM 5608 C CA . PHE A 1 721 ? -0.744 -4.851 -13.811 1.00 95.31 721 PHE A CA 1
ATOM 5609 C C . PHE A 1 721 ? -1.244 -3.930 -14.919 1.00 95.31 721 PHE A C 1
ATOM 5611 O O . PHE A 1 721 ? -0.711 -3.891 -16.030 1.00 95.31 721 PHE A O 1
ATOM 5618 N N . GLY A 1 722 ? -2.256 -3.143 -14.580 1.00 96.44 722 GLY A N 1
ATOM 5619 C CA . GLY A 1 722 ? -2.759 -2.024 -15.352 1.00 96.44 722 GLY A CA 1
ATOM 5620 C C . GLY A 1 722 ? -2.682 -0.747 -14.536 1.00 96.44 722 GLY A C 1
ATOM 5621 O O . GLY A 1 722 ? -2.899 -0.781 -13.332 1.00 96.44 722 GLY A O 1
ATOM 5622 N N . TYR A 1 723 ? -2.399 0.384 -15.170 1.00 97.50 723 TYR A N 1
ATOM 5623 C CA . TYR A 1 723 ? -2.318 1.671 -14.482 1.00 97.50 723 TYR A CA 1
ATOM 5624 C C . TYR A 1 723 ? -2.942 2.774 -15.323 1.00 97.50 723 TYR A C 1
ATOM 5626 O O . TYR A 1 723 ? -2.879 2.718 -16.550 1.00 97.50 723 TYR A O 1
ATOM 5634 N N . ALA A 1 724 ? -3.524 3.782 -14.678 1.00 97.69 724 ALA A N 1
ATOM 5635 C CA . ALA A 1 724 ? -3.984 5.019 -15.297 1.00 97.69 724 ALA A CA 1
ATOM 5636 C C . ALA A 1 724 ? -3.873 6.201 -14.322 1.00 97.69 724 ALA A C 1
ATOM 5638 O O . ALA A 1 724 ? -4.051 6.030 -13.117 1.00 97.69 724 ALA A O 1
ATOM 5639 N N . CYS A 1 725 ? -3.637 7.405 -14.843 1.00 95.44 725 CYS A N 1
ATOM 5640 C CA . CYS A 1 725 ? -3.666 8.662 -14.087 1.00 95.44 725 CYS A CA 1
ATOM 5641 C C . CYS A 1 725 ? -4.239 9.799 -14.937 1.00 95.44 725 CYS A C 1
ATOM 5643 O O . CYS A 1 725 ? -4.329 9.663 -16.149 1.00 95.44 725 CYS A O 1
ATOM 5645 N N . ASP A 1 726 ? -4.641 10.911 -14.333 1.00 94.12 726 ASP A N 1
ATOM 5646 C CA . ASP A 1 726 ? -5.231 12.065 -15.026 1.00 94.12 726 ASP A CA 1
ATOM 5647 C C . ASP A 1 726 ? -4.208 13.124 -15.488 1.00 94.12 726 ASP A C 1
ATOM 5649 O O . ASP A 1 726 ? -4.588 14.223 -15.891 1.00 94.12 726 ASP A O 1
ATOM 5653 N N . GLU A 1 727 ? -2.911 12.792 -15.490 1.00 92.88 727 GLU A N 1
ATOM 5654 C CA . GLU A 1 727 ? -1.828 13.692 -15.926 1.00 92.88 727 GLU A CA 1
ATOM 5655 C C . GLU A 1 727 ? -1.890 14.049 -17.418 1.00 92.88 727 GLU A C 1
ATOM 5657 O O . GLU A 1 727 ? -1.424 15.114 -17.826 1.00 92.88 727 GLU A O 1
ATOM 5662 N N . THR A 1 728 ? -2.436 13.149 -18.240 1.00 93.69 728 THR A N 1
ATOM 5663 C CA . THR A 1 728 ? -2.584 13.321 -19.691 1.00 93.69 728 THR A CA 1
ATOM 5664 C C . THR A 1 728 ? -3.997 12.932 -20.141 1.00 93.69 728 THR A C 1
ATOM 5666 O O . THR A 1 728 ? -4.641 12.106 -19.487 1.00 93.69 728 THR A O 1
ATOM 5669 N N . PRO A 1 729 ? -4.504 13.473 -21.267 1.00 92.31 729 PRO A N 1
ATOM 5670 C CA . PRO A 1 729 ? -5.806 13.084 -21.823 1.00 92.31 729 PRO A CA 1
ATOM 5671 C C . PRO A 1 729 ? -5.931 11.586 -22.141 1.00 92.31 729 PRO A C 1
ATOM 5673 O O . PRO A 1 729 ? -7.018 11.015 -22.078 1.00 92.31 729 PRO A O 1
ATOM 5676 N N . GLU A 1 730 ? -4.813 10.934 -22.461 1.00 94.81 730 GLU A N 1
ATOM 5677 C CA . GLU A 1 730 ? -4.712 9.498 -22.731 1.00 94.81 730 GLU A CA 1
ATOM 5678 C C . GLU A 1 730 ? -4.714 8.651 -21.448 1.00 94.81 730 GLU A C 1
ATOM 5680 O O . GLU A 1 730 ? -4.701 7.417 -21.500 1.00 94.81 730 GLU A O 1
ATOM 5685 N N . TYR A 1 731 ? -4.764 9.304 -20.291 1.00 96.31 731 TYR A N 1
ATOM 5686 C CA . TYR A 1 731 ? -4.682 8.731 -18.957 1.00 96.31 731 TYR A CA 1
ATOM 5687 C C . TYR A 1 731 ? -3.378 7.970 -18.678 1.00 96.31 731 TYR A C 1
ATOM 5689 O O . TYR A 1 731 ? -3.375 6.909 -18.047 1.00 96.31 731 TYR A O 1
ATOM 5697 N N . MET A 1 732 ? -2.271 8.462 -19.226 1.00 95.69 732 MET A N 1
ATOM 5698 C CA . MET A 1 732 ? -0.922 7.918 -19.063 1.00 95.69 732 MET A CA 1
ATOM 5699 C C . MET A 1 732 ? -0.048 8.854 -18.218 1.00 95.69 732 MET A C 1
ATOM 5701 O O . MET A 1 732 ? -0.247 10.071 -18.276 1.00 95.69 732 MET A O 1
ATOM 5705 N N . PRO A 1 733 ? 0.976 8.328 -17.518 1.00 95.38 733 PRO A N 1
ATOM 5706 C CA . PRO A 1 733 ? 1.999 9.169 -16.910 1.00 95.38 733 PRO A CA 1
ATOM 5707 C C . PRO A 1 733 ? 2.664 10.065 -17.955 1.00 95.38 733 PRO A C 1
ATOM 5709 O O . PRO A 1 733 ? 3.092 9.579 -19.010 1.00 95.38 733 PRO A O 1
ATOM 5712 N N . PHE A 1 734 ? 2.798 11.357 -17.659 1.00 95.06 734 PHE A N 1
ATOM 5713 C CA . PHE A 1 734 ? 3.293 12.343 -18.619 1.00 95.06 734 PHE A CA 1
ATOM 5714 C C . PHE A 1 734 ? 4.698 11.987 -19.116 1.00 95.06 734 PHE A C 1
ATOM 5716 O O . PHE A 1 734 ? 4.947 11.953 -20.321 1.00 95.06 734 PHE A O 1
ATOM 5723 N N . ALA A 1 735 ? 5.618 11.679 -18.193 1.00 94.12 735 ALA A N 1
ATOM 5724 C CA . ALA A 1 735 ? 7.007 11.359 -18.528 1.00 94.12 735 ALA A CA 1
ATOM 5725 C C . ALA A 1 735 ? 7.107 10.167 -19.499 1.00 94.12 735 ALA A C 1
ATOM 5727 O O . ALA A 1 735 ? 7.863 10.233 -20.468 1.00 94.12 735 ALA A O 1
ATOM 5728 N N . SER A 1 736 ? 6.317 9.116 -19.263 1.00 94.88 736 SER A N 1
ATOM 5729 C CA . SER A 1 736 ? 6.315 7.880 -20.056 1.00 94.88 736 SER A CA 1
ATOM 5730 C C . SER A 1 736 ? 5.681 8.080 -21.433 1.00 94.88 736 SER A C 1
ATOM 5732 O O . SER A 1 736 ? 6.256 7.679 -22.443 1.00 94.88 736 SER A O 1
ATOM 5734 N N . LEU A 1 737 ? 4.538 8.770 -21.510 1.00 95.38 737 LEU A N 1
ATOM 5735 C CA . LEU A 1 737 ? 3.891 9.056 -22.794 1.00 95.38 737 LEU A CA 1
ATOM 5736 C C . LEU A 1 737 ? 4.773 9.946 -23.683 1.00 95.38 737 LEU A C 1
ATOM 5738 O O . LEU A 1 737 ? 4.903 9.717 -24.888 1.00 95.38 737 LEU A O 1
ATOM 5742 N N . TYR A 1 738 ? 5.395 10.973 -23.103 1.00 95.12 738 TYR A N 1
ATOM 5743 C CA . TYR A 1 738 ? 6.188 11.925 -23.874 1.00 95.12 738 TYR A CA 1
ATOM 5744 C C . TYR A 1 738 ? 7.578 11.397 -24.253 1.00 95.12 738 TYR A C 1
ATOM 5746 O O . TYR A 1 738 ? 8.083 11.779 -25.312 1.00 95.12 738 TYR A O 1
ATOM 5754 N N . SER A 1 739 ? 8.180 10.479 -23.485 1.00 95.56 739 SER A N 1
ATOM 5755 C CA . SER A 1 739 ? 9.391 9.773 -23.935 1.00 95.56 739 SER A CA 1
ATOM 5756 C C . SER A 1 739 ? 9.100 8.903 -25.168 1.00 95.56 739 SER A C 1
ATOM 5758 O O . SER A 1 739 ? 9.864 8.929 -26.136 1.00 95.56 739 SER A O 1
ATOM 5760 N N . GLN A 1 740 ? 7.952 8.218 -25.196 1.00 95.25 740 GLN A N 1
ATOM 5761 C CA . GLN A 1 740 ? 7.500 7.420 -26.343 1.00 95.25 740 GLN A CA 1
ATOM 5762 C C . GLN A 1 740 ? 7.182 8.296 -27.566 1.00 95.25 740 GLN A C 1
ATOM 5764 O O . GLN A 1 740 ? 7.633 8.002 -28.677 1.00 95.25 740 GLN A O 1
ATOM 5769 N N . ARG A 1 741 ? 6.473 9.421 -27.378 1.00 95.50 741 ARG A N 1
ATOM 5770 C CA . ARG A 1 741 ? 6.206 10.401 -28.452 1.00 95.50 741 ARG A CA 1
ATOM 5771 C C . ARG A 1 741 ? 7.485 10.992 -29.034 1.00 95.50 741 ARG A C 1
ATOM 5773 O O . ARG A 1 741 ? 7.566 11.169 -30.248 1.00 95.50 741 ARG A O 1
ATOM 5780 N N . MET A 1 742 ? 8.490 11.245 -28.196 1.00 96.50 742 MET A N 1
ATOM 5781 C CA . MET A 1 742 ? 9.806 11.700 -28.640 1.00 96.50 742 MET A CA 1
ATOM 5782 C C . MET A 1 742 ? 10.463 10.684 -29.580 1.00 96.50 742 MET A C 1
ATOM 5784 O O . MET A 1 742 ? 10.893 11.058 -30.669 1.00 96.50 742 MET A O 1
ATOM 5788 N N . MET A 1 743 ? 10.471 9.396 -29.221 1.00 96.62 743 MET A N 1
ATOM 5789 C CA . MET A 1 743 ? 11.006 8.339 -30.093 1.00 96.62 743 MET A CA 1
ATOM 5790 C C . MET A 1 743 ? 10.208 8.182 -31.392 1.00 96.62 743 MET A C 1
ATOM 5792 O O . MET A 1 743 ? 10.802 8.021 -32.460 1.00 96.62 743 MET A O 1
ATOM 5796 N N . LYS A 1 744 ? 8.874 8.294 -31.334 1.00 95.62 744 LYS A N 1
ATOM 5797 C CA . LYS A 1 744 ? 8.014 8.270 -32.529 1.00 95.62 744 LYS A CA 1
ATOM 5798 C C . LYS A 1 744 ? 8.317 9.443 -33.463 1.00 95.62 744 LYS A C 1
ATOM 5800 O O . LYS A 1 744 ? 8.418 9.251 -34.672 1.00 95.62 744 LYS A O 1
ATOM 5805 N N . LYS A 1 745 ? 8.525 10.644 -32.911 1.00 96.75 745 LYS A N 1
ATOM 5806 C CA . LYS A 1 745 ? 8.866 11.843 -33.686 1.00 96.75 745 LYS A CA 1
ATOM 5807 C C . LYS A 1 745 ? 10.232 11.720 -34.364 1.00 96.75 745 LYS A C 1
ATOM 5809 O O . LYS A 1 745 ? 10.353 12.061 -35.535 1.00 96.75 745 LYS A O 1
ATOM 5814 N N . VAL A 1 746 ? 11.236 11.193 -33.662 1.00 96.94 746 VAL A N 1
ATOM 5815 C CA . VAL A 1 746 ? 12.573 10.926 -34.226 1.00 96.94 746 VAL A CA 1
ATOM 5816 C C . VAL A 1 746 ? 12.483 9.955 -35.407 1.00 96.94 746 VAL A C 1
ATOM 5818 O O . VAL A 1 746 ? 13.000 10.238 -36.487 1.00 96.94 746 VAL A O 1
ATOM 5821 N N . ALA A 1 747 ? 11.767 8.843 -35.237 1.00 95.88 747 ALA A N 1
ATOM 5822 C CA . ALA A 1 747 ? 11.563 7.865 -36.300 1.00 95.88 747 ALA A CA 1
ATOM 5823 C C . ALA A 1 747 ? 10.815 8.444 -37.511 1.00 95.88 747 ALA A C 1
ATOM 5825 O O . ALA A 1 747 ? 11.210 8.189 -38.649 1.00 95.88 747 ALA A O 1
ATOM 5826 N N . GLN A 1 748 ? 9.779 9.257 -37.274 1.00 96.19 748 GLN A N 1
ATOM 5827 C CA . GLN A 1 748 ? 9.052 9.968 -38.324 1.00 96.19 748 GLN A CA 1
ATOM 5828 C C . GLN A 1 748 ? 9.996 10.856 -39.149 1.00 96.19 748 GLN A C 1
ATOM 5830 O O . GLN A 1 748 ? 10.065 10.702 -40.365 1.00 96.19 748 GLN A O 1
ATOM 5835 N N . LEU A 1 749 ? 10.765 11.733 -38.492 1.00 96.56 749 LEU A N 1
ATOM 5836 C CA . LEU A 1 749 ? 11.682 12.668 -39.157 1.00 96.56 749 LEU A CA 1
ATOM 5837 C C . LEU A 1 749 ? 12.722 11.945 -40.024 1.00 96.56 749 LEU A C 1
ATOM 5839 O O . LEU A 1 749 ? 13.018 12.378 -41.143 1.00 96.56 749 LEU A O 1
ATOM 5843 N N . ARG A 1 750 ? 13.242 10.821 -39.523 1.00 95.12 750 ARG A N 1
ATOM 5844 C CA . ARG A 1 750 ? 14.164 9.945 -40.250 1.00 95.12 750 ARG A CA 1
ATOM 5845 C C . ARG A 1 750 ? 13.509 9.316 -41.480 1.00 95.12 750 ARG A C 1
ATOM 5847 O O . ARG A 1 750 ? 14.079 9.371 -42.567 1.00 95.12 750 ARG A O 1
ATOM 5854 N N . LYS A 1 751 ? 12.318 8.725 -41.329 1.00 93.88 751 LYS A N 1
ATOM 5855 C CA . LYS A 1 751 ? 11.581 8.063 -42.423 1.00 93.88 751 LYS A CA 1
ATOM 5856 C C . LYS A 1 751 ? 11.137 9.051 -43.505 1.00 93.88 751 LYS A C 1
ATOM 5858 O O . LYS A 1 751 ? 11.206 8.726 -44.686 1.00 93.88 751 LYS A O 1
ATOM 5863 N N . GLU A 1 752 ? 10.777 10.273 -43.118 1.00 95.12 752 GLU A N 1
ATOM 5864 C CA . GLU A 1 752 ? 10.476 11.391 -44.024 1.00 95.12 752 GLU A CA 1
ATOM 5865 C C . GLU A 1 752 ? 11.732 11.984 -44.690 1.00 95.12 752 GLU A C 1
ATOM 5867 O O . GLU A 1 752 ? 11.615 12.838 -45.567 1.00 95.12 752 GLU A O 1
ATOM 5872 N N . ARG A 1 753 ? 12.936 11.533 -44.301 1.00 89.56 753 ARG A N 1
ATOM 5873 C CA . ARG A 1 753 ? 14.235 12.026 -44.796 1.00 89.56 753 ARG A CA 1
ATOM 5874 C C . ARG A 1 753 ? 14.399 13.539 -44.647 1.00 89.56 753 ARG A C 1
ATOM 5876 O O . ARG A 1 753 ? 15.048 14.188 -45.463 1.00 89.56 753 ARG A O 1
ATOM 5883 N N . THR A 1 754 ? 13.849 14.094 -43.566 1.00 91.69 754 THR A N 1
ATOM 5884 C CA . THR A 1 754 ? 14.034 15.512 -43.200 1.00 91.69 754 THR A CA 1
ATOM 5885 C C . THR A 1 754 ? 15.500 15.852 -42.915 1.00 91.69 754 THR A C 1
ATOM 5887 O O . THR A 1 754 ? 15.911 17.003 -43.045 1.00 91.69 754 THR A O 1
ATOM 5890 N N . CYS A 1 755 ? 16.311 14.841 -42.597 1.00 90.69 755 CYS A N 1
ATOM 5891 C CA . CYS A 1 755 ? 17.763 14.897 -42.629 1.00 90.69 755 CYS A CA 1
ATOM 5892 C C . CYS A 1 755 ? 18.343 13.622 -43.267 1.00 90.69 755 CYS A C 1
ATOM 5894 O O . CYS A 1 755 ? 17.764 12.540 -43.169 1.00 90.69 755 CYS A O 1
ATOM 5896 N N . SER A 1 756 ? 19.499 13.742 -43.928 1.00 89.50 756 SER A N 1
ATOM 5897 C CA . SER A 1 756 ? 20.171 12.621 -44.608 1.00 89.50 756 SER A CA 1
ATOM 5898 C C . SER A 1 756 ? 21.070 11.785 -43.694 1.00 89.50 756 SER A C 1
ATOM 5900 O O . SER A 1 756 ? 21.495 10.702 -44.084 1.00 89.50 756 SER A O 1
ATOM 5902 N N . TRP A 1 757 ? 21.386 12.300 -42.504 1.00 93.12 757 TRP A N 1
ATOM 5903 C CA . TRP A 1 757 ? 22.430 11.764 -41.631 1.00 93.12 757 TRP A CA 1
ATOM 5904 C C . TRP A 1 757 ? 21.916 10.849 -40.518 1.00 93.12 757 TRP A C 1
ATOM 5906 O O . TRP A 1 757 ? 22.705 10.123 -39.915 1.00 93.12 757 TRP A O 1
ATOM 5916 N N . MET A 1 758 ? 20.619 10.882 -40.201 1.00 94.50 758 MET A N 1
ATOM 5917 C CA . MET A 1 758 ? 20.051 10.131 -39.077 1.00 94.50 758 MET A CA 1
ATOM 5918 C C . MET A 1 758 ? 19.878 8.651 -39.429 1.00 94.50 758 MET A C 1
ATOM 5920 O O . MET A 1 758 ? 19.337 8.301 -40.478 1.00 94.50 758 MET A O 1
ATOM 5924 N N . ARG A 1 759 ? 20.326 7.775 -38.530 1.00 94.25 759 ARG A N 1
ATOM 5925 C CA . ARG A 1 759 ? 20.293 6.313 -38.674 1.00 94.25 759 ARG A CA 1
ATOM 5926 C C . ARG A 1 759 ? 19.215 5.691 -37.764 1.00 94.25 759 ARG A C 1
ATOM 5928 O O . ARG A 1 759 ? 18.608 6.420 -36.981 1.00 94.25 759 ARG A O 1
ATOM 5935 N N . PRO A 1 760 ? 18.892 4.390 -37.912 1.00 94.31 760 PRO A N 1
ATOM 5936 C CA . PRO A 1 760 ? 17.702 3.808 -37.284 1.00 94.31 760 PRO A CA 1
ATOM 5937 C C . PRO A 1 760 ? 17.681 3.759 -35.746 1.00 94.31 760 PRO A C 1
ATOM 5939 O O . PRO A 1 760 ? 16.589 3.816 -35.179 1.00 94.31 760 PRO A O 1
ATOM 5942 N N . ASP A 1 761 ? 18.829 3.640 -35.067 1.00 95.50 761 ASP A N 1
ATOM 5943 C CA . ASP A 1 761 ? 18.860 3.514 -33.602 1.00 95.50 761 ASP A CA 1
ATOM 5944 C C . ASP A 1 761 ? 18.735 4.873 -32.891 1.00 95.50 761 ASP A C 1
ATOM 5946 O O . ASP A 1 761 ? 19.328 5.880 -33.284 1.00 95.50 761 ASP A O 1
ATOM 5950 N N . ALA A 1 762 ? 17.959 4.900 -31.813 1.00 95.50 762 ALA A N 1
ATOM 5951 C CA . ALA A 1 762 ? 17.792 6.060 -30.956 1.00 95.50 762 ALA A CA 1
ATOM 5952 C C . ALA A 1 762 ? 17.350 5.636 -29.552 1.00 95.50 762 ALA A C 1
ATOM 5954 O O . ALA A 1 762 ? 16.715 4.600 -29.362 1.00 95.50 762 ALA A O 1
ATOM 5955 N N . LYS A 1 763 ? 17.637 6.475 -28.556 1.00 94.50 763 LYS A N 1
ATOM 5956 C CA . LYS A 1 763 ? 17.153 6.305 -27.183 1.00 94.50 763 LYS A CA 1
ATOM 5957 C C . LYS A 1 763 ? 16.880 7.648 -26.528 1.00 94.50 763 LYS A C 1
ATOM 5959 O O . LYS A 1 763 ? 17.612 8.619 -26.729 1.00 94.50 763 LYS A O 1
ATOM 5964 N N . GLY A 1 764 ? 15.818 7.686 -25.741 1.00 94.31 764 GLY A N 1
ATOM 5965 C CA . GLY A 1 764 ? 15.315 8.882 -25.096 1.00 94.31 764 GLY A CA 1
ATOM 5966 C C . GLY A 1 764 ? 15.096 8.691 -23.607 1.00 94.31 764 GLY A C 1
ATOM 5967 O O . GLY A 1 764 ? 14.691 7.620 -23.164 1.00 94.31 764 GLY A O 1
ATOM 5968 N N . LEU A 1 765 ? 15.308 9.755 -22.842 1.00 95.62 765 LEU A N 1
ATOM 5969 C CA . LEU A 1 765 ? 14.956 9.837 -21.432 1.00 95.62 765 LEU A CA 1
ATOM 5970 C C . LEU A 1 765 ? 14.330 11.201 -21.155 1.00 95.62 765 LEU A C 1
ATOM 5972 O O . LEU A 1 765 ? 14.866 12.233 -21.557 1.00 95.62 765 LEU A O 1
ATOM 5976 N N . VAL A 1 766 ? 13.203 11.204 -20.451 1.00 95.75 766 VAL A N 1
ATOM 5977 C CA . VAL A 1 766 ? 12.444 12.407 -20.092 1.00 95.75 766 VAL A CA 1
ATOM 5978 C C . VAL A 1 766 ? 12.290 12.460 -18.577 1.00 95.75 766 VAL A C 1
ATOM 5980 O O . VAL A 1 766 ? 11.920 11.468 -17.947 1.00 95.75 766 VAL A O 1
ATOM 5983 N N . ARG A 1 767 ? 12.578 13.621 -17.982 1.00 95.25 767 ARG A N 1
ATOM 5984 C CA . ARG A 1 767 ? 12.444 13.894 -16.546 1.00 95.25 767 ARG A CA 1
ATOM 5985 C C . ARG A 1 767 ? 11.473 15.042 -16.337 1.00 95.25 767 ARG A C 1
ATOM 5987 O O . ARG A 1 767 ? 11.737 16.158 -16.778 1.00 95.25 767 ARG A O 1
ATOM 5994 N N . ILE A 1 768 ? 10.389 14.787 -15.620 1.00 94.62 768 ILE A N 1
ATOM 5995 C CA . ILE A 1 768 ? 9.336 15.771 -15.361 1.00 94.62 768 ILE A CA 1
ATOM 5996 C C . ILE A 1 768 ? 9.320 16.116 -13.882 1.00 94.62 768 ILE A C 1
ATOM 5998 O O . ILE A 1 768 ? 9.292 15.220 -13.037 1.00 94.62 768 ILE A O 1
ATOM 6002 N N . ALA A 1 769 ? 9.351 17.413 -13.582 1.00 92.06 769 ALA A N 1
ATOM 6003 C CA . ALA A 1 769 ? 9.134 17.917 -12.239 1.00 92.06 769 ALA A CA 1
ATOM 6004 C C . ALA A 1 769 ? 7.637 18.076 -11.980 1.00 92.06 769 ALA A C 1
ATOM 6006 O O . ALA A 1 769 ? 6.915 18.657 -12.791 1.00 92.06 769 ALA A O 1
ATOM 6007 N N . TYR A 1 770 ? 7.202 17.602 -10.821 1.00 89.50 770 TYR A N 1
ATOM 6008 C CA . TYR A 1 770 ? 5.850 17.752 -10.319 1.00 89.50 770 TYR A CA 1
ATOM 6009 C C . TYR A 1 770 ? 5.856 18.744 -9.169 1.00 89.50 770 TYR A C 1
ATOM 6011 O O . TYR A 1 770 ? 6.680 18.646 -8.259 1.00 89.50 770 TYR A O 1
ATOM 6019 N N . GLU A 1 771 ? 4.913 19.674 -9.191 1.00 84.75 771 GLU A N 1
ATOM 6020 C CA . GLU A 1 771 ? 4.619 20.578 -8.089 1.00 84.75 771 GLU A CA 1
ATOM 6021 C C . GLU A 1 771 ? 3.159 20.416 -7.726 1.00 84.75 771 GLU A C 1
ATOM 6023 O O . GLU A 1 771 ? 2.269 20.442 -8.570 1.00 84.75 771 GLU A O 1
ATOM 6028 N N . GLN A 1 772 ? 2.912 20.187 -6.446 1.00 77.25 772 GLN A N 1
ATOM 6029 C CA . GLN A 1 772 ? 1.582 19.885 -5.955 1.00 77.25 772 GLN A CA 1
ATOM 6030 C C . GLN A 1 772 ? 0.871 18.733 -6.697 1.00 77.25 772 GLN A C 1
ATOM 6032 O O . GLN A 1 772 ? -0.328 18.797 -6.956 1.00 77.25 772 GLN A O 1
ATOM 6037 N N . GLY A 1 773 ? 1.618 17.690 -7.076 1.00 75.25 773 GLY A N 1
ATOM 6038 C CA . GLY A 1 773 ? 1.081 16.548 -7.823 1.00 75.25 773 GLY A CA 1
ATOM 6039 C C . GLY A 1 773 ? 0.708 16.844 -9.280 1.00 75.25 773 GLY A C 1
ATOM 6040 O O . GLY A 1 773 ? 0.144 15.975 -9.930 1.00 75.25 773 GLY A O 1
ATOM 6041 N N . LYS A 1 774 ? 1.025 18.033 -9.807 1.00 85.44 774 LYS A N 1
ATOM 6042 C CA . LYS A 1 774 ? 0.811 18.402 -11.212 1.00 85.44 774 LYS A CA 1
ATOM 6043 C C . LYS A 1 774 ? 2.138 18.584 -11.931 1.00 85.44 774 LYS A C 1
ATOM 6045 O O . LYS A 1 774 ? 3.113 19.016 -11.320 1.00 85.44 774 LYS A O 1
ATOM 6050 N N . VAL A 1 775 ? 2.155 18.290 -13.228 1.00 90.62 775 VAL A N 1
ATOM 6051 C CA . VAL A 1 775 ? 3.293 18.574 -14.111 1.00 90.62 775 VAL A CA 1
ATOM 6052 C C . VAL A 1 775 ? 3.615 20.070 -14.045 1.00 90.62 775 VAL A C 1
ATOM 6054 O O . VAL A 1 775 ? 2.741 20.898 -14.290 1.00 90.62 775 VAL A O 1
ATOM 6057 N N . SER A 1 776 ? 4.855 20.400 -13.677 1.00 92.75 776 SER A N 1
ATOM 6058 C CA . SER A 1 776 ? 5.338 21.779 -13.538 1.00 92.75 776 SER A CA 1
ATOM 6059 C C . SER A 1 776 ? 6.223 22.174 -14.723 1.00 92.75 776 SER A C 1
ATOM 6061 O O . SER A 1 776 ? 5.859 23.046 -15.504 1.00 92.75 776 SER A O 1
ATOM 6063 N N . TYR A 1 777 ? 7.369 21.508 -14.901 1.00 94.25 777 TYR A N 1
ATOM 6064 C CA . TYR A 1 777 ? 8.310 21.797 -15.990 1.00 94.25 777 TYR A CA 1
ATOM 6065 C C . TYR A 1 777 ? 9.143 20.565 -16.373 1.00 94.25 777 TYR A C 1
ATOM 6067 O O . TYR A 1 777 ? 9.214 19.572 -15.636 1.00 94.25 777 TYR A O 1
ATOM 6075 N N . LEU A 1 778 ? 9.810 20.637 -17.527 1.00 96.19 778 LEU A N 1
ATOM 6076 C CA . LEU A 1 778 ? 10.771 19.633 -17.976 1.00 96.19 778 LEU A CA 1
ATOM 6077 C C . LEU A 1 778 ? 12.069 19.786 -17.170 1.00 96.19 778 LEU A C 1
ATOM 6079 O O . LEU A 1 778 ? 12.847 20.710 -17.396 1.00 96.19 778 LEU A O 1
ATOM 6083 N N . ALA A 1 779 ? 12.321 18.879 -16.228 1.00 95.44 779 ALA A N 1
ATOM 6084 C CA . ALA A 1 779 ? 13.528 18.905 -15.400 1.00 95.44 779 ALA A CA 1
ATOM 6085 C C . ALA A 1 779 ? 14.778 18.504 -16.194 1.00 95.44 779 ALA A C 1
ATOM 6087 O O . ALA A 1 779 ? 15.875 19.009 -15.960 1.00 95.44 779 ALA A O 1
ATOM 6088 N N . GLY A 1 780 ? 14.622 17.593 -17.151 1.00 96.31 780 GLY A N 1
ATOM 6089 C CA . GLY A 1 780 ? 15.698 17.248 -18.060 1.00 96.31 780 GLY A CA 1
ATOM 6090 C C . GLY A 1 780 ? 15.283 16.284 -19.156 1.00 96.31 780 GLY A C 1
ATOM 6091 O O . GLY A 1 780 ? 14.313 15.541 -19.018 1.00 96.31 780 GLY A O 1
ATOM 6092 N N . LEU A 1 781 ? 16.041 16.300 -20.242 1.00 97.25 781 LEU A N 1
ATOM 6093 C CA . LEU A 1 781 ? 15.816 15.478 -21.420 1.00 97.25 781 LEU A CA 1
ATOM 6094 C C . LEU A 1 781 ? 17.157 14.974 -21.934 1.00 97.25 781 LEU A C 1
ATOM 6096 O O . LEU A 1 781 ? 18.084 15.760 -22.111 1.00 97.25 781 LEU A O 1
ATOM 6100 N N . VAL A 1 782 ? 17.248 13.673 -22.190 1.00 97.44 782 VAL A N 1
ATOM 6101 C CA . VAL A 1 782 ? 18.366 13.073 -22.919 1.00 97.44 782 VAL A CA 1
ATOM 6102 C C . VAL A 1 782 ? 17.821 12.476 -24.202 1.00 97.44 782 VAL A C 1
ATOM 6104 O O . VAL A 1 782 ? 16.879 11.689 -24.168 1.00 97.44 782 VAL A O 1
ATOM 6107 N N . LEU A 1 783 ? 18.419 12.838 -25.328 1.00 97.62 783 LEU A N 1
ATOM 6108 C CA . LEU A 1 783 ? 18.106 12.253 -26.622 1.00 97.62 783 LEU A CA 1
ATOM 6109 C C . LEU A 1 783 ? 19.405 11.850 -27.307 1.00 97.62 783 LEU A C 1
ATOM 6111 O O . LEU A 1 783 ? 20.255 12.688 -27.602 1.00 97.62 783 LEU A O 1
ATOM 6115 N N . SER A 1 784 ? 19.548 10.555 -27.557 1.00 96.81 784 SER A N 1
ATOM 6116 C CA . SER A 1 784 ? 20.639 9.998 -28.341 1.00 96.81 784 SER A CA 1
ATOM 6117 C C . SER A 1 784 ? 20.094 9.462 -29.655 1.00 96.81 784 SER A C 1
ATOM 6119 O O . SER A 1 784 ? 19.280 8.545 -29.639 1.00 96.81 784 SER A O 1
ATOM 6121 N N . VAL A 1 785 ? 20.548 10.013 -30.777 1.00 96.75 785 VAL A N 1
ATOM 6122 C CA . VAL A 1 785 ? 20.208 9.551 -32.130 1.00 96.75 785 VAL A CA 1
ATOM 6123 C C . VAL A 1 785 ? 21.456 9.029 -32.822 1.00 96.75 785 VAL A C 1
ATOM 6125 O O . VAL A 1 785 ? 22.507 9.677 -32.782 1.00 96.75 785 VAL A O 1
ATOM 6128 N N . GLN A 1 786 ? 21.349 7.855 -33.436 1.00 95.19 786 GLN A N 1
ATOM 6129 C CA . GLN A 1 786 ? 22.412 7.303 -34.260 1.00 95.19 786 GLN A CA 1
ATOM 6130 C C . GLN A 1 786 ? 22.561 8.153 -35.524 1.00 95.19 786 GLN A C 1
ATOM 6132 O O . GLN A 1 786 ? 21.571 8.615 -36.101 1.00 95.19 786 GLN A O 1
ATOM 6137 N N . HIS A 1 787 ? 23.795 8.366 -35.971 1.00 93.94 787 HIS A N 1
ATOM 6138 C CA . HIS A 1 787 ? 24.070 9.264 -37.088 1.00 93.94 787 HIS A CA 1
ATOM 6139 C C . HIS A 1 787 ? 25.241 8.806 -37.965 1.00 93.94 787 HIS A C 1
ATOM 6141 O O . HIS A 1 787 ? 26.010 7.914 -37.601 1.00 93.94 787 HIS A O 1
ATOM 6147 N N . ASP A 1 788 ? 25.361 9.402 -39.151 1.00 91.44 788 ASP A N 1
ATOM 6148 C CA . ASP A 1 788 ? 26.534 9.246 -40.008 1.00 91.44 788 ASP A CA 1
ATOM 6149 C C . ASP A 1 788 ? 27.798 9.868 -39.396 1.00 91.44 788 ASP A C 1
ATOM 6151 O O . ASP A 1 788 ? 27.753 10.643 -38.443 1.00 91.44 788 ASP A O 1
ATOM 6155 N N . GLU A 1 789 ? 28.966 9.503 -39.913 1.00 89.75 789 GLU A N 1
ATOM 6156 C CA . GLU A 1 789 ? 30.232 9.953 -39.336 1.00 89.75 789 GLU A CA 1
ATOM 6157 C C . GLU A 1 789 ? 30.632 11.390 -39.700 1.00 89.75 789 GLU A C 1
ATOM 6159 O O . GLU A 1 789 ? 31.597 11.903 -39.129 1.00 89.75 789 GLU A O 1
ATOM 6164 N N . HIS A 1 790 ? 29.914 12.028 -40.628 1.00 89.88 790 HIS A N 1
ATOM 6165 C CA . HIS A 1 790 ? 30.281 13.315 -41.215 1.00 89.88 790 HIS A CA 1
ATOM 6166 C C . HIS A 1 790 ? 29.474 14.487 -40.643 1.00 89.88 790 HIS A C 1
ATOM 6168 O O . HIS A 1 790 ? 29.934 15.630 -40.706 1.00 89.88 790 HIS A O 1
ATOM 6174 N N . VAL A 1 791 ? 28.295 14.239 -40.067 1.00 94.12 791 VAL A N 1
ATOM 6175 C CA . VAL A 1 791 ? 27.486 15.282 -39.432 1.00 94.12 791 VAL A CA 1
ATOM 6176 C C . VAL A 1 791 ? 28.140 15.783 -38.139 1.00 94.12 791 VAL A C 1
ATOM 6178 O O . VAL A 1 791 ? 28.629 15.018 -37.304 1.00 94.12 791 VAL A O 1
ATOM 6181 N N . SER A 1 792 ? 28.145 17.104 -37.952 1.00 94.06 792 SER A N 1
ATOM 6182 C CA . SER A 1 792 ? 28.684 17.716 -36.739 1.00 94.06 792 SER A CA 1
ATOM 6183 C C . SER A 1 792 ? 27.700 17.616 -35.572 1.00 94.06 792 SER A C 1
ATOM 6185 O O . SER A 1 792 ? 26.488 17.764 -35.738 1.00 94.06 792 SER A O 1
ATOM 6187 N N . GLN A 1 793 ? 28.234 17.463 -34.357 1.00 94.62 793 GLN A N 1
ATOM 6188 C CA . GLN A 1 793 ? 27.443 17.426 -33.121 1.00 94.62 793 GLN A CA 1
ATOM 6189 C C . GLN A 1 793 ? 26.519 18.646 -32.964 1.00 94.62 793 GLN A C 1
ATOM 6191 O O . GLN A 1 793 ? 25.386 18.513 -32.507 1.00 94.62 793 GLN A O 1
ATOM 6196 N N . LYS A 1 794 ? 26.988 19.828 -33.384 1.00 94.31 794 LYS A N 1
ATOM 6197 C CA . LYS A 1 794 ? 26.204 21.068 -33.359 1.00 94.31 794 LYS A CA 1
ATOM 6198 C C . LYS A 1 794 ? 24.953 20.970 -34.240 1.00 94.31 794 LYS A C 1
ATOM 6200 O O . LYS A 1 794 ? 23.870 21.328 -33.793 1.00 94.31 794 LYS A O 1
ATOM 6205 N N . THR A 1 795 ? 25.090 20.416 -35.446 1.00 95.31 795 THR A N 1
ATOM 6206 C CA . THR A 1 795 ? 23.965 20.223 -36.378 1.00 95.31 795 THR A CA 1
ATOM 6207 C C . THR A 1 795 ? 22.926 19.264 -35.798 1.00 95.31 795 THR A C 1
ATOM 6209 O O . THR A 1 795 ? 21.731 19.536 -35.872 1.00 95.31 795 THR A O 1
ATOM 6212 N N . ILE A 1 796 ? 23.370 18.166 -35.172 1.00 96.12 796 ILE A N 1
ATOM 6213 C CA . ILE A 1 796 ? 22.473 17.204 -34.508 1.00 96.12 796 ILE A CA 1
ATOM 6214 C C . ILE A 1 796 ? 21.705 17.887 -33.370 1.00 96.12 796 ILE A C 1
ATOM 6216 O O . ILE A 1 796 ? 20.489 17.724 -33.266 1.00 96.12 796 ILE A O 1
ATOM 6220 N N . GLN A 1 797 ? 22.408 18.652 -32.527 1.00 96.12 797 GLN A N 1
ATOM 6221 C CA . GLN A 1 797 ? 21.827 19.390 -31.404 1.00 96.12 797 GLN A CA 1
ATOM 6222 C C . GLN A 1 797 ? 20.751 20.375 -31.862 1.00 96.12 797 GLN A C 1
ATOM 6224 O O . GLN A 1 797 ? 19.618 20.292 -31.389 1.00 96.12 797 GLN A O 1
ATOM 6229 N N . GLU A 1 798 ? 21.085 21.267 -32.796 1.00 96.31 798 GLU A N 1
ATOM 6230 C CA . GLU A 1 798 ? 20.162 22.280 -33.321 1.00 96.31 798 GLU A CA 1
ATOM 6231 C C . GLU A 1 798 ? 18.935 21.629 -33.972 1.00 96.31 798 GLU A C 1
ATOM 6233 O O . GLU A 1 798 ? 17.803 21.999 -33.661 1.00 96.31 798 GLU A O 1
ATOM 6238 N N . PHE A 1 799 ? 19.146 20.592 -34.787 1.00 97.31 799 PHE A N 1
ATOM 6239 C CA . PHE A 1 799 ? 18.067 19.861 -35.447 1.00 97.31 799 PHE A CA 1
ATOM 6240 C C . PHE A 1 799 ? 17.123 19.178 -34.449 1.00 97.31 799 PHE A C 1
ATOM 6242 O O . PHE A 1 799 ? 15.904 19.309 -34.551 1.00 97.31 799 PHE A O 1
ATOM 6249 N N . CYS A 1 800 ? 17.666 18.451 -33.466 1.00 96.88 800 CYS A N 1
ATOM 6250 C CA . CYS A 1 800 ? 16.849 17.749 -32.477 1.00 96.88 800 CYS A CA 1
ATOM 6251 C C . CYS A 1 800 ? 16.084 18.728 -31.580 1.00 96.88 800 CYS A C 1
ATOM 6253 O O . CYS A 1 800 ? 14.920 18.488 -31.257 1.00 96.88 800 CYS A O 1
ATOM 6255 N N . ILE A 1 801 ? 16.705 19.844 -31.192 1.00 96.31 801 ILE A N 1
ATOM 6256 C CA . ILE A 1 801 ? 16.029 20.877 -30.405 1.00 96.31 801 ILE A CA 1
ATOM 6257 C C . ILE A 1 801 ? 14.861 21.470 -31.201 1.00 96.31 801 ILE A C 1
ATOM 6259 O O . ILE A 1 801 ? 13.754 21.554 -30.670 1.00 96.31 801 ILE A O 1
ATOM 6263 N N . GLU A 1 802 ? 15.079 21.826 -32.468 1.00 96.81 802 GLU A N 1
ATOM 6264 C CA . GLU A 1 802 ? 14.070 22.486 -33.302 1.00 96.81 802 GLU A CA 1
ATOM 6265 C C . GLU A 1 802 ? 12.913 21.562 -33.693 1.00 96.81 802 GLU A C 1
ATOM 6267 O O . GLU A 1 802 ? 11.750 21.938 -33.576 1.00 96.81 802 GLU A O 1
ATOM 6272 N N . HIS A 1 803 ? 13.214 20.341 -34.135 1.00 96.69 803 HIS A N 1
ATOM 6273 C CA . HIS A 1 803 ? 12.218 19.464 -34.756 1.00 96.69 803 HIS A CA 1
ATOM 6274 C C . HIS A 1 803 ? 11.649 18.390 -33.820 1.00 96.69 803 HIS A C 1
ATOM 6276 O O . HIS A 1 803 ? 10.634 17.771 -34.156 1.00 96.69 803 HIS A O 1
ATOM 6282 N N . VAL A 1 804 ? 12.266 18.169 -32.651 1.00 96.75 804 VAL A N 1
ATOM 6283 C CA . VAL A 1 804 ? 11.817 17.169 -31.664 1.00 96.75 804 VAL A CA 1
ATOM 6284 C C . VAL A 1 804 ? 11.473 17.813 -30.325 1.00 96.75 804 VAL A C 1
ATOM 6286 O O . VAL A 1 804 ? 10.352 17.644 -29.850 1.00 96.75 804 VAL A O 1
ATOM 6289 N N . VAL A 1 805 ? 12.397 18.561 -29.713 1.00 95.75 805 VAL A N 1
ATOM 6290 C CA . VAL A 1 805 ? 12.196 19.071 -28.346 1.00 95.75 805 VAL A CA 1
ATOM 6291 C C . VAL A 1 805 ? 11.164 20.194 -28.309 1.00 95.75 805 VAL A C 1
ATOM 6293 O O . VAL A 1 805 ? 10.200 20.089 -27.555 1.00 95.75 805 VAL A O 1
ATOM 6296 N N . LYS A 1 806 ? 11.314 21.244 -29.127 1.00 94.56 806 LYS A N 1
ATOM 6297 C CA . LYS A 1 806 ? 10.372 22.377 -29.141 1.00 94.56 806 LYS A CA 1
ATOM 6298 C C . LYS A 1 806 ? 8.926 21.953 -29.442 1.00 94.56 806 LYS A C 1
ATOM 6300 O O . LYS A 1 806 ? 8.052 22.361 -28.681 1.00 94.56 806 LYS A O 1
ATOM 6305 N N . PRO A 1 807 ? 8.637 21.104 -30.453 1.00 95.88 807 PRO A N 1
ATOM 6306 C CA . PRO A 1 807 ? 7.261 20.708 -30.754 1.00 95.88 807 PRO A CA 1
ATOM 6307 C C . PRO A 1 807 ? 6.591 19.869 -29.661 1.00 95.88 807 PRO A C 1
ATOM 6309 O O . PRO A 1 807 ? 5.367 19.833 -29.600 1.00 95.88 807 PRO A O 1
ATOM 6312 N N . LEU A 1 808 ? 7.368 19.165 -28.829 1.00 95.50 808 LEU A N 1
ATOM 6313 C CA . LEU A 1 808 ? 6.832 18.270 -27.798 1.00 95.50 808 LEU A CA 1
ATOM 6314 C C . LEU A 1 808 ? 6.830 18.888 -26.397 1.00 95.50 808 LEU A C 1
ATOM 6316 O O . LEU A 1 808 ? 5.945 18.581 -25.604 1.00 95.50 808 LEU A O 1
ATOM 6320 N N . PHE A 1 809 ? 7.815 19.727 -26.083 1.00 95.69 809 PHE A N 1
ATOM 6321 C CA . PHE A 1 809 ? 8.064 20.219 -24.727 1.00 95.69 809 PHE A CA 1
ATOM 6322 C C . PHE A 1 809 ? 8.174 21.741 -24.635 1.00 95.69 809 PHE A C 1
ATOM 6324 O O . PHE A 1 809 ? 8.486 22.228 -23.554 1.00 95.69 809 PHE A O 1
ATOM 6331 N N . GLY A 1 810 ? 7.955 22.488 -25.724 1.00 90.50 810 GLY A N 1
ATOM 6332 C CA . GLY A 1 810 ? 8.211 23.933 -25.792 1.00 90.50 810 GLY A CA 1
ATOM 6333 C C . GLY A 1 810 ? 7.656 24.721 -24.603 1.00 90.50 810 GLY A C 1
ATOM 6334 O O . GLY A 1 810 ? 8.393 25.491 -23.995 1.00 90.50 810 GLY A O 1
ATOM 6335 N N . ASP A 1 811 ? 6.417 24.435 -24.203 1.00 90.94 811 ASP A N 1
ATOM 6336 C CA . ASP A 1 811 ? 5.737 25.118 -23.092 1.00 90.94 811 ASP A CA 1
ATOM 6337 C C . ASP A 1 811 ? 6.273 24.742 -21.695 1.00 90.94 811 ASP A C 1
ATOM 6339 O O . ASP A 1 811 ? 5.987 25.421 -20.713 1.00 90.94 811 ASP A O 1
ATOM 6343 N N . LEU A 1 812 ? 7.050 23.659 -21.589 1.00 93.06 812 LEU A N 1
ATOM 6344 C CA . LEU A 1 812 ? 7.607 23.131 -20.337 1.00 93.06 812 LEU A CA 1
ATOM 6345 C C . LEU A 1 812 ? 9.111 23.394 -20.181 1.00 93.06 812 LEU A C 1
ATOM 6347 O O . LEU A 1 812 ? 9.676 23.066 -19.133 1.00 93.06 812 LEU A O 1
ATOM 6351 N N . VAL A 1 813 ? 9.773 23.936 -21.206 1.00 93.44 813 VAL A N 1
ATOM 6352 C CA . VAL A 1 813 ? 11.196 24.294 -21.152 1.00 93.44 813 VAL A CA 1
ATOM 6353 C C . VAL A 1 813 ? 11.355 25.621 -20.413 1.00 93.44 813 VAL A C 1
ATOM 6355 O O . VAL A 1 813 ? 10.741 26.624 -20.765 1.00 93.44 813 VAL A O 1
ATOM 6358 N N . CYS A 1 814 ? 12.219 25.644 -19.402 1.00 91.44 814 CYS A N 1
ATOM 6359 C CA . CYS A 1 814 ? 12.568 26.848 -18.653 1.00 91.44 814 CYS A CA 1
ATOM 6360 C C . CYS A 1 814 ? 14.080 26.916 -18.389 1.00 91.44 814 CYS A C 1
ATOM 6362 O O . CYS A 1 814 ? 14.831 26.016 -18.757 1.00 91.44 814 CYS A O 1
ATOM 6364 N N . GLU A 1 815 ? 14.542 27.965 -17.704 1.00 89.12 815 GLU A N 1
ATOM 6365 C CA . GLU A 1 815 ? 15.967 28.158 -17.376 1.00 89.12 815 GLU A CA 1
ATOM 6366 C C . GLU A 1 815 ? 16.580 27.006 -16.557 1.00 89.12 815 GLU A C 1
ATOM 6368 O O . GLU A 1 815 ? 17.793 26.818 -16.557 1.00 89.12 815 GLU A O 1
ATOM 6373 N N . LYS A 1 816 ? 15.749 26.216 -15.862 1.00 88.94 816 LYS A N 1
ATOM 6374 C CA . LYS A 1 816 ? 16.178 25.053 -15.065 1.00 88.94 816 LYS A CA 1
ATOM 6375 C C . LYS A 1 816 ? 16.255 23.757 -15.878 1.00 88.94 816 LYS A C 1
ATOM 6377 O O . LYS A 1 816 ? 16.721 22.745 -15.357 1.00 88.94 816 LYS A O 1
ATOM 6382 N N . THR A 1 817 ? 15.755 23.751 -17.111 1.00 94.31 817 THR A N 1
ATOM 6383 C CA . THR A 1 817 ? 15.677 22.553 -17.946 1.00 94.31 817 THR A CA 1
ATOM 6384 C C . THR A 1 817 ? 17.059 22.171 -18.466 1.00 94.31 817 THR A C 1
ATOM 6386 O O . THR A 1 817 ? 17.705 22.945 -19.167 1.00 94.31 817 THR A O 1
ATOM 6389 N N . ASN A 1 818 ? 17.494 20.939 -18.189 1.00 95.25 818 ASN A N 1
ATOM 6390 C CA . ASN A 1 818 ? 18.737 20.405 -18.747 1.00 95.25 818 ASN A CA 1
ATOM 6391 C C . ASN A 1 818 ? 18.469 19.530 -19.984 1.00 95.25 818 ASN A C 1
ATOM 6393 O O . ASN A 1 818 ? 17.921 18.434 -19.855 1.00 95.25 818 ASN A O 1
ATOM 6397 N N . ILE A 1 819 ? 18.866 19.990 -21.173 1.00 96.69 819 ILE A N 1
ATOM 6398 C CA . ILE A 1 819 ? 18.704 19.253 -22.437 1.00 96.69 819 ILE A CA 1
ATOM 6399 C C . ILE A 1 819 ? 20.061 18.712 -22.884 1.00 96.69 819 ILE A C 1
ATOM 6401 O O . ILE A 1 819 ? 20.994 19.472 -23.132 1.00 96.69 819 ILE A O 1
ATOM 6405 N N . LEU A 1 820 ? 20.154 17.394 -23.043 1.00 96.81 820 LEU A N 1
ATOM 6406 C CA . LEU A 1 820 ? 21.355 16.693 -23.479 1.00 96.81 820 LEU A CA 1
ATOM 6407 C C . LEU A 1 820 ? 21.063 15.923 -24.770 1.00 96.81 820 LEU A C 1
ATOM 6409 O O . LEU A 1 820 ? 20.434 14.866 -24.750 1.00 96.81 820 LEU A O 1
ATOM 6413 N N . ILE A 1 821 ? 21.545 16.436 -25.902 1.00 96.94 821 ILE A N 1
ATOM 6414 C CA . ILE A 1 821 ? 21.488 15.728 -27.188 1.00 96.94 821 ILE A CA 1
ATOM 6415 C C . ILE A 1 821 ? 22.855 15.103 -27.460 1.00 96.94 821 ILE A C 1
ATOM 6417 O O . ILE A 1 821 ? 23.860 15.816 -27.421 1.00 96.94 821 ILE A O 1
ATOM 6421 N N . ASN A 1 822 ? 22.889 13.793 -27.722 1.00 95.25 822 ASN A N 1
ATOM 6422 C CA . ASN A 1 822 ? 24.102 12.996 -27.943 1.00 95.25 822 ASN A CA 1
ATOM 6423 C C . ASN A 1 822 ? 25.236 13.356 -26.953 1.00 95.25 822 ASN A C 1
ATOM 6425 O O . ASN A 1 822 ? 26.298 13.801 -27.382 1.00 95.25 822 ASN A O 1
ATOM 6429 N N . PRO A 1 823 ? 25.041 13.207 -25.625 1.00 90.06 823 PRO A N 1
ATOM 6430 C CA . PRO A 1 823 ? 26.016 13.675 -24.631 1.00 90.06 823 PRO A CA 1
ATOM 6431 C C . PRO A 1 823 ? 27.389 12.993 -24.736 1.00 90.06 823 PRO A C 1
ATOM 6433 O O . PRO A 1 823 ? 28.393 13.584 -24.356 1.00 90.06 823 PRO A O 1
ATOM 6436 N N . SER A 1 824 ? 27.455 11.776 -25.285 1.00 84.38 824 SER A N 1
ATOM 6437 C CA . SER A 1 824 ? 28.707 11.062 -25.576 1.00 84.38 824 SER A CA 1
ATOM 6438 C C . SER A 1 824 ? 29.439 11.574 -26.827 1.00 84.38 824 SER A C 1
ATOM 6440 O O . SER A 1 824 ? 30.497 11.055 -27.176 1.00 84.38 824 SER A O 1
ATOM 6442 N N . GLY A 1 825 ? 28.877 12.552 -27.542 1.00 87.75 825 GLY A N 1
ATOM 6443 C CA . GLY A 1 825 ? 29.354 12.979 -28.852 1.00 87.75 825 GLY A CA 1
ATOM 6444 C C . GLY A 1 825 ? 28.968 11.972 -29.937 1.00 87.75 825 GLY A C 1
ATOM 6445 O O . GLY A 1 825 ? 27.793 11.832 -30.267 1.00 87.75 825 GLY A O 1
ATOM 6446 N N . ARG A 1 826 ? 29.955 11.268 -30.506 1.00 87.81 826 ARG A N 1
ATOM 6447 C CA . ARG A 1 826 ? 29.738 10.363 -31.651 1.00 87.81 826 ARG A CA 1
ATOM 6448 C C . ARG A 1 826 ? 28.905 9.139 -31.247 1.00 87.81 826 ARG A C 1
ATOM 6450 O O . ARG A 1 826 ? 29.314 8.373 -30.379 1.00 87.81 826 ARG A O 1
ATOM 6457 N N . PHE A 1 827 ? 27.795 8.911 -31.947 1.00 92.38 827 PHE A N 1
ATOM 6458 C CA . PHE A 1 827 ? 26.966 7.706 -31.869 1.00 92.38 827 PHE A CA 1
ATOM 6459 C C . PHE A 1 827 ? 26.743 7.133 -33.280 1.00 92.38 827 PHE A C 1
ATOM 6461 O O . PHE A 1 827 ? 25.681 7.262 -33.882 1.00 92.38 827 PHE A O 1
ATOM 6468 N N . ILE A 1 828 ? 27.801 6.541 -33.840 1.00 90.50 828 ILE A N 1
ATOM 6469 C CA . ILE A 1 828 ? 27.811 6.001 -35.214 1.00 90.50 828 ILE A CA 1
ATOM 6470 C C . ILE A 1 828 ? 27.446 4.513 -35.223 1.00 90.50 828 ILE A C 1
ATOM 6472 O O . ILE A 1 828 ? 26.662 4.064 -36.065 1.00 90.50 828 ILE A O 1
ATOM 6476 N N . ILE A 1 829 ? 28.010 3.763 -34.272 1.00 88.81 829 ILE A N 1
ATOM 6477 C CA . ILE A 1 829 ? 27.727 2.344 -34.045 1.00 88.81 829 ILE A CA 1
ATOM 6478 C C . ILE A 1 829 ? 26.545 2.260 -33.080 1.00 88.81 829 ILE A C 1
ATOM 6480 O O . ILE A 1 829 ? 26.646 2.722 -31.946 1.00 88.81 829 ILE A O 1
ATOM 6484 N N . GLY A 1 830 ? 25.438 1.695 -33.549 1.00 87.75 830 GLY A N 1
ATOM 6485 C CA . GLY A 1 830 ? 24.186 1.517 -32.815 1.00 87.75 830 GLY A CA 1
ATOM 6486 C C . GLY A 1 830 ? 23.415 0.328 -33.384 1.00 87.75 830 GLY A C 1
ATOM 6487 O O . GLY A 1 830 ? 23.861 -0.300 -34.347 1.00 87.75 830 GLY A O 1
ATOM 6488 N N . GLY A 1 831 ? 22.269 -0.002 -32.803 1.00 90.81 831 GLY A N 1
ATOM 6489 C CA . GLY A 1 831 ? 21.520 -1.202 -33.159 1.00 90.81 831 GLY A CA 1
ATOM 6490 C C . GLY A 1 831 ? 22.255 -2.486 -32.763 1.00 90.81 831 GLY A C 1
ATOM 6491 O O . GLY A 1 831 ? 23.112 -2.461 -31.876 1.00 90.81 831 GLY A O 1
ATOM 6492 N N . PRO A 1 832 ? 21.963 -3.621 -33.426 1.00 92.44 832 PRO A N 1
ATOM 6493 C CA . PRO A 1 832 ? 22.528 -4.921 -33.053 1.00 92.44 832 PRO A CA 1
ATOM 6494 C C . PRO A 1 832 ? 24.056 -5.034 -33.196 1.00 92.44 832 PRO A C 1
ATOM 6496 O O . PRO A 1 832 ? 24.658 -5.994 -32.722 1.00 92.44 832 PRO A O 1
ATOM 6499 N N . GLN A 1 833 ? 24.706 -4.068 -33.858 1.00 90.06 833 GLN A N 1
ATOM 6500 C CA . GLN A 1 833 ? 26.168 -3.965 -33.888 1.00 90.06 833 GLN A CA 1
ATOM 6501 C C . GLN A 1 833 ? 26.745 -3.462 -32.551 1.00 90.06 833 GLN A C 1
ATOM 6503 O O . GLN A 1 833 ? 27.873 -3.797 -32.200 1.00 90.06 833 GLN A O 1
ATOM 6508 N N . GLY A 1 834 ? 25.999 -2.618 -31.832 1.00 86.44 834 GLY A N 1
ATOM 6509 C CA . GLY A 1 834 ? 26.438 -1.997 -30.581 1.00 86.44 834 GLY A CA 1
ATOM 6510 C C . GLY A 1 834 ? 25.915 -2.675 -29.313 1.00 86.44 834 GLY A C 1
ATOM 6511 O O . GLY A 1 834 ? 26.485 -2.451 -28.249 1.00 86.44 834 GLY A O 1
ATOM 6512 N N . ASP A 1 835 ? 24.849 -3.474 -29.408 1.00 90.56 835 ASP A N 1
ATOM 6513 C CA . ASP A 1 835 ? 24.209 -4.151 -28.271 1.00 90.56 835 ASP A CA 1
ATOM 6514 C C . ASP A 1 835 ? 23.426 -5.401 -28.732 1.00 90.56 835 ASP A C 1
ATOM 6516 O O . ASP A 1 835 ? 23.236 -5.626 -29.926 1.00 90.56 835 ASP A O 1
ATOM 6520 N N . THR A 1 836 ? 22.966 -6.230 -27.794 1.00 93.94 836 THR A N 1
ATOM 6521 C CA . THR A 1 836 ? 22.108 -7.399 -28.045 1.00 93.94 836 THR A CA 1
ATOM 6522 C C . THR A 1 836 ? 20.691 -7.148 -27.539 1.00 93.94 836 THR A C 1
ATOM 6524 O O . THR A 1 836 ? 20.489 -6.651 -26.432 1.00 93.94 836 THR A O 1
ATOM 6527 N N . GLY A 1 837 ? 19.709 -7.526 -28.353 1.00 94.62 837 GLY A N 1
ATOM 6528 C CA . GLY A 1 837 ? 18.285 -7.370 -28.081 1.00 94.62 837 GLY A CA 1
ATOM 6529 C C . GLY A 1 837 ? 17.598 -8.685 -27.747 1.00 94.62 837 GLY A C 1
ATOM 6530 O O . GLY A 1 837 ? 17.967 -9.722 -28.299 1.00 94.62 837 GLY A O 1
ATOM 6531 N N . LEU A 1 838 ? 16.589 -8.626 -26.877 1.00 96.31 838 LEU A N 1
ATOM 6532 C CA . LEU A 1 838 ? 15.708 -9.750 -26.555 1.00 96.31 838 LEU A CA 1
ATOM 6533 C C . LEU A 1 838 ? 14.253 -9.273 -26.423 1.00 96.31 838 LEU A C 1
ATOM 6535 O O . LEU A 1 838 ? 13.999 -8.225 -25.826 1.00 96.31 838 LEU A O 1
ATOM 6539 N N . THR A 1 839 ? 13.304 -10.056 -26.944 1.00 95.56 839 THR A N 1
ATOM 6540 C CA . THR A 1 839 ? 11.859 -9.792 -26.820 1.00 95.56 839 THR A CA 1
ATOM 6541 C C . THR A 1 839 ? 11.458 -9.518 -25.367 1.00 95.56 839 THR A C 1
ATOM 6543 O O . THR A 1 839 ? 11.806 -10.269 -24.458 1.00 95.56 839 THR A O 1
ATOM 6546 N N . GLY A 1 840 ? 10.728 -8.427 -25.135 1.00 90.69 840 GLY A N 1
ATOM 6547 C CA . GLY A 1 840 ? 10.193 -8.059 -23.822 1.00 90.69 840 GLY A CA 1
ATOM 6548 C C . GLY A 1 840 ? 11.203 -7.513 -22.807 1.00 90.69 840 GLY A C 1
ATOM 6549 O O . GLY A 1 840 ? 10.803 -7.141 -21.703 1.00 90.69 840 GLY A O 1
ATOM 6550 N N . ARG A 1 841 ? 12.496 -7.382 -23.146 1.00 91.38 841 ARG A N 1
ATOM 6551 C CA . ARG A 1 841 ? 13.526 -6.866 -22.218 1.00 91.38 841 ARG A CA 1
ATOM 6552 C C . ARG A 1 841 ? 13.258 -5.427 -21.751 1.00 91.38 841 ARG A C 1
ATOM 6554 O O . ARG A 1 841 ? 13.734 -5.021 -20.691 1.00 91.38 841 ARG A O 1
ATOM 6561 N N . LYS A 1 842 ? 12.485 -4.652 -22.522 1.00 89.62 842 LYS A N 1
ATOM 6562 C CA . LYS A 1 842 ? 12.142 -3.241 -22.262 1.00 89.62 842 LYS A CA 1
ATOM 6563 C C . LYS A 1 842 ? 10.699 -3.018 -21.790 1.00 89.62 842 LYS A C 1
ATOM 6565 O O . LYS A 1 842 ? 10.155 -1.932 -21.969 1.00 89.62 842 LYS A O 1
ATOM 6570 N N . ILE A 1 843 ? 10.121 -3.984 -21.070 1.00 87.00 843 ILE A N 1
ATOM 6571 C CA . ILE A 1 843 ? 8.721 -3.939 -20.606 1.00 87.00 843 ILE A CA 1
ATOM 6572 C C . ILE A 1 843 ? 8.328 -2.674 -19.814 1.00 87.00 843 ILE A C 1
ATOM 6574 O O . ILE A 1 843 ? 7.217 -2.163 -19.963 1.00 87.00 843 ILE A O 1
ATOM 6578 N N . ILE A 1 844 ? 9.243 -2.116 -19.009 1.00 90.12 844 ILE A N 1
ATOM 6579 C CA . ILE A 1 844 ? 9.006 -0.869 -18.256 1.00 90.12 844 ILE A CA 1
ATOM 6580 C C . ILE A 1 844 ? 8.828 0.319 -19.214 1.00 90.12 844 ILE A C 1
ATOM 6582 O O . ILE A 1 844 ? 7.945 1.153 -19.017 1.00 90.12 844 ILE A O 1
ATOM 6586 N N . ALA A 1 845 ? 9.639 0.393 -20.273 1.00 88.81 845 ALA A N 1
ATOM 6587 C CA . ALA A 1 845 ? 9.533 1.443 -21.288 1.00 88.81 845 ALA A CA 1
ATOM 6588 C C . ALA A 1 845 ? 8.281 1.275 -22.169 1.00 88.81 845 ALA A C 1
ATOM 6590 O O . ALA A 1 845 ? 7.732 2.253 -22.678 1.00 88.81 845 ALA A O 1
ATOM 6591 N N . ASP A 1 846 ? 7.814 0.036 -22.311 1.00 86.56 846 ASP A N 1
ATOM 6592 C CA . ASP A 1 846 ? 6.670 -0.351 -23.139 1.00 86.56 846 ASP A CA 1
ATOM 6593 C C . ASP A 1 846 ? 5.304 -0.132 -22.482 1.00 86.56 846 ASP A C 1
ATOM 6595 O O . ASP A 1 846 ? 4.268 -0.233 -23.146 1.00 86.56 846 ASP A O 1
ATOM 6599 N N . SER A 1 847 ? 5.294 0.199 -21.193 1.00 91.44 847 SER A N 1
ATOM 6600 C CA . SER A 1 847 ? 4.082 0.368 -20.398 1.00 91.44 847 SER A CA 1
ATOM 6601 C C . SER A 1 847 ? 4.043 1.736 -19.713 1.00 91.44 847 SER A C 1
ATOM 6603 O O . SER A 1 847 ? 3.829 2.745 -20.385 1.00 91.44 847 SER A O 1
ATOM 6605 N N . TYR A 1 848 ? 4.220 1.795 -18.393 1.00 92.31 848 TYR A N 1
ATOM 6606 C CA . TYR A 1 848 ? 3.973 2.995 -17.589 1.00 92.31 848 TYR A CA 1
ATOM 6607 C C . TYR A 1 848 ? 5.257 3.694 -17.133 1.00 92.31 848 TYR A C 1
ATOM 6609 O O . TYR A 1 848 ? 5.185 4.693 -16.414 1.00 92.31 848 TYR A O 1
ATOM 6617 N N . GLY A 1 849 ? 6.437 3.231 -17.559 1.00 87.69 849 GLY A N 1
ATOM 6618 C CA . GLY A 1 849 ? 7.717 3.724 -17.053 1.00 87.69 849 GLY A CA 1
ATOM 6619 C C . GLY A 1 849 ? 7.870 3.429 -15.560 1.00 87.69 849 GLY A C 1
ATOM 6620 O O . GLY A 1 849 ? 7.314 2.469 -15.048 1.00 87.69 849 GLY A O 1
ATOM 6621 N N . GLY A 1 850 ? 8.585 4.272 -14.816 1.00 82.38 850 GLY A N 1
ATOM 6622 C CA . GLY A 1 850 ? 8.759 4.086 -13.367 1.00 82.38 850 GLY A CA 1
ATOM 6623 C C . GLY A 1 850 ? 7.521 4.373 -12.501 1.00 82.38 850 GLY A C 1
ATOM 6624 O O . GLY A 1 850 ? 7.651 4.395 -11.281 1.00 82.38 850 GLY A O 1
ATOM 6625 N N . SER A 1 851 ? 6.354 4.649 -13.096 1.00 85.56 851 SER A N 1
ATOM 6626 C CA . SER A 1 851 ? 5.177 5.158 -12.374 1.00 85.56 851 SER A CA 1
ATOM 6627 C C . SER A 1 851 ? 4.268 4.081 -11.772 1.00 85.56 851 SER A C 1
ATOM 6629 O O . SER A 1 851 ? 3.455 4.411 -10.914 1.00 85.56 851 SER A O 1
ATOM 6631 N N . ALA A 1 852 ? 4.380 2.822 -12.203 1.00 89.88 852 ALA A N 1
ATOM 6632 C CA . ALA A 1 852 ? 3.513 1.726 -11.756 1.00 89.88 852 ALA A CA 1
ATOM 6633 C C . ALA A 1 852 ? 4.284 0.409 -11.592 1.00 89.88 852 ALA A C 1
ATOM 6635 O O . ALA A 1 852 ? 5.451 0.304 -11.982 1.00 89.88 852 ALA A O 1
ATOM 6636 N N . ARG A 1 853 ? 3.640 -0.605 -11.006 1.00 91.31 853 ARG A N 1
ATOM 6637 C CA . ARG A 1 853 ? 4.162 -1.979 -10.971 1.00 91.31 853 ARG A CA 1
ATOM 6638 C C . ARG A 1 853 ? 3.991 -2.658 -12.336 1.00 91.31 853 ARG A C 1
ATOM 6640 O O . ARG A 1 853 ? 3.186 -2.232 -13.161 1.00 91.31 853 ARG A O 1
ATOM 6647 N N . HIS A 1 854 ? 4.762 -3.719 -12.570 1.00 87.88 854 HIS A N 1
ATOM 6648 C CA . HIS A 1 854 ? 4.815 -4.428 -13.853 1.00 87.88 854 HIS A CA 1
ATOM 6649 C C . HIS A 1 854 ? 4.725 -5.939 -13.653 1.00 87.88 854 HIS A C 1
ATOM 6651 O O . HIS A 1 854 ? 5.175 -6.459 -12.631 1.00 87.88 854 HIS A O 1
ATOM 6657 N N . GLY A 1 855 ? 4.134 -6.624 -14.634 1.00 85.12 855 GLY A N 1
ATOM 6658 C CA . GLY A 1 855 ? 4.096 -8.084 -14.681 1.00 85.12 855 GLY A CA 1
ATOM 6659 C C . GLY A 1 855 ? 5.436 -8.685 -15.109 1.00 85.12 855 GLY A C 1
ATOM 6660 O O . GLY A 1 855 ? 6.329 -7.973 -15.569 1.00 85.12 855 GLY A O 1
ATOM 6661 N N . GLY A 1 856 ? 5.574 -10.001 -14.933 1.00 77.75 856 GLY A N 1
ATOM 6662 C CA . GLY A 1 856 ? 6.815 -10.727 -15.229 1.00 77.75 856 GLY A CA 1
ATOM 6663 C C . GLY A 1 856 ? 6.985 -11.175 -16.686 1.00 77.75 856 GLY A C 1
ATOM 6664 O O . GLY A 1 856 ? 8.114 -11.427 -17.099 1.00 77.75 856 GLY A O 1
ATOM 6665 N N . GLY A 1 857 ? 5.901 -11.286 -17.460 1.00 81.81 857 GLY A N 1
ATOM 6666 C CA . GLY A 1 857 ? 5.931 -11.803 -18.831 1.00 81.81 857 GLY A CA 1
ATOM 6667 C C . GLY A 1 857 ? 6.021 -10.724 -19.911 1.00 81.81 857 GLY A C 1
ATOM 6668 O O . GLY A 1 857 ? 5.462 -9.636 -19.777 1.00 81.81 857 GLY A O 1
ATOM 6669 N N . ALA A 1 858 ? 6.708 -11.041 -21.012 1.00 86.75 858 ALA A N 1
ATOM 6670 C CA . ALA A 1 858 ? 6.766 -10.194 -22.200 1.00 86.75 858 ALA A CA 1
ATOM 6671 C C . ALA A 1 858 ? 5.385 -10.062 -22.862 1.00 86.75 858 ALA A C 1
ATOM 6673 O O . ALA A 1 858 ? 4.664 -11.049 -23.002 1.00 86.75 858 ALA A O 1
ATOM 6674 N N . TYR A 1 859 ? 5.042 -8.859 -23.332 1.00 91.25 859 TYR A N 1
ATOM 6675 C CA . TYR A 1 859 ? 3.830 -8.665 -24.131 1.00 91.25 859 TYR A CA 1
ATOM 6676 C C . TYR A 1 859 ? 4.038 -9.203 -25.545 1.00 91.25 859 TYR A C 1
ATOM 6678 O O . TYR A 1 859 ? 3.253 -10.026 -26.006 1.00 91.25 859 TYR A O 1
ATOM 6686 N N . SER A 1 860 ? 5.114 -8.771 -26.204 1.00 94.25 860 SER A N 1
ATOM 6687 C CA . SER A 1 860 ? 5.480 -9.130 -27.576 1.00 94.25 860 SER A CA 1
ATOM 6688 C C . SER A 1 860 ? 5.669 -10.639 -27.780 1.00 94.25 860 SER A C 1
ATOM 6690 O O . SER A 1 860 ? 6.130 -11.349 -26.888 1.00 94.25 860 SER A O 1
ATOM 6692 N N . GLY A 1 861 ? 5.338 -11.140 -28.971 1.00 91.94 861 GLY A N 1
ATOM 6693 C CA . GLY A 1 861 ? 5.516 -12.540 -29.364 1.00 91.94 861 GLY A CA 1
ATOM 6694 C C . GLY A 1 861 ? 4.530 -13.528 -28.739 1.00 91.94 861 GLY A C 1
ATOM 6695 O O . GLY A 1 861 ? 4.664 -14.732 -28.952 1.00 91.94 861 GLY A O 1
ATOM 6696 N N . LYS A 1 862 ? 3.551 -13.041 -27.966 1.00 91.19 862 LYS A N 1
ATOM 6697 C CA . LYS A 1 862 ? 2.515 -13.856 -27.318 1.00 91.19 862 LYS A CA 1
ATOM 6698 C C . LYS A 1 862 ? 1.138 -13.624 -27.949 1.00 91.19 862 LYS A C 1
ATOM 6700 O O . LYS A 1 862 ? 0.740 -12.470 -28.120 1.00 91.19 862 LYS A O 1
ATOM 6705 N N . ASP A 1 863 ? 0.414 -14.698 -28.260 1.00 90.56 863 ASP A N 1
ATOM 6706 C CA . ASP A 1 863 ? -0.957 -14.642 -28.778 1.00 90.56 863 ASP A CA 1
ATOM 6707 C C . ASP A 1 863 ? -1.978 -14.194 -27.708 1.00 90.56 863 ASP A C 1
ATOM 6709 O O . ASP A 1 863 ? -1.681 -14.219 -26.511 1.00 90.56 863 ASP A O 1
ATOM 6713 N N . PRO A 1 864 ? -3.204 -13.799 -28.098 1.00 88.06 864 PRO A N 1
ATOM 6714 C CA . PRO A 1 864 ? -4.196 -13.236 -27.177 1.00 88.06 864 PRO A CA 1
ATOM 6715 C C . PRO A 1 864 ? -4.638 -14.138 -26.019 1.00 88.06 864 PRO A C 1
ATOM 6717 O O . PRO A 1 864 ? -5.202 -13.638 -25.046 1.00 88.06 864 PRO A O 1
ATOM 6720 N N . SER A 1 865 ? -4.420 -15.454 -26.092 1.00 81.94 865 SER A N 1
ATOM 6721 C CA . SER A 1 865 ? -4.721 -16.350 -24.965 1.00 81.94 865 SER A CA 1
ATOM 6722 C C . SER A 1 865 ? -3.685 -16.318 -23.847 1.00 81.94 865 SER A C 1
ATOM 6724 O O . SER A 1 865 ? -3.951 -16.812 -22.750 1.00 81.94 865 SER A O 1
ATOM 6726 N N . LYS A 1 866 ? -2.511 -15.734 -24.100 1.00 87.25 866 LYS A N 1
ATOM 6727 C CA . LYS A 1 866 ? -1.461 -15.568 -23.100 1.00 87.25 866 LYS A CA 1
ATOM 6728 C C . LYS A 1 866 ? -1.779 -14.361 -22.224 1.00 87.25 866 LYS A C 1
ATOM 6730 O O . LYS A 1 866 ? -1.806 -13.215 -22.682 1.00 87.25 866 LYS A O 1
ATOM 6735 N N . VAL A 1 867 ? -2.050 -14.650 -20.953 1.00 87.69 867 VAL A N 1
ATOM 6736 C CA . VAL A 1 867 ? -2.566 -13.680 -19.980 1.00 87.69 867 VAL A CA 1
ATOM 6737 C C . VAL A 1 867 ? -1.579 -12.553 -19.684 1.00 87.69 867 VAL A C 1
ATOM 6739 O O . VAL A 1 867 ? -2.030 -11.443 -19.420 1.00 87.69 867 VAL A O 1
ATOM 6742 N N . ASP A 1 868 ? -0.268 -12.772 -19.839 1.00 88.19 868 ASP A N 1
ATOM 6743 C CA . ASP A 1 868 ? 0.751 -11.716 -19.723 1.00 88.19 868 ASP A CA 1
ATOM 6744 C C . ASP A 1 868 ? 0.435 -10.503 -20.602 1.00 88.19 868 ASP A C 1
ATOM 6746 O O . ASP A 1 868 ? 0.604 -9.361 -20.177 1.00 88.19 868 ASP A O 1
ATOM 6750 N N . ARG A 1 869 ? -0.087 -10.746 -21.813 1.00 90.81 869 ARG A N 1
ATOM 6751 C CA . ARG A 1 869 ? -0.502 -9.698 -22.747 1.00 90.81 869 ARG A CA 1
ATOM 6752 C C . ARG A 1 869 ? -1.956 -9.292 -22.520 1.00 90.81 869 ARG A C 1
ATOM 6754 O O . ARG A 1 869 ? -2.246 -8.132 -22.226 1.00 90.81 869 ARG A O 1
ATOM 6761 N N . SER A 1 870 ? -2.891 -10.221 -22.712 1.00 91.81 870 SER A N 1
ATOM 6762 C CA . SER A 1 870 ? -4.315 -9.876 -22.809 1.00 91.81 870 SER A CA 1
ATOM 6763 C C . SER A 1 870 ? -4.885 -9.371 -21.486 1.00 91.81 870 SER A C 1
ATOM 6765 O O . SER A 1 870 ? -5.629 -8.387 -21.467 1.00 91.81 870 SER A O 1
ATOM 6767 N N . ALA A 1 871 ? -4.475 -9.949 -20.357 1.00 93.12 871 ALA A N 1
ATOM 6768 C CA . ALA A 1 871 ? -4.935 -9.478 -19.061 1.00 93.12 871 ALA A CA 1
ATOM 6769 C C . ALA A 1 871 ? -4.263 -8.165 -18.628 1.00 93.12 871 ALA A C 1
ATOM 6771 O O . ALA A 1 871 ? -4.910 -7.373 -17.944 1.00 93.12 871 ALA A O 1
ATOM 6772 N N . ALA A 1 872 ? -3.044 -7.853 -19.091 1.00 93.94 872 ALA A N 1
ATOM 6773 C CA . ALA A 1 872 ? -2.472 -6.512 -18.933 1.00 93.94 872 ALA A CA 1
ATOM 6774 C C . ALA A 1 872 ? -3.309 -5.449 -19.675 1.00 93.94 872 ALA A C 1
ATOM 6776 O O . ALA A 1 872 ? -3.545 -4.359 -19.147 1.00 93.94 872 ALA A O 1
ATOM 6777 N N . TYR A 1 873 ? -3.835 -5.779 -20.861 1.00 95.31 873 TYR A N 1
ATOM 6778 C CA . TYR A 1 873 ? -4.738 -4.899 -21.616 1.00 95.31 873 TYR A CA 1
ATOM 6779 C C . TYR A 1 873 ? -6.077 -4.694 -20.896 1.00 95.31 873 TYR A C 1
ATOM 6781 O O . TYR A 1 873 ? -6.570 -3.567 -20.812 1.00 95.31 873 TYR A O 1
ATOM 6789 N N . MET A 1 874 ? -6.639 -5.754 -20.309 1.00 95.94 874 MET A N 1
ATOM 6790 C CA . MET A 1 874 ? -7.846 -5.653 -19.483 1.00 95.94 874 MET A CA 1
ATOM 6791 C C . MET A 1 874 ? -7.609 -4.817 -18.221 1.00 95.94 874 MET A C 1
ATOM 6793 O O . MET A 1 874 ? -8.369 -3.889 -17.948 1.00 95.94 874 MET A O 1
ATOM 6797 N N . ALA A 1 875 ? -6.529 -5.079 -17.481 1.00 96.75 875 ALA A N 1
ATOM 6798 C CA . ALA A 1 875 ? -6.187 -4.326 -16.278 1.00 96.75 875 ALA A CA 1
ATOM 6799 C C . ALA A 1 875 ? -6.011 -2.829 -16.586 1.00 96.75 875 ALA A C 1
ATOM 6801 O O . ALA A 1 875 ? -6.527 -1.977 -15.859 1.00 96.75 875 ALA A O 1
ATOM 6802 N N . ARG A 1 876 ? -5.349 -2.493 -17.706 1.00 96.56 876 ARG A N 1
ATOM 6803 C CA . ARG A 1 876 ? -5.257 -1.116 -18.216 1.00 96.56 876 ARG A CA 1
ATOM 6804 C C . ARG A 1 876 ? -6.640 -0.517 -18.456 1.00 96.56 876 ARG A C 1
ATOM 6806 O O . ARG A 1 876 ? -6.899 0.602 -18.017 1.00 96.56 876 ARG A O 1
ATOM 6813 N N . ASN A 1 877 ? -7.522 -1.235 -19.150 1.00 97.19 877 ASN A N 1
ATOM 6814 C CA . ASN A 1 877 ? -8.861 -0.751 -19.480 1.00 97.19 877 ASN A CA 1
ATOM 6815 C C . ASN A 1 877 ? -9.694 -0.459 -18.221 1.00 97.19 877 ASN A C 1
ATOM 6817 O O . ASN A 1 877 ? -10.353 0.581 -18.144 1.00 97.19 877 ASN A O 1
ATOM 6821 N N . ILE A 1 878 ? -9.610 -1.330 -17.213 1.00 96.88 878 ILE A N 1
ATOM 6822 C CA . ILE A 1 878 ? -10.276 -1.151 -15.917 1.00 96.88 878 ILE A CA 1
ATOM 6823 C C . ILE A 1 878 ? -9.730 0.097 -15.213 1.00 96.88 878 ILE A C 1
ATOM 6825 O O . ILE A 1 878 ? -10.513 0.984 -14.868 1.00 96.88 878 ILE A O 1
ATOM 6829 N N . ALA A 1 879 ? -8.403 0.214 -15.069 1.00 97.50 879 ALA A N 1
ATOM 6830 C CA . ALA A 1 879 ? -7.760 1.367 -14.432 1.00 97.50 879 ALA A CA 1
ATOM 6831 C C . ALA A 1 879 ? -8.175 2.682 -15.112 1.00 97.50 879 ALA A C 1
ATOM 6833 O O . ALA A 1 879 ? -8.614 3.635 -14.463 1.00 97.50 879 ALA A O 1
ATOM 6834 N N . LYS A 1 880 ? -8.116 2.702 -16.449 1.00 96.69 880 LYS A N 1
ATOM 6835 C CA . LYS A 1 880 ? -8.511 3.847 -17.275 1.00 96.69 880 LYS A CA 1
ATOM 6836 C C . LYS A 1 880 ? -9.986 4.190 -17.090 1.00 96.69 880 LYS A C 1
ATOM 6838 O O . LYS A 1 880 ? -10.331 5.366 -17.000 1.00 96.69 880 LYS A O 1
ATOM 6843 N N . THR A 1 881 ? -10.856 3.184 -16.999 1.00 94.81 881 THR A N 1
ATOM 6844 C CA . THR A 1 881 ? -12.291 3.390 -16.768 1.00 94.81 881 THR A CA 1
ATOM 6845 C C . THR A 1 881 ? -12.547 4.022 -15.403 1.00 94.81 881 THR A C 1
ATOM 6847 O O . THR A 1 881 ? -13.335 4.958 -15.324 1.00 94.81 881 THR A O 1
ATOM 6850 N N . ILE A 1 882 ? -11.855 3.581 -14.348 1.00 93.56 882 ILE A N 1
ATOM 6851 C CA . ILE A 1 882 ? -11.983 4.132 -12.988 1.00 93.56 882 ILE A CA 1
ATOM 6852 C C . ILE A 1 882 ? -11.544 5.605 -12.938 1.00 93.56 882 ILE A C 1
ATOM 6854 O O . ILE A 1 882 ? -12.262 6.444 -12.384 1.00 93.56 882 ILE A O 1
ATOM 6858 N N . VAL A 1 883 ? -10.407 5.946 -13.555 1.00 94.88 883 VAL A N 1
ATOM 6859 C CA . VAL A 1 883 ? -9.913 7.335 -13.592 1.00 94.88 883 VAL A CA 1
ATOM 6860 C C . VAL A 1 883 ? -10.800 8.218 -14.471 1.00 94.88 883 VAL A C 1
ATOM 6862 O O . VAL A 1 883 ? -11.203 9.304 -14.056 1.00 94.88 883 VAL A O 1
ATOM 6865 N N . LYS A 1 884 ? -11.209 7.741 -15.654 1.00 92.94 884 LYS A N 1
ATOM 6866 C CA . LYS A 1 884 ? -12.129 8.472 -16.545 1.00 92.94 884 LYS A CA 1
ATOM 6867 C C . LYS A 1 884 ? -13.504 8.697 -15.919 1.00 92.94 884 LYS A C 1
ATOM 6869 O O . LYS A 1 884 ? -14.095 9.758 -16.111 1.00 92.94 884 LYS A O 1
ATOM 6874 N N . ALA A 1 885 ? -13.985 7.733 -15.138 1.00 85.38 885 ALA A N 1
ATOM 6875 C CA . ALA A 1 885 ? -15.189 7.846 -14.321 1.00 85.38 885 ALA A CA 1
ATOM 6876 C C . ALA A 1 885 ? -15.057 8.866 -13.174 1.00 85.38 885 ALA A C 1
ATOM 6878 O O . ALA A 1 885 ? -16.027 9.113 -12.458 1.00 85.38 885 ALA A O 1
ATOM 6879 N N . GLN A 1 886 ? -13.869 9.450 -12.982 1.00 85.12 886 GLN A N 1
ATOM 6880 C CA . GLN A 1 886 ? -13.530 10.353 -11.887 1.00 85.12 886 GLN A CA 1
ATOM 6881 C C . GLN A 1 886 ? -13.739 9.716 -10.509 1.00 85.12 886 GLN A C 1
ATOM 6883 O O . GLN A 1 886 ? -14.030 10.426 -9.542 1.00 85.12 886 GLN A O 1
ATOM 6888 N N . LEU A 1 887 ? -13.610 8.388 -10.415 1.00 82.31 887 LEU A N 1
ATOM 6889 C CA . LEU A 1 887 ? -13.651 7.658 -9.148 1.00 82.31 887 LEU A CA 1
ATOM 6890 C C . LEU A 1 887 ? -12.305 7.725 -8.418 1.00 82.31 887 LEU A C 1
ATOM 6892 O O . LEU A 1 887 ? -12.286 7.549 -7.207 1.00 82.31 887 LEU A O 1
ATOM 6896 N N . ALA A 1 888 ? -11.215 8.030 -9.126 1.00 89.94 888 ALA A N 1
ATOM 6897 C CA . ALA A 1 888 ? -9.882 8.319 -8.596 1.00 89.94 888 ALA A CA 1
ATOM 6898 C C . ALA A 1 888 ? -9.112 9.224 -9.579 1.00 89.94 888 ALA A C 1
ATOM 6900 O O . ALA A 1 888 ? -9.489 9.282 -10.750 1.00 89.94 888 ALA A O 1
ATOM 6901 N N . SER A 1 889 ? -8.050 9.908 -9.136 1.00 88.38 889 SER A N 1
ATOM 6902 C CA . SER A 1 889 ? -7.143 10.637 -10.050 1.00 88.38 889 SER A CA 1
ATOM 6903 C C . SER A 1 889 ? -6.019 9.745 -10.586 1.00 88.38 889 SER A C 1
ATOM 6905 O O . SER A 1 889 ? -5.492 9.983 -11.667 1.00 88.38 889 SER A O 1
ATOM 6907 N N . GLN A 1 890 ? -5.684 8.673 -9.866 1.00 94.44 890 GLN A N 1
ATOM 6908 C CA . GLN A 1 890 ? -4.801 7.606 -10.330 1.00 94.44 890 GLN A CA 1
ATOM 6909 C C . GLN A 1 890 ? -5.266 6.249 -9.807 1.00 94.44 890 GLN A C 1
ATOM 6911 O O . GLN A 1 890 ? -5.868 6.154 -8.737 1.00 94.44 890 GLN A O 1
ATOM 6916 N N . CYS A 1 891 ? -5.005 5.196 -10.573 1.00 96.50 891 CYS A N 1
ATOM 6917 C CA . CYS A 1 891 ? -5.470 3.850 -10.279 1.00 96.50 891 CYS A CA 1
ATOM 6918 C C . CYS A 1 891 ? -4.509 2.807 -10.855 1.00 96.50 891 CYS A C 1
ATOM 6920 O O . CYS A 1 891 ? -4.162 2.874 -12.031 1.00 96.50 891 CYS A O 1
ATOM 6922 N N . GLU A 1 892 ? -4.122 1.835 -10.033 1.00 97.81 892 GLU A N 1
ATOM 6923 C CA . GLU A 1 892 ? -3.478 0.584 -10.432 1.00 97.81 892 GLU A CA 1
ATOM 6924 C C . GLU A 1 892 ? -4.466 -0.571 -10.239 1.00 97.81 892 GLU A C 1
ATOM 6926 O O . GLU A 1 892 ? -5.209 -0.600 -9.258 1.00 97.81 892 GLU A O 1
ATOM 6931 N N . VAL A 1 893 ? -4.473 -1.515 -11.172 1.00 97.50 893 VAL A N 1
ATOM 6932 C CA . VAL A 1 893 ? -5.271 -2.741 -11.143 1.00 97.50 893 VAL A CA 1
ATOM 6933 C C . VAL A 1 893 ? -4.322 -3.917 -11.297 1.00 97.50 893 VAL A C 1
ATOM 6935 O O . VAL A 1 893 ? -3.564 -3.973 -12.262 1.00 97.50 893 VAL A O 1
ATOM 6938 N N . GLN A 1 894 ? -4.377 -4.863 -10.374 1.00 96.69 894 GLN A N 1
ATOM 6939 C CA . GLN A 1 894 ? -3.630 -6.111 -10.412 1.00 96.69 894 GLN A CA 1
ATOM 6940 C C . GLN A 1 894 ? -4.599 -7.258 -10.694 1.00 96.69 894 GLN A C 1
ATOM 6942 O O . GLN A 1 894 ? -5.598 -7.396 -9.991 1.00 96.69 894 GLN A O 1
ATOM 6947 N N . LEU A 1 895 ? -4.290 -8.095 -11.684 1.00 94.75 895 LEU A N 1
ATOM 6948 C CA . LEU A 1 895 ? -4.989 -9.356 -11.933 1.00 94.75 895 LEU A CA 1
ATOM 6949 C C . LEU A 1 895 ? -4.017 -10.526 -11.752 1.00 94.75 895 LEU A C 1
ATOM 6951 O O . LEU A 1 895 ? -2.831 -10.427 -12.080 1.00 94.75 895 LEU A O 1
ATOM 6955 N N . SER A 1 896 ? -4.525 -11.637 -11.233 1.00 92.19 896 SER A N 1
ATOM 6956 C CA . SER A 1 896 ? -3.750 -12.857 -10.997 1.00 92.19 896 SER A CA 1
ATOM 6957 C C . SER A 1 896 ? -4.437 -14.046 -11.662 1.00 92.19 896 SER A C 1
ATOM 6959 O O . SER A 1 896 ? -5.651 -14.192 -11.526 1.00 92.19 896 SER A O 1
ATOM 6961 N N . TYR A 1 897 ? -3.676 -14.907 -12.344 1.00 89.69 897 TYR A N 1
ATOM 6962 C CA . TYR A 1 897 ? -4.190 -16.103 -13.029 1.00 89.69 897 TYR A CA 1
ATOM 6963 C C . TYR A 1 897 ? -3.406 -17.358 -12.654 1.00 89.69 897 TYR A C 1
ATOM 6965 O O . TYR A 1 897 ? -2.210 -17.296 -12.364 1.00 89.69 897 TYR A O 1
ATOM 6973 N N . ALA A 1 898 ? -4.092 -18.500 -12.716 1.00 82.69 898 ALA A N 1
ATOM 6974 C CA . ALA A 1 898 ? -3.511 -19.831 -12.597 1.00 82.69 898 ALA A CA 1
ATOM 6975 C C . ALA A 1 898 ? -3.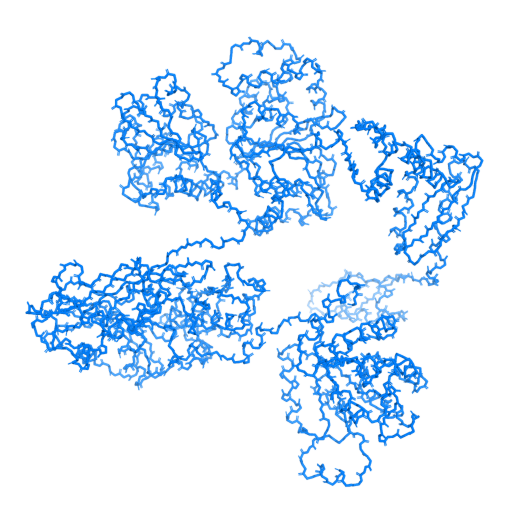760 -20.624 -13.890 1.00 82.69 898 ALA A C 1
ATOM 6977 O O . ALA A 1 898 ? -4.830 -20.510 -14.489 1.00 82.69 898 ALA A O 1
ATOM 6978 N N . ILE A 1 899 ? -2.783 -21.436 -14.305 1.00 77.50 899 ILE A N 1
ATOM 6979 C CA . ILE A 1 899 ? -2.835 -22.214 -15.554 1.00 77.50 899 ILE A CA 1
ATOM 6980 C C . ILE A 1 899 ? -4.100 -23.081 -15.597 1.00 77.50 899 ILE A C 1
ATOM 6982 O O . ILE A 1 899 ? -4.403 -23.802 -14.647 1.00 77.50 899 ILE A O 1
ATOM 6986 N N . GLY A 1 900 ? -4.830 -23.021 -16.713 1.00 68.81 900 GLY A N 1
ATOM 6987 C CA . GLY A 1 900 ? -6.044 -23.807 -16.952 1.00 68.81 900 GLY A CA 1
ATOM 6988 C C . GLY A 1 900 ? -7.308 -23.287 -16.254 1.00 68.81 900 GLY A C 1
ATOM 6989 O O . GLY A 1 900 ? -8.391 -23.811 -16.507 1.00 68.81 900 GLY A O 1
ATOM 6990 N N . VAL A 1 901 ? -7.212 -22.241 -15.425 1.00 78.00 901 VAL A N 1
ATOM 6991 C CA . VAL A 1 901 ? -8.372 -21.584 -14.800 1.00 78.00 901 VAL A CA 1
ATOM 6992 C C . VAL A 1 901 ? -8.866 -20.460 -15.712 1.00 78.00 901 VAL A C 1
ATOM 6994 O O . VAL A 1 901 ? -8.069 -19.673 -16.220 1.00 78.00 901 VAL A O 1
ATOM 6997 N N . SER A 1 902 ? -10.175 -20.403 -15.967 1.00 79.00 902 SER A N 1
ATOM 6998 C CA . SER A 1 902 ? -10.782 -19.378 -16.826 1.00 79.00 902 SER A CA 1
ATOM 6999 C C . SER A 1 902 ? -10.859 -18.016 -16.147 1.00 79.00 902 SER A C 1
ATOM 7001 O O . SER A 1 902 ? -10.525 -17.014 -16.765 1.00 79.00 902 SER A O 1
ATOM 7003 N N . ASP A 1 903 ? -11.280 -17.971 -14.886 1.00 83.56 903 ASP A N 1
ATOM 7004 C CA . ASP A 1 903 ? -11.439 -16.723 -14.142 1.00 83.56 903 ASP A CA 1
ATOM 7005 C C . ASP A 1 903 ? -10.143 -16.328 -13.417 1.00 83.56 903 ASP A C 1
ATOM 7007 O O . ASP A 1 903 ? -9.384 -17.203 -12.982 1.00 83.56 903 ASP A O 1
ATOM 7011 N N . PRO A 1 904 ? -9.868 -15.023 -13.243 1.00 89.06 904 PRO A N 1
ATOM 7012 C CA . PRO A 1 904 ? -8.747 -14.589 -12.421 1.00 89.06 904 PRO A CA 1
ATOM 7013 C C . PRO A 1 904 ? -8.926 -15.059 -10.971 1.00 89.06 904 PRO A C 1
ATOM 7015 O O . PRO A 1 904 ? -10.001 -14.931 -10.385 1.00 89.06 904 PRO A O 1
ATOM 7018 N N . ILE A 1 905 ? -7.841 -15.536 -10.357 1.00 88.75 905 ILE A N 1
ATOM 7019 C CA . ILE A 1 905 ? -7.816 -15.932 -8.939 1.00 88.75 905 ILE A CA 1
ATOM 7020 C C . ILE A 1 905 ? -7.858 -14.720 -7.997 1.00 88.75 905 ILE A C 1
ATOM 7022 O O . ILE A 1 905 ? -8.151 -14.867 -6.813 1.00 88.75 905 ILE A O 1
ATOM 7026 N N . GLY A 1 906 ? -7.570 -13.520 -8.512 1.00 87.31 906 GLY A N 1
ATOM 7027 C CA . GLY A 1 906 ? -7.615 -12.279 -7.748 1.00 87.31 906 GLY A CA 1
ATOM 7028 C C . GLY A 1 906 ? -7.667 -11.034 -8.632 1.00 87.31 906 GLY A C 1
ATOM 7029 O O . GLY A 1 906 ? -7.126 -11.019 -9.740 1.00 87.31 906 GLY A O 1
ATOM 7030 N N . CYS A 1 907 ? -8.316 -9.990 -8.113 1.00 93.56 907 CYS A N 1
ATOM 7031 C CA . CYS A 1 907 ? -8.338 -8.643 -8.673 1.00 93.56 907 CYS A CA 1
ATOM 7032 C C . CYS A 1 907 ? -8.198 -7.631 -7.535 1.00 93.56 907 CYS A C 1
ATOM 7034 O O . CYS A 1 907 ? -9.079 -7.559 -6.682 1.00 93.56 907 CYS A O 1
ATOM 7036 N N . GLU A 1 908 ? -7.136 -6.832 -7.556 1.00 96.00 908 GLU A N 1
ATOM 7037 C CA . GLU A 1 908 ? -6.880 -5.782 -6.566 1.00 96.00 908 GLU A CA 1
ATOM 7038 C C . GLU A 1 908 ? -6.782 -4.423 -7.255 1.00 96.00 908 GLU A C 1
ATOM 7040 O O . GLU A 1 908 ? -6.081 -4.266 -8.252 1.00 96.00 908 GLU A O 1
ATOM 7045 N N . VAL A 1 909 ? -7.490 -3.430 -6.724 1.00 94.62 909 VAL A N 1
ATOM 7046 C CA . VAL A 1 909 ? -7.469 -2.042 -7.191 1.00 94.62 909 VAL A CA 1
ATOM 7047 C C . VAL A 1 909 ? -6.808 -1.184 -6.124 1.00 94.62 909 VAL A C 1
ATOM 7049 O O . VAL A 1 909 ? -7.248 -1.190 -4.983 1.00 94.62 909 VAL A O 1
ATOM 7052 N N . SER A 1 910 ? -5.804 -0.395 -6.500 1.00 96.25 910 SER A N 1
ATOM 7053 C CA . SER A 1 910 ? -5.160 0.601 -5.639 1.00 96.25 910 SER A CA 1
ATOM 7054 C C . SER A 1 910 ? -5.319 1.989 -6.245 1.00 96.25 910 SER A C 1
ATOM 7056 O O . SER A 1 910 ? -4.842 2.248 -7.349 1.00 96.25 910 SER A O 1
ATOM 7058 N N . THR A 1 911 ? -5.953 2.917 -5.530 1.00 91.75 911 THR A N 1
ATOM 7059 C CA . THR A 1 911 ? -6.103 4.315 -5.985 1.00 91.75 911 THR A CA 1
ATOM 7060 C C . THR A 1 911 ? -5.024 5.245 -5.434 1.00 91.75 911 THR A C 1
ATOM 7062 O O . THR A 1 911 ? -5.087 6.464 -5.625 1.00 91.75 911 THR A O 1
ATOM 7065 N N . PHE A 1 912 ? -4.035 4.697 -4.716 1.00 87.00 912 PHE A N 1
ATOM 7066 C CA . PHE A 1 912 ? -2.961 5.451 -4.055 1.00 87.00 912 PHE A CA 1
ATOM 7067 C C . PHE A 1 912 ? -3.490 6.585 -3.157 1.00 87.00 912 PHE A C 1
ATOM 7069 O O . PHE A 1 912 ? -2.890 7.655 -3.054 1.00 87.00 912 PHE A O 1
ATOM 7076 N N . GLY A 1 913 ? -4.652 6.364 -2.529 1.00 80.94 913 GLY A N 1
ATOM 7077 C CA . GLY A 1 913 ? -5.319 7.343 -1.667 1.00 80.94 913 GLY A CA 1
ATOM 7078 C C . GLY A 1 913 ? -6.051 8.467 -2.410 1.00 80.94 913 GLY A C 1
ATOM 7079 O O . GLY A 1 913 ? -6.500 9.413 -1.769 1.00 80.94 913 GLY A O 1
ATOM 7080 N N . THR A 1 914 ? -6.184 8.382 -3.738 1.00 84.94 914 THR A N 1
ATOM 7081 C CA . THR A 1 914 ? -6.908 9.372 -4.559 1.00 84.94 914 THR A CA 1
ATOM 7082 C C . THR A 1 914 ? -8.360 8.982 -4.856 1.00 84.94 914 THR A C 1
ATOM 7084 O O . THR A 1 914 ? -9.095 9.750 -5.480 1.00 84.94 914 THR A O 1
ATOM 7087 N N . GLY A 1 915 ? -8.785 7.796 -4.414 1.00 77.12 915 GLY A N 1
ATOM 7088 C CA . GLY A 1 915 ? -10.129 7.269 -4.615 1.00 77.12 915 GLY A CA 1
ATOM 7089 C C . GLY A 1 915 ? -11.211 8.050 -3.866 1.00 77.12 915 GLY A C 1
ATOM 7090 O O . GLY A 1 915 ? -11.089 8.356 -2.683 1.00 77.12 915 GLY A O 1
ATOM 7091 N N . LYS A 1 916 ? -12.320 8.326 -4.555 1.00 76.25 916 LYS A N 1
ATOM 7092 C CA . LYS A 1 916 ? -13.581 8.825 -3.977 1.00 76.25 916 LYS A CA 1
ATOM 7093 C C . LYS A 1 916 ? -14.431 7.707 -3.372 1.00 76.25 916 LYS A C 1
ATOM 7095 O O . LYS A 1 916 ? -15.400 7.981 -2.670 1.00 76.25 916 LYS A O 1
ATOM 7100 N N . VAL A 1 917 ? -14.099 6.458 -3.687 1.00 73.38 917 VAL A N 1
ATOM 7101 C CA . VAL A 1 917 ? -14.741 5.244 -3.180 1.00 73.38 917 VAL A CA 1
ATOM 7102 C C . VAL A 1 917 ? -13.663 4.276 -2.682 1.00 73.38 917 VAL A C 1
ATOM 7104 O O . VAL A 1 917 ? -12.545 4.326 -3.194 1.00 73.38 917 VAL A O 1
ATOM 7107 N N . PRO A 1 918 ? -13.965 3.398 -1.707 1.00 77.00 918 PRO A N 1
ATOM 7108 C CA . PRO A 1 918 ? -12.979 2.456 -1.189 1.00 77.00 918 PRO A CA 1
ATOM 7109 C C . PRO A 1 918 ? -12.437 1.500 -2.261 1.00 77.00 918 PRO A C 1
ATOM 7111 O O . PRO A 1 918 ? -13.205 0.877 -2.995 1.00 77.00 918 PRO A O 1
ATOM 7114 N N . ASP A 1 919 ? -11.121 1.308 -2.267 1.00 81.81 919 ASP A N 1
ATOM 7115 C CA . ASP A 1 919 ? -10.372 0.424 -3.173 1.00 81.81 919 ASP A CA 1
ATOM 7116 C C . ASP A 1 919 ? -10.918 -1.019 -3.205 1.00 81.81 919 ASP A C 1
ATOM 7118 O O . ASP A 1 919 ? -11.110 -1.608 -4.272 1.00 81.81 919 ASP A O 1
ATOM 7122 N N . LYS A 1 920 ? -11.320 -1.561 -2.046 1.00 79.81 920 LYS A N 1
ATOM 7123 C CA . LYS A 1 920 ? -11.959 -2.888 -1.935 1.00 79.81 920 LYS A CA 1
ATOM 7124 C C . LYS A 1 920 ? -13.283 -2.979 -2.705 1.00 79.81 920 LYS A C 1
ATOM 7126 O O . LYS A 1 920 ? -13.605 -4.015 -3.287 1.00 79.81 920 LYS A O 1
ATOM 7131 N N . LEU A 1 921 ? -14.065 -1.898 -2.720 1.00 76.19 921 LEU A N 1
ATOM 7132 C CA . LEU A 1 9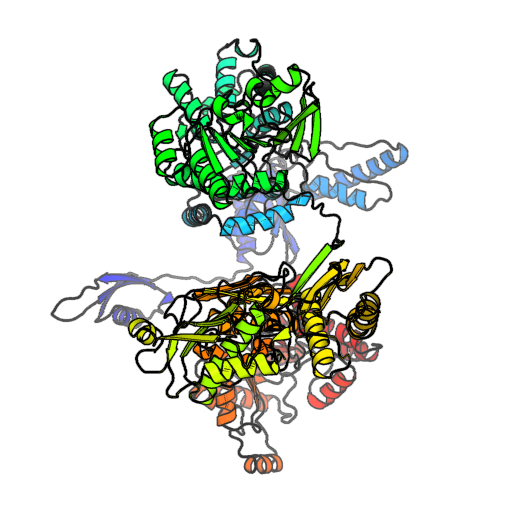21 ? -15.324 -1.856 -3.463 1.00 76.19 921 LEU A CA 1
ATOM 7133 C C . LEU A 1 921 ? -15.064 -1.800 -4.971 1.00 76.19 921 LEU A C 1
ATOM 7135 O O . LEU A 1 921 ? -15.738 -2.508 -5.720 1.00 76.19 921 LEU A O 1
ATOM 7139 N N . LEU A 1 922 ? -14.079 -1.007 -5.403 1.00 83.38 922 LEU A N 1
ATOM 7140 C CA . LEU A 1 922 ? -13.652 -0.956 -6.804 1.00 83.38 922 LEU A CA 1
ATOM 7141 C C . LEU A 1 922 ? -13.156 -2.320 -7.287 1.00 83.38 922 LEU A C 1
ATOM 7143 O O . LEU A 1 922 ? -13.558 -2.752 -8.362 1.00 83.38 922 LEU A O 1
ATOM 7147 N N . SER A 1 923 ? -12.380 -3.025 -6.462 1.00 88.56 923 SER A N 1
ATOM 7148 C CA . SER A 1 923 ? -11.875 -4.376 -6.746 1.00 88.56 923 SER A CA 1
ATOM 7149 C C . SER A 1 923 ? -13.009 -5.369 -7.003 1.00 88.56 923 SER A C 1
ATOM 7151 O O . SER A 1 923 ? -13.047 -6.033 -8.037 1.00 88.56 923 SER A O 1
ATOM 7153 N N . LYS A 1 924 ? -14.016 -5.396 -6.119 1.00 83.75 924 LYS A N 1
ATOM 7154 C CA . LYS A 1 924 ? -15.200 -6.250 -6.297 1.00 83.75 924 LYS A CA 1
ATOM 7155 C C . LYS A 1 924 ? -16.019 -5.860 -7.530 1.00 83.75 924 LYS A C 1
ATOM 7157 O O . LYS A 1 924 ? -16.482 -6.730 -8.262 1.00 83.75 924 LYS A O 1
ATOM 7162 N N . LYS A 1 925 ? -16.230 -4.560 -7.756 1.00 81.50 925 LYS A N 1
ATOM 7163 C CA . LYS A 1 925 ? -17.025 -4.057 -8.886 1.00 81.50 925 LYS A CA 1
ATOM 7164 C C . LYS A 1 925 ? -16.335 -4.296 -10.227 1.00 81.50 925 LYS A C 1
ATOM 7166 O O . LYS A 1 925 ? -17.029 -4.576 -11.197 1.00 81.50 925 LYS A O 1
ATOM 7171 N N . ALA A 1 926 ? -15.006 -4.239 -10.285 1.00 86.81 926 ALA A N 1
ATOM 7172 C CA . ALA A 1 926 ? -14.248 -4.542 -11.492 1.00 86.81 926 ALA A CA 1
ATOM 7173 C C . ALA A 1 926 ? -14.578 -5.952 -12.015 1.00 86.81 926 ALA A C 1
ATOM 7175 O O . ALA A 1 926 ? -14.994 -6.080 -13.160 1.00 86.81 926 ALA A O 1
ATOM 7176 N N . LEU A 1 927 ? -14.542 -6.979 -11.160 1.00 86.44 927 LEU A N 1
ATOM 7177 C CA . LEU A 1 927 ? -14.900 -8.352 -11.554 1.00 86.44 927 LEU A CA 1
ATOM 7178 C C . LEU A 1 927 ? -16.392 -8.552 -11.874 1.00 86.44 927 LEU A C 1
ATOM 7180 O O . LEU A 1 927 ? -16.750 -9.491 -12.573 1.00 86.44 927 LEU A O 1
ATOM 7184 N N . GLN A 1 928 ? -17.281 -7.686 -11.377 1.00 83.00 928 GLN A N 1
ATOM 7185 C CA . GLN A 1 928 ? -18.713 -7.738 -11.711 1.00 83.00 928 GLN A CA 1
ATOM 7186 C C . GLN A 1 928 ? -19.033 -7.086 -13.062 1.00 83.00 928 GLN A C 1
ATOM 7188 O O . GLN A 1 928 ? -20.018 -7.441 -13.703 1.00 83.00 928 GLN A O 1
ATOM 7193 N N . VAL A 1 929 ? -18.246 -6.086 -13.463 1.00 84.94 929 VAL A N 1
ATOM 7194 C CA . VAL A 1 929 ? -18.492 -5.270 -14.662 1.00 84.94 929 VAL A CA 1
ATOM 7195 C C . VAL A 1 929 ? -17.690 -5.770 -15.866 1.00 84.94 929 VAL A C 1
ATOM 7197 O O . VAL A 1 929 ? -18.116 -5.621 -17.018 1.00 84.94 929 VAL A O 1
ATOM 7200 N N . PHE A 1 930 ? -16.512 -6.338 -15.619 1.00 90.94 930 PHE A N 1
ATOM 7201 C CA . PHE A 1 930 ? -15.601 -6.810 -16.649 1.00 90.94 930 PHE A CA 1
ATOM 7202 C C . PHE A 1 930 ? -15.469 -8.326 -16.570 1.00 90.94 930 PHE A C 1
ATOM 7204 O O . PHE A 1 930 ? -15.115 -8.872 -15.531 1.00 90.94 930 PHE A O 1
ATOM 7211 N N . ASP A 1 931 ? -15.732 -8.984 -17.698 1.00 91.31 931 ASP A N 1
ATOM 7212 C CA . ASP A 1 931 ? -15.365 -10.380 -17.893 1.00 91.31 931 ASP A CA 1
ATOM 7213 C C . ASP A 1 931 ? -13.853 -10.444 -18.125 1.00 91.31 931 ASP A C 1
ATOM 7215 O O . ASP A 1 931 ? -13.355 -10.122 -19.207 1.00 91.31 931 ASP A O 1
ATOM 7219 N N . CYS A 1 932 ? -13.133 -10.774 -17.058 1.00 92.50 932 CYS A N 1
ATOM 7220 C CA . CYS A 1 932 ? -11.683 -10.897 -17.051 1.00 92.50 932 CYS A CA 1
ATOM 7221 C C . CYS A 1 932 ? -11.208 -12.300 -17.461 1.00 92.50 932 CYS A C 1
ATOM 7223 O O . CYS A 1 932 ? -10.024 -12.586 -17.333 1.00 92.50 932 CYS A O 1
ATOM 7225 N N . SER A 1 933 ? -12.075 -13.191 -17.946 1.00 90.31 933 SER A N 1
ATOM 7226 C CA . SER A 1 933 ? -11.610 -14.470 -18.488 1.00 90.31 933 SER A CA 1
ATOM 7227 C C . SER A 1 933 ? -10.834 -14.265 -19.801 1.00 90.31 933 SER A C 1
ATOM 7229 O O . SER A 1 933 ? -11.127 -13.320 -20.539 1.00 90.31 933 SER A O 1
ATOM 7231 N N . PRO A 1 934 ? -9.868 -15.134 -20.173 1.00 87.31 934 PRO A N 1
ATOM 7232 C CA . PRO A 1 934 ? -9.155 -15.015 -21.446 1.00 87.31 934 PRO A CA 1
ATOM 7233 C C . PRO A 1 934 ? -10.090 -14.896 -22.656 1.00 87.31 934 PRO A C 1
ATOM 7235 O O . PRO A 1 934 ? -9.850 -14.080 -23.544 1.00 87.31 934 PRO A O 1
ATOM 7238 N N . GLN A 1 935 ? -11.181 -15.668 -22.677 1.00 86.44 935 GLN A N 1
ATOM 7239 C CA . GLN A 1 935 ? -12.180 -15.602 -23.744 1.00 86.44 935 GLN A CA 1
ATOM 7240 C C . GLN A 1 935 ? -12.944 -14.267 -23.715 1.00 86.44 935 GLN A C 1
ATOM 7242 O O . GLN A 1 935 ? -13.027 -13.603 -24.747 1.00 86.44 935 GLN A O 1
ATOM 7247 N N . GLY A 1 936 ? -13.399 -13.819 -22.539 1.00 89.69 936 GLY A N 1
ATOM 7248 C CA . GLY A 1 936 ? -14.070 -12.529 -22.369 1.00 89.69 936 GLY A CA 1
ATOM 7249 C C . GLY A 1 936 ? -13.214 -11.334 -22.791 1.00 89.69 936 GLY A C 1
ATOM 7250 O O . GLY A 1 936 ? -13.705 -10.411 -23.444 1.00 89.69 936 GLY A O 1
ATOM 7251 N N . ILE A 1 937 ? -11.911 -11.372 -22.499 1.00 93.00 937 ILE A N 1
ATOM 7252 C CA . ILE A 1 937 ? -10.949 -10.345 -22.918 1.00 93.00 937 ILE A CA 1
ATOM 7253 C C . ILE A 1 937 ? -10.786 -10.339 -24.444 1.00 93.00 937 ILE A C 1
ATOM 7255 O O . ILE A 1 937 ? -10.830 -9.273 -25.068 1.00 93.00 937 ILE A O 1
ATOM 7259 N N . ILE A 1 938 ? -10.602 -11.519 -25.047 1.00 91.12 938 ILE A N 1
ATOM 7260 C CA . ILE A 1 938 ? -10.466 -11.668 -26.501 1.00 91.12 938 ILE A CA 1
ATOM 7261 C C . ILE A 1 938 ? -11.707 -11.129 -27.210 1.00 91.12 938 ILE A C 1
ATOM 7263 O O . ILE A 1 938 ? -11.557 -10.375 -28.169 1.00 91.12 938 ILE A O 1
ATOM 7267 N N . ASP A 1 939 ? -12.904 -11.464 -26.732 1.00 90.44 939 ASP A N 1
ATOM 7268 C CA . ASP A 1 939 ? -14.162 -11.035 -27.347 1.00 90.44 939 ASP A CA 1
ATOM 7269 C C . ASP A 1 939 ? -14.419 -9.541 -27.133 1.00 90.44 939 ASP A C 1
ATOM 7271 O O . ASP A 1 939 ? -14.844 -8.841 -28.054 1.00 90.44 939 ASP A O 1
ATOM 7275 N N . MET A 1 940 ? -14.105 -9.012 -25.947 1.00 91.38 940 MET A N 1
ATOM 7276 C CA . MET A 1 940 ? -14.291 -7.593 -25.644 1.00 91.38 940 MET A CA 1
ATOM 7277 C C . MET A 1 940 ? -13.422 -6.693 -26.527 1.00 91.38 940 MET A C 1
ATOM 7279 O O . MET A 1 940 ? -13.900 -5.660 -26.997 1.00 91.38 940 MET A O 1
ATOM 7283 N N . PHE A 1 941 ? -12.159 -7.064 -26.748 1.00 93.62 941 PHE A N 1
ATOM 7284 C CA . PHE A 1 941 ? -11.220 -6.264 -27.543 1.00 93.62 941 PHE A CA 1
ATOM 7285 C C . PHE A 1 941 ? -11.023 -6.789 -28.968 1.00 93.62 941 PHE A C 1
ATOM 7287 O O . PHE A 1 941 ? -10.216 -6.238 -29.714 1.00 93.62 941 PHE A O 1
ATOM 7294 N N . GLN A 1 942 ? -11.763 -7.832 -29.351 1.00 92.12 942 GLN A N 1
ATOM 7295 C CA . GLN A 1 942 ? -11.691 -8.491 -30.654 1.00 92.12 942 GLN A CA 1
ATOM 7296 C C . GLN A 1 942 ? -10.270 -8.938 -31.025 1.00 92.12 942 GLN A C 1
ATOM 7298 O O . GLN A 1 942 ? -9.874 -8.820 -32.169 1.00 92.12 942 GLN A O 1
ATOM 7303 N N . LEU A 1 943 ? -9.478 -9.472 -30.094 1.00 92.25 943 LEU A N 1
ATOM 7304 C CA . LEU A 1 943 ? -8.018 -9.631 -30.244 1.00 92.25 943 LEU A CA 1
ATOM 7305 C C . LEU A 1 943 ? -7.536 -10.619 -31.339 1.00 92.25 943 LEU A C 1
ATOM 7307 O O . LEU A 1 943 ? -6.343 -10.772 -31.544 1.00 92.25 943 LEU A O 1
ATOM 7311 N N . ARG A 1 944 ? -8.409 -11.303 -32.082 1.00 88.94 944 ARG A N 1
ATOM 7312 C CA . ARG A 1 944 ? -8.005 -12.277 -33.124 1.00 88.94 944 ARG A CA 1
ATOM 7313 C C . ARG A 1 944 ? -7.772 -11.654 -34.513 1.00 88.94 944 ARG A C 1
ATOM 7315 O O . ARG A 1 944 ? -8.042 -12.296 -35.522 1.00 88.94 944 ARG A O 1
ATOM 7322 N N . HIS A 1 945 ? -7.306 -10.407 -34.586 1.00 85.62 945 HIS A N 1
ATOM 7323 C CA . HIS A 1 945 ? -6.971 -9.735 -35.851 1.00 85.62 945 HIS A CA 1
ATOM 7324 C C . HIS A 1 945 ? -5.547 -9.171 -35.847 1.00 85.62 945 HIS A C 1
ATOM 7326 O O . HIS A 1 945 ? -4.917 -9.039 -34.803 1.00 85.62 945 HIS A O 1
ATOM 7332 N N . VAL A 1 946 ? -5.047 -8.847 -37.042 1.00 86.94 946 VAL A N 1
ATOM 7333 C CA . VAL A 1 946 ? -3.702 -8.301 -37.274 1.00 86.94 946 VAL A CA 1
ATOM 7334 C C . VAL A 1 946 ? -3.605 -6.889 -36.698 1.00 86.94 946 VAL A C 1
ATOM 7336 O O . VAL A 1 946 ? -4.259 -5.972 -37.199 1.00 86.94 946 VAL A O 1
ATOM 7339 N N . LEU A 1 947 ? -2.805 -6.717 -35.645 1.00 89.75 947 LEU A N 1
ATOM 7340 C CA . LEU A 1 947 ? -2.631 -5.432 -34.953 1.00 89.75 947 LEU A CA 1
ATOM 7341 C C . LEU A 1 947 ? -1.324 -5.330 -34.143 1.00 89.75 947 LEU A C 1
ATOM 7343 O O . LEU A 1 947 ? -0.963 -4.236 -33.700 1.00 89.75 947 LEU A O 1
ATOM 7347 N N . TYR A 1 948 ? -0.617 -6.439 -33.916 1.00 93.62 948 TYR A N 1
ATOM 7348 C CA . TYR A 1 948 ? 0.374 -6.559 -32.848 1.00 93.62 948 TYR A CA 1
ATOM 7349 C C . TYR A 1 948 ? 1.699 -5.893 -33.174 1.00 93.62 948 TYR A C 1
ATOM 7351 O O . TYR A 1 948 ? 2.278 -5.251 -32.296 1.00 93.62 948 TYR A O 1
ATOM 7359 N N . ARG A 1 949 ? 2.147 -5.921 -34.432 1.00 93.81 949 ARG A N 1
ATOM 7360 C CA . ARG A 1 949 ? 3.397 -5.267 -34.841 1.00 93.81 949 ARG A CA 1
ATOM 7361 C C . ARG A 1 949 ? 3.409 -3.776 -34.497 1.00 93.81 949 ARG A C 1
ATOM 7363 O O . ARG A 1 949 ? 4.441 -3.234 -34.109 1.00 93.81 949 ARG A O 1
ATOM 7370 N N . ASN A 1 950 ? 2.253 -3.117 -34.572 1.00 91.88 950 ASN A N 1
ATOM 7371 C CA . ASN A 1 950 ? 2.115 -1.708 -34.200 1.00 91.88 950 ASN A CA 1
ATOM 7372 C C . ASN A 1 950 ? 2.233 -1.473 -32.687 1.00 91.88 950 ASN A C 1
ATOM 7374 O O . ASN A 1 950 ? 2.537 -0.352 -32.273 1.00 91.88 950 ASN A O 1
ATOM 7378 N N . THR A 1 951 ? 1.989 -2.496 -31.862 1.00 92.38 951 THR A N 1
ATOM 7379 C CA . THR A 1 951 ? 2.112 -2.442 -30.396 1.00 92.38 951 THR A CA 1
ATOM 7380 C C . THR A 1 951 ? 3.561 -2.567 -29.933 1.00 92.38 951 THR A C 1
ATOM 7382 O O . THR A 1 951 ? 3.926 -1.962 -28.930 1.00 92.38 951 THR A O 1
ATOM 7385 N N . ALA A 1 952 ? 4.396 -3.251 -30.721 1.00 92.56 952 ALA A N 1
ATOM 7386 C CA . ALA A 1 952 ? 5.789 -3.544 -30.410 1.00 92.56 952 ALA A CA 1
ATOM 7387 C C . ALA A 1 952 ? 6.699 -2.311 -30.301 1.00 92.56 952 ALA A C 1
ATOM 7389 O O . ALA A 1 952 ? 7.839 -2.453 -29.881 1.00 92.56 952 ALA A O 1
ATOM 7390 N N . VAL A 1 953 ? 6.252 -1.106 -30.667 1.00 92.44 953 VAL A N 1
ATOM 7391 C CA . VAL A 1 953 ? 7.021 0.146 -30.545 1.00 92.44 953 VAL A CA 1
ATOM 7392 C C . VAL A 1 953 ? 6.148 1.296 -30.061 1.00 92.44 953 VAL A C 1
ATOM 7394 O O . VAL A 1 953 ? 4.949 1.336 -30.321 1.00 92.44 953 VAL A O 1
ATOM 7397 N N . TYR A 1 954 ? 6.780 2.265 -29.392 1.00 92.81 954 TYR A N 1
ATOM 7398 C CA . TYR A 1 954 ? 6.135 3.476 -28.862 1.00 92.81 954 TYR A CA 1
ATOM 7399 C C . TYR A 1 954 ? 5.051 3.205 -27.806 1.00 92.81 954 TYR A C 1
ATOM 7401 O O . TYR A 1 954 ? 4.105 3.980 -27.687 1.00 92.81 954 TYR A O 1
ATOM 7409 N N . GLY A 1 955 ? 5.216 2.121 -27.042 1.00 91.25 955 GLY A N 1
ATOM 7410 C CA . GLY A 1 955 ? 4.350 1.735 -25.929 1.00 91.25 955 GLY A CA 1
ATOM 7411 C C . GLY A 1 955 ? 3.068 1.016 -26.350 1.00 91.25 955 GLY A C 1
ATOM 7412 O O . GLY A 1 955 ? 2.451 1.343 -27.363 1.00 91.25 955 GLY A O 1
ATOM 7413 N N . HIS A 1 956 ? 2.621 0.054 -25.543 1.00 93.38 956 HIS A N 1
ATOM 7414 C CA . HIS A 1 956 ? 1.371 -0.685 -25.785 1.00 93.38 956 HIS A CA 1
ATOM 7415 C C . HIS A 1 956 ? 0.113 0.102 -25.376 1.00 93.38 956 HIS A C 1
ATOM 7417 O O . HIS A 1 956 ? -1.005 -0.298 -25.702 1.00 93.38 956 HIS A O 1
ATOM 7423 N N . PHE A 1 957 ? 0.278 1.214 -24.656 1.00 95.19 957 PHE A N 1
ATOM 7424 C CA . PHE A 1 957 ? -0.808 1.971 -24.034 1.00 95.19 957 PHE A CA 1
ATOM 7425 C C . PHE A 1 957 ? -0.797 3.445 -24.441 1.00 95.19 957 PHE A C 1
ATOM 7427 O O . PHE A 1 957 ? 0.200 3.968 -24.932 1.00 95.19 957 PHE A O 1
ATOM 7434 N N . GLY A 1 958 ? -1.927 4.122 -24.232 1.00 92.56 958 GLY A N 1
ATOM 7435 C CA . GLY A 1 958 ? -2.066 5.555 -24.508 1.00 92.56 958 GLY A CA 1
ATOM 7436 C C . GLY A 1 958 ? -2.260 5.923 -25.983 1.00 92.56 958 GLY A C 1
ATOM 7437 O O . GLY A 1 958 ? -2.023 7.070 -26.357 1.00 92.56 958 GLY A O 1
ATOM 7438 N N . ARG A 1 959 ? -2.687 4.977 -26.830 1.00 93.25 959 ARG A N 1
ATOM 7439 C CA . ARG A 1 959 ? -3.003 5.213 -28.249 1.00 93.25 959 ARG A CA 1
ATOM 7440 C C . ARG A 1 959 ? -4.428 4.773 -28.570 1.00 93.25 959 ARG A C 1
ATOM 7442 O O . ARG A 1 959 ? -4.772 3.612 -28.391 1.00 93.25 959 ARG A O 1
ATOM 7449 N N . GLU A 1 960 ? -5.254 5.698 -29.058 1.00 88.88 960 GLU A N 1
ATOM 7450 C CA . GLU A 1 960 ? -6.682 5.444 -29.322 1.00 88.88 960 GLU A CA 1
ATOM 7451 C C . GLU A 1 960 ? -6.935 4.421 -30.439 1.00 88.88 960 GLU A C 1
ATOM 7453 O O . GLU A 1 960 ? -8.013 3.836 -30.499 1.00 88.88 960 GLU A O 1
ATOM 7458 N N . GLU A 1 961 ? -5.942 4.165 -31.293 1.00 90.44 961 GLU A N 1
ATOM 7459 C CA . GLU A 1 961 ? -6.001 3.130 -32.332 1.00 90.44 961 GLU A CA 1
ATOM 7460 C C . GLU A 1 961 ? -6.165 1.706 -31.766 1.00 90.44 961 GLU A C 1
ATOM 7462 O O . GLU A 1 961 ? -6.576 0.808 -32.497 1.00 90.44 961 GLU A O 1
ATOM 7467 N N . PHE A 1 962 ? -5.886 1.492 -30.473 1.00 94.69 962 PHE A N 1
ATOM 7468 C CA . PHE A 1 962 ? -5.994 0.179 -29.844 1.00 94.69 962 PHE A CA 1
ATOM 7469 C C . PHE A 1 962 ? -7.335 -0.061 -29.142 1.00 94.69 962 PHE A C 1
ATOM 7471 O O . PHE A 1 962 ? -7.813 0.798 -28.393 1.00 94.69 962 PHE A O 1
ATOM 7478 N N . PRO A 1 963 ? -7.925 -1.263 -29.289 1.00 93.69 963 PRO A N 1
ATOM 7479 C CA . PRO A 1 963 ? -9.258 -1.554 -28.767 1.00 93.69 963 PRO A CA 1
ATOM 7480 C C . PRO A 1 963 ? -9.331 -1.503 -27.233 1.00 93.69 963 PRO A C 1
ATOM 7482 O O . PRO A 1 963 ? -10.333 -1.046 -26.688 1.00 93.69 963 PRO A O 1
ATOM 7485 N N . TRP A 1 964 ? -8.269 -1.884 -26.514 1.00 94.62 964 TRP A N 1
ATOM 7486 C CA . TRP A 1 964 ? -8.230 -1.811 -25.044 1.00 94.62 964 TRP A CA 1
ATOM 7487 C C . TRP A 1 964 ? -8.067 -0.395 -24.489 1.00 94.62 964 TRP A C 1
ATOM 7489 O O . TRP A 1 964 ? -8.265 -0.175 -23.294 1.00 94.62 964 TRP A O 1
ATOM 7499 N N . GLU A 1 965 ? -7.748 0.592 -25.326 1.00 94.69 965 GLU A N 1
ATOM 7500 C CA . GLU A 1 965 ? -7.746 1.997 -24.919 1.00 94.69 965 GLU A CA 1
ATOM 7501 C C . GLU A 1 965 ? -9.154 2.620 -25.006 1.00 94.69 965 GLU A C 1
ATOM 7503 O O . GLU A 1 965 ? -9.371 3.721 -24.489 1.00 94.69 965 GLU A O 1
ATOM 7508 N N . GLN A 1 966 ? -10.130 1.912 -25.585 1.00 92.56 966 GLN A N 1
ATOM 7509 C CA . GLN A 1 966 ? -11.519 2.352 -25.698 1.00 92.56 966 GLN A CA 1
ATOM 7510 C C . GLN A 1 966 ? -12.335 1.971 -24.455 1.00 92.56 966 GLN A C 1
ATOM 7512 O O . GLN A 1 966 ? -12.285 0.845 -23.965 1.00 92.56 966 GLN A O 1
ATOM 7517 N N . ILE A 1 967 ? -13.118 2.919 -23.931 1.00 87.31 967 ILE A N 1
ATOM 7518 C CA . ILE A 1 967 ? -13.915 2.726 -22.709 1.00 87.31 967 ILE A CA 1
ATOM 7519 C C . ILE A 1 967 ? -15.391 2.577 -23.063 1.00 87.31 967 ILE A C 1
ATOM 7521 O O . ILE A 1 967 ? -15.982 3.456 -23.694 1.00 87.31 967 ILE A O 1
ATOM 7525 N N . SER A 1 968 ? -16.008 1.496 -22.583 1.00 83.38 968 SER A N 1
ATOM 7526 C CA . SER A 1 968 ? -17.454 1.297 -22.681 1.00 83.38 968 SER A CA 1
ATOM 7527 C C . SER A 1 968 ? -18.191 2.245 -21.731 1.00 83.38 968 SER A C 1
ATOM 7529 O O . SER A 1 968 ? -18.006 2.194 -20.512 1.00 83.38 968 SER A O 1
ATOM 7531 N N . LYS A 1 969 ? -19.062 3.097 -22.289 1.00 74.31 969 LYS A N 1
ATOM 7532 C CA . LYS A 1 969 ? -19.912 4.007 -21.503 1.00 74.31 969 LYS A CA 1
ATOM 7533 C C . LYS A 1 969 ? -20.816 3.242 -20.539 1.00 74.31 969 LYS A C 1
ATOM 7535 O O . LYS A 1 969 ? -20.957 3.670 -19.400 1.00 74.31 969 LYS A O 1
ATOM 7540 N N . ASP A 1 970 ? -21.368 2.106 -20.956 1.00 71.00 970 ASP A N 1
ATOM 7541 C CA . ASP A 1 970 ? -22.260 1.292 -20.123 1.00 71.00 970 ASP A CA 1
ATOM 7542 C C . ASP A 1 970 ? -21.523 0.696 -18.917 1.00 71.00 970 ASP A C 1
ATOM 7544 O O . ASP A 1 970 ? -22.003 0.781 -17.784 1.00 71.00 970 ASP A O 1
ATOM 7548 N N . LYS A 1 971 ? -20.312 0.163 -19.132 1.00 75.81 971 LYS A N 1
ATOM 7549 C CA . LYS A 1 971 ? -19.461 -0.353 -18.046 1.00 75.81 971 LYS A CA 1
ATOM 7550 C C . LYS A 1 971 ? -19.033 0.760 -17.091 1.00 75.81 971 LYS A C 1
ATOM 7552 O O . LYS A 1 971 ? -19.112 0.595 -15.876 1.00 75.81 971 LYS A O 1
ATOM 7557 N N . MET A 1 972 ? -18.661 1.921 -17.630 1.00 75.31 972 MET A N 1
ATOM 7558 C CA . MET A 1 972 ? -18.344 3.111 -16.840 1.00 75.31 972 MET A CA 1
ATOM 7559 C C . MET A 1 972 ? -19.548 3.568 -16.002 1.00 75.31 972 MET A C 1
ATOM 7561 O O . MET A 1 972 ? -19.400 3.811 -14.809 1.00 75.31 972 MET A O 1
ATOM 7565 N N . HIS A 1 973 ? -20.750 3.629 -16.583 1.00 66.38 973 HIS A N 1
ATOM 7566 C CA . HIS A 1 973 ? -21.975 3.947 -15.847 1.00 66.38 973 HIS A CA 1
ATOM 7567 C C . HIS A 1 973 ? -22.260 2.928 -14.741 1.00 66.38 973 HIS A C 1
ATOM 7569 O O . HIS A 1 973 ? -22.615 3.328 -13.638 1.00 66.38 973 HIS A O 1
ATOM 7575 N N . THR A 1 974 ? -22.049 1.639 -15.002 1.00 67.56 974 THR A N 1
ATOM 7576 C CA . THR A 1 974 ? -22.248 0.565 -14.014 1.00 67.56 974 THR A CA 1
ATOM 7577 C C . THR A 1 974 ? -21.240 0.650 -12.858 1.00 67.56 974 THR A C 1
ATOM 7579 O O . THR A 1 974 ? -21.598 0.398 -11.710 1.00 67.56 974 THR A O 1
ATOM 7582 N N . LEU A 1 975 ? -19.996 1.066 -13.131 1.00 66.06 975 LEU A N 1
ATOM 7583 C CA . LEU A 1 975 ? -18.990 1.373 -12.104 1.00 66.06 975 LEU A CA 1
ATOM 7584 C C . LEU A 1 975 ? -19.345 2.624 -11.282 1.00 66.06 975 LEU A C 1
ATOM 7586 O O . LEU A 1 975 ? -19.114 2.650 -10.075 1.00 66.06 975 LEU A O 1
ATOM 7590 N N . VAL A 1 976 ? -19.886 3.662 -11.932 1.00 61.69 976 VAL A N 1
ATOM 7591 C CA . VAL A 1 976 ? -20.246 4.955 -11.314 1.00 61.69 976 VAL A CA 1
ATOM 7592 C C . VAL A 1 976 ? -21.563 4.898 -10.553 1.00 61.69 976 VAL A C 1
ATOM 7594 O O . VAL A 1 976 ? -21.776 5.736 -9.677 1.00 61.69 976 VAL A O 1
ATOM 7597 N N . GLN A 1 977 ? -22.440 3.936 -10.851 1.00 56.22 977 GLN A N 1
ATOM 7598 C CA . GLN A 1 977 ? -23.644 3.680 -10.070 1.00 56.22 977 GLN A CA 1
ATOM 7599 C C . GLN A 1 977 ? -23.240 3.315 -8.637 1.00 56.22 977 GLN A C 1
ATOM 7601 O O . GLN A 1 977 ? -23.045 2.154 -8.273 1.00 56.22 977 GLN A O 1
ATOM 7606 N N . LYS A 1 978 ? -23.103 4.364 -7.817 1.00 46.88 978 LYS A N 1
ATOM 7607 C CA . LYS A 1 978 ? -23.066 4.286 -6.369 1.00 46.88 978 LYS A CA 1
ATOM 7608 C C . LYS A 1 978 ? -24.284 3.468 -5.982 1.00 46.88 978 LYS A C 1
ATOM 7610 O O . LYS A 1 978 ? -25.383 3.736 -6.470 1.00 46.88 978 LYS A O 1
ATOM 7615 N N . ASN A 1 979 ? -24.092 2.495 -5.101 1.00 42.62 979 ASN A N 1
ATOM 7616 C CA . ASN A 1 979 ? -25.196 1.976 -4.313 1.00 42.62 979 ASN A CA 1
ATOM 7617 C C . ASN A 1 979 ? -25.754 3.170 -3.524 1.00 42.62 979 ASN A C 1
ATOM 7619 O O . ASN A 1 979 ? -25.336 3.435 -2.401 1.00 42.62 979 ASN A O 1
ATOM 7623 N N . ILE A 1 980 ? -26.659 3.932 -4.135 1.00 44.12 980 ILE A N 1
ATOM 7624 C CA . ILE A 1 980 ? -27.685 4.627 -3.387 1.00 44.12 980 ILE A CA 1
ATOM 7625 C C . ILE A 1 980 ? -28.362 3.477 -2.653 1.00 44.12 980 ILE A C 1
ATOM 7627 O O . ILE A 1 980 ? -28.867 2.557 -3.291 1.00 44.12 980 ILE A O 1
ATOM 7631 N N . SER A 1 981 ? -28.312 3.474 -1.325 1.00 42.03 981 SER A N 1
ATOM 7632 C CA . SER A 1 981 ? -28.940 2.437 -0.496 1.00 42.03 981 SER A CA 1
ATOM 7633 C C . SER A 1 981 ? -30.463 2.340 -0.702 1.00 42.03 981 SER A C 1
ATOM 7635 O O . SER A 1 981 ? -31.117 1.526 -0.062 1.00 42.03 981 SER A O 1
ATOM 7637 N N . ALA A 1 982 ? -31.031 3.170 -1.585 1.00 52.78 982 ALA A N 1
ATOM 7638 C CA . ALA A 1 982 ? -32.412 3.122 -2.012 1.00 52.78 982 ALA A CA 1
ATOM 7639 C C . ALA A 1 982 ? -32.589 2.100 -3.153 1.00 52.78 982 ALA A C 1
ATOM 7641 O O . ALA A 1 982 ? -31.859 2.147 -4.149 1.00 52.78 982 ALA A O 1
ATOM 7642 N N . PRO A 1 983 ? -33.579 1.204 -3.054 1.00 58.69 983 PRO A N 1
ATOM 7643 C CA . PRO A 1 983 ? -33.868 0.245 -4.108 1.00 58.69 983 PRO A CA 1
ATOM 7644 C C . PRO A 1 983 ? -34.294 0.959 -5.403 1.00 58.69 983 PRO A C 1
ATOM 7646 O O . PRO A 1 983 ? -35.174 1.821 -5.399 1.00 58.69 983 PRO A O 1
ATOM 7649 N N . GLY A 1 984 ? -33.676 0.595 -6.531 1.00 68.31 984 GLY A N 1
ATOM 7650 C CA . GLY A 1 984 ? -34.053 1.113 -7.850 1.00 68.31 984 GLY A CA 1
ATOM 7651 C C . GLY A 1 984 ? -35.453 0.650 -8.269 1.00 68.31 984 GLY A C 1
ATOM 7652 O O . GLY A 1 984 ? -35.873 -0.453 -7.912 1.00 68.31 984 GLY A O 1
ATOM 7653 N N . VAL A 1 985 ? -36.167 1.482 -9.039 1.00 79.81 985 VAL A N 1
ATOM 7654 C CA . VAL A 1 985 ? -37.507 1.181 -9.578 1.00 79.81 985 VAL A CA 1
ATOM 7655 C C . VAL A 1 985 ? -37.521 1.419 -11.089 1.00 79.81 985 VAL A C 1
ATOM 7657 O O . VAL A 1 985 ? -37.251 2.530 -11.542 1.00 79.81 985 VAL A O 1
ATOM 7660 N N . CYS A 1 986 ? -37.851 0.395 -11.876 1.00 84.38 986 CYS A N 1
ATOM 7661 C CA . CYS A 1 986 ? -37.973 0.490 -13.334 1.00 84.38 986 CYS A CA 1
ATOM 7662 C C . CYS A 1 986 ? -39.356 1.022 -13.736 1.00 84.38 986 CYS A C 1
ATOM 7664 O O . CYS A 1 986 ? -40.365 0.451 -13.337 1.00 84.38 986 CYS A O 1
ATOM 7666 N N . HIS A 1 987 ? -39.436 2.101 -14.519 1.00 86.56 987 HIS A N 1
ATOM 7667 C CA . HIS A 1 987 ? -40.714 2.675 -14.970 1.00 86.56 987 HIS A CA 1
ATOM 7668 C C . HIS A 1 987 ? -41.118 2.114 -16.341 1.00 86.56 987 HIS A C 1
ATOM 7670 O O . HIS A 1 987 ? -40.404 2.313 -17.323 1.00 86.56 987 HIS A O 1
ATOM 7676 N N . LEU A 1 988 ? -42.284 1.469 -16.427 1.00 85.38 988 LEU A N 1
ATOM 7677 C CA . LEU A 1 988 ? -42.846 0.918 -17.667 1.00 85.38 988 LEU A CA 1
ATOM 7678 C C . LEU A 1 988 ? -44.087 1.706 -18.093 1.00 85.38 988 LEU A C 1
ATOM 7680 O O . LEU A 1 988 ? -44.968 1.959 -17.277 1.00 85.38 988 LEU A O 1
ATOM 7684 N N . LEU A 1 989 ? -44.178 2.078 -19.373 1.00 79.56 989 LEU A N 1
ATOM 7685 C CA . LEU A 1 989 ? -45.277 2.892 -19.907 1.00 79.56 989 LEU A CA 1
ATOM 7686 C C . LEU A 1 989 ? -46.200 2.074 -20.820 1.00 79.56 989 LEU A C 1
ATOM 7688 O O . LEU A 1 989 ? -45.749 1.539 -21.835 1.00 79.56 989 LEU A O 1
ATOM 7692 N N . CYS A 1 990 ? -47.504 2.055 -20.524 1.00 71.31 990 CYS A N 1
ATOM 7693 C CA . CYS A 1 990 ? -48.504 1.473 -21.427 1.00 71.31 990 CYS A CA 1
ATOM 7694 C C . CYS A 1 990 ? -48.640 2.304 -22.714 1.00 71.31 990 CYS A C 1
ATOM 7696 O O . CYS A 1 990 ? -48.558 3.536 -22.687 1.00 71.31 990 CYS A O 1
ATOM 7698 N N . GLY A 1 991 ? -48.864 1.633 -23.848 1.00 64.94 991 GLY A N 1
ATOM 7699 C CA . GLY A 1 991 ? -49.120 2.293 -25.132 1.00 64.94 991 GLY A CA 1
ATOM 7700 C C . GLY A 1 991 ? -47.904 2.819 -25.900 1.00 64.94 991 GLY A C 1
ATOM 7701 O O . GLY A 1 991 ? -48.101 3.521 -26.885 1.00 64.94 991 GLY A O 1
ATOM 7702 N N . LYS A 1 992 ? -46.669 2.524 -25.465 1.00 66.25 992 LYS A N 1
ATOM 7703 C CA . LYS A 1 992 ? -45.434 2.884 -26.198 1.00 66.25 992 LYS A CA 1
ATOM 7704 C C . LYS A 1 992 ? -44.458 1.727 -26.428 1.00 66.25 992 LYS A C 1
ATOM 7706 O O . LYS A 1 992 ? -43.465 1.924 -27.117 1.00 66.25 992 LYS A O 1
ATOM 7711 N N . MET A 1 993 ? -44.717 0.554 -25.852 1.00 72.38 993 MET A N 1
ATOM 7712 C CA . MET A 1 993 ? -43.796 -0.588 -25.852 1.00 72.38 993 MET A CA 1
ATOM 7713 C C . MET A 1 993 ? -44.499 -1.863 -26.342 1.00 72.38 993 MET A C 1
ATOM 7715 O O . MET A 1 993 ? -45.695 -2.063 -26.090 1.00 72.38 993 MET A O 1
ATOM 7719 N N . THR A 1 994 ? -43.758 -2.716 -27.050 1.00 81.75 994 THR A N 1
ATOM 7720 C CA . THR A 1 994 ? -44.186 -4.071 -27.444 1.00 81.75 994 THR A CA 1
ATOM 7721 C C . THR A 1 994 ? -43.988 -5.072 -26.292 1.00 81.75 994 THR A C 1
ATOM 7723 O O . THR A 1 994 ? -43.447 -4.724 -25.238 1.00 81.75 994 THR A O 1
ATOM 7726 N N . ARG A 1 995 ? -44.433 -6.332 -26.445 1.00 80.69 995 ARG A N 1
ATOM 7727 C CA . ARG A 1 995 ? -44.234 -7.366 -25.403 1.00 80.69 995 ARG A CA 1
ATOM 7728 C C . ARG A 1 995 ? -42.760 -7.740 -25.289 1.00 80.69 995 ARG A C 1
ATOM 7730 O O . ARG A 1 995 ? -42.284 -8.061 -24.197 1.00 80.69 995 ARG A O 1
ATOM 7737 N N . GLU A 1 996 ? -42.065 -7.699 -26.415 1.00 78.81 996 GLU A N 1
ATOM 7738 C CA . GLU A 1 996 ? -40.645 -7.968 -26.573 1.00 78.81 996 GLU A CA 1
ATOM 7739 C C . GLU A 1 996 ? -39.826 -6.888 -25.863 1.00 78.81 996 GLU A C 1
ATOM 7741 O O . GLU A 1 996 ? -38.990 -7.233 -25.031 1.00 78.81 996 GLU A O 1
ATOM 7746 N N . ASP A 1 997 ? -40.149 -5.605 -26.076 1.00 78.31 997 ASP A N 1
ATOM 7747 C CA . ASP A 1 997 ? -39.485 -4.481 -25.396 1.00 78.31 997 ASP A CA 1
ATOM 7748 C C . ASP A 1 997 ? -39.628 -4.583 -23.874 1.00 78.31 997 ASP A C 1
ATOM 7750 O O . ASP A 1 997 ? -38.651 -4.477 -23.133 1.00 78.31 997 ASP A O 1
ATOM 7754 N N . ILE A 1 998 ? -40.849 -4.843 -23.395 1.00 82.69 998 ILE A N 1
ATOM 7755 C CA . ILE A 1 998 ? -41.132 -4.981 -21.960 1.00 82.69 998 ILE A CA 1
ATOM 7756 C C . ILE A 1 998 ? -40.341 -6.152 -21.369 1.00 82.69 998 ILE A C 1
ATOM 7758 O O . ILE A 1 998 ? -39.738 -6.016 -20.307 1.00 82.69 998 ILE A O 1
ATOM 7762 N N . SER A 1 999 ? -40.295 -7.290 -22.067 1.00 82.31 999 SER A N 1
ATOM 7763 C CA . SER A 1 999 ? -39.542 -8.465 -21.612 1.00 82.31 999 SER A CA 1
ATOM 7764 C C . SER A 1 999 ? -38.034 -8.204 -21.589 1.00 82.31 999 SER A C 1
ATOM 7766 O O . SER A 1 999 ? -37.363 -8.573 -20.631 1.00 82.31 999 SER A O 1
ATOM 7768 N N . PHE A 1 1000 ? -37.507 -7.530 -22.613 1.00 79.25 1000 PHE A N 1
ATOM 7769 C CA . PHE A 1 1000 ? -36.100 -7.151 -22.697 1.00 79.25 1000 PHE A CA 1
ATOM 7770 C C . PHE A 1 1000 ? -35.691 -6.215 -21.554 1.00 79.25 1000 PHE A C 1
ATOM 7772 O O . PHE A 1 1000 ? -34.653 -6.417 -20.922 1.00 79.25 1000 PHE A O 1
ATOM 7779 N N . HIS A 1 1001 ? -36.513 -5.208 -21.248 1.00 78.00 1001 HIS A N 1
ATOM 7780 C CA . HIS A 1 1001 ? -36.239 -4.284 -20.150 1.00 78.00 1001 HIS A CA 1
ATOM 7781 C C . HIS A 1 1001 ? -36.307 -4.963 -18.780 1.00 78.00 1001 HIS A C 1
ATOM 7783 O O . HIS A 1 1001 ? -35.443 -4.706 -17.942 1.00 78.00 1001 HIS A O 1
ATOM 7789 N N . LEU A 1 1002 ? -37.273 -5.858 -18.566 1.00 80.88 1002 LEU A N 1
ATOM 7790 C CA . LEU A 1 1002 ? -37.389 -6.610 -17.316 1.00 80.88 1002 LEU A CA 1
ATOM 7791 C C . LEU A 1 1002 ? -36.201 -7.556 -17.097 1.00 80.88 1002 LEU A C 1
ATOM 7793 O O . LEU A 1 1002 ? -35.674 -7.598 -15.987 1.00 80.88 1002 LEU A O 1
ATOM 7797 N N . GLU A 1 1003 ? -35.691 -8.218 -18.140 1.00 75.25 1003 GLU A N 1
ATOM 7798 C CA . GLU A 1 1003 ? -34.496 -9.059 -17.981 1.00 75.25 1003 GLU A CA 1
ATOM 7799 C C . GLU A 1 1003 ? -33.219 -8.265 -17.740 1.00 75.25 1003 GLU A C 1
ATOM 7801 O O . GLU A 1 1003 ? -32.377 -8.659 -16.931 1.00 75.25 1003 GLU A O 1
ATOM 7806 N N . ARG A 1 1004 ? -33.090 -7.086 -18.353 1.00 69.19 1004 ARG A N 1
ATOM 7807 C CA . ARG A 1 1004 ? -32.001 -6.168 -18.002 1.00 69.19 1004 ARG A CA 1
ATOM 7808 C C . ARG A 1 1004 ? -32.071 -5.747 -16.536 1.00 69.19 1004 ARG A C 1
ATOM 7810 O O . ARG A 1 1004 ? -31.036 -5.711 -15.876 1.00 69.19 1004 ARG A O 1
ATOM 7817 N N . CYS A 1 1005 ? -33.266 -5.462 -16.018 1.00 68.19 1005 CYS A N 1
ATOM 7818 C CA . CYS A 1 1005 ? -33.455 -5.165 -14.601 1.00 68.19 1005 CYS A CA 1
ATOM 7819 C C . CYS A 1 1005 ? -33.070 -6.353 -13.710 1.00 68.19 1005 CYS A C 1
ATOM 7821 O O . CYS A 1 1005 ? -32.373 -6.143 -12.720 1.00 68.19 1005 CYS A O 1
ATOM 7823 N N . ARG A 1 1006 ? -33.422 -7.589 -14.091 1.00 67.50 1006 ARG A N 1
ATOM 7824 C CA . ARG A 1 1006 ? -33.044 -8.815 -13.366 1.00 67.50 1006 ARG A CA 1
ATOM 7825 C C . ARG A 1 1006 ? -31.525 -8.990 -13.276 1.00 67.50 1006 ARG A C 1
ATOM 7827 O O . ARG A 1 1006 ? -31.007 -9.196 -12.183 1.00 67.50 1006 ARG A O 1
ATOM 7834 N N . VAL A 1 1007 ? -30.802 -8.822 -14.388 1.00 58.16 1007 VAL A N 1
ATOM 7835 C CA . VAL A 1 1007 ? -29.322 -8.860 -14.424 1.00 58.16 1007 VAL A CA 1
ATOM 7836 C C . VAL A 1 1007 ? -28.707 -7.763 -13.546 1.00 58.16 1007 VAL A C 1
ATOM 7838 O O . VAL A 1 1007 ? -27.679 -7.972 -12.907 1.00 58.16 1007 VAL A O 1
ATOM 7841 N N . MET A 1 1008 ? -29.356 -6.599 -13.475 1.00 52.12 1008 MET A N 1
ATOM 7842 C CA . MET A 1 1008 ? -28.943 -5.468 -12.637 1.00 52.12 1008 MET A CA 1
ATOM 7843 C C . MET A 1 1008 ? -29.428 -5.561 -11.178 1.00 52.12 1008 MET A C 1
ATOM 7845 O O . MET A 1 1008 ? -29.207 -4.626 -10.410 1.00 52.12 1008 MET A O 1
ATOM 7849 N N . ASN A 1 1009 ? -30.076 -6.663 -10.782 1.00 62.88 1009 ASN A N 1
ATOM 7850 C CA . ASN A 1 1009 ? -30.675 -6.869 -9.459 1.00 62.88 1009 ASN A CA 1
ATOM 7851 C C . ASN A 1 1009 ? -31.707 -5.787 -9.054 1.00 62.88 1009 ASN A C 1
ATOM 7853 O O . ASN A 1 1009 ? -31.836 -5.430 -7.884 1.00 62.88 1009 ASN A O 1
ATOM 7857 N N . ILE A 1 1010 ? -32.446 -5.249 -10.029 1.00 73.81 1010 ILE A N 1
ATOM 7858 C CA . ILE A 1 1010 ? -33.572 -4.330 -9.829 1.00 73.81 1010 ILE A CA 1
ATOM 7859 C C . ILE A 1 1010 ? -34.863 -5.146 -9.891 1.00 73.81 1010 ILE A C 1
ATOM 7861 O O . ILE A 1 1010 ? -35.262 -5.603 -10.959 1.00 73.81 1010 ILE A O 1
ATOM 7865 N N . GLN A 1 1011 ? -35.524 -5.312 -8.746 1.00 79.75 1011 GLN A N 1
ATOM 7866 C CA . GLN A 1 1011 ? -36.738 -6.130 -8.627 1.00 79.75 1011 GLN A CA 1
ATOM 7867 C C . GLN A 1 1011 ? -38.031 -5.304 -8.583 1.00 79.75 1011 GLN A C 1
ATOM 7869 O O . GLN A 1 1011 ? -39.111 -5.862 -8.746 1.00 79.75 1011 GLN A O 1
ATOM 7874 N N . ASN A 1 1012 ? -37.946 -3.982 -8.399 1.00 85.06 1012 ASN A N 1
ATOM 7875 C CA . ASN A 1 1012 ? -39.125 -3.119 -8.316 1.00 85.06 1012 ASN A CA 1
ATOM 7876 C C . ASN A 1 1012 ? -39.467 -2.514 -9.678 1.00 85.06 1012 ASN A C 1
ATOM 7878 O O . ASN A 1 1012 ? -38.610 -1.940 -10.356 1.00 85.06 1012 ASN A O 1
ATOM 7882 N N . VAL A 1 1013 ? -40.738 -2.585 -10.051 1.00 89.50 1013 VAL A N 1
ATOM 7883 C CA . VAL A 1 1013 ? -41.263 -2.108 -11.332 1.00 89.50 1013 VAL A CA 1
ATOM 7884 C C . VAL A 1 1013 ? -42.447 -1.197 -11.060 1.00 89.50 1013 VAL A C 1
ATOM 7886 O O . VAL A 1 1013 ? -43.320 -1.555 -10.289 1.00 89.50 1013 VAL A O 1
ATOM 7889 N N . LEU A 1 1014 ? -42.521 -0.037 -11.703 1.00 90.00 1014 LEU A N 1
ATOM 7890 C CA . LEU A 1 1014 ? -43.657 0.876 -11.630 1.00 90.00 1014 LEU A CA 1
ATOM 7891 C C . LEU A 1 1014 ? -44.341 0.958 -12.994 1.00 90.00 1014 LEU A C 1
ATOM 7893 O O . LEU A 1 1014 ? -43.754 1.441 -13.963 1.00 90.00 1014 LEU A O 1
ATOM 7897 N N . VAL A 1 1015 ? -45.592 0.510 -13.056 1.00 88.88 1015 VAL A N 1
ATOM 7898 C CA . VAL A 1 1015 ? -46.424 0.563 -14.259 1.00 88.88 1015 VAL A CA 1
ATOM 7899 C C . VAL A 1 1015 ? -47.159 1.901 -14.330 1.00 88.88 1015 VAL A C 1
ATOM 7901 O O . VAL A 1 1015 ? -47.883 2.296 -13.412 1.00 88.88 1015 VAL A O 1
ATOM 7904 N N . LEU A 1 1016 ? -46.976 2.603 -15.447 1.00 80.94 1016 LEU A N 1
ATOM 7905 C CA . LEU A 1 1016 ? -47.452 3.960 -15.686 1.00 80.94 1016 LEU A CA 1
ATOM 7906 C C . LEU A 1 1016 ? -48.336 4.035 -16.943 1.00 80.94 1016 LEU A C 1
ATOM 7908 O O . LEU A 1 1016 ? -48.027 3.439 -17.975 1.00 80.94 1016 LEU A O 1
ATOM 7912 N N . ARG A 1 1017 ? -49.379 4.879 -16.872 1.00 70.56 1017 ARG A N 1
ATOM 7913 C CA . ARG A 1 1017 ? -50.361 5.182 -17.944 1.00 70.56 1017 ARG A CA 1
ATOM 7914 C C . ARG A 1 1017 ? -51.174 3.967 -18.435 1.00 70.56 1017 ARG A C 1
ATOM 7916 O O . ARG A 1 1017 ? -50.851 2.836 -18.104 1.00 70.56 1017 ARG A O 1
ATOM 7923 N N . GLY A 1 1018 ? -52.248 4.212 -19.201 1.00 61.16 1018 GLY A N 1
ATOM 7924 C CA . GLY A 1 1018 ? -53.059 3.170 -19.863 1.00 61.16 1018 GLY A CA 1
ATOM 7925 C C . GLY A 1 1018 ? -54.591 3.293 -19.738 1.00 61.16 1018 GLY A C 1
ATOM 7926 O O . GLY A 1 1018 ? -55.339 2.537 -20.343 1.00 61.16 1018 GLY A O 1
ATOM 7927 N N . ASP A 1 1019 ? -55.129 4.255 -18.997 1.00 62.22 1019 ASP A N 1
ATOM 7928 C CA . ASP A 1 1019 ? -56.577 4.279 -18.713 1.00 62.22 1019 ASP A CA 1
ATOM 7929 C C . ASP A 1 1019 ? -57.354 5.284 -19.589 1.00 62.22 1019 ASP A C 1
ATOM 7931 O O . ASP A 1 1019 ? -58.265 5.966 -19.122 1.00 62.22 1019 ASP A O 1
ATOM 7935 N N . GLN A 1 1020 ? -57.002 5.382 -20.879 1.00 55.75 1020 GLN A N 1
ATOM 7936 C CA . GLN A 1 1020 ? -57.574 6.370 -21.806 1.00 55.75 1020 GLN A CA 1
ATOM 7937 C C . GLN A 1 1020 ? -58.994 6.008 -22.279 1.00 55.75 1020 GLN A C 1
ATOM 7939 O O . GLN A 1 1020 ? -59.298 4.860 -22.626 1.00 55.75 1020 GLN A O 1
ATOM 7944 N N . ARG A 1 1021 ? -59.873 7.022 -22.344 1.00 51.62 1021 ARG A N 1
ATOM 7945 C CA . ARG A 1 1021 ? -61.273 6.895 -22.803 1.00 51.62 1021 ARG A CA 1
ATOM 7946 C C . ARG A 1 1021 ? -61.583 7.543 -24.153 1.00 51.62 1021 ARG A C 1
ATOM 7948 O O . ARG A 1 1021 ? -62.649 7.252 -24.697 1.00 51.62 1021 ARG A O 1
ATOM 7955 N N . ASN A 1 1022 ? -60.712 8.388 -24.708 1.00 50.06 1022 ASN A N 1
ATOM 7956 C CA . ASN A 1 1022 ? -61.031 9.086 -25.955 1.00 50.06 1022 ASN A CA 1
ATOM 7957 C C . ASN A 1 1022 ? -60.881 8.189 -27.192 1.00 50.06 1022 ASN A C 1
ATOM 7959 O O . ASN A 1 1022 ? -59.964 7.378 -27.320 1.00 50.06 1022 ASN A O 1
ATOM 7963 N N . ARG A 1 1023 ? -61.842 8.326 -28.113 1.00 48.34 1023 ARG A N 1
ATOM 7964 C CA . ARG A 1 1023 ? -62.013 7.445 -29.280 1.00 48.34 1023 ARG A CA 1
ATOM 7965 C C . ARG A 1 1023 ? -60.885 7.597 -30.309 1.00 48.34 1023 ARG A C 1
ATOM 7967 O O . ARG A 1 1023 ? -60.577 6.622 -30.980 1.00 48.34 1023 ARG A O 1
ATOM 7974 N N . GLU A 1 1024 ? -60.268 8.776 -30.398 1.00 51.66 1024 GLU A N 1
ATOM 7975 C CA . GLU A 1 1024 ? -59.173 9.089 -31.332 1.00 51.66 1024 GLU A CA 1
ATOM 7976 C C . GLU A 1 1024 ? -57.830 8.470 -30.906 1.00 51.66 1024 GLU A C 1
ATOM 7978 O O . GLU A 1 1024 ? -57.141 7.880 -31.733 1.00 51.66 1024 GLU A O 1
ATOM 7983 N N . GLU A 1 1025 ? -57.485 8.474 -29.614 1.00 50.97 1025 GLU A N 1
ATOM 7984 C CA . GLU A 1 1025 ? -56.244 7.844 -29.123 1.00 50.97 1025 GLU A CA 1
ATOM 7985 C C . GLU A 1 1025 ? -56.287 6.307 -29.202 1.00 50.97 1025 GLU A C 1
ATOM 7987 O O . GLU A 1 1025 ? -55.273 5.663 -29.477 1.00 50.97 1025 GLU A O 1
ATOM 7992 N N . ARG A 1 1026 ? -57.483 5.708 -29.073 1.00 51.34 1026 ARG A N 1
ATOM 7993 C CA . ARG A 1 1026 ? -57.703 4.272 -29.344 1.00 51.34 1026 ARG A CA 1
ATOM 7994 C C . ARG A 1 1026 ? -57.401 3.878 -30.793 1.00 51.34 1026 ARG A C 1
ATOM 7996 O O . ARG A 1 1026 ? -57.090 2.713 -31.039 1.00 51.34 1026 ARG A O 1
ATOM 8003 N N . ILE A 1 1027 ? -57.531 4.807 -31.743 1.00 50.16 1027 ILE A N 1
ATOM 8004 C CA . ILE A 1 1027 ? -57.246 4.559 -33.163 1.00 50.16 1027 ILE A CA 1
ATOM 8005 C C . ILE A 1 1027 ? -55.730 4.584 -33.394 1.00 50.16 1027 ILE A C 1
ATOM 8007 O O . ILE A 1 1027 ? -55.199 3.630 -33.954 1.00 50.16 1027 ILE A O 1
ATOM 8011 N N . VAL A 1 1028 ? -55.020 5.578 -32.846 1.00 50.50 1028 VAL A N 1
ATOM 8012 C CA . VAL A 1 1028 ? -53.552 5.703 -32.965 1.00 50.50 1028 VAL A CA 1
ATOM 8013 C C . VAL A 1 1028 ? -52.811 4.511 -32.332 1.00 50.50 1028 VAL A C 1
ATOM 8015 O O . VAL A 1 1028 ? -51.831 4.023 -32.888 1.00 50.50 1028 VAL A O 1
ATOM 8018 N N . GLN A 1 1029 ? -53.294 3.966 -31.207 1.00 50.28 1029 GLN A N 1
ATOM 8019 C CA . GLN A 1 1029 ? -52.680 2.780 -30.583 1.00 50.28 1029 GLN A CA 1
ATOM 8020 C C . GLN A 1 1029 ? -52.853 1.481 -31.384 1.00 50.28 1029 GLN A C 1
ATOM 8022 O O . GLN A 1 1029 ? -51.984 0.611 -31.308 1.00 50.28 1029 GLN A O 1
ATOM 8027 N N . ARG A 1 1030 ? -53.948 1.327 -32.144 1.00 51.50 1030 ARG A N 1
ATOM 8028 C CA . ARG A 1 1030 ? -54.161 0.142 -32.996 1.00 51.50 1030 ARG A CA 1
ATOM 8029 C C . ARG A 1 1030 ? -53.191 0.089 -34.177 1.00 51.50 1030 ARG A C 1
ATOM 8031 O O . ARG A 1 1030 ? -52.907 -1.003 -34.654 1.00 51.50 1030 ARG A O 1
ATOM 8038 N N . GLU A 1 1031 ? -52.667 1.232 -34.614 1.00 51.50 1031 GLU A N 1
ATOM 8039 C CA . GLU A 1 1031 ? -51.699 1.320 -35.714 1.00 51.50 1031 GLU A CA 1
ATOM 8040 C C . GLU A 1 1031 ? -50.237 1.106 -35.256 1.00 51.50 1031 GLU A C 1
ATOM 8042 O O . GLU A 1 1031 ? -49.393 0.744 -36.070 1.00 51.50 1031 GLU A O 1
ATOM 8047 N N . GLY A 1 1032 ? -49.926 1.262 -33.958 1.00 52.91 1032 GLY A N 1
ATOM 8048 C CA . GLY A 1 1032 ? -48.553 1.273 -33.417 1.00 52.91 1032 GLY A CA 1
ATOM 8049 C C . GLY A 1 1032 ? -47.969 -0.057 -32.905 1.00 52.91 1032 GLY A C 1
ATOM 8050 O O . GLY A 1 1032 ? -46.890 -0.055 -32.317 1.00 52.91 1032 GLY A O 1
ATOM 8051 N N . ASN A 1 1033 ? -48.648 -1.194 -33.094 1.00 58.59 1033 ASN A N 1
ATOM 8052 C CA . ASN A 1 1033 ? -48.202 -2.528 -32.637 1.00 58.59 1033 ASN A CA 1
ATOM 8053 C C . ASN A 1 1033 ? -47.913 -2.632 -31.112 1.00 58.59 1033 ASN A C 1
ATOM 8055 O O . ASN A 1 1033 ? -47.101 -3.443 -30.667 1.00 58.59 1033 ASN A O 1
ATOM 8059 N N . HIS A 1 1034 ? -48.559 -1.798 -30.287 1.00 66.38 1034 HIS A N 1
ATOM 8060 C CA . HIS A 1 1034 ? -48.342 -1.755 -28.836 1.00 66.38 1034 HIS A CA 1
ATOM 8061 C C . HIS A 1 1034 ? -49.038 -2.908 -28.101 1.00 66.38 1034 HIS A C 1
ATOM 8063 O O . HIS A 1 1034 ? -50.159 -3.293 -28.426 1.00 66.38 1034 HIS A O 1
ATOM 8069 N N . ALA A 1 1035 ? -48.387 -3.433 -27.062 1.00 64.50 1035 ALA A N 1
ATOM 8070 C CA . ALA A 1 1035 ? -48.804 -4.676 -26.415 1.00 64.50 1035 ALA A CA 1
ATOM 8071 C C . ALA A 1 1035 ? -49.943 -4.552 -25.392 1.00 64.50 1035 ALA A C 1
ATOM 8073 O O . ALA A 1 1035 ? -50.689 -5.515 -25.201 1.00 64.50 1035 ALA A O 1
ATOM 8074 N N . PHE A 1 1036 ? -50.046 -3.406 -24.710 1.00 75.75 1036 PHE A N 1
ATOM 8075 C CA . PHE A 1 1036 ? -50.993 -3.187 -23.615 1.00 75.75 1036 PHE A CA 1
ATOM 8076 C C . PHE A 1 1036 ? -51.583 -1.781 -23.682 1.00 75.75 1036 PHE A C 1
ATOM 8078 O O . PHE A 1 1036 ? -50.847 -0.788 -23.705 1.00 75.75 1036 PHE A O 1
ATOM 8085 N N . CYS A 1 1037 ? -52.915 -1.717 -23.693 1.00 67.62 1037 CYS A N 1
ATOM 8086 C CA . CYS A 1 1037 ? -53.663 -0.467 -23.645 1.00 67.62 1037 CYS A CA 1
ATOM 8087 C C . CYS A 1 1037 ? -53.900 -0.026 -22.203 1.00 67.62 1037 CYS A C 1
ATOM 8089 O O . CYS A 1 1037 ? -53.708 1.150 -21.938 1.00 67.62 1037 CYS A O 1
ATOM 8091 N N . HIS A 1 1038 ? -54.241 -0.948 -21.291 1.00 77.06 1038 HIS A N 1
ATOM 8092 C CA . HIS A 1 1038 ? -54.571 -0.659 -19.893 1.00 77.06 1038 HIS A CA 1
ATOM 8093 C C . HIS A 1 1038 ? -53.491 -1.112 -18.908 1.00 77.06 1038 HIS A C 1
ATOM 8095 O O . HIS A 1 1038 ? -52.873 -2.163 -19.076 1.00 77.06 1038 HIS A O 1
ATOM 8101 N N . ALA A 1 1039 ? -53.297 -0.329 -17.839 1.00 82.38 1039 ALA A N 1
ATOM 8102 C CA . ALA A 1 1039 ? -52.262 -0.595 -16.838 1.00 82.38 1039 ALA A CA 1
ATOM 8103 C C . ALA A 1 1039 ? -52.481 -1.922 -16.101 1.00 82.38 1039 ALA A C 1
ATOM 8105 O O . ALA A 1 1039 ? -51.516 -2.632 -15.838 1.00 82.38 1039 ALA A O 1
ATOM 8106 N N . GLY A 1 1040 ? -53.736 -2.279 -15.802 1.00 83.44 1040 GLY A N 1
ATOM 8107 C CA . GLY A 1 1040 ? -54.055 -3.551 -15.147 1.00 83.44 1040 GLY A CA 1
ATOM 8108 C C . GLY A 1 1040 ? -53.676 -4.769 -15.996 1.00 83.44 1040 GLY A C 1
ATOM 8109 O O . GLY A 1 1040 ? -53.160 -5.742 -15.456 1.00 83.44 1040 GLY A O 1
ATOM 8110 N N . ASP A 1 1041 ? -53.817 -4.689 -17.323 1.00 83.44 1041 ASP A N 1
ATOM 8111 C CA . ASP A 1 1041 ? -53.421 -5.780 -18.225 1.00 83.44 1041 ASP A CA 1
ATOM 8112 C C . ASP A 1 1041 ? -51.896 -5.972 -18.244 1.00 83.44 1041 ASP A C 1
ATOM 8114 O O . ASP A 1 1041 ? -51.400 -7.100 -18.304 1.00 83.44 1041 ASP A O 1
ATOM 8118 N N . LEU A 1 1042 ? -51.138 -4.871 -18.163 1.00 87.75 1042 LEU A N 1
ATOM 8119 C CA . LEU A 1 1042 ? -49.682 -4.925 -18.054 1.00 87.75 1042 LEU A CA 1
ATOM 8120 C C . LEU A 1 1042 ? -49.242 -5.469 -16.687 1.00 87.75 1042 LEU A C 1
ATOM 8122 O O . LEU A 1 1042 ? -48.339 -6.300 -16.637 1.00 87.75 1042 LEU A O 1
ATOM 8126 N N . VAL A 1 1043 ? -49.899 -5.070 -15.593 1.00 89.75 1043 VAL A N 1
ATOM 8127 C CA . VAL A 1 1043 ? -49.654 -5.642 -14.255 1.00 89.75 1043 VAL A CA 1
ATOM 8128 C C . VAL A 1 1043 ? -49.840 -7.160 -14.284 1.00 89.75 1043 VAL A C 1
ATOM 8130 O O . VAL A 1 1043 ? -48.924 -7.888 -13.906 1.00 89.75 1043 VAL A O 1
ATOM 8133 N N . ALA A 1 1044 ? -50.957 -7.648 -14.830 1.00 87.38 1044 ALA A N 1
ATOM 8134 C CA . ALA A 1 1044 ? -51.222 -9.081 -14.944 1.00 87.38 1044 ALA A CA 1
ATOM 8135 C C . ALA A 1 1044 ? -50.174 -9.815 -15.805 1.00 87.38 1044 ALA A C 1
ATOM 8137 O O . ALA A 1 1044 ? -49.789 -10.949 -15.503 1.00 87.38 1044 ALA A O 1
ATOM 8138 N N . PHE A 1 1045 ? -49.681 -9.180 -16.875 1.00 88.31 1045 PHE A N 1
ATOM 8139 C CA . PHE A 1 1045 ? -48.618 -9.741 -17.710 1.00 88.31 1045 PHE A CA 1
ATOM 8140 C C . PHE A 1 1045 ? -47.279 -9.846 -16.973 1.00 88.31 1045 PHE A C 1
ATOM 8142 O O . PHE A 1 1045 ? -46.650 -10.907 -17.017 1.00 88.31 1045 PHE A O 1
ATOM 8149 N N . VAL A 1 1046 ? -46.851 -8.774 -16.297 1.00 88.31 1046 VAL A N 1
ATOM 8150 C CA . VAL A 1 1046 ? -45.601 -8.765 -15.522 1.00 88.31 1046 VAL A CA 1
ATOM 8151 C C . VAL A 1 1046 ? -45.686 -9.792 -14.399 1.00 88.31 1046 VAL A C 1
ATOM 8153 O O . VAL A 1 1046 ? -44.787 -10.618 -14.294 1.00 88.31 1046 VAL A O 1
ATOM 8156 N N . GLN A 1 1047 ? -46.799 -9.842 -13.662 1.00 87.06 1047 GLN A N 1
ATOM 8157 C CA . GLN A 1 1047 ? -47.003 -10.803 -12.575 1.00 87.06 1047 GLN A CA 1
ATOM 8158 C C . GLN A 1 1047 ? -46.883 -12.255 -13.046 1.00 87.06 1047 GLN A C 1
ATOM 8160 O O . GLN A 1 1047 ? -46.297 -13.094 -12.368 1.00 87.06 1047 GLN A O 1
ATOM 8165 N N . ARG A 1 1048 ? -47.429 -12.570 -14.227 1.00 86.75 1048 ARG A N 1
ATOM 8166 C CA . ARG A 1 1048 ? -47.389 -13.931 -14.773 1.00 86.75 1048 ARG A CA 1
ATOM 8167 C C . ARG A 1 1048 ? -45.999 -14.324 -15.272 1.00 86.75 1048 ARG A C 1
ATOM 8169 O O . ARG A 1 1048 ? -45.618 -15.482 -15.133 1.00 86.75 1048 ARG A O 1
ATOM 8176 N N . LYS A 1 1049 ? -45.288 -13.406 -15.932 1.00 82.75 1049 LYS A N 1
ATOM 8177 C CA . LYS A 1 1049 ? -44.022 -13.717 -16.614 1.00 82.75 1049 LYS A CA 1
ATOM 8178 C C . LYS A 1 1049 ? -42.796 -13.508 -15.721 1.00 82.75 1049 LYS A C 1
ATOM 8180 O O . LYS A 1 1049 ? -41.796 -14.191 -15.905 1.00 82.75 1049 LYS A O 1
ATOM 8185 N N . PHE A 1 1050 ? -42.891 -12.596 -14.760 1.00 84.75 1050 PHE A N 1
ATOM 8186 C CA . PHE A 1 1050 ? -41.826 -12.197 -13.844 1.00 84.75 1050 PHE A CA 1
ATOM 8187 C C . PHE A 1 1050 ? -42.378 -12.111 -12.407 1.00 84.75 1050 PHE A C 1
ATOM 8189 O O . PHE A 1 1050 ? -42.484 -11.015 -11.856 1.00 84.75 1050 PHE A O 1
ATOM 8196 N N . PRO A 1 1051 ? -42.744 -13.253 -11.791 1.00 81.94 1051 PRO A N 1
ATOM 8197 C CA . PRO A 1 1051 ? -43.370 -13.278 -10.463 1.00 81.94 1051 PRO A CA 1
ATOM 8198 C C . PRO A 1 1051 ? -42.443 -12.777 -9.345 1.00 81.94 1051 PRO A C 1
ATOM 8200 O O . PRO A 1 1051 ? -42.919 -12.381 -8.288 1.00 81.94 1051 PRO A O 1
ATOM 8203 N N . ASP A 1 1052 ? -41.131 -12.763 -9.591 1.00 80.38 1052 ASP A N 1
ATOM 8204 C CA . ASP A 1 1052 ? -40.110 -12.301 -8.644 1.00 80.38 1052 ASP A CA 1
ATOM 8205 C C . ASP A 1 1052 ? -40.037 -10.759 -8.543 1.00 80.38 1052 ASP A C 1
ATOM 8207 O O . ASP A 1 1052 ? -39.247 -10.226 -7.763 1.00 80.38 1052 ASP A O 1
ATOM 8211 N N . CYS A 1 1053 ? -40.802 -10.022 -9.362 1.00 85.06 1053 CYS A N 1
ATOM 8212 C CA . CYS A 1 1053 ? -40.811 -8.560 -9.362 1.00 85.06 1053 CYS A CA 1
ATOM 8213 C C . CYS A 1 1053 ? -41.873 -7.980 -8.415 1.00 85.06 1053 CYS A C 1
ATOM 8215 O O . CYS A 1 1053 ? -43.049 -8.333 -8.475 1.00 85.06 1053 CYS A O 1
ATOM 8217 N N . SER A 1 1054 ? -41.487 -6.968 -7.638 1.00 89.88 1054 SER A N 1
ATOM 8218 C CA . SER A 1 1054 ? -42.418 -6.117 -6.894 1.00 89.88 1054 SER A CA 1
ATOM 8219 C C . SER A 1 1054 ? -43.045 -5.092 -7.840 1.00 89.88 1054 SER A C 1
ATOM 8221 O O . SER A 1 1054 ? -42.380 -4.170 -8.314 1.00 89.88 1054 SER A O 1
ATOM 8223 N N . ILE A 1 1055 ? -44.336 -5.250 -8.121 1.00 93.50 1055 ILE A N 1
ATOM 8224 C CA . ILE A 1 1055 ? -45.075 -4.421 -9.089 1.00 93.50 1055 ILE A CA 1
ATOM 8225 C C . ILE A 1 1055 ? -45.812 -3.278 -8.387 1.00 93.50 1055 ILE A C 1
ATOM 8227 O O . ILE A 1 1055 ? -46.720 -3.512 -7.597 1.00 93.50 1055 ILE A O 1
ATOM 8231 N N . GLY A 1 1056 ? -45.470 -2.042 -8.722 1.00 92.81 1056 GLY A N 1
ATOM 8232 C CA . GLY A 1 1056 ? -46.147 -0.824 -8.304 1.00 92.81 1056 GLY A CA 1
ATOM 8233 C C . GLY A 1 1056 ? -47.013 -0.216 -9.404 1.00 92.81 1056 GLY A C 1
ATOM 8234 O O . GLY A 1 1056 ? -46.733 -0.379 -10.594 1.00 92.81 1056 GLY A O 1
ATOM 8235 N N . VAL A 1 1057 ? -48.031 0.554 -9.016 1.00 92.31 1057 VAL A N 1
ATOM 8236 C CA . VAL A 1 1057 ? -48.880 1.337 -9.937 1.00 92.31 1057 VAL A CA 1
ATOM 8237 C C . VAL A 1 1057 ? -49.000 2.800 -9.511 1.00 92.31 1057 VAL A C 1
ATOM 8239 O O . VAL A 1 1057 ? -48.813 3.142 -8.346 1.00 92.31 1057 VAL A O 1
ATOM 8242 N N . ALA A 1 1058 ? -49.317 3.683 -10.458 1.00 88.31 1058 ALA A N 1
ATOM 8243 C CA . ALA A 1 1058 ? -49.539 5.103 -10.179 1.00 88.31 1058 ALA A CA 1
ATOM 8244 C C . ALA A 1 1058 ? -50.907 5.383 -9.523 1.00 88.31 1058 ALA A C 1
ATOM 8246 O O . ALA A 1 1058 ? -51.934 4.918 -10.024 1.00 88.31 1058 ALA A O 1
ATOM 8247 N N . GLY A 1 1059 ? -50.919 6.212 -8.474 1.00 88.12 1059 GLY A N 1
ATOM 8248 C CA . GLY A 1 1059 ? -52.126 6.803 -7.871 1.00 88.12 1059 GLY A CA 1
ATOM 8249 C C . GLY A 1 1059 ? -52.064 8.334 -7.857 1.00 88.12 1059 GLY A C 1
ATOM 8250 O O . GLY A 1 1059 ? -50.968 8.875 -7.781 1.00 88.12 1059 GLY A O 1
ATOM 8251 N N . PHE A 1 1060 ? -53.186 9.055 -7.948 1.00 86.12 1060 PHE A N 1
ATOM 8252 C CA . PHE A 1 1060 ? -53.175 10.518 -8.098 1.00 86.12 1060 PHE A CA 1
ATOM 8253 C C . PHE A 1 1060 ? -53.849 11.199 -6.898 1.00 86.12 1060 PHE A C 1
ATOM 8255 O O . PHE A 1 1060 ? -55.078 11.215 -6.806 1.00 86.12 1060 PHE A O 1
ATOM 8262 N N . PRO A 1 1061 ? -53.070 11.797 -5.976 1.00 84.81 1061 PRO A N 1
ATOM 8263 C CA . PRO A 1 1061 ? -53.612 12.409 -4.769 1.00 84.81 1061 PRO A CA 1
ATOM 8264 C C . PRO A 1 1061 ? -54.694 13.456 -5.028 1.00 84.81 1061 PRO A C 1
ATOM 8266 O O . PRO A 1 1061 ? -55.755 13.433 -4.415 1.00 84.81 1061 PRO A O 1
ATOM 8269 N N . GLU A 1 1062 ? -54.497 14.320 -6.016 1.00 77.31 1062 GLU A N 1
ATOM 8270 C CA . GLU A 1 1062 ? -55.418 15.430 -6.285 1.00 77.31 1062 GLU A CA 1
ATOM 8271 C C . GLU A 1 1062 ? -56.539 15.076 -7.280 1.00 77.31 1062 GLU A C 1
ATOM 8273 O O . GLU A 1 1062 ? -57.489 15.846 -7.473 1.00 77.31 1062 GLU A O 1
ATOM 8278 N N . GLY A 1 1063 ? -56.493 13.856 -7.820 1.00 71.25 1063 GLY A N 1
ATOM 8279 C CA . GLY A 1 1063 ? -57.396 13.336 -8.837 1.00 71.25 1063 GLY A CA 1
ATOM 8280 C C . GLY A 1 1063 ? -56.713 13.164 -10.195 1.00 71.25 1063 GLY A C 1
ATOM 8281 O O . GLY A 1 1063 ? -55.837 13.950 -10.560 1.00 71.25 1063 GLY A O 1
ATOM 8282 N N . HIS A 1 1064 ? -57.118 12.154 -10.968 1.00 70.06 1064 HIS A N 1
ATOM 8283 C CA . HIS A 1 1064 ? -56.621 11.991 -12.335 1.00 70.06 1064 HIS A CA 1
ATOM 8284 C C . HIS A 1 1064 ? -57.208 13.080 -13.258 1.00 70.06 1064 HIS A C 1
ATOM 8286 O O . HIS A 1 1064 ? -58.432 13.201 -13.353 1.00 70.06 1064 HIS A O 1
ATOM 8292 N N . PRO A 1 1065 ? -56.384 13.807 -14.028 1.00 61.41 1065 PRO A N 1
ATOM 8293 C CA . PRO A 1 1065 ? -56.832 14.914 -14.881 1.00 61.41 1065 PRO A CA 1
ATOM 8294 C C . PRO A 1 1065 ? -57.944 14.564 -15.877 1.00 61.41 1065 PRO A C 1
ATOM 8296 O O . PRO A 1 1065 ? -58.895 15.311 -16.089 1.00 61.41 1065 PRO A O 1
ATOM 8299 N N . GLU A 1 1066 ? -57.839 13.378 -16.474 1.00 62.31 1066 GLU A N 1
ATOM 8300 C CA . GLU A 1 1066 ? -58.797 12.860 -17.458 1.00 62.31 1066 GLU A CA 1
ATOM 8301 C C . GLU A 1 1066 ? -60.036 12.202 -16.810 1.00 62.31 1066 GLU A C 1
ATOM 8303 O O . GLU A 1 1066 ? -60.945 11.755 -17.511 1.00 62.31 1066 GLU A O 1
ATOM 8308 N N . THR A 1 1067 ? -60.092 12.109 -15.473 1.00 64.69 1067 THR A N 1
ATOM 8309 C CA . THR A 1 1067 ? -61.231 11.556 -14.722 1.00 64.69 1067 THR A CA 1
ATOM 8310 C C . THR A 1 1067 ? -61.599 12.481 -13.556 1.00 64.69 1067 THR A C 1
ATOM 8312 O O . THR A 1 1067 ? -61.173 12.259 -12.427 1.00 64.69 1067 THR A O 1
ATOM 8315 N N . PRO A 1 1068 ? -62.475 13.479 -13.776 1.00 57.97 1068 PRO A N 1
ATOM 8316 C CA . PRO A 1 1068 ? -62.857 14.438 -12.733 1.00 57.97 1068 PRO A CA 1
ATOM 8317 C C . PRO A 1 1068 ? -63.651 13.813 -11.568 1.00 57.97 1068 PRO A C 1
ATOM 8319 O O . PRO A 1 1068 ? -63.884 14.466 -10.553 1.00 57.97 1068 PRO A O 1
ATOM 8322 N N . ASN A 1 1069 ? -64.081 12.549 -11.688 1.00 74.25 1069 ASN A N 1
ATOM 8323 C CA . ASN A 1 1069 ? -64.765 11.819 -10.624 1.00 74.25 1069 ASN A CA 1
ATOM 8324 C C . ASN A 1 1069 ? -63.767 10.989 -9.798 1.00 74.25 1069 ASN A C 1
ATOM 8326 O O . ASN A 1 1069 ? -63.357 9.900 -10.205 1.00 74.25 1069 ASN A O 1
ATOM 8330 N N . ARG A 1 1070 ? -63.463 11.489 -8.598 1.00 73.75 1070 ARG A N 1
ATOM 8331 C CA . ARG A 1 1070 ? -62.536 10.888 -7.630 1.00 73.75 1070 ARG A CA 1
ATOM 8332 C C . ARG A 1 1070 ? -62.939 9.493 -7.132 1.00 73.75 1070 ARG A C 1
ATOM 8334 O O . ARG A 1 1070 ? -62.056 8.725 -6.774 1.00 73.75 1070 ARG A O 1
ATOM 8341 N N . PHE A 1 1071 ? -64.228 9.144 -7.119 1.00 75.62 1071 PHE A N 1
ATOM 8342 C CA . PHE A 1 1071 ? -64.679 7.790 -6.754 1.00 75.62 1071 PHE A CA 1
ATOM 8343 C C . PHE A 1 1071 ? -64.368 6.792 -7.866 1.00 75.62 1071 PHE A C 1
ATOM 8345 O O . PHE A 1 1071 ? -63.795 5.737 -7.624 1.00 75.62 1071 PHE A O 1
ATOM 8352 N N . LYS A 1 1072 ? -64.648 7.185 -9.112 1.00 77.62 1072 LYS A N 1
ATOM 8353 C CA . LYS A 1 1072 ? -64.379 6.356 -10.291 1.00 77.62 1072 LYS A CA 1
ATOM 8354 C C . LYS A 1 1072 ? -62.887 6.083 -10.487 1.00 77.62 1072 LYS A C 1
ATOM 8356 O O . LYS A 1 1072 ? -62.508 5.062 -11.048 1.00 77.62 1072 LYS A O 1
ATOM 8361 N N . GLU A 1 1073 ? -62.037 7.010 -10.059 1.00 79.50 1073 GLU A N 1
ATOM 8362 C CA . GLU A 1 1073 ? -60.589 6.814 -10.043 1.00 79.50 1073 GLU A CA 1
ATOM 8363 C C . GLU A 1 1073 ? -60.158 5.750 -9.024 1.00 79.50 1073 GLU A C 1
ATOM 8365 O O . GLU A 1 1073 ? -59.291 4.933 -9.332 1.00 79.50 1073 GLU A O 1
ATOM 8370 N N . MET A 1 1074 ? -60.786 5.716 -7.844 1.00 86.81 1074 MET A N 1
ATOM 8371 C CA . MET A 1 1074 ? -60.510 4.679 -6.848 1.00 86.81 1074 MET A CA 1
ATOM 8372 C C . MET A 1 1074 ? -60.946 3.300 -7.336 1.00 86.81 1074 MET A C 1
ATOM 8374 O O . MET A 1 1074 ? -60.208 2.344 -7.123 1.00 86.81 1074 MET A O 1
ATOM 8378 N N . ASP A 1 1075 ? -62.050 3.198 -8.083 1.00 84.12 1075 ASP A N 1
ATOM 8379 C CA . ASP A 1 1075 ? -62.451 1.937 -8.725 1.00 84.12 1075 ASP A CA 1
ATOM 8380 C C . ASP A 1 1075 ? -61.374 1.429 -9.702 1.00 84.12 1075 ASP A C 1
ATOM 8382 O O . ASP A 1 1075 ? -61.056 0.240 -9.736 1.00 84.12 1075 ASP A O 1
ATOM 8386 N N . TYR A 1 1076 ? -60.761 2.329 -10.480 1.00 83.06 1076 TYR A N 1
ATOM 8387 C CA . TYR A 1 1076 ? -59.673 1.971 -11.396 1.00 83.06 1076 TYR A CA 1
ATOM 8388 C C . TYR A 1 1076 ? -58.387 1.589 -10.678 1.00 83.06 1076 TYR A C 1
ATOM 8390 O O . TYR A 1 1076 ? -57.701 0.653 -11.091 1.00 83.06 1076 TYR A O 1
ATOM 8398 N N . LEU A 1 1077 ? -58.041 2.319 -9.622 1.00 87.75 1077 LEU A N 1
ATOM 8399 C CA . LEU A 1 1077 ? -56.882 2.003 -8.805 1.00 87.75 1077 LEU A CA 1
ATOM 8400 C C . LEU A 1 1077 ? -57.064 0.644 -8.122 1.00 87.75 1077 LEU A C 1
ATOM 8402 O O . LEU A 1 1077 ? -56.155 -0.183 -8.174 1.00 87.75 1077 LEU A O 1
ATOM 8406 N N . LYS A 1 1078 ? -58.261 0.380 -7.585 1.00 89.19 1078 LYS A N 1
ATOM 8407 C CA . LYS A 1 1078 ? -58.637 -0.915 -7.025 1.00 89.19 1078 LYS A CA 1
ATOM 8408 C C . LYS A 1 1078 ? -58.516 -2.025 -8.060 1.00 89.19 1078 LYS A C 1
ATOM 8410 O O . LYS A 1 1078 ? -57.888 -3.035 -7.774 1.00 89.19 1078 LYS A O 1
ATOM 8415 N N . TRP A 1 1079 ? -59.033 -1.824 -9.271 1.00 89.31 1079 TRP A N 1
ATOM 8416 C CA . TRP A 1 1079 ? -58.913 -2.819 -10.335 1.00 89.31 1079 TRP A CA 1
ATOM 8417 C C . TRP A 1 1079 ? -57.452 -3.204 -10.614 1.00 89.31 1079 TRP A C 1
ATOM 8419 O O . TRP A 1 1079 ? -57.153 -4.388 -10.733 1.00 89.31 1079 TRP A O 1
ATOM 8429 N N . LYS A 1 1080 ? -56.522 -2.240 -10.658 1.00 90.19 1080 LYS A N 1
ATOM 8430 C CA . LYS A 1 1080 ? -55.085 -2.523 -10.851 1.00 90.19 1080 LYS A CA 1
ATOM 8431 C C . LYS A 1 1080 ? -54.480 -3.321 -9.696 1.00 90.19 1080 LYS A C 1
ATOM 8433 O O . LYS A 1 1080 ? -53.649 -4.193 -9.935 1.00 90.19 1080 LYS A O 1
ATOM 8438 N N . VAL A 1 1081 ? -54.892 -3.024 -8.465 1.00 91.69 1081 VAL A N 1
ATOM 8439 C CA . VAL A 1 1081 ? -54.487 -3.779 -7.271 1.00 91.69 1081 VAL A CA 1
ATOM 8440 C C . VAL A 1 1081 ? -55.027 -5.204 -7.335 1.00 91.69 1081 VAL A C 1
ATOM 8442 O O . VAL A 1 1081 ? -54.261 -6.148 -7.168 1.00 91.69 1081 VAL A O 1
ATOM 8445 N N . ASP A 1 1082 ? -56.293 -5.371 -7.713 1.00 90.00 1082 ASP A N 1
ATOM 8446 C CA . ASP A 1 1082 ? -56.926 -6.679 -7.886 1.00 90.00 1082 ASP A CA 1
ATOM 8447 C C . ASP A 1 1082 ? -56.279 -7.503 -9.032 1.00 90.00 1082 ASP A C 1
ATOM 8449 O O . ASP A 1 1082 ? -56.373 -8.729 -9.030 1.00 90.00 1082 ASP A O 1
ATOM 8453 N N . GLN A 1 1083 ? -55.582 -6.870 -9.993 1.00 88.88 1083 GLN A N 1
ATOM 8454 C CA . GLN A 1 1083 ? -54.768 -7.556 -11.018 1.00 88.88 1083 GLN A CA 1
ATOM 8455 C C . GLN A 1 1083 ? -53.378 -8.014 -10.523 1.00 88.88 1083 GLN A C 1
ATOM 8457 O O . GLN A 1 1083 ? -52.659 -8.670 -11.279 1.00 88.88 1083 GLN A O 1
ATOM 8462 N N . GLY A 1 1084 ? -52.992 -7.693 -9.283 1.00 88.75 1084 GLY A N 1
ATOM 8463 C CA . GLY A 1 1084 ? -51.726 -8.125 -8.677 1.00 88.75 1084 GLY A CA 1
ATOM 8464 C C . GLY A 1 1084 ? -50.689 -7.020 -8.459 1.00 88.75 1084 GLY A C 1
ATOM 8465 O O . GLY A 1 1084 ? -49.499 -7.315 -8.380 1.00 88.75 1084 GLY A O 1
ATOM 8466 N N . ALA A 1 1085 ? -51.092 -5.747 -8.378 1.00 92.06 1085 ALA A N 1
ATOM 8467 C CA . ALA A 1 1085 ? -50.167 -4.697 -7.948 1.00 92.06 1085 ALA A CA 1
ATOM 8468 C C . ALA A 1 1085 ? -49.896 -4.803 -6.437 1.00 92.06 1085 ALA A C 1
ATOM 8470 O O . ALA A 1 1085 ? -50.820 -4.936 -5.640 1.00 92.06 1085 ALA A O 1
ATOM 8471 N N . HIS A 1 1086 ? -48.628 -4.699 -6.049 1.00 93.88 1086 HIS A N 1
ATOM 8472 C CA . HIS A 1 1086 ? -48.142 -4.879 -4.681 1.00 93.88 1086 HIS A CA 1
ATOM 8473 C C . HIS A 1 1086 ? -48.014 -3.571 -3.899 1.00 93.88 1086 HIS A C 1
ATOM 8475 O O . HIS A 1 1086 ? -48.012 -3.606 -2.675 1.00 93.88 1086 HIS A O 1
ATOM 8481 N N . TYR A 1 1087 ? -47.867 -2.430 -4.576 1.00 93.75 1087 TYR A N 1
ATOM 8482 C CA . TYR A 1 1087 ? -47.780 -1.111 -3.942 1.00 93.75 1087 TYR A CA 1
ATOM 8483 C C . TYR A 1 1087 ? -48.258 0.002 -4.884 1.00 93.75 1087 TYR A C 1
ATOM 8485 O O . TYR A 1 1087 ? -48.394 -0.183 -6.096 1.00 93.75 1087 TYR A O 1
ATOM 8493 N N . ILE A 1 1088 ? -48.515 1.184 -4.331 1.00 92.44 1088 ILE A N 1
ATOM 8494 C CA . ILE A 1 1088 ? -48.935 2.372 -5.079 1.00 92.44 1088 ILE A CA 1
ATOM 8495 C C . ILE A 1 1088 ? -47.879 3.455 -4.910 1.00 92.44 1088 ILE A C 1
ATOM 8497 O O . ILE A 1 1088 ? -47.443 3.720 -3.797 1.00 92.44 1088 ILE A O 1
ATOM 8501 N N . VAL A 1 1089 ? -47.489 4.114 -6.000 1.00 91.56 1089 VAL A N 1
ATOM 8502 C CA . VAL A 1 1089 ? -46.652 5.320 -5.957 1.00 91.56 1089 VAL A CA 1
ATOM 8503 C C . VAL A 1 1089 ? -47.504 6.511 -6.348 1.00 91.56 1089 VAL A C 1
ATOM 8505 O O . VAL A 1 1089 ? -48.042 6.565 -7.463 1.00 91.56 1089 VAL A O 1
ATOM 8508 N N . THR A 1 1090 ? -47.628 7.481 -5.446 1.00 89.38 1090 THR A N 1
ATOM 8509 C CA . THR A 1 1090 ? -48.396 8.680 -5.755 1.00 89.38 1090 THR A CA 1
ATOM 8510 C C . THR A 1 1090 ? -47.703 9.515 -6.828 1.00 89.38 1090 THR A C 1
ATOM 8512 O O . THR A 1 1090 ? -46.479 9.667 -6.881 1.00 89.38 1090 THR A O 1
ATOM 8515 N N . GLN A 1 1091 ? -48.506 10.028 -7.747 1.00 82.38 1091 GLN A N 1
ATOM 8516 C CA . GLN A 1 1091 ? -48.098 11.037 -8.701 1.00 82.38 1091 GLN A CA 1
ATOM 8517 C C . GLN A 1 1091 ? -48.065 12.394 -7.999 1.00 82.38 1091 GLN A C 1
ATOM 8519 O O . GLN A 1 1091 ? -48.718 12.594 -6.978 1.00 82.38 1091 GLN A O 1
ATOM 8524 N N . LEU A 1 1092 ? -47.228 13.274 -8.541 1.00 77.44 1092 LEU A N 1
ATOM 8525 C CA . LEU A 1 1092 ? -46.785 14.549 -7.976 1.00 77.44 1092 LEU A CA 1
ATOM 8526 C C . LEU A 1 1092 ? -47.843 15.272 -7.122 1.00 77.44 1092 LEU A C 1
ATOM 8528 O O . LEU A 1 1092 ? -48.917 15.595 -7.619 1.00 77.44 1092 LEU A O 1
ATOM 8532 N N . PHE A 1 1093 ? -47.482 15.598 -5.879 1.00 85.81 1093 PHE A N 1
ATOM 8533 C CA . PHE A 1 1093 ? -48.229 16.497 -4.996 1.00 85.81 1093 PHE A CA 1
ATOM 8534 C C . PHE A 1 1093 ? -47.252 17.429 -4.263 1.00 85.81 1093 PHE A C 1
ATOM 8536 O O . PHE A 1 1093 ? -46.099 17.070 -4.005 1.00 85.81 1093 PHE A O 1
ATOM 8543 N N . PHE A 1 1094 ? -47.704 18.632 -3.916 1.00 86.44 1094 PHE A N 1
ATOM 8544 C CA . PHE A 1 1094 ? -46.863 19.645 -3.258 1.00 86.44 1094 PHE A CA 1
ATOM 8545 C C . PHE A 1 1094 ? -47.327 20.006 -1.841 1.00 86.44 1094 PHE A C 1
ATOM 8547 O O . PHE A 1 1094 ? -46.617 20.726 -1.131 1.00 86.44 1094 PHE A O 1
ATOM 8554 N N . ASP A 1 1095 ? -48.489 19.496 -1.426 1.00 86.88 1095 ASP A N 1
ATOM 8555 C CA . ASP A 1 1095 ? -49.066 19.644 -0.092 1.00 86.88 1095 ASP A CA 1
ATOM 8556 C C . ASP A 1 1095 ? -49.392 18.263 0.492 1.00 86.88 1095 ASP A C 1
ATOM 8558 O O . ASP A 1 1095 ? -50.126 17.479 -0.104 1.00 86.88 1095 ASP A O 1
ATOM 8562 N N . ASN A 1 1096 ? -48.843 17.946 1.665 1.00 91.06 1096 ASN A N 1
ATOM 8563 C CA . ASN A 1 1096 ? -49.007 16.621 2.271 1.00 91.06 1096 ASN A CA 1
ATOM 8564 C C . ASN A 1 1096 ? -50.469 16.276 2.593 1.00 91.06 1096 ASN A C 1
ATOM 8566 O O . ASN A 1 1096 ? -50.793 15.098 2.702 1.00 91.06 1096 ASN A O 1
ATOM 8570 N N . ARG A 1 1097 ? -51.359 17.271 2.708 1.00 88.50 1097 ARG A N 1
ATOM 8571 C CA . ARG A 1 1097 ? -52.795 17.033 2.920 1.00 88.50 1097 ARG A CA 1
ATOM 8572 C C . ARG A 1 1097 ? -53.417 16.230 1.784 1.00 88.50 1097 ARG A C 1
ATOM 8574 O O . ARG A 1 1097 ? -54.168 15.303 2.050 1.00 88.50 1097 ARG A O 1
ATOM 8581 N N . ASP A 1 1098 ? -53.030 16.513 0.543 1.00 87.81 1098 ASP A N 1
ATOM 8582 C CA . ASP A 1 1098 ? -53.557 15.791 -0.616 1.00 87.81 1098 ASP A CA 1
ATOM 8583 C C . ASP A 1 1098 ? -53.138 14.312 -0.590 1.00 87.81 1098 ASP A C 1
ATOM 8585 O O . ASP A 1 1098 ? -53.912 13.432 -0.971 1.00 87.81 1098 ASP A O 1
ATOM 8589 N N . PHE A 1 1099 ? -51.933 14.021 -0.086 1.00 90.88 1099 PHE A N 1
ATOM 8590 C CA . PHE A 1 1099 ? -51.461 12.653 0.134 1.00 90.88 1099 PHE A CA 1
ATOM 8591 C C . PHE A 1 1099 ? -52.266 11.930 1.224 1.00 90.88 1099 PHE A C 1
ATOM 8593 O O . PHE A 1 1099 ? -52.674 10.789 1.014 1.00 90.88 1099 PHE A O 1
ATOM 8600 N N . PHE A 1 1100 ? -52.542 12.579 2.358 1.00 91.06 1100 PHE A N 1
ATOM 8601 C CA . PHE A 1 1100 ? -53.332 11.970 3.435 1.00 91.06 1100 PHE A CA 1
ATOM 8602 C C . PHE A 1 1100 ? -54.781 11.702 3.014 1.00 91.06 1100 PHE A C 1
ATOM 8604 O O . PHE A 1 1100 ? -55.261 10.579 3.170 1.00 91.06 1100 PHE A O 1
ATOM 8611 N N . ASP A 1 1101 ? -55.432 12.674 2.370 1.00 88.69 1101 ASP A N 1
ATOM 8612 C CA . ASP A 1 1101 ? -56.787 12.532 1.820 1.00 88.69 1101 ASP A CA 1
ATOM 8613 C C . ASP A 1 1101 ? -56.869 11.405 0.771 1.00 88.69 1101 ASP A C 1
ATOM 8615 O O . ASP A 1 1101 ? -57.913 10.778 0.562 1.00 88.69 1101 ASP A O 1
ATOM 8619 N N . PHE A 1 1102 ? -55.776 11.148 0.049 1.00 90.00 1102 PHE A N 1
ATOM 8620 C CA . PHE A 1 1102 ? -55.678 10.031 -0.886 1.00 90.00 1102 PHE A CA 1
ATOM 8621 C C . PHE A 1 1102 ? -55.577 8.682 -0.173 1.00 90.00 1102 PHE A C 1
ATOM 8623 O O . PHE A 1 1102 ? -56.290 7.752 -0.551 1.00 90.00 1102 PHE A O 1
ATOM 8630 N N . CYS A 1 1103 ? -54.745 8.580 0.865 1.00 90.38 1103 CYS A N 1
ATOM 8631 C CA . CYS A 1 1103 ? -54.633 7.368 1.673 1.00 90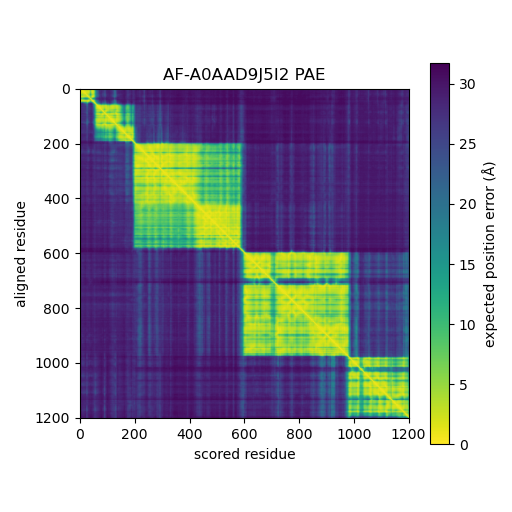.38 1103 CYS A CA 1
ATOM 8632 C C . CYS A 1 1103 ? -55.978 6.984 2.309 1.00 90.38 1103 CYS A C 1
ATOM 8634 O O . CYS A 1 1103 ? -56.379 5.825 2.221 1.00 90.38 1103 CYS A O 1
ATOM 8636 N N . GLU A 1 1104 ? -56.721 7.947 2.865 1.00 89.00 1104 GLU A N 1
ATOM 8637 C CA . GLU A 1 1104 ? -58.054 7.686 3.428 1.00 89.00 1104 GLU A CA 1
ATOM 8638 C C . GLU A 1 1104 ? -59.044 7.177 2.371 1.00 89.00 1104 GLU A C 1
ATOM 8640 O O . GLU A 1 1104 ? -59.750 6.190 2.594 1.00 89.00 1104 GLU A O 1
ATOM 8645 N N . ARG A 1 1105 ? -59.068 7.795 1.182 1.00 90.19 1105 ARG A N 1
ATOM 8646 C CA . ARG A 1 1105 ? -59.927 7.335 0.077 1.00 90.19 1105 ARG A CA 1
ATOM 8647 C C . ARG A 1 1105 ? -59.569 5.934 -0.405 1.00 90.19 1105 ARG A C 1
ATOM 8649 O O . ARG A 1 1105 ? -60.477 5.166 -0.713 1.00 90.19 1105 ARG A O 1
ATOM 8656 N N . ALA A 1 1106 ? -58.282 5.598 -0.464 1.00 90.38 1106 ALA A N 1
ATOM 8657 C CA . ALA A 1 1106 ? -57.830 4.266 -0.849 1.00 90.38 1106 ALA A CA 1
ATOM 8658 C C . ALA A 1 1106 ? -58.320 3.203 0.152 1.00 90.38 1106 ALA A C 1
ATOM 8660 O O . ALA A 1 1106 ? -58.885 2.190 -0.262 1.00 90.38 1106 ALA A O 1
ATOM 8661 N N . VAL A 1 1107 ? -58.209 3.477 1.457 1.00 88.19 1107 VAL A N 1
ATOM 8662 C CA . VAL A 1 1107 ? -58.720 2.587 2.514 1.00 88.19 1107 VAL A CA 1
ATOM 8663 C C . VAL A 1 1107 ? -60.237 2.409 2.402 1.00 88.19 1107 VAL A C 1
ATOM 8665 O O . VAL A 1 1107 ? -60.721 1.278 2.421 1.00 88.19 1107 VAL A O 1
ATOM 8668 N N . LEU A 1 1108 ? -60.994 3.496 2.208 1.00 87.56 1108 LEU A N 1
ATOM 8669 C CA . LEU A 1 1108 ? -62.453 3.435 2.027 1.00 87.56 1108 LEU A CA 1
ATOM 8670 C C . LEU A 1 1108 ? -62.873 2.672 0.762 1.00 87.56 1108 LEU A C 1
ATOM 8672 O O . LEU A 1 1108 ? -63.936 2.054 0.743 1.00 87.56 1108 LEU A O 1
ATOM 8676 N N . ALA A 1 1109 ? -62.041 2.685 -0.280 1.00 87.00 1109 ALA A N 1
ATOM 8677 C CA . ALA A 1 1109 ? -62.250 1.911 -1.499 1.00 87.00 1109 ALA A CA 1
ATOM 8678 C C . ALA A 1 1109 ? -61.813 0.437 -1.372 1.00 87.00 1109 ALA A C 1
ATOM 8680 O O . ALA A 1 1109 ? -61.950 -0.316 -2.332 1.00 87.00 1109 ALA A O 1
ATOM 8681 N N . GLY A 1 1110 ? -61.298 -0.000 -0.216 1.00 88.25 1110 GLY A N 1
ATOM 8682 C CA . GLY A 1 1110 ? -60.841 -1.376 0.006 1.00 88.25 1110 GLY A CA 1
ATOM 8683 C C . GLY A 1 1110 ? -59.477 -1.685 -0.618 1.00 88.25 1110 GLY A C 1
ATOM 8684 O O . GLY A 1 1110 ? -59.252 -2.805 -1.082 1.00 88.25 1110 GLY A O 1
ATOM 8685 N N . ILE A 1 1111 ? -58.588 -0.692 -0.676 1.00 93.06 1111 ILE A N 1
ATOM 8686 C CA . ILE A 1 1111 ? -57.209 -0.815 -1.154 1.00 93.06 1111 ILE A CA 1
ATOM 8687 C C . ILE A 1 1111 ? -56.270 -0.778 0.056 1.00 93.06 1111 ILE A C 1
ATOM 8689 O O . ILE A 1 1111 ? -56.202 0.228 0.757 1.00 93.06 1111 ILE A O 1
ATOM 8693 N N . PHE A 1 1112 ? -55.525 -1.864 0.279 1.00 90.12 1112 PHE A N 1
ATOM 8694 C CA . PHE A 1 1112 ? -54.677 -2.040 1.472 1.00 90.12 1112 PHE A CA 1
ATOM 8695 C C . PHE A 1 1112 ? -53.189 -2.234 1.161 1.00 90.12 1112 PHE A C 1
ATOM 8697 O O . PHE A 1 1112 ? -52.394 -2.501 2.059 1.00 90.12 1112 PHE A O 1
ATOM 8704 N N . VAL A 1 1113 ? -52.800 -2.120 -0.109 1.00 91.81 1113 VAL A N 1
ATOM 8705 C CA . VAL A 1 1113 ? -51.388 -2.191 -0.495 1.00 91.81 1113 VAL A CA 1
ATOM 8706 C C . VAL A 1 1113 ? -50.634 -0.928 -0.045 1.00 91.81 1113 VAL A C 1
ATOM 8708 O O . VAL A 1 1113 ? -51.235 0.150 -0.021 1.00 91.81 1113 VAL A O 1
ATOM 8711 N N . PRO A 1 1114 ? -49.331 -1.017 0.286 1.00 92.25 1114 PRO A N 1
ATOM 8712 C CA . PRO A 1 1114 ? -48.525 0.130 0.700 1.00 92.25 1114 PRO A CA 1
ATOM 8713 C C . PRO A 1 1114 ? -48.592 1.309 -0.281 1.00 92.25 1114 PRO A C 1
ATOM 8715 O O . PRO A 1 1114 ? -48.410 1.131 -1.487 1.00 92.25 1114 PRO A O 1
ATOM 8718 N N . ILE A 1 1115 ? -48.803 2.525 0.239 1.00 92.44 1115 ILE A N 1
ATOM 8719 C CA . ILE A 1 1115 ? -48.816 3.767 -0.548 1.00 92.44 1115 ILE A CA 1
ATOM 8720 C C . ILE A 1 1115 ? -47.526 4.552 -0.279 1.00 92.44 1115 ILE A C 1
ATOM 8722 O O . ILE A 1 1115 ? -47.275 5.038 0.826 1.00 92.44 1115 ILE A O 1
ATOM 8726 N N . ILE A 1 1116 ? -46.708 4.669 -1.318 1.00 91.50 1116 ILE A N 1
ATOM 8727 C CA . ILE A 1 1116 ? -45.420 5.357 -1.351 1.00 91.50 1116 ILE A CA 1
ATOM 8728 C C . ILE A 1 1116 ? -45.641 6.790 -1.848 1.00 91.50 1116 ILE A C 1
ATOM 8730 O O . ILE A 1 1116 ? -46.238 7.010 -2.906 1.00 91.50 1116 ILE A O 1
ATOM 8734 N N . ALA A 1 1117 ? -45.133 7.771 -1.104 1.00 90.44 1117 ALA A N 1
ATOM 8735 C CA . ALA A 1 1117 ? -45.267 9.182 -1.439 1.00 90.44 1117 ALA A CA 1
ATOM 8736 C C . ALA A 1 1117 ? -44.264 9.600 -2.523 1.00 90.44 1117 ALA A C 1
ATOM 8738 O O . ALA A 1 1117 ? -43.051 9.553 -2.318 1.00 90.44 1117 ALA A O 1
ATOM 8739 N N . GLY A 1 1118 ? -44.764 10.038 -3.674 1.00 88.62 1118 GLY A N 1
ATOM 8740 C CA . GLY A 1 1118 ? -43.953 10.566 -4.762 1.00 88.62 1118 GLY A CA 1
ATOM 8741 C C . GLY A 1 1118 ? -43.612 12.049 -4.590 1.00 88.62 1118 GLY A C 1
ATOM 8742 O O . GLY A 1 1118 ? -44.447 12.909 -4.864 1.00 88.62 1118 GLY A O 1
ATOM 8743 N N . VAL A 1 1119 ? -42.374 12.353 -4.188 1.00 86.50 1119 VAL A N 1
ATOM 8744 C CA . VAL A 1 1119 ? -41.894 13.718 -3.904 1.00 86.50 1119 VAL A CA 1
ATOM 8745 C C . VAL A 1 1119 ? -40.966 14.204 -5.020 1.00 86.50 1119 VAL A C 1
ATOM 8747 O O . VAL A 1 1119 ? -40.081 13.480 -5.484 1.00 86.50 1119 VAL A O 1
ATOM 8750 N N . MET A 1 1120 ? -41.149 15.450 -5.463 1.00 84.81 1120 MET A N 1
ATOM 8751 C CA . MET A 1 1120 ? -40.352 16.065 -6.528 1.00 84.81 1120 MET A CA 1
ATOM 8752 C C . MET A 1 1120 ? -39.737 17.388 -6.081 1.00 84.81 1120 MET A C 1
ATOM 8754 O O . MET A 1 1120 ? -40.409 18.247 -5.516 1.00 84.81 1120 MET A O 1
ATOM 8758 N N . VAL A 1 1121 ? -38.464 17.583 -6.421 1.00 84.00 1121 VAL A N 1
ATOM 8759 C CA . VAL A 1 1121 ? -37.722 18.812 -6.125 1.00 84.00 1121 VAL A CA 1
ATOM 8760 C C . VAL A 1 1121 ? -37.904 19.823 -7.263 1.00 84.00 1121 VAL A C 1
ATOM 8762 O O . VAL A 1 1121 ? -37.582 19.547 -8.422 1.00 84.00 1121 VAL A O 1
ATOM 8765 N N . VAL A 1 1122 ? -38.406 21.018 -6.944 1.00 83.38 1122 VAL A N 1
ATOM 8766 C CA . VAL A 1 1122 ? -38.533 22.124 -7.909 1.00 83.38 1122 VAL A CA 1
ATOM 8767 C C . VAL A 1 1122 ? -37.160 22.752 -8.162 1.00 83.38 1122 VAL A C 1
ATOM 8769 O O . VAL A 1 1122 ? -36.512 23.199 -7.228 1.00 83.38 1122 VAL A O 1
ATOM 8772 N N . ARG A 1 1123 ? -36.714 22.827 -9.423 1.00 80.94 1123 ARG A N 1
ATOM 8773 C CA . ARG A 1 1123 ? -35.336 23.268 -9.751 1.00 80.94 1123 ARG A CA 1
ATOM 8774 C C . ARG A 1 1123 ? -35.210 24.488 -10.657 1.00 80.94 1123 ARG A C 1
ATOM 8776 O O . ARG A 1 1123 ? -34.127 25.031 -10.789 1.00 80.94 1123 ARG A O 1
ATOM 8783 N N . ALA A 1 1124 ? -36.284 24.883 -11.330 1.00 82.19 1124 ALA A N 1
ATOM 8784 C CA . ALA A 1 1124 ? -36.262 26.014 -12.251 1.00 82.19 1124 ALA A CA 1
ATOM 8785 C C . ALA A 1 1124 ? -37.654 26.627 -12.368 1.00 82.19 1124 ALA A C 1
ATOM 8787 O O . ALA A 1 1124 ? -38.660 25.910 -12.309 1.00 82.19 1124 ALA A O 1
ATOM 8788 N N . LYS A 1 1125 ? -37.734 27.936 -12.627 1.00 80.00 1125 LYS A N 1
ATOM 8789 C CA . LYS A 1 1125 ? -39.035 28.622 -12.770 1.00 80.00 1125 LYS A CA 1
ATOM 8790 C C . LYS A 1 1125 ? -39.873 28.041 -13.914 1.00 80.00 1125 LYS A C 1
ATOM 8792 O O . LYS A 1 1125 ? -41.067 27.795 -13.756 1.00 80.00 1125 LYS A O 1
ATOM 8797 N N . LYS A 1 1126 ? -39.224 27.737 -15.046 1.00 77.19 1126 LYS A N 1
ATOM 8798 C CA . LYS A 1 1126 ? -39.863 27.105 -16.217 1.00 77.19 1126 LYS A CA 1
ATOM 8799 C C . LYS A 1 1126 ? -40.366 25.690 -15.929 1.00 77.19 1126 LYS A C 1
ATOM 8801 O O . LYS A 1 1126 ? -41.317 25.240 -16.560 1.00 77.19 1126 LYS A O 1
ATOM 8806 N N . MET A 1 1127 ? -39.732 24.977 -14.995 1.00 75.62 1127 MET A N 1
ATOM 8807 C CA . MET A 1 1127 ? -40.188 23.650 -14.586 1.00 75.62 1127 MET A CA 1
ATOM 8808 C C . MET A 1 1127 ? -41.496 23.755 -13.807 1.00 75.62 1127 MET A C 1
ATOM 8810 O O . MET A 1 1127 ? -42.391 22.970 -14.073 1.00 75.62 1127 MET A O 1
ATOM 8814 N N . LEU A 1 1128 ? -41.652 24.749 -12.929 1.00 71.75 1128 LEU A N 1
ATOM 8815 C CA . LEU A 1 1128 ? -42.897 24.956 -12.188 1.00 71.75 1128 LEU A CA 1
ATOM 8816 C C . LEU A 1 1128 ? -44.087 25.263 -13.120 1.00 71.75 1128 LEU A C 1
ATOM 8818 O O . LEU A 1 1128 ? -45.175 24.737 -12.914 1.00 71.75 1128 LEU A O 1
ATOM 8822 N N . GLN A 1 1129 ? -43.858 26.041 -14.185 1.00 65.56 1129 GLN A N 1
ATOM 8823 C CA . GLN A 1 1129 ? -44.846 26.284 -15.249 1.00 65.56 1129 GLN A CA 1
ATOM 8824 C C . GLN A 1 1129 ? -45.193 24.994 -15.999 1.00 65.56 1129 GLN A C 1
ATOM 8826 O O . GLN A 1 1129 ? -46.362 24.637 -16.094 1.00 65.56 1129 GLN A O 1
ATOM 8831 N N . LYS A 1 1130 ? -44.179 24.232 -16.431 1.00 66.19 1130 LYS A N 1
ATOM 8832 C CA . LYS A 1 1130 ? -44.392 22.926 -17.065 1.00 66.19 1130 LYS A CA 1
ATOM 8833 C C . LYS A 1 1130 ? -45.071 21.922 -16.145 1.00 66.19 1130 LYS A C 1
ATOM 8835 O O . LYS A 1 1130 ? -45.791 21.082 -16.641 1.00 66.19 1130 LYS A O 1
ATOM 8840 N N . ILE A 1 1131 ? -44.850 21.965 -14.835 1.00 65.81 1131 ILE A N 1
ATOM 8841 C CA . ILE A 1 1131 ? -45.534 21.089 -13.879 1.00 65.81 1131 ILE A CA 1
ATOM 8842 C C . ILE A 1 1131 ? -46.980 21.533 -13.703 1.00 65.81 1131 ILE A C 1
ATOM 8844 O O . ILE A 1 1131 ? -47.850 20.680 -13.697 1.00 65.81 1131 ILE A O 1
ATOM 8848 N N . ALA A 1 1132 ? -47.265 22.832 -13.626 1.00 59.72 1132 ALA A N 1
ATOM 8849 C CA . ALA A 1 1132 ? -48.646 23.312 -13.637 1.00 59.72 1132 ALA A CA 1
ATOM 8850 C C . ALA A 1 1132 ? -49.386 22.885 -14.925 1.00 59.72 1132 ALA A C 1
ATOM 8852 O O . ALA A 1 1132 ? -50.563 22.543 -14.872 1.00 59.72 1132 ALA A O 1
ATOM 8853 N N . GLU A 1 1133 ? -48.680 22.832 -16.061 1.00 55.72 1133 GLU A N 1
ATOM 8854 C CA . GLU A 1 1133 ? -49.198 22.349 -17.350 1.00 55.72 1133 GLU A CA 1
ATOM 8855 C C . GLU A 1 1133 ? -49.286 20.806 -17.446 1.00 55.72 1133 GLU A C 1
ATOM 8857 O O . GLU A 1 1133 ? -50.253 20.277 -17.989 1.00 55.72 1133 GLU A O 1
ATOM 8862 N N . LEU A 1 1134 ? -48.297 20.065 -16.928 1.00 53.47 1134 LEU A N 1
ATOM 8863 C CA . LEU A 1 1134 ? -48.160 18.600 -17.050 1.00 53.47 1134 LEU A CA 1
ATOM 8864 C C . LEU A 1 1134 ? -48.848 17.821 -15.926 1.00 53.47 1134 LEU A C 1
ATOM 8866 O O . LEU A 1 1134 ? -49.256 16.685 -16.147 1.00 53.47 1134 LEU A O 1
ATOM 8870 N N . ALA A 1 1135 ? -48.951 18.398 -14.729 1.00 50.91 1135 ALA A N 1
ATOM 8871 C CA . ALA A 1 1135 ? -49.593 17.776 -13.575 1.00 50.91 1135 ALA A CA 1
ATOM 8872 C C . ALA A 1 1135 ? -51.116 17.964 -13.571 1.00 50.91 1135 ALA A C 1
ATOM 8874 O O . ALA A 1 1135 ? -51.761 17.436 -12.673 1.00 50.91 1135 ALA A O 1
ATOM 8875 N N . GLN A 1 1136 ? -51.664 18.707 -14.547 1.00 53.78 1136 GLN A N 1
ATOM 8876 C CA . GLN A 1 1136 ? -53.082 18.796 -14.930 1.00 53.78 1136 GLN A CA 1
ATOM 8877 C C . GLN A 1 1136 ? -54.098 18.661 -13.762 1.00 53.78 1136 GLN A C 1
ATOM 8879 O O . GLN A 1 1136 ? -55.121 17.990 -13.885 1.00 53.78 1136 GLN A O 1
ATOM 8884 N N . GLY A 1 1137 ? -53.820 19.285 -12.614 1.00 54.34 1137 GLY A N 1
ATOM 8885 C CA . GLY A 1 1137 ? -54.606 19.093 -11.391 1.00 54.34 1137 GLY A CA 1
ATOM 8886 C C . GLY A 1 1137 ? -53.824 19.258 -10.089 1.00 54.34 1137 GLY A C 1
ATOM 8887 O O . GLY A 1 1137 ? -54.443 19.625 -9.098 1.00 54.34 1137 GLY A O 1
ATOM 8888 N N . ALA A 1 1138 ? -52.496 19.064 -10.086 1.00 66.62 1138 ALA A N 1
ATOM 8889 C CA . ALA A 1 1138 ? -51.705 19.236 -8.864 1.00 66.62 1138 ALA A CA 1
ATOM 8890 C C . ALA A 1 1138 ? -51.600 20.710 -8.431 1.00 66.62 1138 ALA A C 1
ATOM 8892 O O . ALA A 1 1138 ? -51.085 21.569 -9.159 1.00 66.62 1138 ALA A O 1
ATOM 8893 N N . ARG A 1 1139 ? -52.076 21.017 -7.229 1.00 74.44 1139 ARG A N 1
ATOM 8894 C CA . ARG A 1 1139 ? -52.146 22.349 -6.651 1.00 74.44 1139 ARG A CA 1
ATOM 8895 C C . ARG A 1 1139 ? -50.794 22.719 -6.071 1.00 74.44 1139 ARG A C 1
ATOM 8897 O O . ARG A 1 1139 ? -50.301 22.128 -5.118 1.00 74.44 1139 ARG A O 1
ATOM 8904 N N . ILE A 1 1140 ? -50.215 23.794 -6.598 1.00 81.44 1140 ILE A N 1
ATOM 8905 C CA . ILE A 1 1140 ? -48.980 24.357 -6.052 1.00 81.44 1140 ILE A CA 1
ATOM 8906 C C . ILE A 1 1140 ? -49.335 25.273 -4.866 1.00 81.44 1140 ILE A C 1
ATOM 8908 O O . ILE A 1 1140 ? -50.080 26.244 -5.047 1.00 81.44 1140 ILE A O 1
ATOM 8912 N N . PRO A 1 1141 ? -48.802 25.029 -3.654 1.00 85.94 1141 PRO A N 1
ATOM 8913 C CA . PRO A 1 1141 ? -49.029 25.886 -2.501 1.00 85.94 1141 PRO A CA 1
ATOM 8914 C C . PRO A 1 1141 ? -48.572 27.318 -2.770 1.00 85.94 1141 PRO A C 1
ATOM 8916 O O . PRO A 1 1141 ? -47.451 27.549 -3.226 1.00 85.94 1141 PRO A O 1
ATOM 8919 N N . ALA A 1 1142 ? -49.407 28.296 -2.410 1.00 83.12 1142 ALA A N 1
ATOM 8920 C CA . ALA A 1 1142 ? -49.124 29.713 -2.653 1.00 83.12 1142 ALA A CA 1
ATOM 8921 C C . ALA A 1 1142 ? -47.766 30.157 -2.077 1.00 83.12 1142 ALA A C 1
ATOM 8923 O O . ALA A 1 1142 ? -47.063 30.946 -2.696 1.00 83.12 1142 ALA A O 1
ATOM 8924 N N . LYS A 1 1143 ? -47.354 29.602 -0.927 1.00 85.38 1143 LYS A N 1
ATOM 8925 C CA . LYS A 1 1143 ? -46.048 29.893 -0.309 1.00 85.38 1143 LYS A CA 1
ATOM 8926 C C . LYS A 1 1143 ? -44.868 29.433 -1.172 1.00 85.38 1143 LYS A C 1
ATOM 8928 O O . LYS A 1 1143 ? -43.915 30.190 -1.330 1.00 85.38 1143 LYS A O 1
ATOM 8933 N N . LEU A 1 1144 ? -44.946 28.228 -1.742 1.00 86.94 1144 LEU A N 1
ATOM 8934 C CA . LEU A 1 1144 ? -43.915 27.700 -2.638 1.00 86.94 1144 LEU A CA 1
ATOM 8935 C C . LEU A 1 1144 ? -43.872 28.506 -3.940 1.00 86.94 1144 LEU A C 1
ATOM 8937 O O . LEU A 1 1144 ? -42.800 28.908 -4.385 1.00 86.94 1144 LEU A O 1
ATOM 8941 N N . LEU A 1 1145 ? -45.043 28.796 -4.514 1.00 84.75 1145 LEU A N 1
ATOM 8942 C CA . LEU A 1 1145 ? -45.158 29.589 -5.736 1.00 84.75 1145 LEU A CA 1
ATOM 8943 C C . LEU A 1 1145 ? -44.538 30.985 -5.565 1.00 84.75 1145 LEU A C 1
ATOM 8945 O O . LEU A 1 1145 ? -43.726 31.391 -6.395 1.00 84.75 1145 LEU A O 1
ATOM 8949 N N . SER A 1 1146 ? -44.858 31.686 -4.473 1.00 85.12 1146 SER A N 1
ATOM 8950 C CA . SER A 1 1146 ? -44.296 33.009 -4.179 1.00 85.12 1146 SER A CA 1
ATOM 8951 C C . SER A 1 1146 ? -42.779 32.968 -3.979 1.00 85.12 1146 SER A C 1
ATOM 8953 O O . SER A 1 1146 ? -42.073 33.812 -4.527 1.00 85.12 1146 SER A O 1
ATOM 8955 N N . ALA A 1 1147 ? -42.254 31.977 -3.248 1.00 86.75 1147 ALA A N 1
ATOM 8956 C CA . ALA A 1 1147 ? -40.812 31.834 -3.031 1.00 86.75 1147 ALA A CA 1
ATOM 8957 C C . ALA A 1 1147 ? -40.057 31.601 -4.352 1.00 86.75 1147 ALA A C 1
ATOM 8959 O O . ALA A 1 1147 ? -39.070 32.276 -4.640 1.00 86.75 1147 ALA A O 1
ATOM 8960 N N . VAL A 1 1148 ? -40.570 30.712 -5.207 1.00 86.12 1148 VAL A N 1
ATOM 8961 C CA . VAL A 1 1148 ? -39.980 30.428 -6.525 1.00 86.12 1148 VAL A CA 1
ATOM 8962 C C . VAL A 1 1148 ? -40.066 31.640 -7.459 1.00 86.12 1148 VAL A C 1
ATOM 8964 O O . VAL A 1 1148 ? -39.139 31.889 -8.230 1.00 86.12 1148 VAL A O 1
ATOM 8967 N N . GLN A 1 1149 ? -41.145 32.428 -7.400 1.00 84.50 1149 GLN A N 1
ATOM 8968 C CA . GLN A 1 1149 ? -41.270 33.654 -8.195 1.00 84.50 1149 GLN A CA 1
ATOM 8969 C C . GLN A 1 1149 ? -40.246 34.724 -7.785 1.00 84.50 1149 GLN A C 1
ATOM 8971 O O . GLN A 1 1149 ? -39.683 35.372 -8.674 1.00 84.50 1149 GLN A O 1
ATOM 8976 N N . LEU A 1 1150 ? -39.962 34.859 -6.484 1.00 86.06 1150 LEU A N 1
ATOM 8977 C CA . LEU A 1 1150 ? -39.018 35.833 -5.919 1.00 86.06 1150 LEU A CA 1
ATOM 8978 C C . LEU A 1 1150 ? -37.534 35.478 -6.129 1.00 86.06 1150 LEU A C 1
ATOM 8980 O O . LEU A 1 1150 ? -36.691 36.372 -6.073 1.00 86.06 1150 LEU A O 1
ATOM 8984 N N . ALA A 1 1151 ? -37.209 34.212 -6.404 1.00 87.12 1151 ALA A N 1
ATOM 8985 C CA . ALA A 1 1151 ? -35.836 33.763 -6.653 1.00 87.12 1151 ALA A CA 1
ATOM 8986 C C . ALA A 1 1151 ? -35.196 34.463 -7.868 1.00 87.12 1151 ALA A C 1
ATOM 8988 O O . ALA A 1 1151 ? -35.860 34.719 -8.874 1.00 87.12 1151 ALA A O 1
ATOM 8989 N N . ARG A 1 1152 ? -33.895 34.754 -7.828 1.00 84.06 1152 ARG A N 1
ATOM 8990 C CA . ARG A 1 1152 ? -33.191 35.512 -8.879 1.00 84.06 1152 ARG A CA 1
ATOM 8991 C C . ARG A 1 1152 ? -32.688 34.633 -10.022 1.00 84.06 1152 ARG A C 1
ATOM 8993 O O . ARG A 1 1152 ? -32.635 35.096 -11.159 1.00 84.06 1152 ARG A O 1
ATOM 9000 N N . ASN A 1 1153 ? -32.330 33.382 -9.737 1.00 84.56 1153 ASN A N 1
ATOM 9001 C CA . ASN A 1 1153 ? -31.787 32.420 -10.701 1.00 84.56 1153 ASN A CA 1
ATOM 9002 C C . ASN A 1 1153 ? -32.218 30.978 -10.368 1.00 84.56 1153 ASN A C 1
ATOM 9004 O O . ASN A 1 1153 ? -32.828 30.730 -9.328 1.00 84.56 1153 ASN A O 1
ATOM 9008 N N . ASP A 1 1154 ? -31.920 30.030 -11.260 1.00 79.44 1154 ASP A N 1
ATOM 9009 C CA . ASP A 1 1154 ? -32.336 28.630 -11.100 1.00 79.44 1154 ASP A CA 1
ATOM 9010 C C . ASP A 1 1154 ? -31.602 27.906 -9.947 1.00 79.44 1154 ASP A C 1
ATOM 9012 O O . ASP A 1 1154 ? -32.182 27.014 -9.333 1.00 79.44 1154 ASP A O 1
ATOM 9016 N N . ASP A 1 1155 ? -30.392 28.331 -9.561 1.00 80.25 1155 ASP A N 1
ATOM 9017 C CA . ASP A 1 1155 ? -29.690 27.775 -8.389 1.00 80.25 1155 ASP A CA 1
ATOM 9018 C C . ASP A 1 1155 ? -30.409 28.111 -7.074 1.00 80.25 1155 ASP A C 1
ATOM 9020 O O . ASP A 1 1155 ? -30.510 27.279 -6.169 1.00 80.25 1155 ASP A O 1
ATOM 9024 N N . GLU A 1 1156 ? -30.954 29.323 -6.965 1.00 84.00 1156 GLU A N 1
ATOM 9025 C CA . GLU A 1 1156 ? -31.772 29.742 -5.826 1.00 84.00 1156 GLU A CA 1
ATOM 9026 C C . GLU A 1 1156 ? -33.123 29.009 -5.812 1.00 84.00 1156 GLU A C 1
ATOM 9028 O O . GLU A 1 1156 ? -33.571 28.563 -4.757 1.00 84.00 1156 GLU A O 1
ATOM 9033 N N . VAL A 1 1157 ? -33.729 28.776 -6.984 1.00 83.88 1157 VAL A N 1
ATOM 9034 C CA . VAL A 1 1157 ? -34.934 27.933 -7.102 1.00 83.88 1157 VAL A CA 1
ATOM 9035 C C . VAL A 1 1157 ? -34.650 26.498 -6.652 1.00 83.88 1157 VAL A C 1
ATOM 9037 O O . VAL A 1 1157 ? -35.465 25.930 -5.928 1.00 83.88 1157 VAL A O 1
ATOM 9040 N N . LYS A 1 1158 ? -33.498 25.923 -7.027 1.00 83.19 1158 LYS A N 1
ATOM 9041 C CA . LYS A 1 1158 ? -33.072 24.580 -6.602 1.00 83.19 1158 LYS A CA 1
ATOM 9042 C C . LYS A 1 1158 ? -32.971 24.479 -5.078 1.00 83.19 1158 LYS A C 1
ATOM 9044 O O . LYS A 1 1158 ? -33.459 23.504 -4.516 1.00 83.19 1158 LYS A O 1
ATOM 9049 N N . LYS A 1 1159 ? -32.408 25.489 -4.403 1.00 83.56 1159 LYS A N 1
ATOM 9050 C CA . LYS A 1 1159 ? -32.351 25.536 -2.929 1.00 83.56 1159 LYS A CA 1
ATOM 9051 C C . LYS A 1 1159 ? -33.743 25.578 -2.300 1.00 83.56 1159 LYS A C 1
ATOM 9053 O O . LYS A 1 1159 ? -34.041 24.743 -1.453 1.00 83.56 1159 LYS A O 1
ATOM 9058 N N . ILE A 1 1160 ? -34.617 26.466 -2.780 1.00 87.12 1160 ILE A N 1
ATOM 9059 C CA . ILE A 1 1160 ? -36.013 26.564 -2.313 1.00 87.12 1160 ILE A CA 1
ATOM 9060 C C . ILE A 1 1160 ? -36.752 25.233 -2.510 1.00 87.12 1160 ILE A C 1
ATOM 9062 O O . ILE A 1 1160 ? -37.511 24.803 -1.644 1.00 87.12 1160 ILE A O 1
ATOM 9066 N N . GLY A 1 1161 ? -36.531 24.559 -3.642 1.00 85.81 1161 GLY A N 1
ATOM 9067 C CA . GLY A 1 1161 ? -37.120 23.254 -3.918 1.00 85.81 1161 GLY A CA 1
ATOM 9068 C C . GLY A 1 1161 ? -36.619 22.149 -2.992 1.00 85.81 1161 GLY A C 1
ATOM 9069 O O . GLY A 1 1161 ? -37.425 21.320 -2.573 1.00 85.81 1161 GLY A O 1
ATOM 9070 N N . ILE A 1 1162 ? -35.322 22.133 -2.661 1.00 84.69 1162 ILE A N 1
ATOM 9071 C CA . ILE A 1 1162 ? -34.738 21.186 -1.696 1.00 84.69 1162 ILE A CA 1
ATOM 9072 C C . ILE A 1 1162 ? -35.335 21.424 -0.307 1.00 84.69 1162 ILE A C 1
ATOM 9074 O O . ILE A 1 1162 ? -35.827 20.484 0.311 1.00 84.69 1162 ILE A O 1
ATOM 9078 N N . GLU A 1 1163 ? -35.378 22.676 0.151 1.00 86.00 1163 GLU A N 1
ATOM 9079 C CA . GLU A 1 1163 ? -35.980 23.043 1.439 1.00 86.00 1163 GLU A CA 1
ATOM 9080 C C . GLU A 1 1163 ? -37.462 22.647 1.515 1.00 86.00 1163 GLU A C 1
ATOM 9082 O O . GLU A 1 1163 ? -37.916 22.099 2.522 1.00 86.00 1163 GLU A O 1
ATOM 9087 N N . TRP A 1 1164 ? -38.227 22.869 0.439 1.00 88.69 1164 TRP A N 1
ATOM 9088 C CA . TRP A 1 1164 ? -39.631 22.462 0.388 1.00 88.69 1164 TRP A CA 1
ATOM 9089 C C . TRP A 1 1164 ? -39.797 20.942 0.431 1.00 88.69 1164 TRP A C 1
ATOM 9091 O O . TRP A 1 1164 ? -40.647 20.440 1.166 1.00 88.69 1164 TRP A O 1
ATOM 9101 N N . ALA A 1 1165 ? -38.972 20.203 -0.310 1.00 85.94 1165 ALA A N 1
ATOM 9102 C CA . ALA A 1 1165 ? -38.997 18.746 -0.305 1.00 85.94 1165 ALA A CA 1
ATOM 9103 C C . ALA A 1 1165 ? -38.641 18.174 1.078 1.00 85.94 1165 ALA A C 1
ATOM 9105 O O . ALA A 1 1165 ? -39.333 17.279 1.559 1.00 85.94 1165 ALA A O 1
ATOM 9106 N N . LEU A 1 1166 ? -37.632 18.729 1.760 1.00 85.00 1166 LEU A N 1
ATOM 9107 C CA . LEU A 1 1166 ? -37.283 18.359 3.138 1.00 85.00 1166 LEU A CA 1
ATOM 9108 C C . LEU A 1 1166 ? -38.444 18.615 4.109 1.00 85.00 1166 LEU A C 1
ATOM 9110 O O . LEU A 1 1166 ? -38.717 17.794 4.984 1.00 85.00 1166 LEU A O 1
ATOM 9114 N N . LYS A 1 1167 ? -39.183 19.711 3.917 1.00 86.50 1167 LYS A N 1
ATOM 9115 C CA . LYS A 1 1167 ? -40.386 20.006 4.700 1.00 86.50 1167 LYS A CA 1
ATOM 9116 C C . LYS A 1 1167 ? -41.527 19.021 4.429 1.00 86.50 1167 LYS A C 1
ATOM 9118 O O . LYS A 1 1167 ? -42.221 18.618 5.360 1.00 86.50 1167 LYS A O 1
ATOM 9123 N N . GLN A 1 1168 ? -41.734 18.624 3.172 1.00 88.19 1168 GLN A N 1
ATOM 9124 C CA . GLN A 1 1168 ? -42.707 17.578 2.844 1.00 88.19 1168 GLN A CA 1
ATOM 9125 C C . GLN A 1 1168 ? -42.322 16.254 3.509 1.00 88.19 1168 GLN A C 1
ATOM 9127 O O . GLN A 1 1168 ? -43.185 15.618 4.108 1.00 88.19 1168 GLN A O 1
ATOM 9132 N N . LEU A 1 1169 ? -41.038 15.876 3.488 1.00 84.81 1169 LEU A N 1
ATOM 9133 C CA . LEU A 1 1169 ? -40.557 14.670 4.165 1.00 84.81 1169 LEU A CA 1
ATOM 9134 C C . LEU A 1 1169 ? -40.883 14.668 5.654 1.00 84.81 1169 LEU A C 1
ATOM 9136 O O . LEU A 1 1169 ? -41.372 13.662 6.149 1.00 84.81 1169 LEU A O 1
ATOM 9140 N N . GLU A 1 1170 ? -40.633 15.769 6.365 1.00 82.25 1170 GLU A N 1
ATOM 9141 C CA . GLU A 1 1170 ? -40.893 15.856 7.806 1.00 82.25 1170 GLU A CA 1
ATOM 9142 C C . GLU A 1 1170 ? -42.341 15.488 8.154 1.00 82.25 1170 GLU A C 1
ATOM 9144 O O . GLU A 1 1170 ? -42.573 14.730 9.091 1.00 82.25 1170 GLU A O 1
ATOM 9149 N N . GLY A 1 1171 ? -43.304 15.931 7.340 1.00 80.00 1171 GLY A N 1
ATOM 9150 C CA . GLY A 1 1171 ? -44.704 15.553 7.512 1.00 80.00 1171 GLY A CA 1
ATOM 9151 C C . GLY A 1 1171 ? -45.058 14.137 7.038 1.00 80.00 1171 GLY A C 1
ATOM 9152 O O . GLY A 1 1171 ? -46.095 13.634 7.441 1.00 80.00 1171 GLY A O 1
ATOM 9153 N N . LEU A 1 1172 ? -44.246 13.491 6.194 1.00 84.12 1172 LEU A N 1
ATOM 9154 C CA . LEU A 1 1172 ? -44.526 12.159 5.627 1.00 84.12 1172 LEU A CA 1
ATOM 9155 C C . LEU A 1 1172 ? -43.840 11.005 6.380 1.00 84.12 1172 LEU A C 1
ATOM 9157 O O . LEU A 1 1172 ? -44.285 9.864 6.242 1.00 84.12 1172 LEU A O 1
ATOM 9161 N N . LYS A 1 1173 ? -42.787 11.287 7.167 1.00 68.50 1173 LYS A N 1
ATOM 9162 C CA . LYS A 1 1173 ? -41.885 10.306 7.816 1.00 68.50 1173 LYS A CA 1
ATOM 9163 C C . LYS A 1 1173 ? -42.580 9.195 8.611 1.00 68.50 1173 LYS A C 1
ATOM 9165 O O . LYS A 1 1173 ? -42.044 8.098 8.676 1.00 68.50 1173 LYS A O 1
ATOM 9170 N N . ASN A 1 1174 ? -43.762 9.456 9.169 1.00 65.44 1174 ASN A N 1
ATOM 9171 C CA . ASN A 1 1174 ? -44.477 8.513 10.038 1.00 65.44 1174 ASN A CA 1
ATOM 9172 C C . ASN A 1 1174 ? -45.805 8.017 9.441 1.00 65.44 1174 ASN A C 1
ATOM 9174 O O . ASN A 1 1174 ? -46.628 7.454 10.158 1.00 65.44 1174 ASN A O 1
ATOM 9178 N N . THR A 1 1175 ? -46.072 8.282 8.158 1.00 68.75 1175 THR A N 1
ATOM 9179 C CA . THR A 1 1175 ? -47.403 8.040 7.566 1.00 68.75 1175 THR A CA 1
ATOM 9180 C C . THR A 1 1175 ? -47.343 7.458 6.158 1.00 68.75 1175 THR A C 1
ATOM 9182 O O . THR A 1 1175 ? -48.211 6.672 5.786 1.00 68.75 1175 THR A O 1
ATOM 9185 N N . ALA A 1 1176 ? -46.340 7.821 5.356 1.00 82.12 1176 ALA A N 1
ATOM 9186 C CA . ALA A 1 1176 ? -46.122 7.185 4.062 1.00 82.12 1176 ALA A CA 1
ATOM 9187 C C . ALA A 1 1176 ? -45.411 5.839 4.252 1.00 82.12 1176 ALA A C 1
ATOM 9189 O O . ALA A 1 1176 ? -44.476 5.740 5.042 1.00 82.12 1176 ALA A O 1
ATOM 9190 N N . ALA A 1 1177 ? -45.787 4.819 3.477 1.00 82.69 1177 ALA A N 1
ATOM 9191 C CA . ALA A 1 1177 ? -45.107 3.520 3.523 1.00 82.69 1177 ALA A CA 1
ATOM 9192 C C . ALA A 1 1177 ? -43.690 3.559 2.911 1.00 82.69 1177 ALA A C 1
ATOM 9194 O O . ALA A 1 1177 ? -42.924 2.608 3.026 1.00 82.69 1177 ALA A O 1
ATOM 9195 N N . GLY A 1 1178 ? -43.351 4.657 2.234 1.00 85.06 1178 GLY A N 1
ATOM 9196 C CA . GLY A 1 1178 ? -42.034 4.944 1.683 1.00 85.06 1178 GLY A CA 1
ATOM 9197 C C . GLY A 1 1178 ? -42.044 6.253 0.896 1.00 85.06 1178 GLY A C 1
ATOM 9198 O O . GLY A 1 1178 ? -43.108 6.827 0.649 1.00 85.06 1178 GLY A O 1
ATOM 9199 N N . ILE A 1 1179 ? -40.867 6.704 0.456 1.00 85.75 1179 ILE A N 1
ATOM 9200 C CA . ILE A 1 1179 ? -40.709 7.897 -0.388 1.00 85.75 1179 ILE A CA 1
ATOM 9201 C C . ILE A 1 1179 ? -40.141 7.505 -1.754 1.00 85.75 1179 ILE A C 1
ATOM 9203 O O . ILE A 1 1179 ? -39.113 6.836 -1.843 1.00 85.75 1179 ILE A O 1
ATOM 9207 N N . HIS A 1 1180 ? -40.781 7.969 -2.825 1.00 85.06 1180 HIS A N 1
ATOM 9208 C CA . HIS A 1 1180 ? -40.279 7.866 -4.191 1.00 85.06 1180 HIS A CA 1
ATOM 9209 C C . HIS A 1 1180 ? -39.819 9.238 -4.691 1.00 85.06 1180 HIS A C 1
ATOM 9211 O O . HIS A 1 1180 ? -40.618 10.166 -4.807 1.00 85.06 1180 HIS A O 1
ATOM 9217 N N . TRP A 1 1181 ? -38.531 9.367 -5.011 1.00 82.75 1181 TRP A N 1
ATOM 9218 C CA . TRP A 1 1181 ? -37.945 10.616 -5.500 1.00 82.75 1181 TRP A CA 1
ATOM 9219 C C . TRP A 1 1181 ? -38.043 10.741 -7.021 1.00 82.75 1181 TRP A C 1
ATOM 9221 O O . TRP A 1 1181 ? -37.418 9.978 -7.760 1.00 82.75 1181 TRP A O 1
ATOM 9231 N N . TYR A 1 1182 ? -38.743 11.766 -7.510 1.00 77.81 1182 TYR A N 1
ATOM 9232 C CA . TYR A 1 1182 ? -38.741 12.100 -8.936 1.00 77.81 1182 TYR A CA 1
ATOM 9233 C C . TYR A 1 1182 ? -37.509 12.939 -9.297 1.00 77.81 1182 TYR A C 1
ATOM 9235 O O . TYR A 1 1182 ? -37.510 14.164 -9.179 1.00 77.81 1182 TYR A O 1
ATOM 9243 N N . VAL A 1 1183 ? -36.450 12.264 -9.755 1.00 66.94 1183 VAL A N 1
ATOM 9244 C CA . VAL A 1 1183 ? -35.130 12.876 -10.023 1.00 66.94 1183 VAL A CA 1
ATOM 9245 C C . VAL A 1 1183 ? -34.869 13.239 -11.490 1.00 66.94 1183 VAL A C 1
ATOM 9247 O O . VAL A 1 1183 ? -33.879 13.901 -11.779 1.00 66.94 1183 VAL A O 1
ATOM 9250 N N . LEU A 1 1184 ? -35.725 12.814 -12.431 1.00 66.56 1184 LEU A N 1
ATOM 9251 C CA . LEU A 1 1184 ? -35.664 13.161 -13.867 1.00 66.56 1184 LEU A CA 1
ATOM 9252 C C . LEU A 1 1184 ? -34.240 13.112 -14.483 1.00 66.56 1184 LEU A C 1
ATOM 9254 O O . LEU A 1 1184 ? -33.823 14.049 -15.165 1.00 66.56 1184 LEU A O 1
ATOM 9258 N N . ASN A 1 1185 ? -33.502 12.017 -14.253 1.00 58.03 1185 ASN A N 1
ATOM 9259 C CA . ASN A 1 1185 ? -32.123 11.779 -14.723 1.00 58.03 1185 ASN A CA 1
ATOM 9260 C C . ASN A 1 1185 ? -31.038 12.714 -14.140 1.00 58.03 1185 ASN A C 1
ATOM 9262 O O . ASN A 1 1185 ? -29.988 12.889 -14.758 1.00 58.03 1185 ASN A O 1
ATOM 9266 N N . GLN A 1 1186 ? -31.259 13.299 -12.958 1.00 58.47 1186 GLN A N 1
ATOM 9267 C CA . GLN A 1 1186 ? -30.284 14.149 -12.255 1.00 58.47 1186 GLN A CA 1
ATOM 9268 C C . GLN A 1 1186 ? -29.959 13.589 -10.853 1.00 58.47 1186 GLN A C 1
ATOM 9270 O O . GLN A 1 1186 ? -30.631 13.929 -9.876 1.00 58.47 1186 GLN A O 1
ATOM 9275 N N . PRO A 1 1187 ? -28.966 12.684 -10.739 1.00 54.59 1187 PRO A N 1
ATOM 9276 C CA . PRO A 1 1187 ? -28.670 11.970 -9.492 1.00 54.59 1187 PRO A CA 1
ATOM 9277 C C . PRO A 1 1187 ? -28.074 12.860 -8.387 1.00 54.59 1187 PRO A C 1
ATOM 9279 O O . PRO A 1 1187 ? -28.224 12.547 -7.209 1.00 54.59 1187 PRO A O 1
ATOM 9282 N N . ASP A 1 1188 ? -27.474 14.000 -8.738 1.00 56.41 1188 ASP A N 1
ATOM 9283 C CA . ASP A 1 1188 ? -26.900 14.985 -7.806 1.00 56.41 1188 ASP A CA 1
ATOM 9284 C C . ASP A 1 1188 ? -27.939 15.580 -6.838 1.00 56.41 1188 ASP A C 1
ATOM 9286 O O . ASP A 1 1188 ? -27.617 15.980 -5.718 1.00 56.41 1188 ASP A O 1
ATOM 9290 N N . ILE A 1 1189 ? -29.206 15.618 -7.255 1.00 59.56 1189 ILE A N 1
ATOM 9291 C CA . ILE A 1 1189 ? -30.311 16.159 -6.458 1.00 59.56 1189 ILE A CA 1
ATOM 9292 C C . ILE A 1 1189 ? -30.726 15.179 -5.363 1.00 59.56 1189 ILE A C 1
ATOM 9294 O O . ILE A 1 1189 ? -30.893 15.589 -4.216 1.00 59.56 1189 ILE A O 1
ATOM 9298 N N . ALA A 1 1190 ? -30.846 13.890 -5.697 1.00 56.53 1190 ALA A N 1
ATOM 9299 C CA . ALA A 1 1190 ? -31.090 12.855 -4.696 1.00 56.53 1190 ALA A CA 1
ATOM 9300 C C . ALA A 1 1190 ? -29.952 12.814 -3.677 1.00 56.53 1190 ALA A C 1
ATOM 9302 O O . ALA A 1 1190 ? -30.221 12.742 -2.487 1.00 56.53 1190 ALA A O 1
ATOM 9303 N N . GLU A 1 1191 ? -28.699 12.941 -4.122 1.00 56.94 1191 GLU A N 1
ATOM 9304 C CA . GLU A 1 1191 ? -27.548 13.009 -3.218 1.00 56.94 1191 GLU A CA 1
ATOM 9305 C C . GLU A 1 1191 ? -27.604 14.227 -2.286 1.00 56.94 1191 GLU A C 1
ATOM 9307 O O . GLU A 1 1191 ? -27.312 14.083 -1.105 1.00 56.94 1191 GLU A O 1
ATOM 9312 N N . SER A 1 1192 ? -28.030 15.397 -2.774 1.00 59.88 1192 SER A N 1
ATOM 9313 C CA . SER A 1 1192 ? -28.137 16.615 -1.953 1.00 59.88 1192 SER A CA 1
ATOM 9314 C C . SER A 1 1192 ? -29.225 16.494 -0.880 1.00 59.88 1192 SER A C 1
ATOM 9316 O O . SER A 1 1192 ? -28.996 16.824 0.279 1.00 59.88 1192 SER A O 1
ATOM 9318 N N . VAL A 1 1193 ? -30.397 15.964 -1.245 1.00 58.34 1193 VAL A N 1
ATOM 9319 C CA . VAL A 1 1193 ? -31.501 15.749 -0.297 1.00 58.34 1193 VAL A CA 1
ATOM 9320 C C . VAL A 1 1193 ? -31.174 14.620 0.687 1.00 58.34 1193 VAL A C 1
ATOM 9322 O O . VAL A 1 1193 ? -31.460 14.746 1.876 1.00 58.34 1193 VAL A O 1
ATOM 9325 N N . LEU A 1 1194 ? -30.532 13.540 0.222 1.00 56.91 1194 LEU A N 1
ATOM 9326 C CA . LEU A 1 1194 ? -30.120 12.419 1.068 1.00 56.91 1194 LEU A CA 1
ATOM 9327 C C . LEU A 1 1194 ? -28.998 12.818 2.037 1.00 56.91 1194 LEU A C 1
ATOM 9329 O O . LEU A 1 1194 ? -29.084 12.470 3.211 1.00 56.91 1194 LEU A O 1
ATOM 9333 N N . ALA A 1 1195 ? -28.000 13.589 1.596 1.00 52.56 1195 ALA A N 1
ATOM 9334 C CA . ALA A 1 1195 ? -26.905 14.070 2.442 1.00 52.56 1195 ALA A CA 1
ATOM 9335 C C . ALA A 1 1195 ? -27.401 14.954 3.599 1.00 52.56 1195 ALA A C 1
ATOM 9337 O O . ALA A 1 1195 ? -26.964 14.757 4.735 1.00 52.56 1195 ALA A O 1
ATOM 9338 N N . ASP A 1 1196 ? -28.355 15.853 3.337 1.00 46.78 1196 ASP A N 1
ATOM 9339 C CA . ASP A 1 1196 ? -28.964 16.693 4.378 1.00 46.78 1196 ASP A CA 1
ATOM 9340 C C . ASP A 1 1196 ? -29.962 15.911 5.252 1.00 46.78 1196 ASP A C 1
ATOM 9342 O O . ASP A 1 1196 ? -30.061 16.157 6.456 1.00 46.78 1196 ASP A O 1
ATOM 9346 N N . SER A 1 1197 ? -30.665 14.913 4.698 1.00 45.78 1197 SER A N 1
ATOM 9347 C CA . SER A 1 1197 ? -31.563 14.049 5.482 1.00 45.78 1197 SER A CA 1
ATOM 9348 C C . SER A 1 1197 ? -30.808 13.105 6.433 1.00 45.78 1197 SER A C 1
ATOM 9350 O O . SER A 1 1197 ? -31.239 12.917 7.572 1.00 45.78 1197 SER A O 1
ATOM 9352 N N . CYS A 1 1198 ? -29.634 12.603 6.028 1.00 37.97 1198 CYS A N 1
ATOM 9353 C CA . CYS A 1 1198 ? -28.764 11.749 6.843 1.00 37.97 1198 CYS A CA 1
ATOM 9354 C C . CYS A 1 1198 ? -28.099 12.499 8.007 1.00 37.97 1198 CYS A C 1
ATOM 9356 O O . CYS A 1 1198 ? -27.683 11.866 8.976 1.00 37.97 1198 CYS A O 1
ATOM 9358 N N . GLN A 1 1199 ? -28.025 13.835 7.961 1.00 32.47 1199 GLN A N 1
ATOM 9359 C CA . GLN A 1 1199 ? -27.606 14.634 9.115 1.00 32.47 1199 GLN A CA 1
ATOM 9360 C C . GLN A 1 1199 ? -28.707 14.772 10.182 1.00 32.47 1199 GLN A C 1
ATOM 9362 O O . GLN A 1 1199 ? -28.382 15.148 11.306 1.00 32.47 1199 GLN A O 1
ATOM 9367 N N . ASN A 1 1200 ? -29.977 14.451 9.878 1.00 29.55 1200 ASN A N 1
ATOM 9368 C CA . ASN A 1 1200 ? -31.103 14.750 10.774 1.00 29.55 1200 ASN A CA 1
ATOM 9369 C C . ASN A 1 1200 ? -32.178 13.663 10.982 1.00 29.55 1200 ASN A C 1
ATOM 9371 O O . ASN A 1 1200 ? -33.104 13.917 11.749 1.00 29.55 1200 ASN A O 1
ATOM 9375 N N . SER A 1 1201 ? -32.094 12.462 10.404 1.00 25.89 1201 SER A N 1
ATOM 9376 C CA . SER A 1 1201 ? -32.882 11.293 10.860 1.00 25.89 1201 SER A CA 1
ATOM 9377 C C . SER A 1 1201 ? -32.567 10.042 10.044 1.00 25.89 1201 SER A C 1
ATOM 9379 O O . SER A 1 1201 ? -32.480 10.128 8.823 1.00 25.89 1201 SER A O 1
ATOM 9381 N N . THR A 1 1202 ? -32.518 8.886 10.706 1.00 29.39 1202 THR A N 1
ATOM 9382 C CA . THR A 1 1202 ? -32.757 7.562 10.113 1.00 29.39 1202 THR A CA 1
ATOM 9383 C C . THR A 1 1202 ? -34.103 7.569 9.375 1.00 29.39 1202 THR A C 1
ATOM 9385 O O . THR A 1 1202 ? -35.134 7.792 10.009 1.00 29.39 1202 THR A O 1
ATOM 9388 N N . ILE A 1 1203 ? -34.082 7.384 8.052 1.00 24.41 1203 ILE A N 1
ATOM 9389 C CA . ILE A 1 1203 ? -35.250 7.051 7.217 1.00 24.41 1203 ILE A CA 1
ATOM 9390 C C . ILE A 1 1203 ? -35.017 5.653 6.666 1.00 24.41 1203 ILE A C 1
ATOM 9392 O O . ILE A 1 1203 ? -33.884 5.424 6.177 1.00 24.41 1203 ILE A O 1
#